Protein AF-0000000080707203 (afdb_homodimer)

Radius of gyration: 39.09 Å; Cα contacts (8 Å, |Δi|>4): 1735; chains: 2; bounding box: 87×134×94 Å

Structure (mmCIF, N/CA/C/O backbone):
data_AF-0000000080707203-model_v1
#
loop_
_entity.id
_entity.type
_entity.pdbx_description
1 polymer 'Early-response-to-dehydration protein'
#
loop_
_atom_site.group_PDB
_atom_site.id
_atom_site.type_symbol
_atom_site.label_atom_id
_atom_site.label_alt_id
_atom_site.label_comp_id
_atom_site.label_asym_id
_atom_site.label_entity_id
_atom_site.label_seq_id
_atom_site.pdbx_PDB_ins_code
_atom_site.Cartn_x
_atom_site.Cartn_y
_atom_site.Cartn_z
_atom_site.occupancy
_atom_site.B_iso_or_equiv
_atom_site.auth_seq_id
_atom_site.auth_comp_id
_atom_site.auth_asym_id
_atom_site.auth_atom_id
_atom_site.pdbx_PDB_model_num
ATOM 1 N N . MET A 1 1 ? -14.695 19.656 26.453 1 48.88 1 MET A N 1
ATOM 2 C CA . MET A 1 1 ? -13.945 18.406 26.406 1 48.88 1 MET A CA 1
ATOM 3 C C . MET A 1 1 ? -12.867 18.453 25.328 1 48.88 1 MET A C 1
ATOM 5 O O . MET A 1 1 ? -13.023 19.156 24.312 1 48.88 1 MET A O 1
ATOM 9 N N . VAL A 1 2 ? -11.719 18.094 25.672 1 60.25 2 VAL A N 1
ATOM 10 C CA . VAL A 1 2 ? -10.5 18.109 24.859 1 60.25 2 VAL A CA 1
ATOM 11 C C . VAL A 1 2 ? -10.641 17.141 23.688 1 60.25 2 VAL A C 1
ATOM 13 O O . VAL A 1 2 ? -11.164 16.031 23.859 1 60.25 2 VAL A O 1
ATOM 16 N N . GLY A 1 3 ? -10.711 17.547 22.484 1 75.25 3 GLY A N 1
ATOM 17 C CA . GLY A 1 3 ? -10.836 16.766 21.266 1 75.25 3 GLY A CA 1
ATOM 18 C C . GLY A 1 3 ? -9.773 15.688 21.141 1 75.25 3 GLY A C 1
ATOM 19 O O . GLY A 1 3 ? -8.805 15.672 21.891 1 75.25 3 GLY A O 1
ATOM 20 N N . MET A 1 4 ? -10.031 14.656 20.484 1 80.38 4 MET A N 1
ATOM 21 C CA . MET A 1 4 ? -9.125 13.531 20.266 1 80.38 4 MET A CA 1
ATOM 22 C C . MET A 1 4 ? -7.789 14.016 19.703 1 80.38 4 MET A C 1
ATOM 24 O O . MET A 1 4 ? -6.742 13.438 20 1 80.38 4 MET A O 1
ATOM 28 N N . ASP A 1 5 ? -7.75 15.047 18.969 1 82.12 5 ASP A N 1
ATOM 29 C CA . ASP A 1 5 ? -6.508 15.555 18.391 1 82.12 5 ASP A CA 1
ATOM 30 C C . ASP A 1 5 ? -5.617 16.172 19.469 1 82.12 5 ASP A C 1
ATOM 32 O O . ASP A 1 5 ? -4.395 16.016 19.438 1 82.12 5 ASP A O 1
ATOM 36 N N . HIS A 1 6 ? -6.246 16.875 20.391 1 82.5 6 HIS A N 1
ATOM 37 C CA . HIS A 1 6 ? -5.492 17.406 21.516 1 82.5 6 HIS A CA 1
ATOM 38 C C . HIS A 1 6 ? -4.914 16.281 22.375 1 82.5 6 HIS A C 1
ATOM 40 O O . HIS A 1 6 ? -3.777 16.375 22.844 1 82.5 6 HIS A O 1
ATOM 46 N N . TYR A 1 7 ? -5.734 15.312 22.516 1 85.38 7 TYR A N 1
ATOM 47 C CA . TYR A 1 7 ? -5.309 14.156 23.297 1 85.38 7 TYR A CA 1
ATOM 48 C C . TYR A 1 7 ? -4.082 13.492 22.672 1 85.38 7 TYR A C 1
ATOM 50 O O . TYR A 1 7 ? -3.125 13.172 23.375 1 85.38 7 TYR A O 1
ATOM 58 N N . VAL A 1 8 ? -4.082 13.359 21.375 1 87.88 8 VAL A N 1
ATOM 59 C CA . VAL A 1 8 ? -2.982 12.695 20.688 1 87.88 8 VAL A CA 1
ATOM 60 C C . VAL A 1 8 ? -1.715 13.539 20.797 1 87.88 8 VAL A C 1
ATOM 62 O O . VAL A 1 8 ? -0.625 13.008 21.016 1 87.88 8 VAL A O 1
ATOM 65 N N . LEU A 1 9 ? -1.799 14.789 20.688 1 88.44 9 LEU A N 1
ATOM 66 C CA . LEU A 1 9 ? -0.638 15.672 20.781 1 88.44 9 LEU A CA 1
ATOM 67 C C . LEU A 1 9 ? -0.034 15.625 22.188 1 88.44 9 LEU A C 1
ATOM 69 O O . LEU A 1 9 ? 1.185 15.508 22.328 1 88.44 9 LEU A O 1
ATOM 73 N N . LEU A 1 10 ? -0.888 15.711 23.172 1 89.88 10 LEU A N 1
ATOM 74 C CA . LEU A 1 10 ? -0.405 15.711 24.547 1 89.88 10 LEU A CA 1
ATOM 75 C C . LEU A 1 10 ? 0.23 14.375 24.891 1 89.88 10 LEU A C 1
ATOM 77 O O . LEU A 1 10 ? 1.259 14.328 25.578 1 89.88 10 LEU A O 1
ATOM 81 N N . ARG A 1 11 ? -0.355 13.398 24.422 1 92.06 11 ARG A N 1
ATOM 82 C CA . ARG A 1 11 ? 0.207 12.086 24.703 1 92.06 11 ARG A CA 1
ATOM 83 C C . ARG A 1 11 ? 1.529 11.883 23.969 1 92.06 11 ARG A C 1
ATOM 85 O O . ARG A 1 11 ? 2.424 11.195 24.469 1 92.06 11 ARG A O 1
ATOM 92 N N . HIS A 1 12 ? 1.557 12.453 22.828 1 92.69 12 HIS A N 1
ATOM 93 C CA . HIS A 1 12 ? 2.822 12.367 22.109 1 92.69 12 HIS A CA 1
ATOM 94 C C . HIS A 1 12 ? 3.932 13.102 22.859 1 92.69 12 HIS A C 1
ATOM 96 O O . HIS A 1 12 ? 5.07 12.633 22.906 1 92.69 12 HIS A O 1
ATOM 102 N N . CYS A 1 13 ? 3.652 14.258 23.422 1 93.62 13 CYS A N 1
ATOM 103 C CA . CYS A 1 13 ? 4.625 14.984 24.234 1 93.62 13 CYS A CA 1
ATOM 104 C C . CYS A 1 13 ? 5.066 14.164 25.438 1 93.62 13 CYS A C 1
ATOM 106 O O . CYS A 1 13 ? 6.258 14.094 25.75 1 93.62 13 CYS A O 1
ATOM 108 N N . LEU A 1 14 ? 4.129 13.531 26 1 94.94 14 LEU A N 1
ATOM 109 C CA . LEU A 1 14 ? 4.449 12.688 27.156 1 94.94 14 LEU A CA 1
ATOM 110 C C . LEU A 1 14 ? 5.281 11.484 26.719 1 94.94 14 LEU A C 1
ATOM 112 O O . LEU A 1 14 ? 6.188 11.062 27.438 1 94.94 14 LEU A O 1
ATOM 116 N N . MET A 1 15 ? 4.961 10.922 25.625 1 95.44 15 MET A N 1
ATOM 117 C CA . MET A 1 15 ? 5.742 9.805 25.109 1 95.44 15 MET A CA 1
ATOM 118 C C . MET A 1 15 ? 7.172 10.242 24.797 1 95.44 15 MET A C 1
ATOM 120 O O . MET A 1 15 ? 8.125 9.508 25.078 1 95.44 15 MET A O 1
ATOM 124 N N . GLY A 1 16 ? 7.242 11.422 24.125 1 95.81 16 GLY A N 1
ATOM 125 C CA . GLY A 1 16 ? 8.57 11.961 23.891 1 95.81 16 GLY A CA 1
ATOM 126 C C . GLY A 1 16 ? 9.391 12.125 25.156 1 95.81 16 GLY A C 1
ATOM 127 O O . GLY A 1 16 ? 10.586 11.82 25.188 1 95.81 16 GLY A O 1
ATOM 128 N N . PHE A 1 17 ? 8.758 12.547 26.188 1 96.19 17 PHE A N 1
ATOM 129 C CA . PHE A 1 17 ? 9.414 12.711 27.469 1 96.19 17 PHE A CA 1
ATOM 130 C C . PHE A 1 17 ? 9.883 11.359 28.016 1 96.19 17 PHE A C 1
ATOM 132 O O . PHE A 1 17 ? 11.023 11.227 28.438 1 96.19 17 PHE A O 1
ATOM 139 N N . LYS A 1 18 ? 9.039 10.422 27.984 1 95.75 18 LYS A N 1
ATOM 140 C CA . LYS A 1 18 ? 9.398 9.094 28.484 1 95.75 18 LYS A CA 1
ATOM 141 C C . LYS A 1 18 ? 10.516 8.477 27.641 1 95.75 18 LYS A C 1
ATOM 143 O O . LYS A 1 18 ? 11.391 7.793 28.172 1 95.75 18 LYS A O 1
ATOM 148 N N . LEU A 1 19 ? 10.422 8.695 26.359 1 96.81 19 LEU A N 1
ATOM 149 C CA . LEU A 1 19 ? 11.383 8.133 25.422 1 96.81 19 LEU A CA 1
ATOM 150 C C . LEU A 1 19 ? 12.781 8.672 25.688 1 96.81 19 LEU A C 1
ATOM 152 O O . LEU A 1 19 ? 13.773 7.949 25.531 1 96.81 19 LEU A O 1
ATOM 156 N N . THR A 1 20 ? 12.875 9.898 26.109 1 96.25 20 THR A N 1
ATOM 157 C CA . THR A 1 20 ? 14.18 10.539 26.266 1 96.25 20 THR A CA 1
ATOM 158 C C . THR A 1 20 ? 14.609 10.531 27.734 1 96.25 20 THR A C 1
ATOM 160 O O . THR A 1 20 ? 15.805 10.57 28.031 1 96.25 20 THR A O 1
ATOM 163 N N . ALA A 1 21 ? 13.734 10.453 28.672 1 94.81 21 ALA A N 1
ATOM 164 C CA . ALA A 1 21 ? 14.047 10.578 30.094 1 94.81 21 ALA A CA 1
ATOM 165 C C . ALA A 1 21 ? 14.836 9.367 30.594 1 94.81 21 ALA A C 1
ATOM 167 O O . ALA A 1 21 ? 15.875 9.523 31.234 1 94.81 21 ALA A O 1
ATOM 168 N N . LEU A 1 22 ? 14.367 8.195 30.281 1 91.75 22 LEU A N 1
ATOM 169 C CA . LEU A 1 22 ? 15.031 6.988 30.766 1 91.75 22 LEU A CA 1
ATOM 170 C C . LEU A 1 22 ? 16.422 6.84 30.141 1 91.75 22 LEU A C 1
ATOM 172 O O . LEU A 1 22 ? 17.406 6.664 30.859 1 91.75 22 LEU A O 1
ATOM 176 N N . PRO A 1 23 ? 16.5 6.918 28.844 1 93.81 23 PRO A N 1
ATOM 177 C CA . PRO A 1 23 ? 17.828 6.836 28.266 1 93.81 23 PRO A CA 1
ATOM 178 C C . PRO A 1 23 ? 18.734 7.984 28.703 1 93.81 23 PRO A C 1
ATOM 180 O O . PRO A 1 23 ? 19.969 7.84 28.719 1 93.81 23 PRO A O 1
ATOM 183 N N . ALA A 1 24 ? 18.188 9.156 28.984 1 94.12 24 ALA A N 1
ATOM 184 C CA . ALA A 1 24 ? 18.984 10.281 29.453 1 94.12 24 ALA A CA 1
ATOM 185 C C . ALA A 1 24 ? 19.703 9.938 30.75 1 94.12 24 ALA A C 1
ATOM 187 O O . ALA A 1 24 ? 20.875 10.266 30.922 1 94.12 24 ALA A O 1
ATOM 188 N N . LEU A 1 25 ? 19.078 9.266 31.641 1 90.88 25 LEU A N 1
ATOM 189 C CA . LEU A 1 25 ? 19.688 8.852 32.906 1 90.88 25 LEU A CA 1
ATOM 190 C C . LEU A 1 25 ? 20.812 7.855 32.656 1 90.88 25 LEU A C 1
ATOM 192 O O . LEU A 1 25 ? 21.891 7.977 33.25 1 90.88 25 LEU A O 1
ATOM 196 N N . LEU A 1 26 ? 20.578 6.957 31.766 1 89.38 26 LEU A N 1
ATOM 197 C CA . LEU A 1 26 ? 21.609 5.973 31.438 1 89.38 26 LEU A CA 1
ATOM 198 C C . LEU A 1 26 ? 22.734 6.613 30.641 1 89.38 26 LEU A C 1
ATOM 200 O O . LEU A 1 26 ? 23.906 6.262 30.828 1 89.38 26 LEU A O 1
ATOM 204 N N . GLY A 1 27 ? 22.391 7.496 29.766 1 88.56 27 GLY A N 1
ATOM 205 C CA . GLY A 1 27 ? 23.359 8.156 28.906 1 88.56 27 GLY A CA 1
ATOM 206 C C . GLY A 1 27 ? 24.328 9.039 29.672 1 88.56 27 GLY A C 1
ATOM 207 O O . GLY A 1 27 ? 25.531 8.969 29.453 1 88.56 27 GLY A O 1
ATOM 208 N N . ILE A 1 28 ? 23.891 9.852 30.625 1 86.12 28 ILE A N 1
ATOM 209 C CA . ILE A 1 28 ? 24.719 10.797 31.344 1 86.12 28 ILE A CA 1
ATOM 210 C C . ILE A 1 28 ? 25.625 10.047 32.344 1 86.12 28 ILE A C 1
ATOM 212 O O . ILE A 1 28 ? 26.781 10.406 32.531 1 86.12 28 ILE A O 1
ATOM 216 N N . VAL A 1 29 ? 25.156 8.992 32.875 1 85.19 29 VAL A N 1
ATOM 217 C CA . VAL A 1 29 ? 25.906 8.305 33.906 1 85.19 29 VAL A CA 1
ATOM 218 C C . VAL A 1 29 ? 26.891 7.32 33.281 1 85.19 29 VAL A C 1
ATOM 220 O O . VAL A 1 29 ? 28.062 7.293 33.625 1 85.19 29 VAL A O 1
ATOM 223 N N . LEU A 1 30 ? 26.453 6.656 32.281 1 89.38 30 LEU A N 1
ATOM 224 C CA . LEU A 1 30 ? 27.266 5.551 31.797 1 89.38 30 LEU A CA 1
ATOM 225 C C . LEU A 1 30 ? 27.984 5.934 30.516 1 89.38 30 LEU A C 1
ATOM 227 O O . LEU A 1 30 ? 29.203 5.758 30.406 1 89.38 30 LEU A O 1
ATOM 231 N N . MET A 1 31 ? 27.359 6.539 29.594 1 92.25 31 MET A N 1
ATOM 232 C CA . MET A 1 31 ? 27.938 6.73 28.266 1 92.25 31 MET A CA 1
ATOM 233 C C . MET A 1 31 ? 28.953 7.879 28.281 1 92.25 31 MET A C 1
ATOM 235 O O . MET A 1 31 ? 29.984 7.809 27.609 1 92.25 31 MET A O 1
ATOM 239 N N . VAL A 1 32 ? 28.641 8.906 29.031 1 88.81 32 VAL A N 1
ATOM 240 C CA . VAL A 1 32 ? 29.562 10.039 29.094 1 88.81 32 VAL A CA 1
ATOM 241 C C . VAL A 1 32 ? 30.891 9.594 29.719 1 88.81 32 VAL A C 1
ATOM 243 O O . VAL A 1 32 ? 31.953 10.008 29.25 1 88.81 32 VAL A O 1
ATOM 246 N N . LEU A 1 33 ? 30.828 8.664 30.609 1 89.5 33 LEU A N 1
ATOM 247 C CA . LEU A 1 33 ? 32.031 8.141 31.234 1 89.5 33 LEU A CA 1
ATOM 248 C C . LEU A 1 33 ? 32.812 7.262 30.266 1 89.5 33 LEU A C 1
ATOM 250 O O . LEU A 1 33 ? 34.031 7.32 30.219 1 89.5 33 LEU A O 1
ATOM 254 N N . VAL A 1 34 ? 32.062 6.547 29.547 1 92.56 34 VAL A N 1
ATOM 255 C CA . VAL A 1 34 ? 32.719 5.656 28.562 1 92.56 34 VAL A CA 1
ATOM 256 C C . VAL A 1 34 ? 33.406 6.48 27.5 1 92.56 34 VAL A C 1
ATOM 258 O O . VAL A 1 34 ? 34.531 6.16 27.094 1 92.56 34 VAL A O 1
ATOM 261 N N . TYR A 1 35 ? 32.812 7.582 27.078 1 92.62 35 TYR A N 1
ATOM 262 C CA . TYR A 1 35 ? 33.406 8.398 26 1 92.62 35 TYR A CA 1
ATOM 263 C C . TYR A 1 35 ? 34.562 9.242 26.516 1 92.62 35 TYR A C 1
ATOM 265 O O . TYR A 1 35 ? 35.531 9.453 25.812 1 92.62 35 TYR A O 1
ATOM 273 N N . ARG A 1 36 ? 34.438 9.68 27.719 1 89.81 36 ARG A N 1
ATOM 274 C CA . ARG A 1 36 ? 35.5 10.492 28.281 1 89.81 36 ARG A CA 1
ATOM 275 C C . ARG A 1 36 ? 36.812 9.688 28.422 1 89.81 36 ARG A C 1
ATOM 277 O O . ARG A 1 36 ? 37.906 10.234 28.266 1 89.81 36 ARG A O 1
ATOM 284 N N . THR A 1 37 ? 36.656 8.445 28.5 1 89.56 37 THR A N 1
ATOM 285 C CA . THR A 1 37 ? 37.812 7.59 28.672 1 89.56 37 THR A CA 1
ATOM 286 C C . THR A 1 37 ? 38.188 6.926 27.359 1 89.56 37 THR A C 1
ATOM 288 O O . THR A 1 37 ? 39 5.992 27.328 1 89.56 37 THR A O 1
ATOM 291 N N . GLY A 1 38 ? 37.656 7.277 26.297 1 88.44 38 GLY A N 1
ATOM 292 C CA . GLY A 1 38 ? 37.812 6.621 25 1 88.44 38 GLY A CA 1
ATOM 293 C C . GLY A 1 38 ? 39.219 6.797 24.422 1 88.44 38 GLY A C 1
ATOM 294 O O . GLY A 1 38 ? 39.656 5.98 23.609 1 88.44 38 GLY A O 1
ATOM 295 N N . GLY A 1 39 ? 40 7.84 24.781 1 82.62 39 GLY A N 1
ATOM 296 C CA . GLY A 1 39 ? 41.438 7.934 24.484 1 82.62 39 GLY A CA 1
ATOM 297 C C . GLY A 1 39 ? 41.719 8.516 23.125 1 82.62 39 GLY A C 1
ATOM 298 O O . GLY A 1 39 ? 42.844 8.383 22.6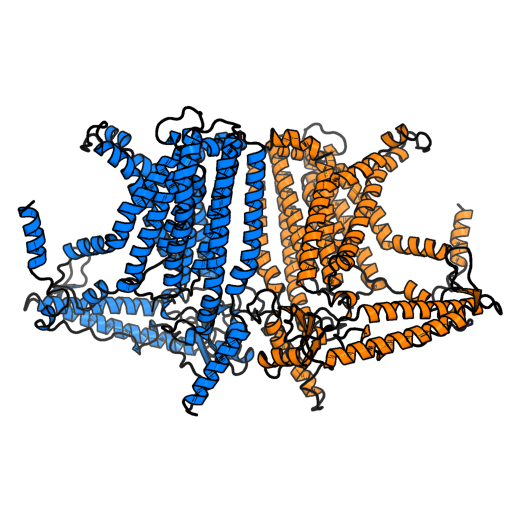09 1 82.62 39 GLY A O 1
ATOM 299 N N . ASN A 1 40 ? 40.75 9 22.359 1 86 40 ASN A N 1
ATOM 300 C CA . ASN A 1 40 ? 41.031 9.523 21.031 1 86 40 ASN A CA 1
ATOM 301 C C . ASN A 1 40 ? 41.594 10.953 21.094 1 86 40 ASN A C 1
ATOM 303 O O . ASN A 1 40 ? 41.75 11.609 20.062 1 86 40 ASN A O 1
ATOM 307 N N . GLY A 1 41 ? 41.812 11.547 22.219 1 83.5 41 GLY A N 1
ATOM 308 C CA . GLY A 1 41 ? 42.469 12.836 22.406 1 83.5 41 GLY A CA 1
ATOM 309 C C . GLY A 1 41 ? 41.562 14.008 22.062 1 83.5 41 GLY A C 1
ATOM 310 O O . GLY A 1 41 ? 42.062 15.086 21.719 1 83.5 41 GLY A O 1
ATOM 311 N N . GLU A 1 42 ? 40.312 13.805 21.922 1 82 42 GLU A N 1
ATOM 312 C CA . GLU A 1 42 ? 39.375 14.906 21.656 1 82 42 GLU A CA 1
ATOM 313 C C . GLU A 1 42 ? 39.25 15.82 22.875 1 82 42 GLU A C 1
ATOM 315 O O . GLU A 1 42 ? 39.406 15.375 24 1 82 42 GLU A O 1
ATOM 320 N N . VAL A 1 43 ? 39.094 17.188 22.484 1 79.44 43 VAL A N 1
ATOM 321 C CA . VAL A 1 43 ? 39 18.141 23.578 1 79.44 43 VAL A CA 1
ATOM 322 C C . VAL A 1 43 ? 37.656 18.828 23.578 1 79.44 43 VAL A C 1
ATOM 324 O O . VAL A 1 43 ? 36.906 18.781 22.578 1 79.44 43 VAL A O 1
ATOM 327 N N . ASN A 1 44 ? 37.25 19.344 24.766 1 79.31 44 ASN A N 1
ATOM 328 C CA . ASN A 1 44 ? 36.031 20.141 24.938 1 79.31 44 ASN A CA 1
ATOM 329 C C . ASN A 1 44 ? 34.781 19.297 24.734 1 79.31 44 ASN A C 1
ATOM 331 O O . ASN A 1 44 ? 34.656 18.203 25.281 1 79.31 44 ASN A O 1
ATOM 335 N N . PHE A 1 45 ? 33.812 19.703 23.922 1 79.69 45 PHE A N 1
ATOM 336 C CA . PHE A 1 45 ? 32.531 19.047 23.75 1 79.69 45 PHE A CA 1
ATOM 337 C C . PHE A 1 45 ? 32.688 17.641 23.203 1 79.69 45 PHE A C 1
ATOM 339 O O . PHE A 1 45 ? 31.984 16.719 23.609 1 79.69 45 PHE A O 1
ATOM 346 N N . ASN A 1 46 ? 33.688 17.422 22.422 1 83 46 ASN A N 1
ATOM 347 C CA . ASN A 1 46 ? 33.875 16.141 21.766 1 83 46 ASN A CA 1
ATOM 348 C C . ASN A 1 46 ? 34.5 15.109 22.703 1 83 46 ASN A C 1
ATOM 350 O O . ASN A 1 46 ? 34.531 13.922 22.391 1 83 46 ASN A O 1
ATOM 354 N N . GLU A 1 47 ? 34.875 15.641 23.859 1 86.5 47 GLU A N 1
ATOM 355 C CA . GLU A 1 47 ? 35.469 14.742 24.859 1 86.5 47 GLU A CA 1
ATOM 356 C C . GLU A 1 47 ? 34.406 13.812 25.438 1 86.5 47 GLU A C 1
ATOM 358 O O . GLU A 1 47 ? 34.719 12.711 25.891 1 86.5 47 GLU A O 1
ATOM 363 N N . ILE A 1 48 ? 33.188 14.289 25.344 1 87.06 48 ILE A N 1
ATOM 364 C CA . ILE A 1 48 ? 32.125 13.523 25.984 1 87.06 48 ILE A CA 1
ATOM 365 C C . ILE A 1 48 ? 31.266 12.867 24.906 1 87.06 48 ILE A C 1
ATOM 367 O O . ILE A 1 48 ? 30.156 12.422 25.188 1 87.06 48 ILE A O 1
ATOM 371 N N . THR A 1 49 ? 31.766 12.844 23.703 1 89.62 49 THR A N 1
ATOM 372 C CA . THR A 1 49 ? 31.031 12.234 22.594 1 89.62 49 THR A CA 1
ATOM 373 C C . THR A 1 49 ? 31.766 11 22.078 1 89.62 49 THR A C 1
ATOM 375 O O . THR A 1 49 ? 32.875 10.711 22.5 1 89.62 49 THR A O 1
ATOM 378 N N . MET A 1 50 ? 31.172 10.305 21.203 1 90.38 50 MET A N 1
ATOM 379 C CA . MET A 1 50 ? 31.719 9.078 20.641 1 90.38 50 MET A CA 1
ATOM 380 C C . MET A 1 50 ? 32.969 9.383 19.797 1 90.38 50 MET A C 1
ATOM 382 O O . MET A 1 50 ? 33.719 8.484 19.469 1 90.38 50 MET A O 1
ATOM 386 N N . ALA A 1 51 ? 33.094 10.641 19.469 1 86.25 51 ALA A N 1
ATOM 387 C CA . ALA A 1 51 ? 34.25 11.039 18.703 1 86.25 51 ALA A CA 1
ATOM 388 C C . ALA A 1 51 ? 35.562 10.766 19.469 1 86.25 51 ALA A C 1
ATOM 390 O O . ALA A 1 51 ? 36.625 10.562 18.875 1 86.25 51 ALA A O 1
ATOM 391 N N . ASN A 1 52 ? 35.469 10.617 20.766 1 90 52 ASN A N 1
ATOM 392 C CA . ASN A 1 52 ? 36.656 10.43 21.609 1 90 52 ASN A CA 1
ATOM 393 C C . ASN A 1 52 ? 37 8.953 21.766 1 90 52 ASN A C 1
ATOM 395 O O . ASN A 1 52 ? 37.938 8.594 22.469 1 90 52 ASN A O 1
ATOM 399 N N . VAL A 1 53 ? 36.25 8.133 21.172 1 91.19 53 VAL A N 1
ATOM 400 C CA . VAL A 1 53 ? 36.531 6.703 21.234 1 91.19 53 VAL A CA 1
ATOM 401 C C . VAL A 1 53 ? 37.469 6.316 20.062 1 91.19 53 VAL A C 1
ATOM 403 O O . VAL A 1 53 ? 37.219 6.699 18.922 1 91.19 53 VAL A O 1
ATOM 406 N N . THR A 1 54 ? 38.438 5.555 20.375 1 90.88 54 THR A N 1
ATOM 407 C CA . THR A 1 54 ? 39.438 5.16 19.375 1 90.88 54 THR A CA 1
ATOM 408 C C . THR A 1 54 ? 38.844 4.176 18.375 1 90.88 54 THR A C 1
ATOM 410 O O . THR A 1 54 ? 37.875 3.467 18.688 1 90.88 54 THR A O 1
ATOM 413 N N . LYS A 1 55 ? 39.344 4.25 17.172 1 88.44 55 LYS A N 1
ATOM 414 C CA . LYS A 1 55 ? 38.906 3.363 16.109 1 88.44 55 LYS A CA 1
ATOM 415 C C . LYS A 1 55 ? 39.125 1.9 16.469 1 88.44 55 LYS A C 1
ATOM 417 O O . LYS A 1 55 ? 40.188 1.554 17.031 1 88.44 55 LYS A O 1
ATOM 422 N N . GLY A 1 56 ? 38.156 1.098 16.25 1 88.38 56 GLY A N 1
ATOM 423 C CA . GLY A 1 56 ? 38.281 -0.337 16.469 1 88.38 56 GLY A CA 1
ATOM 424 C C . GLY A 1 56 ? 38.25 -0.733 17.922 1 88.38 56 GLY A C 1
ATOM 425 O O . GLY A 1 56 ? 38.531 -1.882 18.266 1 88.38 56 GLY A O 1
ATOM 426 N N . SER A 1 57 ? 37.969 0.15 18.75 1 90.56 57 SER A N 1
ATOM 427 C CA . SER A 1 57 ? 37.969 -0.118 20.188 1 90.56 57 SER A CA 1
ATOM 428 C C . SER A 1 57 ? 36.781 -0.99 20.578 1 90.56 57 SER A C 1
ATOM 430 O O . SER A 1 57 ? 35.719 -0.944 19.938 1 90.56 57 SER A O 1
ATOM 432 N N . THR A 1 58 ? 36.906 -1.753 21.609 1 90.06 58 THR A N 1
ATOM 433 C CA . THR A 1 58 ? 35.812 -2.604 22.125 1 90.06 58 THR A CA 1
ATOM 434 C C . THR A 1 58 ? 34.75 -1.767 22.844 1 90.06 58 THR A C 1
ATOM 436 O O . THR A 1 58 ? 33.656 -2.244 23.094 1 90.06 58 THR A O 1
ATOM 439 N N . ARG A 1 59 ? 35.188 -0.608 23.141 1 91.12 59 ARG A N 1
ATOM 440 C CA . ARG A 1 59 ? 34.25 0.286 23.812 1 91.12 59 ARG A CA 1
ATOM 441 C C . ARG A 1 59 ? 33.094 0.654 22.891 1 91.12 59 ARG A C 1
ATOM 443 O O . ARG A 1 59 ? 32.062 1.144 23.359 1 91.12 59 ARG A O 1
ATOM 450 N N . LEU A 1 60 ? 33.219 0.436 21.656 1 93.31 60 LEU A N 1
ATOM 451 C CA . LEU A 1 60 ? 32.156 0.718 20.688 1 93.31 60 LEU A CA 1
ATOM 452 C C . LEU A 1 60 ? 30.938 -0.159 20.953 1 93.31 60 LEU A C 1
ATOM 454 O O . LEU A 1 60 ? 29.828 0.184 20.547 1 93.31 60 LEU A O 1
ATOM 458 N N . TRP A 1 61 ? 31.125 -1.233 21.656 1 94.19 61 TRP A N 1
ATOM 459 C CA . TRP A 1 61 ? 30.016 -2.119 22 1 94.19 61 TRP A CA 1
ATOM 460 C C . TRP A 1 61 ? 29.047 -1.438 22.953 1 94.19 61 TRP A C 1
ATOM 462 O O . TRP A 1 61 ? 27.859 -1.721 22.953 1 94.19 61 TRP A O 1
ATOM 472 N N . TYR A 1 62 ? 29.609 -0.554 23.766 1 93.12 62 TYR A N 1
ATOM 473 C CA . TYR A 1 62 ? 28.734 0.186 24.672 1 93.12 62 TYR A CA 1
ATOM 474 C C . TYR A 1 62 ? 27.812 1.117 23.891 1 93.12 62 TYR A C 1
ATOM 476 O O . TYR A 1 62 ? 26.641 1.298 24.266 1 93.12 62 TYR A O 1
ATOM 484 N N . SER A 1 63 ? 28.328 1.679 22.859 1 93.44 63 SER A N 1
ATOM 485 C CA . SER A 1 63 ? 27.5 2.553 22.031 1 93.44 63 SER A CA 1
ATOM 486 C C . SER A 1 63 ? 26.406 1.769 21.328 1 93.44 63 SER A C 1
ATOM 488 O O . SER A 1 63 ? 25.266 2.232 21.234 1 93.44 63 SER A O 1
ATOM 490 N N . VAL A 1 64 ? 26.734 0.586 20.859 1 95.38 64 VAL A N 1
ATOM 491 C CA . VAL A 1 64 ? 25.75 -0.252 20.172 1 95.38 64 VAL A CA 1
ATOM 492 C C . VAL A 1 64 ? 24.688 -0.708 21.172 1 95.38 64 VAL A C 1
ATOM 494 O O . VAL A 1 64 ? 23.5 -0.668 20.875 1 95.38 64 VAL A O 1
ATOM 497 N N . ALA A 1 65 ? 25.125 -1.107 22.297 1 95.12 65 ALA A N 1
ATOM 498 C CA . ALA A 1 65 ? 24.172 -1.53 23.344 1 95.12 65 ALA A CA 1
ATOM 499 C C . ALA A 1 65 ? 23.234 -0.395 23.719 1 95.12 65 ALA A C 1
ATOM 501 O O . ALA A 1 65 ? 22.031 -0.618 23.922 1 95.12 65 ALA A O 1
ATOM 502 N N . PHE A 1 66 ? 23.812 0.765 23.828 1 95.5 66 PHE A N 1
ATOM 503 C CA . PHE A 1 66 ? 22.984 1.918 24.172 1 95.5 66 PHE A CA 1
ATOM 504 C C . PHE A 1 66 ? 21.969 2.211 23.062 1 95.5 66 PHE A C 1
ATOM 506 O O . PHE A 1 66 ? 20.812 2.512 23.344 1 95.5 66 PHE A O 1
ATOM 513 N N . MET A 1 67 ? 22.359 2.119 21.828 1 95.81 67 MET A N 1
ATOM 514 C CA . MET A 1 67 ? 21.438 2.33 20.703 1 95.81 67 MET A CA 1
ATOM 515 C C . MET A 1 67 ? 20.328 1.29 20.719 1 95.81 67 MET A C 1
ATOM 517 O O . MET A 1 67 ? 19.172 1.604 20.406 1 95.81 67 MET A O 1
ATOM 521 N N . TYR A 1 68 ? 20.672 0.028 21.094 1 96.44 68 TYR A N 1
ATOM 522 C CA . TYR A 1 68 ? 19.672 -1.019 21.219 1 96.44 68 TYR A CA 1
ATOM 523 C C . TYR A 1 68 ? 18.641 -0.657 22.281 1 96.44 68 TYR A C 1
ATOM 525 O O . TYR A 1 68 ? 17.438 -0.834 22.078 1 96.44 68 TYR A O 1
ATOM 533 N N . ILE A 1 69 ? 19.094 -0.106 23.328 1 95.75 69 ILE A N 1
ATOM 534 C CA . ILE A 1 69 ? 18.188 0.257 24.422 1 95.75 69 ILE A CA 1
ATOM 535 C C . ILE A 1 69 ? 17.266 1.38 23.969 1 95.75 69 ILE A C 1
ATOM 537 O O . ILE A 1 69 ? 16.047 1.319 24.203 1 95.75 69 ILE A O 1
ATOM 541 N N . VAL A 1 70 ? 17.812 2.363 23.359 1 96.25 70 VAL A N 1
ATOM 542 C CA . VAL A 1 70 ? 17.016 3.502 22.906 1 96.25 70 VAL A CA 1
ATOM 543 C C . VAL A 1 70 ? 15.977 3.037 21.891 1 96.25 70 VAL A C 1
ATOM 545 O O . VAL A 1 70 ? 14.805 3.4 21.984 1 96.25 70 VAL A O 1
ATOM 548 N N . VAL A 1 71 ? 16.375 2.211 20.953 1 97.31 71 VAL A N 1
ATOM 549 C CA . VAL A 1 71 ? 15.492 1.765 19.875 1 97.31 71 VAL A CA 1
ATOM 550 C C . VAL A 1 71 ? 14.414 0.848 20.453 1 97.31 71 VAL A C 1
ATOM 552 O O . VAL A 1 71 ? 13.219 1.04 20.203 1 97.31 71 VAL A O 1
ATOM 555 N N . LEU A 1 72 ? 14.797 -0.11 21.281 1 96.94 72 LEU A N 1
ATOM 556 C CA . LEU A 1 72 ? 13.836 -1.053 21.844 1 96.94 72 LEU A CA 1
ATOM 557 C C . LEU A 1 72 ? 12.859 -0.344 22.781 1 96.94 72 LEU A C 1
ATOM 559 O O . LEU A 1 72 ? 11.664 -0.672 22.797 1 96.94 72 LEU A O 1
ATOM 563 N N . TRP A 1 73 ? 13.391 0.595 23.484 1 96.69 73 TRP A N 1
ATOM 564 C CA . TRP A 1 73 ? 12.523 1.4 24.344 1 96.69 73 TRP A CA 1
ATOM 565 C C . TRP A 1 73 ? 11.523 2.193 23.531 1 96.69 73 TRP A C 1
ATOM 567 O O . TRP A 1 73 ? 10.344 2.285 23.891 1 96.69 73 TRP A O 1
ATOM 577 N N . THR A 1 74 ? 11.938 2.779 22.438 1 97.12 74 THR A N 1
ATOM 578 C CA . THR A 1 74 ? 11.062 3.527 21.547 1 97.12 74 THR A CA 1
ATOM 579 C C . THR A 1 74 ? 9.977 2.627 20.969 1 97.12 74 THR A C 1
ATOM 581 O O . THR A 1 74 ? 8.805 3.006 20.938 1 97.12 74 THR A O 1
ATOM 584 N N . LEU A 1 75 ? 10.352 1.393 20.562 1 97.5 75 LEU A N 1
ATOM 585 C CA . LEU A 1 75 ? 9.391 0.459 19.984 1 97.5 75 LEU A CA 1
ATOM 586 C C . LEU A 1 75 ? 8.352 0.034 21.031 1 97.5 75 LEU A C 1
ATOM 588 O O . LEU A 1 75 ? 7.164 -0.065 20.719 1 97.5 75 LEU A O 1
ATOM 592 N N . LEU A 1 76 ? 8.781 -0.132 22.234 1 96.25 76 LEU A N 1
ATOM 593 C CA . LEU A 1 76 ? 7.871 -0.515 23.312 1 96.25 76 LEU A CA 1
ATOM 594 C C . LEU A 1 76 ? 6.883 0.606 23.609 1 96.25 76 LEU A C 1
ATOM 596 O O . LEU A 1 76 ? 5.695 0.35 23.828 1 96.25 76 LEU A O 1
ATOM 600 N N . LEU A 1 77 ? 7.395 1.792 23.641 1 96.62 77 LEU A N 1
ATOM 601 C CA . LEU A 1 77 ? 6.523 2.926 23.938 1 96.62 77 LEU A CA 1
ATOM 602 C C . LEU A 1 77 ? 5.48 3.104 22.828 1 96.62 77 LEU A C 1
ATOM 604 O O . LEU A 1 77 ? 4.312 3.375 23.109 1 96.62 77 LEU A O 1
ATOM 608 N N . TRP A 1 78 ? 5.891 2.98 21.609 1 96.56 78 TRP A N 1
ATOM 609 C CA . TRP A 1 78 ? 4.945 3.096 20.5 1 96.56 78 TRP A CA 1
ATOM 610 C C . TRP A 1 78 ? 3.908 1.978 20.547 1 96.56 78 TRP A C 1
ATOM 612 O O . TRP A 1 78 ? 2.742 2.186 20.203 1 96.56 78 TRP A O 1
ATOM 622 N N . TRP A 1 79 ? 4.309 0.78 20.984 1 95.19 79 TRP A N 1
ATOM 623 C CA . TRP A 1 79 ? 3.369 -0.326 21.141 1 95.19 79 TRP A CA 1
ATOM 624 C C . TRP A 1 79 ? 2.285 0.019 22.156 1 95.19 79 TRP A C 1
ATOM 626 O O . TRP A 1 79 ? 1.094 -0.161 21.891 1 95.19 79 TRP A O 1
ATOM 636 N N . LYS A 1 80 ? 2.684 0.557 23.188 1 94 80 LYS A N 1
ATOM 637 C CA . LYS A 1 80 ? 1.743 0.934 24.25 1 94 80 LYS A CA 1
ATOM 638 C C . LYS A 1 80 ? 0.827 2.064 23.781 1 94 80 LYS A C 1
ATOM 640 O O . LYS A 1 80 ? -0.354 2.096 24.141 1 94 80 LYS A O 1
ATOM 645 N N . GLU A 1 81 ? 1.431 2.922 23.062 1 94.31 81 GLU A N 1
ATOM 646 C CA . GLU A 1 81 ? 0.632 4.039 22.562 1 94.31 81 GLU A CA 1
ATOM 647 C C . GLU A 1 81 ? -0.439 3.562 21.578 1 94.31 81 GLU A C 1
ATOM 649 O O . GLU A 1 81 ? -1.569 4.055 21.609 1 94.31 81 GLU A O 1
ATOM 654 N N . TRP A 1 82 ? -0.168 2.609 20.75 1 92.94 82 TRP A N 1
ATOM 655 C CA . TRP A 1 82 ? -1.146 2.072 19.812 1 92.94 82 TRP A CA 1
ATOM 656 C C . TRP A 1 82 ? -2.246 1.312 20.547 1 92.94 82 TRP A C 1
ATOM 658 O O . TRP A 1 82 ? -3.422 1.406 20.172 1 92.94 82 TRP A O 1
ATOM 668 N N . GLU A 1 83 ? -1.893 0.618 21.594 1 89.75 83 GLU A N 1
ATOM 669 C CA . GLU A 1 83 ? -2.873 -0.121 22.375 1 89.75 83 GLU A CA 1
ATOM 670 C C . GLU A 1 83 ? -3.879 0.822 23.031 1 89.75 83 GLU A C 1
ATOM 672 O O . GLU A 1 83 ? -5.055 0.482 23.172 1 89.75 83 GLU A O 1
ATOM 677 N N . ASN A 1 84 ? -3.387 1.904 23.344 1 90.44 84 ASN A N 1
ATOM 678 C CA . ASN A 1 84 ? -4.246 2.902 23.969 1 90.44 84 ASN A CA 1
ATOM 679 C C . ASN A 1 84 ? -5.082 3.65 22.938 1 90.44 84 ASN A C 1
ATOM 681 O O . ASN A 1 84 ? -6.242 3.988 23.188 1 90.44 84 ASN A O 1
ATOM 685 N N . PHE A 1 85 ? -4.617 3.928 21.844 1 91.06 85 PHE A N 1
ATOM 686 C CA . PHE A 1 85 ? -5.227 4.777 20.828 1 91.06 85 PHE A CA 1
ATOM 687 C C . PHE A 1 85 ? -6.332 4.035 20.078 1 91.06 85 PHE A C 1
ATOM 689 O O . PHE A 1 85 ? -7.395 4.598 19.812 1 91.06 85 PHE A O 1
ATOM 696 N N . VAL A 1 86 ? -6.156 2.764 19.734 1 86.88 86 VAL A N 1
ATOM 697 C CA . VAL A 1 86 ? -7.023 2.02 18.828 1 86.88 86 VAL A CA 1
ATOM 698 C C . VAL A 1 86 ? -8.43 1.933 19.406 1 86.88 86 VAL A C 1
ATOM 700 O O . VAL A 1 86 ? -9.406 2.273 18.75 1 86.88 86 VAL A O 1
ATOM 703 N N . PRO A 1 87 ? -8.617 1.603 20.703 1 81.62 87 PRO A N 1
ATOM 704 C CA . PRO A 1 87 ? -9.984 1.551 21.234 1 81.62 87 PRO A CA 1
ATOM 705 C C . PRO A 1 87 ? -10.656 2.92 21.266 1 81.62 87 PRO A C 1
ATOM 707 O O . PRO A 1 87 ? -11.875 3.018 21.062 1 81.62 87 PRO A O 1
ATOM 710 N N . LYS A 1 88 ? -9.906 3.916 21.5 1 84.44 88 LYS A N 1
ATOM 711 C CA . LYS A 1 88 ? -10.469 5.266 21.531 1 84.44 88 LYS A CA 1
ATOM 712 C C . LYS A 1 88 ? -10.859 5.73 20.141 1 84.44 88 LYS A C 1
ATOM 714 O O . LYS A 1 88 ? -11.844 6.449 19.969 1 84.44 88 LYS A O 1
ATOM 719 N N . ARG A 1 89 ? -10.055 5.363 19.203 1 85.12 89 ARG A N 1
ATOM 720 C CA . ARG A 1 89 ? -10.359 5.691 17.828 1 85.12 89 ARG A CA 1
ATOM 721 C C . ARG A 1 89 ? -11.641 5 17.375 1 85.12 89 ARG A C 1
ATOM 723 O O . ARG A 1 89 ? -12.492 5.617 16.719 1 85.12 89 ARG A O 1
ATOM 730 N N . PHE A 1 90 ? -11.859 3.789 17.75 1 78.25 90 PHE A N 1
ATOM 731 C CA . PHE A 1 90 ? -13.062 3.051 17.375 1 78.25 90 PHE A CA 1
ATOM 732 C C . PHE A 1 90 ? -14.297 3.664 18.031 1 78.25 90 PHE A C 1
ATOM 734 O O . PHE A 1 90 ? -15.359 3.748 17.422 1 78.25 90 PHE A O 1
ATOM 741 N N . LYS A 1 91 ? -14.094 4.082 19.203 1 76.44 91 LYS A N 1
ATOM 742 C CA . LYS A 1 91 ? -15.211 4.73 19.891 1 76.44 91 LYS A CA 1
ATOM 743 C C . LYS A 1 91 ? -15.562 6.059 19.219 1 76.44 91 LYS A C 1
ATOM 745 O O . LYS A 1 91 ? -16.75 6.383 19.062 1 76.44 91 LYS A O 1
ATOM 750 N N . PHE A 1 92 ? -14.531 6.758 18.859 1 78.19 92 PHE A N 1
ATOM 751 C CA . PHE A 1 92 ? -14.75 8.031 18.172 1 78.19 92 PHE A CA 1
ATOM 752 C C . PHE A 1 92 ? -15.453 7.82 16.844 1 78.19 92 PHE A C 1
ATOM 754 O O . PHE A 1 92 ? -16.344 8.586 16.469 1 78.19 92 PHE A O 1
ATOM 761 N N . LEU A 1 93 ? -15.094 6.824 16.109 1 76.38 93 LEU A N 1
ATOM 762 C CA . LEU A 1 93 ? -15.68 6.559 14.805 1 76.38 93 LEU A CA 1
ATOM 763 C C . LEU A 1 93 ? -17.125 6.066 14.953 1 76.38 93 LEU A C 1
ATOM 765 O O . LEU A 1 93 ? -17.969 6.336 14.094 1 76.38 93 LEU A O 1
ATOM 769 N N . ALA A 1 94 ? -17.375 5.445 16.016 1 72.69 94 ALA A N 1
ATOM 770 C CA . ALA A 1 94 ? -18.703 4.879 16.234 1 72.69 94 ALA A CA 1
ATOM 771 C C . ALA A 1 94 ? -19.672 5.938 16.75 1 72.69 94 ALA A C 1
ATOM 773 O O . ALA A 1 94 ? -20.828 6.008 16.297 1 72.69 94 ALA A O 1
ATOM 774 N N . GLU A 1 95 ? -19.188 6.723 17.688 1 70 95 GLU A N 1
ATOM 775 C CA . GLU A 1 95 ? -20.109 7.625 18.375 1 70 95 GLU A CA 1
ATOM 776 C C . GLU A 1 95 ? -19.844 9.078 18 1 70 95 GLU A C 1
ATOM 778 O O . GLU A 1 95 ? -20.672 9.953 18.234 1 70 95 GLU A O 1
ATOM 783 N N . GLY A 1 96 ? -18.812 9.305 17.25 1 70.31 96 GLY A N 1
ATOM 784 C CA . GLY A 1 96 ? -18.438 10.68 16.984 1 70.31 96 GLY A CA 1
ATOM 785 C C . GLY A 1 96 ? -18 11.438 18.219 1 70.31 96 GLY A C 1
ATOM 786 O O . GLY A 1 96 ? -17.891 10.852 19.297 1 70.31 96 GLY A O 1
ATOM 787 N N . ASP A 1 97 ? -17.641 12.672 18.031 1 68.81 97 ASP A N 1
ATOM 788 C CA . ASP A 1 97 ? -17.312 13.523 19.172 1 68.81 97 ASP A CA 1
ATOM 789 C C . ASP A 1 97 ? -18.562 14 19.891 1 68.81 97 ASP A C 1
ATOM 791 O O . ASP A 1 97 ? -19.562 14.336 19.25 1 68.81 97 ASP A O 1
ATOM 795 N N . PRO A 1 98 ? -18.625 13.773 21.141 1 63.25 98 PRO A N 1
ATOM 796 C CA . PRO A 1 98 ? -19.812 14.195 21.891 1 63.25 98 PRO A CA 1
ATOM 797 C C . PRO A 1 98 ? -20.219 15.633 21.578 1 63.25 98 PRO A C 1
ATOM 799 O O . PRO A 1 98 ? -21.406 15.977 21.656 1 63.25 98 PRO A O 1
ATOM 802 N N . ASP A 1 99 ? -19.281 16.406 21.188 1 64.06 99 ASP A N 1
ATOM 803 C CA . ASP A 1 99 ? -19.562 17.812 20.938 1 64.06 99 ASP A CA 1
ATOM 804 C C . ASP A 1 99 ? -19.906 18.031 19.453 1 64.06 99 ASP A C 1
ATOM 806 O O . ASP A 1 99 ? -20.297 19.141 19.062 1 64.06 99 ASP A O 1
ATOM 810 N N . MET A 1 100 ? -19.828 16.938 18.75 1 67.44 100 MET A N 1
ATOM 811 C CA . MET A 1 100 ? -20.062 17.078 17.312 1 67.44 100 MET A CA 1
ATOM 812 C C . MET A 1 100 ? -21.484 16.656 16.953 1 67.44 100 MET A C 1
ATOM 814 O O . MET A 1 100 ? -22.109 15.898 17.703 1 67.44 100 MET A O 1
ATOM 818 N N . ASN A 1 101 ? -21.938 17.312 15.898 1 71.88 101 ASN A N 1
ATOM 819 C CA . ASN A 1 101 ? -23.234 16.906 15.352 1 71.88 101 ASN A CA 1
ATOM 820 C C . ASN A 1 101 ? -23.266 15.398 15.078 1 71.88 101 ASN A C 1
ATOM 822 O O . ASN A 1 101 ? -22.375 14.859 14.422 1 71.88 101 ASN A O 1
ATOM 826 N N . LYS A 1 102 ? -24.172 14.648 15.648 1 74.25 102 LYS A N 1
ATOM 827 C CA . LYS A 1 102 ? -24.312 13.195 15.523 1 74.25 102 LYS A CA 1
ATOM 828 C C . LYS A 1 102 ? -24.5 12.789 14.062 1 74.25 102 LYS A C 1
ATOM 830 O O . LYS A 1 102 ? -24.25 11.633 13.703 1 74.25 102 LYS A O 1
ATOM 835 N N . GLU A 1 103 ? -24.797 13.781 13.266 1 81.38 103 GLU A N 1
ATOM 836 C CA . GLU A 1 103 ? -25.062 13.5 11.852 1 81.38 103 GLU A CA 1
ATOM 837 C C . GLU A 1 103 ? -23.766 13.109 11.125 1 81.38 103 GLU A C 1
ATOM 839 O O . GLU A 1 103 ? -23.812 12.461 10.086 1 81.38 103 GLU A O 1
ATOM 844 N N . VAL A 1 104 ? -22.703 13.531 11.742 1 82.94 104 VAL A N 1
ATOM 845 C CA . VAL A 1 104 ? -21.422 13.281 11.102 1 82.94 104 VAL A CA 1
ATOM 846 C C . VAL A 1 104 ? -21.156 11.781 11.008 1 82.94 104 VAL A C 1
ATOM 848 O O . VAL A 1 104 ? -20.625 11.289 10.008 1 82.94 104 VAL A O 1
ATOM 851 N N . ALA A 1 105 ? -21.641 11.008 11.961 1 81.94 105 ALA A N 1
ATOM 852 C CA . ALA A 1 105 ? -21.406 9.57 12.016 1 81.94 105 ALA A CA 1
ATOM 853 C C . ALA A 1 105 ? -22.266 8.836 10.977 1 81.94 105 ALA A C 1
ATOM 855 O O . ALA A 1 105 ? -21.984 7.688 10.641 1 81.94 105 ALA A O 1
ATOM 856 N N . PHE A 1 106 ? -23.234 9.57 10.359 1 88.12 106 PHE A N 1
ATOM 857 C CA . PHE A 1 106 ? -24.156 8.914 9.438 1 88.12 106 PHE A CA 1
ATOM 858 C C . PHE A 1 106 ? -24.109 9.562 8.062 1 88.12 106 PHE A C 1
ATOM 860 O O . PHE A 1 106 ? -24.969 9.305 7.219 1 88.12 106 PHE A O 1
ATOM 867 N N . SER A 1 107 ? -23.109 10.422 7.883 1 90.94 107 SER A N 1
ATOM 868 C CA . SER A 1 107 ? -23.094 11.164 6.625 1 90.94 107 SER A CA 1
ATOM 869 C C . SER A 1 107 ? -21.844 10.844 5.816 1 90.94 107 SER A C 1
ATOM 871 O O . SER A 1 107 ? -20.781 10.547 6.383 1 90.94 107 SER A O 1
ATOM 873 N N . THR A 1 108 ? -21.984 10.852 4.516 1 94.19 108 THR A N 1
ATOM 874 C CA . THR A 1 108 ? -20.875 10.641 3.588 1 94.19 108 THR A CA 1
ATOM 875 C C . THR A 1 108 ? -20.781 11.797 2.596 1 94.19 108 THR A C 1
ATOM 877 O O . THR A 1 108 ? -21.797 12.43 2.268 1 94.19 108 THR A O 1
ATOM 880 N N . MET A 1 109 ? -19.609 12.188 2.279 1 95.75 109 MET A N 1
ATOM 881 C CA . MET A 1 109 ? -19.359 13.148 1.209 1 95.75 109 MET A CA 1
ATOM 882 C C . MET A 1 109 ? -19.125 12.438 -0.118 1 95.75 109 MET A C 1
ATOM 884 O O . MET A 1 109 ? -18.281 11.539 -0.2 1 95.75 109 MET A O 1
ATOM 888 N N . VAL A 1 110 ? -19.844 12.703 -1.12 1 96.44 110 VAL A N 1
ATOM 889 C CA . VAL A 1 110 ? -19.75 12.07 -2.432 1 96.44 110 VAL A CA 1
ATOM 890 C C . VAL A 1 110 ? -19.094 13.031 -3.42 1 96.44 110 VAL A C 1
ATOM 892 O O . VAL A 1 110 ? -19.5 14.195 -3.521 1 96.44 110 VAL A O 1
ATOM 895 N N . GLU A 1 111 ? -18.109 12.555 -4.105 1 95.81 111 GLU A N 1
ATOM 896 C CA . GLU A 1 111 ? -17.359 13.359 -5.078 1 95.81 111 GLU A CA 1
ATOM 897 C C . GLU A 1 111 ? -17.469 12.758 -6.48 1 95.81 111 GLU A C 1
ATOM 899 O O . GLU A 1 111 ? -17.812 11.586 -6.637 1 95.81 111 GLU A O 1
ATOM 904 N N . ASN A 1 112 ? -17.281 13.586 -7.559 1 94.19 112 ASN A N 1
ATOM 905 C CA . ASN A 1 112 ? -17.297 13.172 -8.961 1 94.19 112 ASN A CA 1
ATOM 906 C C . ASN A 1 112 ? -18.656 12.625 -9.367 1 94.19 112 ASN A C 1
ATOM 908 O O . ASN A 1 112 ? -18.75 11.539 -9.945 1 94.19 112 ASN A O 1
ATOM 912 N N . ILE A 1 113 ? -19.609 13.352 -8.938 1 95.12 113 ILE A N 1
ATOM 913 C CA . ILE A 1 113 ? -20.969 12.984 -9.336 1 95.12 113 ILE A CA 1
ATOM 914 C C . ILE A 1 113 ? -21.156 13.273 -10.82 1 95.12 113 ILE A C 1
ATOM 916 O O . ILE A 1 113 ? -20.891 14.383 -11.289 1 95.12 113 ILE A O 1
ATOM 920 N N . PRO A 1 114 ? -21.547 12.297 -11.531 1 92.69 114 PRO A N 1
ATOM 921 C CA . PRO A 1 114 ? -21.781 12.531 -12.961 1 92.69 114 PRO A CA 1
ATOM 922 C C . PRO A 1 114 ? -22.875 13.562 -13.227 1 92.69 114 PRO A C 1
ATOM 924 O O . PRO A 1 114 ? -23.719 13.812 -12.359 1 92.69 114 PRO A O 1
ATOM 927 N N . GLU A 1 115 ? -22.922 14.125 -14.391 1 90.38 115 GLU A N 1
ATOM 928 C CA . GLU A 1 115 ? -23.812 15.234 -14.75 1 90.38 115 GLU A CA 1
ATOM 929 C C . GLU A 1 115 ? -25.281 14.812 -14.672 1 90.38 115 GLU A C 1
ATOM 931 O O . GLU A 1 115 ? -26.141 15.609 -14.281 1 90.38 115 GLU A O 1
ATOM 936 N N . ASP A 1 116 ? -25.516 13.531 -14.859 1 89.25 116 ASP A N 1
ATOM 937 C CA . ASP A 1 116 ? -26.906 13.055 -14.891 1 89.25 116 ASP A CA 1
ATOM 938 C C . ASP A 1 116 ? -27.453 12.867 -13.477 1 89.25 116 ASP A C 1
ATOM 940 O O . ASP A 1 116 ? -28.672 12.766 -13.289 1 89.25 116 ASP A O 1
ATOM 944 N N . LYS A 1 117 ? -26.609 12.992 -12.531 1 92.38 117 LYS A N 1
ATOM 945 C CA . LYS A 1 117 ? -27.062 12.758 -11.156 1 92.38 117 LYS A CA 1
ATOM 946 C C . LYS A 1 117 ? -26.75 13.961 -10.273 1 92.38 117 LYS A C 1
ATOM 948 O O . LYS A 1 117 ? -26.812 13.867 -9.039 1 92.38 117 LYS A O 1
ATOM 953 N N . ARG A 1 118 ? -26.516 15.102 -10.898 1 92.69 118 ARG A N 1
ATOM 954 C CA . ARG A 1 118 ? -26.141 16.297 -10.148 1 92.69 118 ARG A CA 1
ATOM 955 C C . ARG A 1 118 ? -27.375 17.094 -9.719 1 92.69 118 ARG A C 1
ATOM 957 O O . ARG A 1 118 ? -27.562 18.234 -10.141 1 92.69 118 ARG A O 1
ATOM 964 N N . SER A 1 119 ? -28.188 16.547 -8.984 1 91.94 119 SER A N 1
ATOM 965 C CA . SER A 1 119 ? -29.312 17.141 -8.273 1 91.94 119 SER A CA 1
ATOM 966 C C . SER A 1 119 ? -29.594 16.391 -6.973 1 91.94 119 SER A C 1
ATOM 968 O O . SER A 1 119 ? -29.297 15.203 -6.855 1 91.94 119 SER A O 1
ATOM 970 N N . SER A 1 120 ? -30.078 17.094 -5.988 1 90.38 120 SER A N 1
ATOM 971 C CA . SER A 1 120 ? -30.328 16.484 -4.688 1 90.38 120 SER A CA 1
ATOM 972 C C . SER A 1 120 ? -31.281 15.297 -4.805 1 90.38 120 SER A C 1
ATOM 974 O O . SER A 1 120 ? -31.016 14.219 -4.266 1 90.38 120 SER A O 1
ATOM 976 N N . PRO A 1 121 ? -32.375 15.414 -5.621 1 91 121 PRO A N 1
ATOM 977 C CA . PRO A 1 121 ? -33.281 14.273 -5.758 1 91 121 PRO A CA 1
ATOM 978 C C . PRO A 1 121 ? -32.656 13.109 -6.523 1 91 121 PRO A C 1
ATOM 980 O O . PRO A 1 121 ? -32.906 11.945 -6.195 1 91 121 PRO A O 1
ATOM 983 N N . ALA A 1 122 ? -31.938 13.445 -7.523 1 93.25 122 ALA A N 1
ATOM 984 C CA . ALA A 1 122 ? -31.281 12.391 -8.297 1 93.25 122 ALA A CA 1
ATOM 985 C C . ALA A 1 122 ? -30.25 11.656 -7.453 1 93.25 122 ALA A C 1
ATOM 987 O O . ALA A 1 122 ? -30.109 10.438 -7.555 1 93.25 122 ALA A O 1
ATOM 988 N N . LEU A 1 123 ? -29.516 12.438 -6.707 1 94.19 123 LEU A N 1
ATOM 989 C CA . LEU A 1 123 ? -28.531 11.836 -5.812 1 94.19 123 LEU A CA 1
ATOM 990 C C . LEU A 1 123 ? -29.203 10.953 -4.773 1 94.19 123 LEU A C 1
ATOM 992 O O . LEU A 1 123 ? -28.734 9.844 -4.496 1 94.19 123 LEU A O 1
ATOM 996 N N . TYR A 1 124 ? -30.328 11.445 -4.258 1 93.62 124 TYR A N 1
ATOM 997 C CA . TYR A 1 124 ? -31.125 10.656 -3.33 1 93.62 124 TYR A CA 1
ATOM 998 C C . TYR A 1 124 ? -31.609 9.359 -3.984 1 93.62 124 TYR A C 1
ATOM 1000 O O . TYR A 1 124 ? -31.5 8.281 -3.393 1 93.62 124 TYR A O 1
ATOM 1008 N N . GLY A 1 125 ? -32.062 9.469 -5.172 1 93.94 125 GLY A N 1
ATOM 1009 C CA . GLY A 1 125 ? -32.562 8.305 -5.898 1 93.94 125 GLY A CA 1
ATOM 1010 C C . GLY A 1 125 ? -31.5 7.258 -6.148 1 93.94 125 GLY A C 1
ATOM 1011 O O . GLY A 1 125 ? -31.781 6.059 -6.059 1 93.94 125 GLY A O 1
ATOM 1012 N N . TYR A 1 126 ? -30.359 7.707 -6.457 1 94.44 126 TYR A N 1
ATOM 1013 C CA . TYR A 1 126 ? -29.25 6.793 -6.707 1 94.44 126 TYR A CA 1
ATOM 1014 C C . TYR A 1 126 ? -28.922 5.984 -5.457 1 94.44 126 TYR A C 1
ATOM 1016 O O . TYR A 1 126 ? -28.797 4.758 -5.516 1 94.44 126 TYR A O 1
ATOM 1024 N N . PHE A 1 127 ? -28.797 6.598 -4.328 1 95.31 127 PHE A N 1
ATOM 1025 C CA . PHE A 1 127 ? -28.406 5.914 -3.1 1 95.31 127 PHE A CA 1
ATOM 1026 C C . PHE A 1 127 ? -29.562 5.102 -2.539 1 95.31 127 PHE A C 1
ATOM 1028 O O . PHE A 1 127 ? -29.359 4.074 -1.889 1 95.31 127 PHE A O 1
ATOM 1035 N N . ASP A 1 128 ? -30.766 5.566 -2.816 1 94.69 128 ASP A N 1
ATOM 1036 C CA . ASP A 1 128 ? -31.922 4.789 -2.398 1 94.69 128 ASP A CA 1
ATOM 1037 C C . ASP A 1 128 ? -32.031 3.494 -3.201 1 94.69 128 ASP A C 1
ATOM 1039 O O . ASP A 1 128 ? -32.531 2.49 -2.701 1 94.69 128 ASP A O 1
ATOM 1043 N N . HIS A 1 129 ? -31.578 3.584 -4.406 1 93.06 129 HIS A N 1
ATOM 1044 C CA . HIS A 1 129 ? -31.547 2.383 -5.234 1 93.06 129 HIS A CA 1
ATOM 1045 C C . HIS A 1 129 ? -30.516 1.383 -4.727 1 93.06 129 HIS A C 1
ATOM 1047 O O . HIS A 1 129 ? -30.766 0.174 -4.738 1 93.06 129 HIS A O 1
ATOM 1053 N N . LEU A 1 130 ? -29.391 1.829 -4.27 1 92.75 130 LEU A N 1
ATOM 1054 C CA . LEU A 1 130 ? -28.328 0.97 -3.768 1 92.75 130 LEU A CA 1
ATOM 1055 C C . LEU A 1 130 ? -28.656 0.461 -2.367 1 92.75 130 LEU A C 1
ATOM 1057 O O . LEU A 1 130 ? -28.344 -0.683 -2.029 1 92.75 130 LEU A O 1
ATOM 1061 N N . PHE A 1 131 ? -29.219 1.351 -1.554 1 92.75 131 PHE A N 1
ATOM 1062 C CA . PHE A 1 131 ? -29.594 1.04 -0.179 1 92.75 131 PHE A CA 1
ATOM 1063 C C . PHE A 1 131 ? -31.047 1.371 0.072 1 92.75 131 PHE A C 1
ATOM 1065 O O . PHE A 1 131 ? -31.375 2.361 0.735 1 92.75 131 PHE A O 1
ATOM 1072 N N . PRO A 1 132 ? -31.859 0.507 -0.274 1 89.62 132 PRO A N 1
ATOM 1073 C CA . PRO A 1 132 ? -33.281 0.824 -0.205 1 89.62 132 PRO A CA 1
ATOM 1074 C C . PRO A 1 132 ? -33.75 1.112 1.218 1 89.62 132 PRO A C 1
ATOM 1076 O O . PRO A 1 132 ? -33.562 0.285 2.113 1 89.62 132 PRO A O 1
ATOM 1079 N N . GLY A 1 133 ? -34.281 2.283 1.418 1 87.88 133 GLY A N 1
ATOM 1080 C CA . GLY A 1 133 ? -34.938 2.668 2.664 1 87.88 133 GLY A CA 1
ATOM 1081 C C . GLY A 1 133 ? -33.938 3.096 3.736 1 87.88 133 GLY A C 1
ATOM 1082 O O . GLY A 1 133 ? -34.344 3.297 4.891 1 87.88 133 GLY A O 1
ATOM 1083 N N . LYS A 1 134 ? -32.75 3.215 3.445 1 91.06 134 LYS A N 1
ATOM 1084 C CA . LYS A 1 134 ? -31.766 3.518 4.469 1 91.06 134 LYS A CA 1
ATOM 1085 C C . LYS A 1 134 ? -31.141 4.887 4.234 1 91.06 134 LYS A C 1
ATOM 1087 O O . LYS A 1 134 ? -30.109 5.215 4.832 1 91.06 134 LYS A O 1
ATOM 1092 N N . VAL A 1 135 ? -31.703 5.688 3.35 1 93 135 VAL A N 1
ATOM 1093 C CA . VAL A 1 135 ? -31.203 7.023 3.066 1 93 135 VAL A CA 1
ATOM 1094 C C . VAL A 1 135 ? -32.094 8.07 3.721 1 93 135 VAL A C 1
ATOM 1096 O O . VAL A 1 135 ? -33.312 8.031 3.568 1 93 135 VAL A O 1
ATOM 1099 N N . SER A 1 136 ? -31.531 8.977 4.508 1 91.06 136 SER A N 1
ATOM 1100 C CA . SER A 1 136 ? -32.281 10.039 5.16 1 91.06 136 SER A CA 1
ATOM 1101 C C . SER A 1 136 ? -32.469 11.242 4.238 1 91.06 136 SER A C 1
ATOM 1103 O O . SER A 1 136 ? -33.594 11.664 3.967 1 91.06 136 SER A O 1
ATOM 1105 N N . TYR A 1 137 ? -31.375 11.781 3.754 1 91.31 137 TYR A N 1
ATOM 1106 C CA . TYR A 1 137 ? -31.453 12.875 2.795 1 91.31 137 TYR A CA 1
ATOM 1107 C C . TYR A 1 137 ? -30.172 12.992 1.991 1 91.31 137 TYR A C 1
ATOM 1109 O O . TYR A 1 137 ? -29.172 12.344 2.311 1 91.31 137 TYR A O 1
ATOM 1117 N N . ALA A 1 138 ? -30.234 13.672 0.915 1 92.88 138 ALA A N 1
ATOM 1118 C CA . ALA A 1 138 ? -29.094 13.984 0.052 1 92.88 138 ALA A CA 1
ATOM 1119 C C . ALA A 1 138 ? -29.094 15.461 -0.333 1 92.88 138 ALA A C 1
ATOM 1121 O O . ALA A 1 138 ? -30.141 16.031 -0.631 1 92.88 138 ALA A O 1
ATOM 1122 N N . SER A 1 139 ? -27.953 16.125 -0.135 1 92.06 139 SER A N 1
ATOM 1123 C CA . SER A 1 139 ? -27.812 17.547 -0.461 1 92.06 139 SER A CA 1
ATOM 1124 C C . SER A 1 139 ? -26.656 17.766 -1.429 1 92.06 139 SER A C 1
ATOM 1126 O O . SER A 1 139 ? -25.531 17.344 -1.17 1 92.06 139 SER A O 1
ATOM 1128 N N . LEU A 1 140 ? -26.906 18.375 -2.512 1 92.69 140 LEU A N 1
ATOM 1129 C CA . LEU A 1 140 ? -25.875 18.719 -3.482 1 92.69 140 LEU A CA 1
ATOM 1130 C C . LEU A 1 140 ? -25.359 20.125 -3.248 1 92.69 140 LEU A C 1
ATOM 1132 O O . LEU A 1 140 ? -26.141 21.047 -2.961 1 92.69 140 LEU A O 1
ATOM 1136 N N . CYS A 1 141 ? -24.078 20.281 -3.285 1 92.62 141 CYS A N 1
ATOM 1137 C CA . CYS A 1 141 ? -23.484 21.609 -3.168 1 92.62 141 CYS A CA 1
ATOM 1138 C C . CYS A 1 141 ? -23.609 22.375 -4.477 1 92.62 141 CYS A C 1
ATOM 1140 O O . CYS A 1 141 ? -23.531 21.797 -5.559 1 92.62 141 CYS A O 1
ATOM 1142 N N . MET A 1 142 ? -23.844 23.641 -4.355 1 91.62 142 MET A N 1
ATOM 1143 C CA . MET A 1 142 ? -24.062 24.484 -5.523 1 91.62 142 MET A CA 1
ATOM 1144 C C . MET A 1 142 ? -22.969 25.531 -5.664 1 91.62 142 MET A C 1
ATOM 1146 O O . MET A 1 142 ? -22.359 25.938 -4.672 1 91.62 142 MET A O 1
ATOM 1150 N N . HIS A 1 143 ? -22.75 25.906 -6.906 1 89.19 143 HIS A N 1
ATOM 1151 C CA . HIS A 1 143 ? -21.797 26.969 -7.16 1 89.19 143 HIS A CA 1
ATOM 1152 C C . HIS A 1 143 ? -22.344 28.328 -6.703 1 89.19 143 HIS A C 1
ATOM 1154 O O . HIS A 1 143 ? -23.266 28.859 -7.32 1 89.19 143 HIS A O 1
ATOM 1160 N N . SER A 1 144 ? -21.844 28.75 -5.531 1 86.56 144 SER A N 1
ATOM 1161 C CA . SER A 1 144 ? -22.312 30.016 -4.957 1 86.56 144 SER A CA 1
ATOM 1162 C C . SER A 1 144 ? -21.172 30.984 -4.738 1 86.56 144 SER A C 1
ATOM 1164 O O . SER A 1 144 ? -21.156 31.719 -3.742 1 86.56 144 SER A O 1
ATOM 1166 N N . SER A 1 145 ? -20.25 30.953 -5.605 1 84.06 145 SER A N 1
ATOM 1167 C CA . SER A 1 145 ? -19.094 31.812 -5.41 1 84.06 145 SER A CA 1
ATOM 1168 C C . SER A 1 145 ? -19.484 33.281 -5.445 1 84.06 145 SER A C 1
ATOM 1170 O O . SER A 1 145 ? -18.984 34.094 -4.641 1 84.06 145 SER A O 1
ATOM 1172 N N . ASP A 1 146 ? -20.391 33.625 -6.375 1 85.12 146 ASP A N 1
ATOM 1173 C CA . ASP A 1 146 ? -20.828 35.031 -6.492 1 85.12 146 ASP A CA 1
ATOM 1174 C C . ASP A 1 146 ? -21.609 35.438 -5.266 1 85.12 146 ASP A C 1
ATOM 1176 O O . ASP A 1 146 ? -21.438 36.562 -4.766 1 85.12 146 ASP A O 1
ATOM 1180 N N . LEU A 1 147 ? -22.469 34.562 -4.844 1 88.31 147 LEU A N 1
ATOM 1181 C CA . LEU A 1 147 ? -23.25 34.844 -3.646 1 88.31 147 LEU A CA 1
ATOM 1182 C C . LEU A 1 147 ? -22.344 35 -2.428 1 88.31 147 LEU A C 1
ATOM 1184 O O . LEU A 1 147 ? -22.547 35.875 -1.602 1 88.31 147 LEU A O 1
ATOM 1188 N N . GLU A 1 148 ? -21.375 34.219 -2.346 1 86.62 148 GLU A N 1
ATOM 1189 C CA . GLU A 1 148 ? -20.438 34.281 -1.222 1 86.62 148 GLU A CA 1
ATOM 1190 C C . GLU A 1 148 ? -19.641 35.562 -1.237 1 86.62 148 GLU A C 1
ATOM 1192 O O . GLU A 1 148 ? -19.375 36.156 -0.185 1 86.62 148 GLU A O 1
ATOM 1197 N N . ALA A 1 149 ? -19.25 35.938 -2.385 1 86.31 149 ALA A N 1
ATOM 1198 C CA . ALA A 1 149 ? -18.531 37.188 -2.514 1 86.31 149 ALA A CA 1
ATOM 1199 C C . ALA A 1 149 ? -19.406 38.375 -2.086 1 86.31 149 ALA A C 1
ATOM 1201 O O . ALA A 1 149 ? -18.922 39.281 -1.396 1 86.31 149 ALA A O 1
ATOM 1202 N N . THR A 1 150 ? -20.656 38.281 -2.5 1 90.25 150 THR A N 1
ATOM 1203 C CA . THR A 1 150 ? -21.594 39.344 -2.141 1 90.25 150 THR A CA 1
ATOM 1204 C C . THR A 1 150 ? -21.844 39.375 -0.634 1 90.25 150 THR A C 1
ATOM 1206 O O . THR A 1 150 ? -21.891 40.438 -0.02 1 90.25 150 THR A O 1
ATOM 1209 N N . LEU A 1 151 ? -21.906 38.219 -0.129 1 88.25 151 LEU A N 1
ATOM 1210 C CA . LEU A 1 151 ? -22.109 38.125 1.311 1 88.25 151 LEU A CA 1
ATOM 1211 C C . LEU A 1 151 ? -20.891 38.594 2.076 1 88.25 151 LEU A C 1
ATOM 1213 O O . LEU A 1 151 ? -21 39.156 3.17 1 88.25 151 LEU A O 1
ATOM 1217 N N . GLY A 1 152 ? -19.812 38.344 1.515 1 86.19 152 GLY A N 1
ATOM 1218 C CA . GLY A 1 152 ? -18.594 38.875 2.115 1 86.19 152 GLY A CA 1
ATOM 1219 C C . GLY A 1 152 ? -18.547 40.375 2.141 1 86.19 152 GLY A C 1
ATOM 1220 O O . GLY A 1 152 ? -18.203 40.969 3.164 1 86.19 152 GLY A O 1
ATOM 1221 N N . LYS A 1 153 ? -18.891 40.969 1.058 1 88.12 153 LYS A N 1
ATOM 1222 C CA . LYS A 1 153 ? -18.969 42.438 0.972 1 88.12 153 LYS A CA 1
ATOM 1223 C C . LYS A 1 153 ? -20.016 43 1.927 1 88.12 153 LYS A C 1
ATOM 1225 O O . LYS A 1 153 ? -19.828 44.062 2.521 1 88.12 153 LYS A O 1
ATOM 1230 N N . LYS A 1 154 ? -21.031 42.219 1.959 1 89.38 154 LYS A N 1
ATOM 1231 C CA . LYS A 1 154 ? -22.094 42.594 2.889 1 89.38 154 LYS A CA 1
ATOM 1232 C C . LYS A 1 154 ? -21.578 42.625 4.328 1 89.38 154 LYS A C 1
ATOM 1234 O O . LYS A 1 154 ? -21.875 43.531 5.086 1 89.38 154 LYS A O 1
ATOM 1239 N N . GLN A 1 155 ? -20.891 41.594 4.621 1 86.38 155 GLN A N 1
ATOM 1240 C CA . GLN A 1 155 ? -20.359 41.5 5.973 1 86.38 155 GLN A CA 1
ATOM 1241 C C . GLN A 1 155 ? -19.391 42.656 6.258 1 86.38 155 GLN A C 1
ATOM 1243 O O . GLN A 1 155 ? -19.359 43.188 7.363 1 86.38 155 GLN A O 1
ATOM 1248 N N . GLU A 1 156 ? -18.641 42.969 5.344 1 85.44 156 GLU A N 1
ATOM 1249 C CA . GLU A 1 156 ? -17.734 44.125 5.488 1 85.44 156 GLU A CA 1
ATOM 1250 C C . GLU A 1 156 ? -18.5 45.406 5.68 1 85.44 156 GLU A C 1
ATOM 1252 O O . GLU A 1 156 ? -18.125 46.25 6.5 1 85.44 156 GLU A O 1
ATOM 1257 N N . ALA A 1 157 ? -19.516 45.531 4.93 1 85.44 157 ALA A N 1
ATOM 1258 C CA . ALA A 1 157 ? -20.359 46.719 5.047 1 85.44 157 ALA A CA 1
ATOM 1259 C C . ALA A 1 157 ? -21.031 46.812 6.418 1 85.44 157 ALA A C 1
ATOM 1261 O O . ALA A 1 157 ? -21.125 47.875 7.012 1 85.44 157 ALA A O 1
ATOM 1262 N N . LEU A 1 158 ? -21.422 45.688 6.816 1 87.06 158 LEU A N 1
ATOM 1263 C CA . LEU A 1 158 ? -22.047 45.594 8.125 1 87.06 158 LEU A CA 1
ATOM 1264 C C . LEU A 1 158 ? -21.078 46 9.227 1 87.06 158 LEU A C 1
ATOM 1266 O O . LEU A 1 158 ? -21.453 46.719 10.156 1 87.06 158 LEU A O 1
ATOM 1270 N N . GLU A 1 159 ? -19.953 45.594 9.148 1 85.44 159 GLU A N 1
ATOM 1271 C CA . GLU A 1 159 ? -18.938 45.906 10.141 1 85.44 159 GLU A CA 1
ATOM 1272 C C . GLU A 1 159 ? -18.562 47.375 10.094 1 85.44 159 GLU A C 1
ATOM 1274 O O . GLU A 1 159 ? -18.281 48 11.125 1 85.44 159 GLU A O 1
ATOM 1279 N N . LYS A 1 160 ? -18.516 47.938 8.953 1 82.62 160 LYS A N 1
ATOM 1280 C CA . LYS A 1 160 ? -18.219 49.344 8.805 1 82.62 160 LYS A CA 1
ATOM 1281 C C . LYS A 1 160 ? -19.328 50.219 9.398 1 82.62 160 LYS A C 1
ATOM 1283 O O . LYS A 1 160 ? -19.062 51.281 9.938 1 82.62 160 LYS A O 1
ATOM 1288 N N . VAL A 1 161 ? -20.547 49.75 9.266 1 84.88 161 VAL A N 1
ATOM 1289 C CA . VAL A 1 161 ? -21.656 50.438 9.891 1 84.88 161 VAL A CA 1
ATOM 1290 C C . VAL A 1 161 ? -21.484 50.406 11.414 1 84.88 161 VAL A C 1
ATOM 1292 O O . VAL A 1 161 ? -21.656 51.438 12.086 1 84.88 161 VAL A O 1
ATOM 1295 N N . GLU A 1 162 ? -21.141 49.281 11.859 1 84.5 162 GLU A N 1
ATOM 1296 C CA . GLU A 1 162 ? -20.953 49.125 13.297 1 84.5 162 GLU A CA 1
ATOM 1297 C C . GLU A 1 162 ? -19.797 49.969 13.797 1 84.5 162 GLU A C 1
ATOM 1299 O O . GLU A 1 162 ? -19.859 50.531 14.891 1 84.5 162 GLU A O 1
ATOM 1304 N N . HIS A 1 163 ? -18.797 49.969 13 1 81 163 HIS A N 1
ATOM 1305 C CA . HIS A 1 163 ? -17.641 50.781 13.352 1 81 163 HIS A CA 1
ATOM 1306 C C . HIS A 1 163 ? -18 52.281 13.375 1 81 163 HIS A C 1
ATOM 1308 O O . HIS A 1 163 ? -17.516 53 14.234 1 81 163 HIS A O 1
ATOM 1314 N N . ALA A 1 164 ? -18.781 52.688 12.438 1 78.56 164 ALA A N 1
ATOM 1315 C CA . ALA A 1 164 ? -19.203 54.062 12.367 1 78.56 164 ALA A CA 1
ATOM 1316 C C . ALA A 1 164 ? -20.078 54.438 13.555 1 78.56 164 ALA A C 1
ATOM 1318 O O . ALA A 1 164 ? -19.953 55.531 14.109 1 78.56 164 ALA A O 1
ATOM 1319 N N . VAL A 1 165 ? -20.875 53.531 13.922 1 78.88 165 VAL A N 1
ATOM 1320 C CA . VAL A 1 165 ? -21.734 53.75 15.078 1 78.88 165 VAL A CA 1
ATOM 1321 C C . VAL A 1 165 ? -20.906 53.812 16.344 1 78.88 165 VAL A C 1
ATOM 1323 O O . VAL A 1 165 ? -21.156 54.625 17.234 1 78.88 165 VAL A O 1
ATOM 1326 N N . ALA A 1 166 ? -19.953 53 16.484 1 77.75 166 ALA A N 1
ATOM 1327 C CA . ALA A 1 166 ? -19.078 52.969 17.656 1 77.75 166 ALA A CA 1
ATOM 1328 C C . ALA A 1 166 ? -18.266 54.25 17.766 1 77.75 166 ALA A C 1
ATOM 1330 O O . ALA A 1 166 ? -18.062 54.781 18.859 1 77.75 166 ALA A O 1
ATOM 1331 N N . GLN A 1 167 ? -17.812 54.781 16.641 1 75.69 167 GLN A N 1
ATOM 1332 C CA . GLN A 1 167 ? -17.031 56 16.625 1 75.69 167 GLN A CA 1
ATOM 1333 C C . GLN A 1 167 ? -17.875 57.219 17.016 1 75.69 167 GLN A C 1
ATOM 1335 O O . GLN A 1 167 ? -17.391 58.156 17.656 1 75.69 167 GLN A O 1
ATOM 1340 N N . ARG A 1 168 ? -19.078 57.188 16.625 1 74.62 168 ARG A N 1
ATOM 1341 C CA . ARG A 1 168 ? -20.016 58.281 16.969 1 74.62 168 ARG A CA 1
ATOM 1342 C C . ARG A 1 168 ? -20.25 58.312 18.469 1 74.62 168 ARG A C 1
ATOM 1344 O O . ARG A 1 168 ? -20.438 59.406 19.047 1 74.62 168 ARG A O 1
ATOM 1351 N N . HIS A 1 169 ? -20.172 57.188 19.047 1 69.88 169 HIS A N 1
ATOM 1352 C CA . HIS A 1 169 ? -20.375 57.156 20.484 1 69.88 169 HIS A CA 1
ATOM 1353 C C . HIS A 1 169 ? -19.109 57.594 21.234 1 69.88 169 HIS A C 1
ATOM 1355 O O . HIS A 1 169 ? -19.203 58.125 22.359 1 69.88 169 HIS A O 1
ATOM 1361 N N . LEU A 1 170 ? -17.922 57.375 20.75 1 64.62 170 LEU A N 1
ATOM 1362 C CA . LEU A 1 170 ? -16.656 57.781 21.391 1 64.62 170 LEU A CA 1
ATOM 1363 C C . LEU A 1 170 ? -16.484 59.281 21.328 1 64.62 170 LEU A C 1
ATOM 1365 O O . LEU A 1 170 ? -16.047 59.906 22.312 1 64.62 170 LEU A O 1
ATOM 1369 N N . GLU A 1 171 ? -16.672 59.875 20.234 1 60.94 171 GLU A N 1
ATOM 1370 C CA . GLU A 1 171 ? -16.562 61.344 20.109 1 60.94 171 GLU A CA 1
ATOM 1371 C C . GLU A 1 171 ? -17.891 61.969 19.719 1 60.94 171 GLU A C 1
ATOM 1373 O O . GLU A 1 171 ? -18.125 62.312 18.562 1 60.94 171 GLU A O 1
ATOM 1378 N N . PRO A 1 172 ? -18.75 62.125 20.797 1 59.06 172 PRO A N 1
ATOM 1379 C CA . PRO A 1 172 ? -20.031 62.75 20.484 1 59.06 172 PRO A CA 1
ATOM 1380 C C . PRO A 1 172 ? -19.875 64.25 20.125 1 59.06 172 PRO A C 1
ATOM 1382 O O . PRO A 1 172 ? -19 64.938 20.656 1 59.06 172 PRO A O 1
ATOM 1385 N N . PRO A 1 173 ? -20.75 64.625 18.922 1 55.97 173 PRO A N 1
ATOM 1386 C CA . PRO A 1 173 ? -21.75 64.375 17.891 1 55.97 173 PRO A CA 1
ATOM 1387 C C . PRO A 1 173 ? -21.156 64.125 16.516 1 55.97 173 PRO A C 1
ATOM 1389 O O . PRO A 1 173 ? -21.766 64.438 15.484 1 55.97 173 PRO A O 1
ATOM 1392 N N . LYS A 1 174 ? -19.844 63.875 16.422 1 60.34 174 LYS A N 1
ATOM 1393 C CA . LYS A 1 174 ? -19.109 63.906 15.156 1 60.34 174 LYS A CA 1
ATOM 1394 C C . LYS A 1 174 ? -19.438 62.688 14.312 1 60.34 174 LYS A C 1
ATOM 1396 O O . LYS A 1 174 ? -19.297 61.562 14.766 1 60.34 174 LYS A O 1
ATOM 1401 N N . GLU A 1 175 ? -20.297 62.875 13.375 1 61.41 175 GLU A N 1
ATOM 1402 C CA . GLU A 1 175 ? -20.609 61.844 12.367 1 61.41 175 GLU A CA 1
ATOM 1403 C C . GLU A 1 175 ? -19.359 61.469 11.562 1 61.41 175 GLU A C 1
ATOM 1405 O O . GLU A 1 175 ? -18.641 62.375 11.094 1 61.41 175 GLU A O 1
ATOM 1410 N N . THR A 1 176 ? -18.797 60.344 11.742 1 69.75 176 THR A N 1
ATOM 1411 C CA . THR A 1 176 ? -17.641 59.906 10.953 1 69.75 176 THR A CA 1
ATOM 1412 C C . THR A 1 176 ? -17.953 59.969 9.461 1 69.75 176 THR A C 1
ATOM 1414 O O . THR A 1 176 ? -19.016 59.562 9.016 1 69.75 176 THR A O 1
ATOM 1417 N N . MET A 1 177 ? -17.266 60.844 8.781 1 71.5 177 MET A N 1
ATOM 1418 C CA . MET A 1 177 ? -17.469 61.062 7.355 1 71.5 177 MET A CA 1
ATOM 1419 C C . MET A 1 177 ? -16.562 60.156 6.531 1 71.5 177 MET A C 1
ATOM 1421 O O . MET A 1 177 ? -15.438 59.844 6.953 1 71.5 177 MET A O 1
ATOM 1425 N N . THR A 1 178 ? -17.125 59.344 5.605 1 72.5 178 THR A N 1
ATOM 1426 C CA . THR A 1 178 ? -16.344 58.531 4.684 1 72.5 178 THR A CA 1
ATOM 1427 C C . THR A 1 178 ? -16.391 59.125 3.273 1 72.5 178 THR A C 1
ATOM 1429 O O . THR A 1 178 ? -17.375 59.75 2.896 1 72.5 178 THR A O 1
ATOM 1432 N N . ARG A 1 179 ? -15.289 59.219 2.541 1 68.69 179 ARG A N 1
ATOM 1433 C CA . ARG A 1 179 ? -15.227 59.688 1.168 1 68.69 179 ARG A CA 1
ATOM 1434 C C . ARG A 1 179 ? -15.633 58.594 0.178 1 68.69 179 ARG A C 1
ATOM 1436 O O . ARG A 1 179 ? -15.102 57.5 0.223 1 68.69 179 ARG A O 1
ATOM 1443 N N . VAL A 1 180 ? -16.781 58.75 -0.525 1 69.44 180 VAL A N 1
ATOM 1444 C CA . VAL A 1 180 ? -17.297 57.812 -1.497 1 69.44 180 VAL A CA 1
ATOM 1445 C C . VAL A 1 180 ? -16.922 58.25 -2.91 1 69.44 180 VAL A C 1
ATOM 1447 O O . VAL A 1 180 ? -17.047 59.438 -3.25 1 69.44 180 VAL A O 1
ATOM 1450 N N . GLY A 1 181 ? -16.391 57.312 -3.902 1 60.47 181 GLY A N 1
ATOM 1451 C CA . GLY A 1 181 ? -16.125 57.562 -5.305 1 60.47 181 GLY A CA 1
ATOM 1452 C C . GLY A 1 181 ? -14.688 58 -5.562 1 60.47 181 GLY A C 1
ATOM 1453 O O . GLY A 1 181 ? -14.289 58.188 -6.711 1 60.47 181 GLY A O 1
ATOM 1454 N N . GLY A 1 182 ? -13.906 58.5 -4.465 1 51.03 182 GLY A N 1
ATOM 1455 C CA . GLY A 1 182 ? -12.562 58.969 -4.742 1 51.03 182 GLY A CA 1
ATOM 1456 C C . GLY A 1 182 ? -11.508 57.906 -4.672 1 51.03 182 GLY A C 1
ATOM 1457 O O . GLY A 1 182 ? -11.766 56.781 -4.172 1 51.03 182 GLY A O 1
ATOM 1458 N N . VAL A 1 183 ? -10.742 57.906 -5.66 1 49.72 183 VAL A N 1
ATOM 1459 C CA . VAL A 1 183 ? -9.562 57.031 -5.668 1 49.72 183 VAL A CA 1
ATOM 1460 C C . VAL A 1 183 ? -8.586 57.5 -4.582 1 49.72 183 VAL A C 1
ATOM 1462 O O . VAL A 1 183 ? -8.477 58.688 -4.289 1 49.72 183 VAL A O 1
ATOM 1465 N N . ALA A 1 184 ? -7.586 56.75 -4.039 1 52 184 ALA A N 1
ATOM 1466 C CA . ALA A 1 184 ? -6.598 56.938 -2.982 1 52 184 ALA A CA 1
ATOM 1467 C C . ALA A 1 184 ? -6.82 58.25 -2.25 1 52 184 ALA A C 1
ATOM 1469 O O . ALA A 1 184 ? -7.918 58.5 -1.749 1 52 184 ALA A O 1
ATOM 1470 N N . CYS A 1 185 ? -5.895 59.094 -1.825 1 50.47 185 CYS A N 1
ATOM 1471 C CA . CYS A 1 185 ? -5.695 60.344 -1.103 1 50.47 185 CYS A CA 1
ATOM 1472 C C . CYS A 1 185 ? -6.547 61.469 -1.698 1 50.47 185 CYS A C 1
ATOM 1474 O O . CYS A 1 185 ? -6.637 62.562 -1.129 1 50.47 185 CYS A O 1
ATOM 1476 N N . CYS A 1 186 ? -7.09 61.438 -2.973 1 52.69 186 CYS A N 1
ATOM 1477 C CA . CYS A 1 186 ? -7.555 62.625 -3.658 1 52.69 186 CYS A CA 1
ATOM 1478 C C . CYS A 1 186 ? -8.914 62.406 -4.312 1 52.69 186 CYS A C 1
ATOM 1480 O O . CYS A 1 186 ? -9.109 61.375 -4.992 1 52.69 186 CYS A O 1
ATOM 1482 N N . GLY A 1 187 ? -10.078 63.031 -3.998 1 57.94 187 GLY A N 1
ATOM 1483 C CA . GLY A 1 187 ? -11.344 63.125 -4.715 1 57.94 187 GLY A CA 1
ATOM 1484 C C . GLY A 1 187 ? -12.438 62.281 -4.129 1 57.94 187 GLY A C 1
ATOM 1485 O O . GLY A 1 187 ? -12.172 61.406 -3.291 1 57.94 187 GLY A O 1
ATOM 1486 N N . GLY A 1 188 ? -13.703 62.625 -3.84 1 61.47 188 GLY A N 1
ATOM 1487 C CA . GLY A 1 188 ? -14.953 61.969 -3.514 1 61.47 188 GLY A CA 1
ATOM 1488 C C . GLY A 1 188 ? -15.812 62.75 -2.541 1 61.47 188 GLY A C 1
ATOM 1489 O O . GLY A 1 188 ? -15.359 63.75 -1.984 1 61.47 188 GLY A O 1
ATOM 1490 N N . GLU A 1 189 ? -17 62.719 -2.67 1 69.19 189 GLU A N 1
ATOM 1491 C CA . GLU A 1 189 ? -17.953 63.469 -1.837 1 69.19 189 GLU A CA 1
ATOM 1492 C C . GLU A 1 189 ? -18 62.875 -0.421 1 69.19 189 GLU A C 1
ATOM 1494 O O . GLU A 1 189 ? -17.984 61.656 -0.234 1 69.19 189 GLU A O 1
ATOM 1499 N N . LYS A 1 190 ? -17.688 63.719 0.542 1 73.06 190 LYS A N 1
ATOM 1500 C CA . LYS A 1 190 ? -17.75 63.375 1.953 1 73.06 190 LYS A CA 1
ATOM 1501 C C . LYS A 1 190 ? -19.188 63.062 2.379 1 73.06 190 LYS A C 1
ATOM 1503 O O . LYS A 1 190 ? -20.047 63.938 2.287 1 73.06 190 LYS A O 1
ATOM 1508 N N . VAL A 1 191 ? -19.5 61.938 2.451 1 77.19 191 VAL A N 1
ATOM 1509 C CA . VAL A 1 191 ? -20.844 61.562 2.902 1 77.19 191 VAL A CA 1
ATOM 1510 C C . VAL A 1 191 ? -20.75 60.938 4.289 1 77.19 191 VAL A C 1
ATOM 1512 O O . VAL A 1 191 ? -19.672 60.531 4.734 1 77.19 191 VAL A O 1
ATOM 1515 N N . SER A 1 192 ? -21.969 60.969 4.957 1 78.31 192 SER A N 1
ATOM 1516 C CA . SER A 1 192 ? -22.047 60.312 6.258 1 78.31 192 SER A CA 1
ATOM 1517 C C . SER A 1 192 ? -21.734 58.844 6.148 1 78.31 192 SER A C 1
ATOM 1519 O O . SER A 1 192 ? -22.297 58.125 5.305 1 78.31 192 SER A O 1
ATOM 1521 N N . SER A 1 193 ? -20.75 58.375 6.895 1 81.62 193 SER A N 1
ATOM 1522 C CA . SER A 1 193 ? -20.312 56.969 6.859 1 81.62 193 SER A CA 1
ATOM 1523 C C . SER A 1 193 ? -21.453 56.031 7.215 1 81.62 193 SER A C 1
ATOM 1525 O O . SER A 1 193 ? -21.641 55 6.57 1 81.62 193 SER A O 1
ATOM 1527 N N . GLU A 1 194 ? -22.234 56.375 8.188 1 81.56 194 GLU A N 1
ATOM 1528 C CA . GLU A 1 194 ? -23.328 55.5 8.641 1 81.56 194 GLU A CA 1
ATOM 1529 C C . GLU A 1 194 ? -24.391 55.375 7.562 1 81.56 194 GLU A C 1
ATOM 1531 O O . GLU A 1 194 ? -24.844 54.281 7.258 1 81.56 194 GLU A O 1
ATOM 1536 N N . ALA A 1 195 ? -24.828 56.531 7.043 1 81.5 195 ALA A N 1
ATOM 1537 C CA . ALA A 1 195 ? -25.875 56.5 6.035 1 81.5 195 ALA A CA 1
ATOM 1538 C C . ALA A 1 195 ? -25.406 55.812 4.758 1 81.5 195 ALA A C 1
ATOM 1540 O O . ALA A 1 195 ? -26.172 55.062 4.129 1 81.5 195 ALA A O 1
ATOM 1541 N N . HIS A 1 196 ? -24.234 56.094 4.457 1 84.31 196 HIS A N 1
ATOM 1542 C CA . HIS A 1 196 ? -23.688 55.5 3.246 1 84.31 196 HIS A CA 1
ATOM 1543 C C . HIS A 1 196 ? -23.594 54 3.373 1 84.31 196 HIS A C 1
ATOM 1545 O O . HIS A 1 196 ? -24.016 53.25 2.477 1 84.31 196 HIS A O 1
ATOM 1551 N N . PHE A 1 197 ? -23.047 53.562 4.434 1 87.31 197 PHE A N 1
ATOM 1552 C CA . PHE A 1 197 ? -22.844 52.125 4.586 1 87.31 197 PHE A CA 1
ATOM 1553 C C . PHE A 1 197 ? -24.172 51.406 4.844 1 87.31 197 PHE A C 1
ATOM 1555 O O . PHE A 1 197 ? -24.328 50.25 4.461 1 87.31 197 PHE A O 1
ATOM 1562 N N . LYS A 1 198 ? -25.094 52 5.434 1 86.62 198 LYS A N 1
ATOM 1563 C CA . LYS A 1 198 ? -26.422 51.438 5.559 1 86.62 198 LYS A CA 1
ATOM 1564 C C . LYS A 1 198 ? -27.078 51.281 4.191 1 86.62 198 LYS A C 1
ATOM 1566 O O . LYS A 1 198 ? -27.797 50.281 3.953 1 86.62 198 LYS A O 1
ATOM 1571 N N . GLY A 1 199 ? -26.906 52.281 3.369 1 86.25 199 GLY A N 1
ATOM 1572 C CA . GLY A 1 199 ? -27.391 52.156 2 1 86.25 199 GLY A CA 1
ATOM 1573 C C . GLY A 1 199 ? -26.719 51.031 1.222 1 86.25 199 GLY A C 1
ATOM 1574 O O . GLY A 1 199 ? -27.391 50.312 0.485 1 86.25 199 GLY A O 1
ATOM 1575 N N . GLU A 1 200 ? -25.453 51 1.384 1 88.56 200 GLU A N 1
ATOM 1576 C CA . GLU A 1 200 ? -24.703 49.906 0.7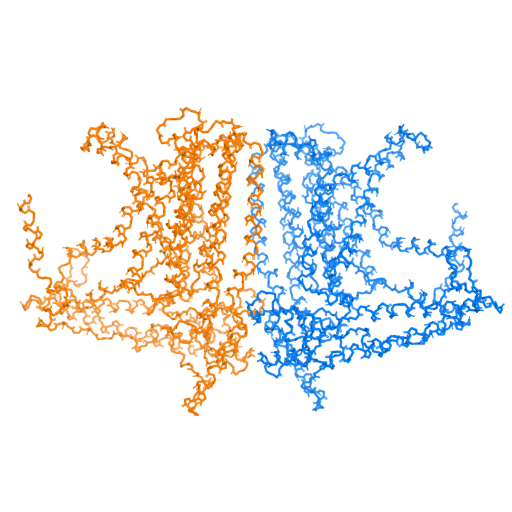38 1 88.56 200 GLU A CA 1
ATOM 1577 C C . GLU A 1 200 ? -25.156 48.562 1.254 1 88.56 200 GLU A C 1
ATOM 1579 O O . GLU A 1 200 ? -25.234 47.594 0.488 1 88.56 200 GLU A O 1
ATOM 1584 N N . LEU A 1 201 ? -25.375 48.375 2.518 1 90.31 201 LEU A N 1
ATOM 1585 C CA . LEU A 1 201 ? -25.859 47.125 3.125 1 90.31 201 LEU A CA 1
ATOM 1586 C C . LEU A 1 201 ? -27.188 46.719 2.521 1 90.31 201 LEU A C 1
ATOM 1588 O O . LEU A 1 201 ? -27.391 45.562 2.186 1 90.31 201 LEU A O 1
ATOM 1592 N N . ALA A 1 202 ? -28.062 47.688 2.402 1 88.81 202 ALA A N 1
ATOM 1593 C CA . ALA A 1 202 ? -29.375 47.406 1.824 1 88.81 202 ALA A CA 1
ATOM 1594 C C . ALA A 1 202 ? -29.25 46.969 0.368 1 88.81 202 ALA A C 1
ATOM 1596 O O . ALA A 1 202 ? -29.953 46.062 -0.08 1 88.81 202 ALA A O 1
ATOM 1597 N N . ARG A 1 203 ? -28.375 47.625 -0.301 1 91.06 203 ARG A N 1
ATOM 1598 C CA . ARG A 1 203 ? -28.141 47.281 -1.693 1 91.06 203 ARG A CA 1
ATOM 1599 C C . ARG A 1 203 ? -27.578 45.844 -1.8 1 91.06 203 ARG A C 1
ATOM 1601 O O . ARG A 1 203 ? -28.031 45.062 -2.623 1 91.06 203 ARG A O 1
ATOM 1608 N N . LEU A 1 204 ? -26.578 45.594 -1.035 1 92.5 204 LEU A N 1
ATOM 1609 C CA . LEU A 1 204 ? -25.938 44.281 -1.062 1 92.5 204 LEU A CA 1
ATOM 1610 C C . LEU A 1 204 ? -26.891 43.188 -0.617 1 92.5 204 LEU A C 1
ATOM 1612 O O . LEU A 1 204 ? -26.844 42.062 -1.133 1 92.5 204 LEU A O 1
ATOM 1616 N N . LEU A 1 205 ? -27.75 43.438 0.294 1 90.88 205 LEU A N 1
ATOM 1617 C CA . LEU A 1 205 ? -28.75 42.469 0.726 1 90.88 205 LEU A CA 1
ATOM 1618 C C . LEU A 1 205 ? -29.734 42.156 -0.398 1 90.88 205 LEU A C 1
ATOM 1620 O O . LEU A 1 205 ? -30.172 41.031 -0.563 1 90.88 205 LEU A O 1
ATOM 1624 N N . GLY A 1 206 ? -30.078 43.219 -1.09 1 90.38 206 GLY A N 1
ATOM 1625 C CA . GLY A 1 206 ? -30.938 43.031 -2.252 1 90.38 206 GLY A CA 1
ATOM 1626 C C . GLY A 1 206 ? -30.281 42.188 -3.342 1 90.38 206 GLY A C 1
ATOM 1627 O O . GLY A 1 206 ? -30.922 41.312 -3.939 1 90.38 206 GLY A O 1
ATOM 1628 N N . GLU A 1 207 ? -29.078 42.469 -3.57 1 92 207 GLU A N 1
ATOM 1629 C CA . GLU A 1 207 ? -28.328 41.719 -4.562 1 92 207 GLU A CA 1
ATOM 1630 C C . GLU A 1 207 ? -28.156 40.25 -4.137 1 92 207 GLU A C 1
ATOM 1632 O O . GLU A 1 207 ? -28.234 39.344 -4.969 1 92 207 GLU A O 1
ATOM 1637 N N . ALA A 1 208 ? -27.844 40.031 -2.889 1 92.25 208 ALA A N 1
ATOM 1638 C CA . ALA A 1 208 ? -27.703 38.656 -2.357 1 92.25 208 ALA A CA 1
ATOM 1639 C C . ALA A 1 208 ? -29 37.875 -2.506 1 92.25 208 ALA A C 1
ATOM 1641 O O . ALA A 1 208 ? -28.969 36.688 -2.832 1 92.25 208 ALA A O 1
ATOM 1642 N N . ASP A 1 209 ? -30.094 38.531 -2.295 1 90.94 209 ASP A N 1
ATOM 1643 C CA . ASP A 1 209 ? -31.406 37.875 -2.414 1 90.94 209 ASP A CA 1
ATOM 1644 C C . ASP A 1 209 ? -31.688 37.5 -3.863 1 90.94 209 ASP A C 1
ATOM 1646 O O . ASP A 1 209 ? -32.25 36.438 -4.129 1 90.94 209 ASP A O 1
ATOM 1650 N N . LYS A 1 210 ? -31.328 38.344 -4.738 1 91.38 210 LYS A N 1
ATOM 1651 C CA . LYS A 1 210 ? -31.516 38.062 -6.16 1 91.38 210 LYS A CA 1
ATOM 1652 C C . LYS A 1 210 ? -30.656 36.906 -6.602 1 91.38 210 LYS A C 1
ATOM 1654 O O . LYS A 1 210 ? -31.125 36.031 -7.359 1 91.38 210 LYS A O 1
ATOM 1659 N N . GLU A 1 211 ? -29.453 36.938 -6.16 1 91.06 211 GLU A N 1
ATOM 1660 C CA . GLU A 1 211 ? -28.562 35.844 -6.512 1 91.06 211 GLU A CA 1
ATOM 1661 C C . GLU A 1 211 ? -29.016 34.531 -5.898 1 91.06 211 GLU A C 1
ATOM 1663 O O . GLU A 1 211 ? -28.938 33.469 -6.539 1 91.06 211 GLU A O 1
ATOM 1668 N N . HIS A 1 212 ? -29.422 34.562 -4.695 1 91 212 HIS A N 1
ATOM 1669 C CA . HIS A 1 212 ? -29.953 33.375 -4.016 1 91 212 HIS A CA 1
ATOM 1670 C C . HIS A 1 212 ? -31.141 32.812 -4.762 1 91 212 HIS A C 1
ATOM 1672 O O . HIS A 1 212 ? -31.25 31.594 -4.938 1 91 212 HIS A O 1
ATOM 1678 N N . SER A 1 213 ? -32.031 33.656 -5.207 1 89.38 213 SER A N 1
ATOM 1679 C CA . SER A 1 213 ? -33.219 33.219 -5.941 1 89.38 213 SER A CA 1
ATOM 1680 C C . SER A 1 213 ? -32.844 32.625 -7.305 1 89.38 213 SER A C 1
ATOM 1682 O O . SER A 1 213 ? -33.469 31.688 -7.77 1 89.38 213 SER A O 1
ATOM 1684 N N . ARG A 1 214 ? -31.906 33.219 -7.844 1 88.38 214 ARG A N 1
ATOM 1685 C CA . ARG A 1 214 ? -31.422 32.719 -9.125 1 88.38 214 ARG A CA 1
ATOM 1686 C C . ARG A 1 214 ? -30.859 31.297 -8.984 1 88.38 214 ARG A C 1
ATOM 1688 O O . ARG A 1 214 ? -31.172 30.406 -9.781 1 88.38 214 ARG A O 1
ATOM 1695 N N . ILE A 1 215 ? -30.031 31.141 -8.023 1 89 215 ILE A N 1
ATOM 1696 C CA . ILE A 1 215 ? -29.422 29.844 -7.777 1 89 215 ILE A CA 1
ATOM 1697 C C . ILE A 1 215 ? -30.5 28.812 -7.492 1 89 215 ILE A C 1
ATOM 1699 O O . ILE A 1 215 ? -30.453 27.688 -8.008 1 89 215 ILE A O 1
ATOM 1703 N N . SER A 1 216 ? -31.5 29.172 -6.734 1 85.75 216 SER A N 1
ATOM 1704 C CA . SER A 1 216 ? -32.594 28.266 -6.387 1 85.75 216 SER A CA 1
ATOM 1705 C C . SER A 1 216 ? -33.406 27.906 -7.613 1 85.75 216 SER A C 1
ATOM 1707 O O . SER A 1 216 ? -33.875 26.766 -7.758 1 85.75 216 SER A O 1
ATOM 1709 N N . GLN A 1 217 ? -33.531 28.844 -8.484 1 85.88 217 GLN A N 1
ATOM 1710 C CA . GLN A 1 217 ? -34.312 28.625 -9.703 1 85.88 217 GLN A CA 1
ATOM 1711 C C . GLN A 1 217 ? -33.562 27.703 -10.672 1 85.88 217 GLN A C 1
ATOM 1713 O O . GLN A 1 217 ? -34.156 26.797 -11.25 1 85.88 217 GLN A O 1
ATOM 1718 N N . VAL A 1 218 ? -32.375 27.969 -10.797 1 86.19 218 VAL A N 1
ATOM 1719 C CA . VAL A 1 218 ? -31.578 27.172 -11.719 1 86.19 218 VAL A CA 1
ATOM 1720 C C . VAL A 1 218 ? -31.391 25.766 -11.156 1 86.19 218 VAL A C 1
ATOM 1722 O O . VAL A 1 218 ? -31.359 24.781 -11.906 1 86.19 218 VAL A O 1
ATOM 1725 N N . ALA A 1 219 ? -31.266 25.625 -9.891 1 83.94 219 ALA A N 1
ATOM 1726 C CA . ALA A 1 219 ? -31.109 24.328 -9.227 1 83.94 219 ALA A CA 1
ATOM 1727 C C . ALA A 1 219 ? -32.344 23.469 -9.414 1 83.94 219 ALA A C 1
ATOM 1729 O O . ALA A 1 219 ? -32.25 22.234 -9.469 1 83.94 219 ALA A O 1
ATOM 1730 N N . SER A 1 220 ? -33.5 24.062 -9.555 1 80.62 220 SER A N 1
ATOM 1731 C CA . SER A 1 220 ? -34.75 23.359 -9.688 1 80.62 220 SER A CA 1
ATOM 1732 C C . SER A 1 220 ? -34.938 22.781 -11.086 1 80.62 220 SER A C 1
ATOM 1734 O O . SER A 1 220 ? -35.75 21.891 -11.305 1 80.62 220 SER A O 1
ATOM 1736 N N . GLN A 1 221 ? -34.094 23.25 -12.094 1 79.38 221 GLN A N 1
ATOM 1737 C CA . GLN A 1 221 ? -34.188 22.766 -13.469 1 79.38 221 GLN A CA 1
ATOM 1738 C C . GLN A 1 221 ? -33.688 21.312 -13.578 1 79.38 221 GLN A C 1
ATOM 1740 O O . GLN A 1 221 ? -33.906 20.656 -14.602 1 79.38 221 GLN A O 1
ATOM 1745 N N . GLY A 1 222 ? -33.188 20.75 -12.531 1 75.56 222 GLY A N 1
ATOM 1746 C CA . GLY A 1 222 ? -32.875 19.328 -12.531 1 75.56 222 GLY A CA 1
ATOM 1747 C C . GLY A 1 222 ? -31.391 19.047 -12.633 1 75.56 222 GLY A C 1
ATOM 1748 O O . GLY A 1 222 ? -30.562 19.922 -12.352 1 75.56 222 GLY A O 1
ATOM 1749 N N . ALA A 1 223 ? -31.141 17.734 -13.047 1 74.75 223 ALA A N 1
ATOM 1750 C CA . ALA A 1 223 ? -29.766 17.234 -13.125 1 74.75 223 ALA A CA 1
ATOM 1751 C C . ALA A 1 223 ? -29.047 17.844 -14.328 1 74.75 223 ALA A C 1
ATOM 1753 O O . ALA A 1 223 ? -29.609 17.969 -15.414 1 74.75 223 ALA A O 1
ATOM 1754 N N . GLY A 1 224 ? -27.828 18.453 -14.094 1 75.56 224 GLY A N 1
ATOM 1755 C CA . GLY A 1 224 ? -27 19.016 -15.156 1 75.56 224 GLY A CA 1
ATOM 1756 C C . GLY A 1 224 ? -27.047 20.531 -15.203 1 75.56 224 GLY A C 1
ATOM 1757 O O . GLY A 1 224 ? -26.531 21.141 -16.141 1 75.56 224 GLY A O 1
ATOM 1758 N N . SER A 1 225 ? -27.672 21.078 -14.219 1 79.25 225 SER A N 1
ATOM 1759 C CA . SER A 1 225 ? -27.75 22.531 -14.172 1 79.25 225 SER A CA 1
ATOM 1760 C C . SER A 1 225 ? -26.359 23.156 -14.062 1 79.25 225 SER A C 1
ATOM 1762 O O . SER A 1 225 ? -25.406 22.5 -13.633 1 79.25 225 SER A O 1
ATOM 1764 N N . SER A 1 226 ? -26.25 24.375 -14.5 1 81.31 226 SER A N 1
ATOM 1765 C CA . SER A 1 226 ? -24.969 25.078 -14.562 1 81.31 226 SER A CA 1
ATOM 1766 C C . SER A 1 226 ? -24.453 25.391 -13.164 1 81.31 226 SER A C 1
ATOM 1768 O O . SER A 1 226 ? -23.25 25.594 -12.977 1 81.31 226 SER A O 1
ATOM 1770 N N . VAL A 1 227 ? -25.422 25.359 -12.148 1 87.19 227 VAL A N 1
ATOM 1771 C CA . VAL A 1 227 ? -25.016 25.75 -10.805 1 87.19 227 VAL A CA 1
ATOM 1772 C C . VAL A 1 227 ? -24.688 24.5 -9.992 1 87.19 227 VAL A C 1
ATOM 1774 O O . VAL A 1 227 ? -24.156 24.594 -8.883 1 87.19 227 VAL A O 1
ATOM 1777 N N . ALA A 1 228 ? -25 23.359 -10.57 1 90.31 228 ALA A N 1
ATOM 1778 C CA . ALA A 1 228 ? -24.781 22.109 -9.852 1 90.31 228 ALA A CA 1
ATOM 1779 C C . ALA A 1 228 ? -23.297 21.75 -9.836 1 90.31 228 ALA A C 1
ATOM 1781 O O . ALA A 1 228 ? -22.609 21.891 -10.844 1 90.31 228 ALA A O 1
ATOM 1782 N N . SER A 1 229 ? -22.844 21.422 -8.672 1 92.38 229 SER A N 1
ATOM 1783 C CA . SER A 1 229 ? -21.453 21 -8.539 1 92.38 229 SER A CA 1
ATOM 1784 C C . SER A 1 229 ? -21.344 19.484 -8.57 1 92.38 229 SER A C 1
ATOM 1786 O O . SER A 1 229 ? -22.359 18.781 -8.688 1 92.38 229 SER A O 1
ATOM 1788 N N . SER A 1 230 ? -20.156 18.938 -8.508 1 94.06 230 SER A N 1
ATOM 1789 C CA . SER A 1 230 ? -19.906 17.5 -8.547 1 94.06 230 SER A CA 1
ATOM 1790 C C . SER A 1 230 ? -19.688 16.938 -7.145 1 94.06 230 SER A C 1
ATOM 1792 O O . SER A 1 230 ? -19.188 15.82 -6.992 1 94.06 230 SER A O 1
ATOM 1794 N N . THR A 1 231 ? -19.984 17.797 -6.113 1 95.12 231 THR A N 1
ATOM 1795 C CA . THR A 1 231 ? -19.828 17.359 -4.727 1 95.12 231 THR A CA 1
ATOM 1796 C C . THR A 1 231 ? -21.172 17.406 -3.994 1 95.12 231 THR A C 1
ATOM 1798 O O . THR A 1 231 ? -21.969 18.312 -4.207 1 95.12 231 THR A O 1
ATOM 1801 N N . GLY A 1 232 ? -21.438 16.375 -3.24 1 95.12 232 GLY A N 1
ATOM 1802 C CA . GLY A 1 232 ? -22.656 16.297 -2.461 1 95.12 232 GLY A CA 1
ATOM 1803 C C . GLY A 1 232 ? -22.5 15.539 -1.159 1 95.12 232 GLY A C 1
ATOM 1804 O O . GLY A 1 232 ? -21.453 14.938 -0.913 1 95.12 232 GLY A O 1
ATOM 1805 N N . PHE A 1 233 ? -23.484 15.727 -0.255 1 95 233 PHE A N 1
ATOM 1806 C CA . PHE A 1 233 ? -23.516 15.023 1.021 1 95 233 PHE A CA 1
ATOM 1807 C C . PHE A 1 233 ? -24.766 14.148 1.128 1 95 233 PHE A C 1
ATOM 1809 O O . PHE A 1 233 ? -25.859 14.555 0.705 1 95 233 PHE A O 1
ATOM 1816 N N . VAL A 1 234 ? -24.578 12.961 1.596 1 95.19 234 VAL A N 1
ATOM 1817 C CA . VAL A 1 234 ? -25.688 12.039 1.796 1 95.19 234 VAL A CA 1
ATOM 1818 C C . VAL A 1 234 ? -25.688 11.531 3.234 1 95.19 234 VAL A C 1
ATOM 1820 O O . VAL A 1 234 ? -24.641 11.117 3.75 1 95.19 234 VAL A O 1
ATOM 1823 N N . ALA A 1 235 ? -26.797 11.617 3.867 1 93.56 235 ALA A N 1
ATOM 1824 C CA . ALA A 1 235 ? -26.953 11.102 5.223 1 93.56 235 ALA A CA 1
ATOM 1825 C C . ALA A 1 235 ? -27.797 9.828 5.227 1 93.56 235 ALA A C 1
ATOM 1827 O O . ALA A 1 235 ? -28.781 9.727 4.496 1 93.56 235 ALA A O 1
ATOM 1828 N N . PHE A 1 236 ? -27.391 8.898 6 1 92.56 236 PHE A N 1
ATOM 1829 C CA . PHE A 1 236 ? -28.062 7.609 6.082 1 92.56 236 PHE A CA 1
ATOM 1830 C C . PHE A 1 236 ? -28.734 7.434 7.438 1 92.56 236 PHE A C 1
ATOM 1832 O O . PHE A 1 236 ? -28.469 8.195 8.375 1 92.56 236 PHE A O 1
ATOM 1839 N N . THR A 1 237 ? -29.594 6.445 7.496 1 89.12 237 THR A N 1
ATOM 1840 C CA . THR A 1 237 ? -30.312 6.164 8.734 1 89.12 237 THR A CA 1
ATOM 1841 C C . THR A 1 237 ? -29.547 5.141 9.578 1 89.12 237 THR A C 1
ATOM 1843 O O . THR A 1 237 ? -29.844 4.969 10.766 1 89.12 237 THR A O 1
ATOM 1846 N N . SER A 1 238 ? -28.672 4.496 8.945 1 89.81 238 SER A N 1
ATOM 1847 C CA . SER A 1 238 ? -27.891 3.453 9.609 1 89.81 238 SER A CA 1
ATOM 1848 C C . SER A 1 238 ? -26.391 3.678 9.43 1 89.81 238 SER A C 1
ATOM 1850 O O . SER A 1 238 ? -25.938 4.02 8.336 1 89.81 238 SER A O 1
ATOM 1852 N N . ALA A 1 239 ? -25.688 3.457 10.578 1 88.75 239 ALA A N 1
ATOM 1853 C CA . ALA A 1 239 ? -24.234 3.594 10.523 1 88.75 239 ALA A CA 1
ATOM 1854 C C . ALA A 1 239 ? -23.609 2.502 9.656 1 88.75 239 ALA A C 1
ATOM 1856 O O . ALA A 1 239 ? -22.609 2.732 8.984 1 88.75 239 ALA A O 1
ATOM 1857 N N . ALA A 1 240 ? -24.234 1.336 9.664 1 90.31 240 ALA A N 1
ATOM 1858 C CA . ALA A 1 240 ? -23.734 0.223 8.852 1 90.31 240 ALA A CA 1
ATOM 1859 C C . ALA A 1 240 ? -23.828 0.545 7.363 1 90.31 240 ALA A C 1
ATOM 1861 O O . ALA A 1 240 ? -22.922 0.223 6.594 1 90.31 240 ALA A O 1
ATOM 1862 N N . THR A 1 241 ? -24.906 1.172 7.016 1 92.12 241 THR A N 1
ATOM 1863 C CA . THR A 1 241 ? -25.094 1.545 5.617 1 92.12 241 THR A CA 1
ATOM 1864 C C . THR A 1 241 ? -24.094 2.613 5.203 1 92.12 241 THR A C 1
ATOM 1866 O O . THR A 1 241 ? -23.562 2.58 4.086 1 92.12 241 THR A O 1
ATOM 1869 N N . LYS A 1 242 ? -23.906 3.572 6.09 1 91.81 242 LYS A N 1
ATOM 1870 C CA . LYS A 1 242 ? -22.906 4.594 5.816 1 91.81 242 LYS A CA 1
ATOM 1871 C C . LYS A 1 242 ? -21.531 3.971 5.605 1 91.81 242 LYS A C 1
ATOM 1873 O O . LYS A 1 242 ? -20.797 4.363 4.695 1 91.81 242 LYS A O 1
ATOM 1878 N N . LEU A 1 243 ? -21.203 3.006 6.492 1 91.31 243 LEU A N 1
ATOM 1879 C CA . LEU A 1 243 ? -19.922 2.314 6.387 1 91.31 243 LEU A CA 1
ATOM 1880 C C . LEU A 1 243 ? -19.797 1.591 5.047 1 91.31 243 LEU A C 1
ATOM 1882 O O . LEU A 1 243 ? -18.75 1.608 4.418 1 91.31 243 LEU A O 1
ATOM 1886 N N . ALA A 1 244 ? -20.828 0.978 4.594 1 92 244 ALA A N 1
ATOM 1887 C CA . ALA A 1 244 ? -20.844 0.271 3.314 1 92 244 ALA A CA 1
ATOM 1888 C C . ALA A 1 244 ? -20.688 1.243 2.148 1 92 244 ALA A C 1
ATOM 1890 O O . ALA A 1 244 ? -19.953 0.979 1.197 1 92 244 ALA A O 1
ATOM 1891 N N . ALA A 1 245 ? -21.375 2.338 2.25 1 93.25 245 ALA A N 1
ATOM 1892 C CA . ALA A 1 245 ? -21.344 3.338 1.184 1 93.25 245 ALA A CA 1
ATOM 1893 C C . ALA A 1 245 ? -19.938 3.947 1.061 1 93.25 245 ALA A C 1
ATOM 1895 O O . ALA A 1 245 ? -19.453 4.164 -0.048 1 93.25 245 ALA A O 1
ATOM 1896 N N . ALA A 1 246 ? -19.344 4.203 2.146 1 91.19 246 ALA A N 1
ATOM 1897 C CA . ALA A 1 246 ? -18.031 4.848 2.154 1 91.19 246 ALA A CA 1
ATOM 1898 C C . ALA A 1 246 ? -16.922 3.834 1.908 1 91.19 246 ALA A C 1
ATOM 1900 O O . ALA A 1 246 ? -15.852 4.184 1.392 1 91.19 246 ALA A O 1
ATOM 1901 N N . GLY A 1 247 ? -17.125 2.646 2.279 1 87.69 247 GLY A N 1
ATOM 1902 C CA . GLY A 1 247 ? -16.047 1.657 2.248 1 87.69 247 GLY A CA 1
ATOM 1903 C C . GLY A 1 247 ? -16.031 0.849 0.965 1 87.69 247 GLY A C 1
ATOM 1904 O O . GLY A 1 247 ? -14.984 0.298 0.594 1 87.69 247 GLY A O 1
ATOM 1905 N N . LEU A 1 248 ? -17.109 0.709 0.285 1 88.81 248 LEU A N 1
ATOM 1906 C CA . LEU A 1 248 ? -17.203 -0.097 -0.927 1 88.81 248 LEU A CA 1
ATOM 1907 C C . LEU A 1 248 ? -17.141 0.785 -2.17 1 88.81 248 LEU A C 1
ATOM 1909 O O . LEU A 1 248 ? -17.5 1.963 -2.115 1 88.81 248 LEU A O 1
ATOM 1913 N N . SER A 1 249 ? -16.672 0.161 -3.236 1 88.12 249 SER A N 1
ATOM 1914 C CA . SER A 1 249 ? -16.719 0.861 -4.516 1 88.12 249 SER A CA 1
ATOM 1915 C C . SER A 1 249 ? -18.141 0.869 -5.078 1 88.12 249 SER A C 1
ATOM 1917 O O . SER A 1 249 ? -18.75 -0.188 -5.258 1 88.12 249 SER A O 1
ATOM 1919 N N . LEU A 1 250 ? -18.656 2.025 -5.32 1 91.12 250 LEU A N 1
ATOM 1920 C CA . LEU A 1 250 ? -20.047 2.131 -5.727 1 91.12 250 LEU A CA 1
ATOM 1921 C C . LEU A 1 250 ? -20.203 1.83 -7.215 1 91.12 250 LEU A C 1
ATOM 1923 O O . LEU A 1 250 ? -20.922 0.9 -7.594 1 91.12 250 LEU A O 1
ATOM 1927 N N . SER A 1 251 ? -19.516 2.535 -8.102 1 86.19 251 SER A N 1
ATOM 1928 C CA . SER A 1 251 ? -19.719 2.414 -9.539 1 86.19 251 SER A CA 1
ATOM 1929 C C . SER A 1 251 ? -18.641 1.566 -10.188 1 86.19 251 SER A C 1
ATOM 1931 O O . SER A 1 251 ? -18.812 1.057 -11.297 1 86.19 251 SER A O 1
ATOM 1933 N N . GLY A 1 252 ? -17.531 1.35 -9.578 1 78.12 252 GLY A N 1
ATOM 1934 C CA . GLY A 1 252 ? -16.438 0.586 -10.172 1 78.12 252 GLY A CA 1
ATOM 1935 C C . GLY A 1 252 ? -15.664 1.367 -11.219 1 78.12 252 GLY A C 1
ATOM 1936 O O . GLY A 1 252 ? -14.797 0.812 -11.898 1 78.12 252 GLY A O 1
ATOM 1937 N N . LYS A 1 253 ? -16.078 2.518 -11.531 1 81.62 253 LYS A N 1
ATOM 1938 C CA . LYS A 1 253 ? -15.375 3.385 -12.477 1 81.62 253 LYS A CA 1
ATOM 1939 C C . LYS A 1 253 ? -14.508 4.41 -11.742 1 81.62 253 LYS A C 1
ATOM 1941 O O . LYS A 1 253 ? -14.844 4.836 -10.641 1 81.62 253 LYS A O 1
ATOM 1946 N N . LEU A 1 254 ? -13.469 4.676 -12.422 1 81.38 254 LEU A N 1
ATOM 1947 C CA . LEU A 1 254 ? -12.562 5.652 -11.828 1 81.38 254 LEU A CA 1
ATOM 1948 C C . LEU A 1 254 ? -13.203 7.035 -11.789 1 81.38 254 LEU A C 1
ATOM 1950 O O . LEU A 1 254 ? -13.812 7.469 -12.773 1 81.38 254 LEU A O 1
ATOM 1954 N N . ASN A 1 255 ? -13.156 7.719 -10.742 1 85.5 255 ASN A N 1
ATOM 1955 C CA . ASN A 1 255 ? -13.625 9.094 -10.57 1 85.5 255 ASN A CA 1
ATOM 1956 C C . ASN A 1 255 ? -15.117 9.211 -10.852 1 85.5 255 ASN A C 1
ATOM 1958 O O . ASN A 1 255 ? -15.547 10.086 -11.602 1 85.5 255 ASN A O 1
ATOM 1962 N N . ASN A 1 256 ? -15.789 8.211 -10.375 1 89 256 ASN A N 1
ATOM 1963 C CA . ASN A 1 256 ? -17.234 8.188 -10.508 1 89 256 ASN A CA 1
ATOM 1964 C C . ASN A 1 256 ? -17.922 7.836 -9.195 1 89 256 ASN A C 1
ATOM 1966 O O . ASN A 1 256 ? -17.797 6.715 -8.703 1 89 256 ASN A O 1
ATOM 1970 N N . MET A 1 257 ? -18.594 8.758 -8.672 1 92.75 257 MET A N 1
ATOM 1971 C CA . MET A 1 257 ? -19.375 8.562 -7.457 1 92.75 257 MET A CA 1
ATOM 1972 C C . MET A 1 257 ? -18.484 8.047 -6.32 1 92.75 257 MET A C 1
ATOM 1974 O O . MET A 1 257 ? -18.75 6.988 -5.758 1 92.75 257 MET A O 1
ATOM 1978 N N . ASP A 1 258 ? -17.531 8.758 -6 1 92.19 258 ASP A N 1
ATOM 1979 C CA . ASP A 1 258 ? -16.625 8.414 -4.91 1 92.19 258 ASP A CA 1
ATOM 1980 C C . ASP A 1 258 ? -17.172 8.891 -3.566 1 92.19 258 ASP A C 1
ATOM 1982 O O . ASP A 1 258 ? -17.312 10.094 -3.34 1 92.19 258 ASP A O 1
ATOM 1986 N N . ALA A 1 259 ? -17.469 7.953 -2.723 1 93.94 259 ALA A N 1
ATOM 1987 C CA . ALA A 1 259 ? -18.031 8.289 -1.417 1 93.94 259 ALA A CA 1
ATOM 1988 C C . ALA A 1 259 ? -17 8.086 -0.31 1 93.94 259 ALA A C 1
ATOM 1990 O O . ALA A 1 259 ? -16.281 7.086 -0.299 1 93.94 259 ALA A O 1
ATOM 1991 N N . HIS A 1 260 ? -16.875 9.055 0.528 1 91.56 260 HIS A N 1
ATOM 1992 C CA . HIS A 1 260 ? -16.016 9 1.699 1 91.56 260 HIS A CA 1
ATOM 1993 C C . HIS A 1 260 ? -16.719 9.539 2.936 1 91.56 260 HIS A C 1
ATOM 1995 O O . HIS A 1 260 ? -17.812 10.109 2.834 1 91.56 260 HIS A O 1
ATOM 2001 N N . ASN A 1 261 ? -16.172 9.312 4.102 1 88.12 261 ASN A N 1
ATOM 2002 C CA . ASN A 1 261 ? -16.75 9.867 5.32 1 88.12 261 ASN A CA 1
ATOM 2003 C C . ASN A 1 261 ? -16.812 11.391 5.27 1 88.12 261 ASN A C 1
ATOM 2005 O O . ASN A 1 261 ? -15.852 12.047 4.871 1 88.12 261 ASN A O 1
ATOM 2009 N N . ALA A 1 262 ? -17.844 11.938 5.609 1 90.44 262 ALA A N 1
ATOM 2010 C CA . ALA A 1 262 ? -18.016 13.391 5.594 1 90.44 262 ALA A CA 1
ATOM 2011 C C . ALA A 1 262 ? -17.312 14.039 6.77 1 90.44 262 ALA A C 1
ATOM 2013 O O . ALA A 1 262 ? -17.344 13.523 7.891 1 90.44 262 ALA A O 1
ATOM 2014 N N . PRO A 1 263 ? -16.625 15.07 6.484 1 88.31 263 PRO A N 1
ATOM 2015 C CA . PRO A 1 263 ? -16.109 15.852 7.609 1 88.31 263 PRO A CA 1
ATOM 2016 C C . PRO A 1 263 ? -17.219 16.578 8.375 1 88.31 263 PRO A C 1
ATOM 2018 O O . PRO A 1 263 ? -18.328 16.734 7.867 1 88.31 263 PRO A O 1
ATOM 2021 N N . ALA A 1 264 ? -16.938 16.938 9.57 1 85.12 264 ALA A N 1
ATOM 2022 C CA . ALA A 1 264 ? -17.906 17.719 10.328 1 85.12 264 ALA A CA 1
ATOM 2023 C C . ALA A 1 264 ? -18.25 19.016 9.602 1 85.12 264 ALA A C 1
ATOM 2025 O O . ALA A 1 264 ? -17.406 19.609 8.938 1 85.12 264 ALA A O 1
ATOM 2026 N N . PRO A 1 265 ? -19.406 19.422 9.742 1 85.75 265 PRO A N 1
ATOM 2027 C CA . PRO A 1 265 ? -19.828 20.641 9.031 1 85.75 265 PRO A CA 1
ATOM 2028 C C . PRO A 1 265 ? -18.922 21.844 9.336 1 85.75 265 PRO A C 1
ATOM 2030 O O . PRO A 1 265 ? -18.703 22.688 8.469 1 85.75 265 PRO A O 1
ATOM 2033 N N . ASN A 1 266 ? -18.344 21.875 10.547 1 82 266 ASN A N 1
ATOM 2034 C CA . ASN A 1 266 ? -17.469 22.969 10.93 1 82 266 ASN A CA 1
ATOM 2035 C C . ASN A 1 266 ? -16.062 22.797 10.352 1 82 266 ASN A C 1
ATOM 2037 O O . ASN A 1 266 ? -15.281 23.75 10.312 1 82 266 ASN A O 1
ATOM 2041 N N . ASP A 1 267 ? -15.844 21.625 9.867 1 86.5 267 ASP A N 1
ATOM 2042 C CA . ASP A 1 267 ? -14.531 21.312 9.305 1 86.5 267 ASP A CA 1
ATOM 2043 C C . ASP A 1 267 ? -14.523 21.516 7.797 1 86.5 267 ASP A C 1
ATOM 2045 O O . ASP A 1 267 ? -13.453 21.562 7.18 1 86.5 267 ASP A O 1
ATOM 2049 N N . VAL A 1 268 ? -15.688 21.703 7.25 1 89.5 268 VAL A N 1
ATOM 2050 C CA . VAL A 1 268 ? -15.797 21.844 5.801 1 89.5 268 VAL A CA 1
ATOM 2051 C C . VAL A 1 268 ? -15.461 23.281 5.391 1 89.5 268 VAL A C 1
ATOM 2053 O O . VAL A 1 268 ? -15.938 24.234 6.004 1 89.5 268 VAL A O 1
ATOM 2056 N N . ILE A 1 269 ? -14.578 23.453 4.434 1 90.19 269 ILE A N 1
ATOM 2057 C CA . ILE A 1 269 ? -14.32 24.75 3.814 1 90.19 269 ILE A CA 1
ATOM 2058 C C . ILE A 1 269 ? -15.312 24.984 2.686 1 90.19 269 ILE A C 1
ATOM 2060 O O . ILE A 1 269 ? -15.055 24.641 1.531 1 90.19 269 ILE A O 1
ATOM 2064 N N . TRP A 1 270 ? -16.328 25.547 3.016 1 87.19 270 TRP A N 1
ATOM 2065 C CA . TRP A 1 270 ? -17.484 25.672 2.139 1 87.19 270 TRP A CA 1
ATOM 2066 C C . TRP A 1 270 ? -17.125 26.453 0.871 1 87.19 270 TRP A C 1
ATOM 2068 O O . TRP A 1 270 ? -17.703 26.203 -0.193 1 87.19 270 TRP A O 1
ATOM 2078 N N . ASP A 1 271 ? -16.125 27.328 0.921 1 85.56 271 ASP A N 1
ATOM 2079 C CA . ASP A 1 271 ? -15.711 28.094 -0.25 1 85.56 271 ASP A CA 1
ATOM 2080 C C . ASP A 1 271 ? -15.102 27.188 -1.312 1 85.56 271 ASP A C 1
ATOM 2082 O O . ASP A 1 271 ? -15.117 27.5 -2.5 1 85.56 271 ASP A O 1
ATOM 2086 N N . ASN A 1 272 ? -14.641 26.047 -0.86 1 91.38 272 ASN A N 1
ATOM 2087 C CA . ASN A 1 272 ? -13.906 25.156 -1.763 1 91.38 272 ASN A CA 1
ATOM 2088 C C . ASN A 1 272 ? -14.695 23.891 -2.074 1 91.38 272 ASN A C 1
ATOM 2090 O O . ASN A 1 272 ? -14.242 23.047 -2.84 1 91.38 272 ASN A O 1
ATOM 2094 N N . VAL A 1 273 ? -15.883 23.75 -1.599 1 90.56 273 VAL A N 1
ATOM 2095 C CA . VAL A 1 273 ? -16.625 22.5 -1.673 1 90.56 273 VAL A CA 1
ATOM 2096 C C . VAL A 1 273 ? -17.062 22.234 -3.115 1 90.56 273 VAL A C 1
ATOM 2098 O O . VAL A 1 273 ? -17.203 21.078 -3.525 1 90.56 273 VAL A O 1
ATOM 2101 N N . THR A 1 274 ? -17.141 23.297 -3.959 1 90.81 274 THR A N 1
ATOM 2102 C CA . THR A 1 274 ? -17.656 23.141 -5.316 1 90.81 274 THR A CA 1
ATOM 2103 C C . THR A 1 274 ? -16.547 22.766 -6.281 1 90.81 274 THR A C 1
ATOM 2105 O O . THR A 1 274 ? -16.797 22.422 -7.434 1 90.81 274 THR A O 1
ATOM 2108 N N . ALA A 1 275 ? -15.352 22.812 -5.801 1 91.69 275 ALA A N 1
ATOM 2109 C CA . ALA A 1 275 ? -14.25 22.406 -6.664 1 91.69 275 ALA A CA 1
ATOM 2110 C C . ALA A 1 275 ? -14.312 20.906 -6.965 1 91.69 275 ALA A C 1
ATOM 2112 O O . ALA A 1 275 ? -14.617 20.109 -6.082 1 91.69 275 ALA A O 1
ATOM 2113 N N . THR A 1 276 ? -14.07 20.594 -8.211 1 92.12 276 THR A N 1
ATOM 2114 C CA . THR A 1 276 ? -14.109 19.188 -8.602 1 92.12 276 THR A CA 1
ATOM 2115 C C . THR A 1 276 ? -12.93 18.438 -7.992 1 92.12 276 THR A C 1
ATOM 2117 O O . THR A 1 276 ? -11.844 18.984 -7.82 1 92.12 276 THR A O 1
ATOM 2120 N N . ALA A 1 277 ? -13.188 17.234 -7.664 1 91.44 277 ALA A N 1
ATOM 2121 C CA . ALA A 1 277 ? -12.156 16.422 -7.039 1 91.44 277 ALA A CA 1
ATOM 2122 C C . ALA A 1 277 ? -10.938 16.281 -7.953 1 91.44 277 ALA A C 1
ATOM 2124 O O . ALA A 1 277 ? -9.797 16.266 -7.48 1 91.44 277 ALA A O 1
ATOM 2125 N N . LEU A 1 278 ? -11.148 16.156 -9.211 1 89.31 278 LEU A N 1
ATOM 2126 C CA . LEU A 1 278 ? -10.047 16.031 -10.164 1 89.31 278 LEU A CA 1
ATOM 2127 C C . LEU A 1 278 ? -9.203 17.297 -10.188 1 89.31 278 LEU A C 1
ATOM 2129 O O . LEU A 1 278 ? -7.977 17.219 -10.312 1 89.31 278 LEU A O 1
ATOM 2133 N N . PHE A 1 279 ? -9.867 18.391 -10.109 1 91.56 279 PHE A N 1
ATOM 2134 C CA . PHE A 1 279 ? -9.172 19.672 -10.062 1 91.56 279 PHE A CA 1
ATOM 2135 C C . PHE A 1 279 ? -8.312 19.781 -8.812 1 91.56 279 PHE A C 1
ATOM 2137 O O . PHE A 1 279 ? -7.148 20.188 -8.891 1 91.56 279 PHE A O 1
ATOM 2144 N N . VAL A 1 280 ? -8.844 19.422 -7.734 1 92.88 280 VAL A N 1
ATOM 2145 C CA . VAL A 1 280 ? -8.133 19.484 -6.465 1 92.88 280 VAL A CA 1
ATOM 2146 C C . VAL A 1 280 ? -6.926 18.547 -6.504 1 92.88 280 VAL A C 1
ATOM 2148 O O . VAL A 1 280 ? -5.82 18.922 -6.109 1 92.88 280 VAL A O 1
ATOM 2151 N N . GLU A 1 281 ? -7.117 17.359 -6.984 1 90.25 281 GLU A N 1
ATOM 2152 C CA . GLU A 1 281 ? -6.031 16.391 -7.059 1 90.25 281 GLU A CA 1
ATOM 2153 C C . GLU A 1 281 ? -4.93 16.875 -8 1 90.25 281 GLU A C 1
ATOM 2155 O O . GLU A 1 281 ? -3.744 16.672 -7.727 1 90.25 281 GLU A O 1
ATOM 2160 N N . GLY A 1 282 ? -5.305 17.375 -9.141 1 89.75 282 GLY A N 1
ATOM 2161 C CA . GLY A 1 282 ? -4.324 17.906 -10.07 1 89.75 282 GLY A CA 1
ATOM 2162 C C . GLY A 1 282 ? -3.471 19.016 -9.484 1 89.75 282 GLY A C 1
ATOM 2163 O O . GLY A 1 282 ? -2.246 19 -9.625 1 89.75 282 GLY A O 1
ATOM 2164 N N . ARG A 1 283 ? -4.098 19.922 -8.828 1 93.81 283 ARG A N 1
ATOM 2165 C CA . ARG A 1 283 ? -3.387 21.047 -8.211 1 93.81 283 ARG A CA 1
ATOM 2166 C C . ARG A 1 283 ? -2.525 20.562 -7.047 1 93.81 283 ARG A C 1
ATOM 2168 O O . ARG A 1 283 ? -1.453 21.109 -6.793 1 93.81 283 ARG A O 1
ATOM 2175 N N . LYS A 1 284 ? -3.045 19.594 -6.367 1 93.31 284 LYS A N 1
ATOM 2176 C CA . LYS A 1 284 ? -2.25 19.016 -5.289 1 93.31 284 LYS A CA 1
ATOM 2177 C C . LYS A 1 284 ? -0.965 18.391 -5.828 1 93.31 284 LYS A C 1
ATOM 2179 O O . LYS A 1 284 ? 0.098 18.531 -5.219 1 93.31 284 LYS A O 1
ATOM 2184 N N . LYS A 1 285 ? -1.074 17.672 -6.93 1 88.62 285 LYS A N 1
ATOM 2185 C CA . LYS A 1 285 ? 0.11 17.062 -7.527 1 88.62 285 LYS A CA 1
ATOM 2186 C C . LYS A 1 285 ? 1.126 18.125 -7.941 1 88.62 285 LYS A C 1
ATOM 2188 O O . LYS A 1 285 ? 2.33 17.938 -7.758 1 88.62 285 LYS A O 1
ATOM 2193 N N . ILE A 1 286 ? 0.634 19.188 -8.469 1 91.5 286 ILE A N 1
ATOM 2194 C CA . ILE A 1 286 ? 1.512 20.297 -8.844 1 91.5 286 ILE A CA 1
ATOM 2195 C C . ILE A 1 286 ? 2.18 20.875 -7.598 1 91.5 286 ILE A C 1
ATOM 2197 O O . ILE A 1 286 ? 3.395 21.078 -7.578 1 91.5 286 ILE A O 1
ATOM 2201 N N . ALA A 1 287 ? 1.309 21.141 -6.621 1 94.5 287 ALA A N 1
ATOM 2202 C CA . ALA A 1 287 ? 1.849 21.688 -5.375 1 94.5 287 ALA A CA 1
ATOM 2203 C C . ALA A 1 287 ? 2.896 20.734 -4.785 1 94.5 287 ALA A C 1
ATOM 2205 O O . ALA A 1 287 ? 3.934 21.188 -4.289 1 94.5 287 ALA A O 1
ATOM 2206 N N . ASN A 1 288 ? 2.588 19.469 -4.809 1 92.69 288 ASN A N 1
ATOM 2207 C CA . ASN A 1 288 ? 3.539 18.484 -4.297 1 92.69 288 ASN A CA 1
ATOM 2208 C C . ASN A 1 288 ? 4.871 18.562 -5.043 1 92.69 288 ASN A C 1
ATOM 2210 O O . ASN A 1 288 ? 5.934 18.422 -4.434 1 92.69 288 ASN A O 1
ATOM 2214 N N . CYS A 1 289 ? 4.859 18.688 -6.301 1 88.44 289 CYS A N 1
ATOM 2215 C CA . CYS A 1 289 ? 6.078 18.828 -7.09 1 88.44 289 CYS A CA 1
ATOM 2216 C C . CYS A 1 289 ? 6.848 20.078 -6.684 1 88.44 289 CYS A C 1
ATOM 2218 O O . CYS A 1 289 ? 8.078 20.062 -6.602 1 88.44 289 CYS A O 1
ATOM 2220 N N . VAL A 1 290 ? 6.137 21.125 -6.422 1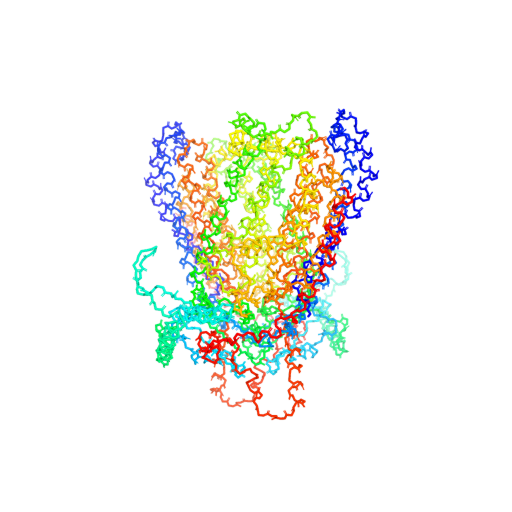 91.62 290 VAL A N 1
ATOM 2221 C CA . VAL A 1 290 ? 6.75 22.375 -6.008 1 91.62 290 VAL A CA 1
ATOM 2222 C C . VAL A 1 290 ? 7.422 22.203 -4.648 1 91.62 290 VAL A C 1
ATOM 2224 O O . VAL A 1 290 ? 8.539 22.688 -4.43 1 91.62 290 VAL A O 1
ATOM 2227 N N . TRP A 1 291 ? 6.688 21.516 -3.742 1 93.25 291 TRP A N 1
ATOM 2228 C CA . TRP A 1 291 ? 7.277 21.297 -2.428 1 93.25 291 TRP A CA 1
ATOM 2229 C C . TRP A 1 291 ? 8.508 20.406 -2.533 1 93.25 291 TRP A C 1
ATOM 2231 O O . TRP A 1 291 ? 9.508 20.625 -1.838 1 93.25 291 TRP A O 1
ATOM 2241 N N . MET A 1 292 ? 8.445 19.391 -3.373 1 88.38 292 MET A N 1
ATOM 2242 C CA . MET A 1 292 ? 9.609 18.531 -3.58 1 88.38 292 MET A CA 1
ATOM 2243 C C . MET A 1 292 ? 10.789 19.344 -4.102 1 88.38 292 MET A C 1
ATOM 2245 O O . MET A 1 292 ? 11.914 19.172 -3.631 1 88.38 292 MET A O 1
ATOM 2249 N N . ALA A 1 293 ? 10.562 20.188 -5.035 1 84.88 293 ALA A N 1
ATOM 2250 C CA . ALA A 1 293 ? 11.594 21.078 -5.551 1 84.88 293 ALA A CA 1
ATOM 2251 C C . ALA A 1 293 ? 12.102 22.016 -4.465 1 84.88 293 ALA A C 1
ATOM 2253 O O . ALA A 1 293 ? 13.305 22.266 -4.363 1 84.88 293 ALA A O 1
ATOM 2254 N N . GLY A 1 294 ? 11.148 22.562 -3.713 1 86.19 294 GLY A N 1
ATOM 2255 C CA . GLY A 1 294 ? 11.531 23.422 -2.607 1 86.19 294 GLY A CA 1
ATOM 2256 C C . GLY A 1 294 ? 12.461 22.75 -1.616 1 86.19 294 GLY A C 1
ATOM 2257 O O . GLY A 1 294 ? 13.406 23.359 -1.127 1 86.19 294 GLY A O 1
ATOM 2258 N N . ILE A 1 295 ? 12.18 21.484 -1.353 1 86.38 295 ILE A N 1
ATOM 2259 C CA . ILE A 1 295 ? 12.992 20.719 -0.422 1 86.38 295 ILE A CA 1
ATOM 2260 C C . ILE A 1 295 ? 14.375 20.469 -1.032 1 86.38 295 ILE A C 1
ATOM 2262 O O . ILE A 1 295 ? 15.391 20.594 -0.35 1 86.38 295 ILE A O 1
ATOM 2266 N N . LEU A 1 296 ? 14.43 20.203 -2.32 1 77.75 296 LEU A N 1
ATOM 2267 C CA . LEU A 1 296 ? 15.688 19.938 -3.006 1 77.75 296 LEU A CA 1
ATOM 2268 C C . LEU A 1 296 ? 16.562 21.203 -3.059 1 77.75 296 LEU A C 1
ATOM 2270 O O . LEU A 1 296 ? 17.781 21.125 -2.906 1 77.75 296 LEU A O 1
ATOM 2274 N N . PHE A 1 297 ? 15.922 22.359 -3.221 1 79.56 297 PHE A N 1
ATOM 2275 C CA . PHE A 1 297 ? 16.656 23.609 -3.34 1 79.56 297 PHE A CA 1
ATOM 2276 C C . PHE A 1 297 ? 16.625 24.391 -2.025 1 79.56 297 PHE A C 1
ATOM 2278 O O . PHE A 1 297 ? 16.891 25.594 -1.999 1 79.56 297 PHE A O 1
ATOM 2285 N N . TRP A 1 298 ? 16.234 23.734 -0.959 1 83.31 298 TRP A N 1
ATOM 2286 C CA . TRP A 1 298 ? 16.078 24.391 0.335 1 83.31 298 TRP A CA 1
ATOM 2287 C C . TRP A 1 298 ? 17.422 24.969 0.813 1 83.31 298 TRP A C 1
ATOM 2289 O O . TRP A 1 298 ? 17.438 25.891 1.626 1 83.31 298 TRP A O 1
ATOM 2299 N N . ALA A 1 299 ? 18.469 24.453 0.263 1 76.56 299 ALA A N 1
ATOM 2300 C CA . ALA A 1 299 ? 19.812 24.891 0.661 1 76.56 299 ALA A CA 1
ATOM 2301 C C . ALA A 1 299 ? 20.031 26.359 0.318 1 76.56 299 ALA A C 1
ATOM 2303 O O . ALA A 1 299 ? 20.766 27.062 1.014 1 76.56 299 ALA A O 1
ATOM 2304 N N . ILE A 1 300 ? 19.375 26.812 -0.617 1 78.69 300 ILE A N 1
ATOM 2305 C CA . ILE A 1 300 ? 19.578 28.156 -1.116 1 78.69 300 ILE A CA 1
ATOM 2306 C C . ILE A 1 300 ? 19.078 29.172 -0.095 1 78.69 300 ILE A C 1
ATOM 2308 O O . ILE A 1 300 ? 19.844 29.984 0.425 1 78.69 300 ILE A O 1
ATOM 2312 N N . PRO A 1 301 ? 17.828 29.109 0.271 1 81.31 301 PRO A N 1
ATOM 2313 C CA . PRO A 1 301 ? 17.359 30.078 1.262 1 81.31 301 PRO A CA 1
ATOM 2314 C C . PRO A 1 301 ? 18.062 29.938 2.611 1 81.31 301 PRO A C 1
ATOM 2316 O O . PRO A 1 301 ? 18.297 30.922 3.301 1 81.31 301 PRO A O 1
ATOM 2319 N N . VAL A 1 302 ? 18.375 28.781 2.973 1 78.44 302 VAL A N 1
ATOM 2320 C CA . VAL A 1 302 ? 19.047 28.547 4.246 1 78.44 302 VAL A CA 1
ATOM 2321 C C . VAL A 1 302 ? 20.453 29.172 4.207 1 78.44 302 VAL A C 1
ATOM 2323 O O . VAL A 1 302 ? 20.875 29.797 5.172 1 78.44 302 VAL A O 1
ATOM 2326 N N . ALA A 1 303 ? 21.156 28.984 3.074 1 72.81 303 ALA A N 1
ATOM 2327 C CA . ALA A 1 303 ? 22.5 29.562 2.924 1 72.81 303 ALA A CA 1
ATOM 2328 C C . ALA A 1 303 ? 22.453 31.078 2.998 1 72.81 303 ALA A C 1
ATOM 2330 O O . ALA A 1 303 ? 23.328 31.703 3.598 1 72.81 303 ALA A O 1
ATOM 2331 N N . VAL A 1 304 ? 21.469 31.609 2.43 1 76.75 304 VAL A N 1
ATOM 2332 C CA . VAL A 1 304 ? 21.312 33.062 2.43 1 76.75 304 VAL A CA 1
ATOM 2333 C C . VAL A 1 304 ? 21.094 33.562 3.857 1 76.75 304 VAL A C 1
ATOM 2335 O O . VAL A 1 304 ? 21.703 34.531 4.289 1 76.75 304 VAL A O 1
ATOM 2338 N N . VAL A 1 305 ? 20.266 32.875 4.582 1 76.44 305 VAL A N 1
ATOM 2339 C CA . VAL A 1 305 ? 19.953 33.25 5.953 1 76.44 305 VAL A CA 1
ATOM 2340 C C . VAL A 1 305 ? 21.188 33.094 6.832 1 76.44 305 VAL A C 1
ATOM 2342 O O . VAL A 1 305 ? 21.453 33.938 7.691 1 76.44 305 VAL A O 1
ATOM 2345 N N . LEU A 1 306 ? 21.938 32.031 6.582 1 71.88 306 LEU A N 1
ATOM 2346 C CA . LEU A 1 306 ? 23.156 31.781 7.363 1 71.88 306 LEU A CA 1
ATOM 2347 C C . LEU A 1 306 ? 24.234 32.781 7.023 1 71.88 306 LEU A C 1
ATOM 2349 O O . LEU A 1 306 ? 24.984 33.219 7.902 1 71.88 306 LEU A O 1
ATOM 2353 N N . ALA A 1 307 ? 24.297 33.125 5.797 1 71.62 307 ALA A N 1
ATOM 2354 C CA . ALA A 1 307 ? 25.266 34.125 5.379 1 71.62 307 ALA A CA 1
ATOM 2355 C C . ALA A 1 307 ? 24.969 35.469 6.004 1 71.62 307 ALA A C 1
ATOM 2357 O O . ALA A 1 307 ? 25.891 36.188 6.426 1 71.62 307 ALA A O 1
ATOM 2358 N N . ILE A 1 308 ? 23.688 35.75 6.098 1 73.44 308 ILE A N 1
ATOM 2359 C CA . ILE A 1 308 ? 23.281 37.031 6.633 1 73.44 308 ILE A CA 1
ATOM 2360 C C . ILE A 1 308 ? 23.422 37.062 8.148 1 73.44 308 ILE A C 1
ATOM 2362 O O . ILE A 1 308 ? 23.625 38.094 8.758 1 73.44 308 ILE A O 1
ATOM 2366 N N . SER A 1 309 ? 23.469 35.875 8.711 1 70.94 309 SER A N 1
ATOM 2367 C CA . SER A 1 309 ? 23.5 35.781 10.172 1 70.94 309 SER A CA 1
ATOM 2368 C C . SER A 1 309 ? 24.922 35.531 10.672 1 70.94 309 SER A C 1
ATOM 2370 O O . SER A 1 309 ? 25.141 35.344 11.867 1 70.94 309 SER A O 1
ATOM 2372 N N . ASP A 1 310 ? 25.797 35.5 9.711 1 71.62 310 ASP A N 1
ATOM 2373 C CA . ASP A 1 310 ? 27.188 35.375 10.102 1 71.62 310 ASP A CA 1
ATOM 2374 C C . ASP A 1 310 ? 27.734 36.719 10.586 1 71.62 310 ASP A C 1
ATOM 2376 O O . ASP A 1 310 ? 27.922 37.656 9.789 1 71.62 310 ASP A O 1
ATOM 2380 N N . LEU A 1 311 ? 27.969 36.75 11.836 1 69.56 311 LEU A N 1
ATOM 2381 C CA . LEU A 1 311 ? 28.359 38 12.469 1 69.56 311 LEU A CA 1
ATOM 2382 C C . LEU A 1 311 ? 29.688 38.5 11.914 1 69.56 311 LEU A C 1
ATOM 2384 O O . LEU A 1 311 ? 29.891 39.688 11.734 1 69.56 311 LEU A O 1
ATOM 2388 N N . ASP A 1 312 ? 30.578 37.469 11.711 1 67.38 312 ASP A N 1
ATOM 2389 C CA . ASP A 1 312 ? 31.875 37.875 11.188 1 67.38 312 ASP A CA 1
ATOM 2390 C C . ASP A 1 312 ? 31.75 38.5 9.805 1 67.38 312 ASP A C 1
ATOM 2392 O O . ASP A 1 312 ? 32.375 39.5 9.508 1 67.38 312 ASP A O 1
ATOM 2396 N N . ALA A 1 313 ? 30.844 37.875 9.133 1 68.56 313 ALA A N 1
ATOM 2397 C CA . ALA A 1 313 ? 30.641 38.375 7.789 1 68.56 313 ALA A CA 1
ATOM 2398 C C . ALA A 1 313 ? 29.891 39.719 7.824 1 68.56 313 ALA A C 1
ATOM 2400 O O . ALA A 1 313 ? 30.188 40.625 7.027 1 68.56 313 ALA A O 1
ATOM 2401 N N . LEU A 1 314 ? 29 39.875 8.703 1 67.94 314 LEU A N 1
ATOM 2402 C CA . LEU A 1 314 ? 28.219 41.125 8.844 1 67.94 314 LEU A CA 1
ATOM 2403 C C . LEU A 1 314 ? 29.094 42.281 9.312 1 67.94 314 LEU A C 1
ATOM 2405 O O . LEU A 1 314 ? 28.938 43.406 8.852 1 67.94 314 LEU A O 1
ATOM 2409 N N . LYS A 1 315 ? 29.984 41.844 10.234 1 69.88 315 LYS A N 1
ATOM 2410 C CA . LYS A 1 315 ? 30.922 42.875 10.727 1 69.88 315 LYS A CA 1
ATOM 2411 C C . LYS A 1 315 ? 31.812 43.375 9.609 1 69.88 315 LYS A C 1
ATOM 2413 O O . LYS A 1 315 ? 32.125 44.562 9.562 1 69.88 315 LYS A O 1
ATOM 2418 N N . GLN A 1 316 ? 32.094 42.406 8.805 1 66.31 316 GLN A N 1
ATOM 2419 C CA . GLN A 1 316 ? 33 42.781 7.719 1 66.31 316 GLN A CA 1
ATOM 2420 C C . GLN A 1 316 ? 32.281 43.656 6.688 1 66.31 316 GLN A C 1
ATOM 2422 O O . GLN A 1 316 ? 32.875 44.562 6.109 1 66.31 316 GLN A O 1
ATOM 2427 N N . ARG A 1 317 ? 31.094 43.375 6.52 1 64.62 317 ARG A N 1
ATOM 2428 C CA . ARG A 1 317 ? 30.359 44.062 5.461 1 64.62 317 ARG A CA 1
ATOM 2429 C C . ARG A 1 317 ? 29.75 45.344 5.973 1 64.62 317 ARG A C 1
ATOM 2431 O O . ARG A 1 317 ? 29.703 46.344 5.25 1 64.62 317 ARG A O 1
ATOM 2438 N N . TRP A 1 318 ? 29.203 45.281 7.09 1 62.97 318 TRP A N 1
ATOM 2439 C CA . TRP A 1 318 ? 28.531 46.469 7.617 1 62.97 318 TRP A CA 1
ATOM 2440 C C . TRP A 1 318 ? 29.172 46.906 8.922 1 62.97 318 TRP A C 1
ATOM 2442 O O . TRP A 1 318 ? 28.844 46.375 9.992 1 62.97 318 TRP A O 1
ATOM 2452 N N . ASP A 1 319 ? 30.062 47.688 8.953 1 63.5 319 ASP A N 1
ATOM 2453 C CA . ASP A 1 319 ? 30.828 48.188 10.086 1 63.5 319 ASP A CA 1
ATOM 2454 C C . ASP A 1 319 ? 29.938 48.969 11.062 1 63.5 319 ASP A C 1
ATOM 2456 O O . ASP A 1 319 ? 30.328 49.219 12.203 1 63.5 319 ASP A O 1
ATOM 2460 N N . TRP A 1 320 ? 28.781 49.375 10.547 1 63.09 320 TRP A N 1
ATOM 2461 C CA . TRP A 1 320 ? 28 50.281 11.391 1 63.09 320 TRP A CA 1
ATOM 2462 C C . TRP A 1 320 ? 27.281 49.5 12.5 1 63.09 320 TRP A C 1
ATOM 2464 O O . TRP A 1 320 ? 26.75 50.125 13.43 1 63.09 320 TRP A O 1
ATOM 2474 N N . ILE A 1 321 ? 27.203 48.25 12.5 1 61.84 321 ILE A N 1
ATOM 2475 C CA . ILE A 1 321 ? 26.516 47.469 13.531 1 61.84 321 ILE A CA 1
ATOM 2476 C C . ILE A 1 321 ? 27.391 47.344 14.773 1 61.84 321 ILE A C 1
ATOM 2478 O O . ILE A 1 321 ? 28.516 46.844 14.703 1 61.84 321 ILE A O 1
ATOM 2482 N N . PRO A 1 322 ? 27.047 48.125 15.805 1 66.38 322 PRO A N 1
ATOM 2483 C CA . PRO A 1 322 ? 27.859 48.031 17.016 1 66.38 322 PRO A CA 1
ATOM 2484 C C . PRO A 1 322 ? 27.875 46.656 17.625 1 66.38 322 PRO A C 1
ATOM 2486 O O . PRO A 1 322 ? 26.922 46.281 18.328 1 66.38 322 PRO A O 1
ATOM 2489 N N . LEU A 1 323 ? 28.766 45.781 17.188 1 68.25 323 LEU A N 1
ATOM 2490 C CA . LEU A 1 323 ? 28.875 44.438 17.75 1 68.25 323 LEU A CA 1
ATOM 2491 C C . LEU A 1 323 ? 29.906 44.406 18.875 1 68.25 323 LEU A C 1
ATOM 2493 O O . LEU A 1 323 ? 30.891 45.125 18.844 1 68.25 323 LEU A O 1
ATOM 2497 N N . PRO A 1 324 ? 29.469 43.781 20 1 69.94 324 PRO A N 1
ATOM 2498 C CA . PRO A 1 324 ? 30.453 43.656 21.078 1 69.94 324 PRO A CA 1
ATOM 2499 C C . PRO A 1 324 ? 31.781 43.062 20.594 1 69.94 324 PRO A C 1
ATOM 2501 O O . PRO A 1 324 ? 31.859 42.531 19.469 1 69.94 324 PRO A O 1
ATOM 2504 N N . SER A 1 325 ? 32.781 43.188 21.406 1 68.62 325 SER A N 1
ATOM 2505 C CA . SER A 1 325 ? 34.125 42.656 21.078 1 68.62 325 SER A CA 1
ATOM 2506 C C . SER A 1 325 ? 34.094 41.156 20.859 1 68.62 325 SER A C 1
ATOM 2508 O O . SER A 1 325 ? 33.344 40.438 21.547 1 68.62 325 SER A O 1
ATOM 2510 N N . PRO A 1 326 ? 34.594 40.625 19.75 1 69.69 326 PRO A N 1
ATOM 2511 C CA . PRO A 1 326 ? 34.562 39.219 19.391 1 69.69 326 PRO A CA 1
ATOM 2512 C C . PRO A 1 326 ? 35 38.312 20.547 1 69.69 326 PRO A C 1
ATOM 2514 O O . PRO A 1 326 ? 34.594 37.125 20.594 1 69.69 326 PRO A O 1
ATOM 2517 N N . SER A 1 327 ? 35.719 38.812 21.5 1 66.38 327 SER A N 1
ATOM 2518 C CA . SER A 1 327 ? 36.156 38.031 22.641 1 66.38 327 SER A CA 1
ATOM 2519 C C . SER A 1 327 ? 35.156 38.031 23.766 1 66.38 327 SER A C 1
ATOM 2521 O O . SER A 1 327 ? 35.281 37.312 24.75 1 66.38 327 SER A O 1
ATOM 2523 N N . SER A 1 328 ? 34.062 38.656 23.516 1 65.81 328 SER A N 1
ATOM 2524 C CA . SER A 1 328 ? 33.094 38.781 24.594 1 65.81 328 SER A CA 1
ATOM 2525 C C . SER A 1 328 ? 32.094 37.656 24.578 1 65.81 328 SER A C 1
ATOM 2527 O O . SER A 1 328 ? 31.859 37.031 23.531 1 65.81 328 SER A O 1
ATOM 2529 N N . PHE A 1 329 ? 31.672 37.281 25.75 1 64.06 329 PHE A N 1
ATOM 2530 C CA . PHE A 1 329 ? 30.641 36.281 25.922 1 64.06 329 PHE A CA 1
ATOM 2531 C C . PHE A 1 329 ? 29.391 36.625 25.125 1 64.06 329 PHE A C 1
ATOM 2533 O O . PHE A 1 329 ? 28.781 35.75 24.5 1 64.06 329 PHE A O 1
ATOM 2540 N N . LEU A 1 330 ? 29.125 37.875 25.094 1 65.25 330 LEU A N 1
ATOM 2541 C CA . LEU A 1 330 ? 27.906 38.344 24.422 1 65.25 330 LEU A CA 1
ATOM 2542 C C . LEU A 1 330 ? 28.031 38.125 22.906 1 65.25 330 LEU A C 1
ATOM 2544 O O . LEU A 1 330 ? 27.047 37.75 22.25 1 65.25 330 LEU A O 1
ATOM 2548 N N . TYR A 1 331 ? 29.141 38.344 22.422 1 70.81 331 TYR A N 1
ATOM 2549 C CA . TYR A 1 331 ? 29.375 38.094 21 1 70.81 331 TYR A CA 1
ATOM 2550 C C . TYR A 1 331 ? 29.188 36.625 20.656 1 70.81 331 TYR A C 1
ATOM 2552 O O . TYR A 1 331 ? 28.594 36.312 19.625 1 70.81 331 TYR A O 1
ATOM 2560 N N . GLY A 1 332 ? 29.703 35.875 21.5 1 63.19 332 GLY A N 1
ATOM 2561 C CA . GLY A 1 332 ? 29.562 34.438 21.281 1 63.19 332 GLY A CA 1
ATOM 2562 C C . GLY A 1 332 ? 28.109 34 21.312 1 63.19 332 GLY A C 1
ATOM 2563 O O . GLY A 1 332 ? 27.703 33.156 20.5 1 63.19 332 GLY A O 1
ATOM 2564 N N . LEU A 1 333 ? 27.484 34.531 22.203 1 65.94 333 LEU A N 1
ATOM 2565 C CA . LEU A 1 333 ? 26.078 34.188 22.344 1 65.94 333 LEU A CA 1
ATOM 2566 C C . LEU A 1 333 ? 25.281 34.594 21.109 1 65.94 333 LEU A C 1
ATOM 2568 O O . LEU A 1 333 ? 24.484 33.812 20.562 1 65.94 333 LEU A O 1
ATOM 2572 N N . ILE A 1 334 ? 25.5 35.812 20.688 1 70.12 334 ILE A N 1
ATOM 2573 C CA . ILE A 1 334 ? 24.766 36.344 19.531 1 70.12 334 ILE A CA 1
ATOM 2574 C C . ILE A 1 334 ? 25.188 35.594 18.281 1 70.12 334 ILE A C 1
ATOM 2576 O O . ILE A 1 334 ? 24.344 35.219 17.453 1 70.12 334 ILE A O 1
ATOM 2580 N N . ALA A 1 335 ? 26.5 35.312 18.25 1 68.38 335 ALA A N 1
ATOM 2581 C CA . ALA A 1 335 ? 27.047 34.594 17.094 1 68.38 335 ALA A CA 1
ATOM 2582 C C . ALA A 1 335 ? 26.469 33.188 17 1 68.38 335 ALA A C 1
ATOM 2584 O O . ALA A 1 335 ? 26.281 32.656 15.898 1 68.38 335 ALA A O 1
ATOM 2585 N N . GLY A 1 336 ? 26.188 32.75 18.125 1 64.25 336 GLY A N 1
ATOM 2586 C CA . GLY A 1 336 ? 25.656 31.391 18.156 1 64.25 336 GLY A CA 1
ATOM 2587 C C . GLY A 1 336 ? 24.156 31.328 17.953 1 64.25 336 GLY A C 1
ATOM 2588 O O . GLY A 1 336 ? 23.625 30.406 17.328 1 64.25 336 GLY A O 1
ATOM 2589 N N . LEU A 1 337 ? 23.484 32.312 18.484 1 72.25 337 LEU A N 1
ATOM 2590 C CA . LEU A 1 337 ? 22.031 32.25 18.516 1 72.25 337 LEU A CA 1
ATOM 2591 C C . LEU A 1 337 ? 21.422 32.875 17.266 1 72.25 337 LEU A C 1
ATOM 2593 O O . LEU A 1 337 ? 20.344 32.469 16.828 1 72.25 337 LEU A O 1
ATOM 2597 N N . LEU A 1 338 ? 22.125 33.781 16.734 1 73 338 LEU A N 1
ATOM 2598 C CA . LEU A 1 338 ? 21.562 34.531 15.617 1 73 338 LEU A CA 1
ATOM 2599 C C . LEU A 1 338 ? 21.234 33.625 14.445 1 73 338 LEU A C 1
ATOM 2601 O O . LEU A 1 338 ? 20.125 33.656 13.906 1 73 338 LEU A O 1
ATOM 2605 N N . PRO A 1 339 ? 22.203 32.781 14.07 1 71.5 339 PRO A N 1
ATOM 2606 C CA . PRO A 1 339 ? 21.859 31.875 12.969 1 71.5 339 PRO A CA 1
ATOM 2607 C C . PRO A 1 339 ? 20.703 30.938 13.312 1 71.5 339 PRO A C 1
ATOM 2609 O O . PRO A 1 339 ? 19.891 30.609 12.445 1 71.5 339 PRO A O 1
ATOM 2612 N N . VAL A 1 340 ? 20.578 30.656 14.492 1 71.44 340 VAL A N 1
ATOM 2613 C CA . VAL A 1 340 ? 19.531 29.734 14.93 1 71.44 340 VAL A CA 1
ATOM 2614 C C . VAL A 1 340 ? 18.172 30.438 14.867 1 71.44 340 VAL A C 1
ATOM 2616 O O . VAL A 1 340 ? 17.203 29.875 14.367 1 71.44 340 VAL A O 1
ATOM 2619 N N . ILE A 1 341 ? 18.109 31.656 15.258 1 72.88 341 ILE A N 1
ATOM 2620 C CA . ILE A 1 341 ? 16.859 32.406 15.258 1 72.88 341 ILE A CA 1
ATOM 2621 C C . ILE A 1 341 ? 16.438 32.719 13.82 1 72.88 341 ILE A C 1
ATOM 2623 O O . ILE A 1 341 ? 15.258 32.594 13.477 1 72.88 341 ILE A O 1
ATOM 2627 N N . ALA A 1 342 ? 17.406 33.125 13.031 1 75.25 342 ALA A N 1
ATOM 2628 C CA . ALA A 1 342 ? 17.109 33.406 11.633 1 75.25 342 ALA A CA 1
ATOM 2629 C C . ALA A 1 342 ? 16.547 32.188 10.922 1 75.25 342 ALA A C 1
ATOM 2631 O O . ALA A 1 342 ? 15.578 32.281 10.156 1 75.25 342 ALA A O 1
ATOM 2632 N N . LEU A 1 343 ? 17.109 31.125 11.242 1 75.5 343 LEU A N 1
ATOM 2633 C CA . LEU A 1 343 ? 16.641 29.891 10.625 1 75.5 343 LEU A CA 1
ATOM 2634 C C . LEU A 1 343 ? 15.25 29.531 11.156 1 75.5 343 LEU A C 1
ATOM 2636 O O . LEU A 1 343 ? 14.422 28.984 10.422 1 75.5 343 LEU A O 1
ATOM 2640 N N . ALA A 1 344 ? 15.008 29.828 12.359 1 74.19 344 ALA A N 1
ATOM 2641 C CA . ALA A 1 344 ? 13.711 29.547 12.969 1 74.19 344 ALA A CA 1
ATOM 2642 C C . ALA A 1 344 ? 12.602 30.359 12.297 1 74.19 344 ALA A C 1
ATOM 2644 O O . ALA A 1 344 ? 11.508 29.844 12.062 1 74.19 344 ALA A O 1
ATOM 2645 N N . VAL A 1 345 ? 12.906 31.531 11.969 1 74.75 345 VAL A N 1
ATOM 2646 C CA . VAL A 1 345 ? 11.938 32.406 11.32 1 74.75 345 VAL A CA 1
ATOM 2647 C C . VAL A 1 345 ? 11.641 31.891 9.914 1 74.75 345 VAL A C 1
ATOM 2649 O O . VAL A 1 345 ? 10.477 31.859 9.492 1 74.75 345 VAL A O 1
ATOM 2652 N N . LEU A 1 346 ? 12.68 31.547 9.258 1 79.38 346 LEU A N 1
ATOM 2653 C CA . LEU A 1 346 ? 12.5 31.016 7.918 1 79.38 346 LEU A CA 1
ATOM 2654 C C . LEU A 1 346 ? 11.625 29.766 7.949 1 79.38 346 LEU A C 1
ATOM 2656 O O . LEU A 1 346 ? 10.711 29.625 7.133 1 79.38 346 LEU A O 1
ATOM 2660 N N . THR A 1 347 ? 11.867 28.953 8.875 1 81.06 347 THR A N 1
ATOM 2661 C CA . THR A 1 347 ? 11.141 27.688 8.953 1 81.06 347 THR A CA 1
ATOM 2662 C C . THR A 1 347 ? 9.695 27.922 9.406 1 81.06 347 THR A C 1
ATOM 2664 O O . THR A 1 347 ? 8.805 27.156 9.047 1 81.06 347 THR A O 1
ATOM 2667 N N . ALA A 1 348 ? 9.43 29.016 10.117 1 78.19 348 ALA A N 1
ATOM 2668 C CA . ALA A 1 348 ? 8.086 29.328 10.609 1 78.19 348 ALA A CA 1
ATOM 2669 C C . ALA A 1 348 ? 7.184 29.781 9.469 1 78.19 348 ALA A C 1
ATOM 2671 O O . ALA A 1 348 ? 5.957 29.688 9.562 1 78.19 348 ALA A O 1
ATOM 2672 N N . ILE A 1 349 ? 7.762 30.281 8.445 1 85.25 349 ILE A N 1
ATOM 2673 C CA . ILE A 1 349 ? 7.012 30.797 7.305 1 85.25 349 ILE A CA 1
ATOM 2674 C C . ILE A 1 349 ? 6.52 29.641 6.441 1 85.25 349 ILE A C 1
ATOM 2676 O O . ILE A 1 349 ? 5.469 29.734 5.801 1 85.25 349 ILE A O 1
ATOM 2680 N N . VAL A 1 350 ? 7.203 28.578 6.512 1 89.06 350 VAL A N 1
ATOM 2681 C CA . VAL A 1 350 ? 6.953 27.453 5.617 1 89.06 350 VAL A CA 1
ATOM 2682 C C . VAL A 1 350 ? 5.535 26.922 5.832 1 89.06 350 VAL A C 1
ATOM 2684 O O . VAL A 1 350 ? 4.766 26.797 4.879 1 89.06 350 VAL A O 1
ATOM 2687 N N . PRO A 1 351 ? 5.098 26.703 7.055 1 90 351 PRO A N 1
ATOM 2688 C CA . PRO A 1 351 ? 3.75 26.172 7.238 1 90 351 PRO A CA 1
ATOM 2689 C C . PRO A 1 351 ? 2.658 27.156 6.832 1 90 351 PRO A C 1
ATOM 2691 O O . PRO A 1 351 ? 1.588 26.75 6.375 1 90 351 PRO A O 1
ATOM 2694 N N . ILE A 1 352 ? 2.93 28.406 6.93 1 87.12 352 ILE A N 1
ATOM 2695 C CA . ILE A 1 352 ? 1.962 29.422 6.539 1 87.12 352 ILE A CA 1
ATOM 2696 C C . ILE A 1 352 ? 1.75 29.391 5.027 1 87.12 352 ILE A C 1
ATOM 2698 O O . ILE A 1 352 ? 0.612 29.406 4.555 1 87.12 352 ILE A O 1
ATOM 2702 N N . VAL A 1 353 ? 2.844 29.281 4.387 1 91.56 353 VAL A N 1
ATOM 2703 C CA . VAL A 1 353 ? 2.771 29.25 2.93 1 91.56 353 VAL A CA 1
ATOM 2704 C C . VAL A 1 353 ? 2.094 27.969 2.471 1 91.56 353 VAL A C 1
ATOM 2706 O O . VAL A 1 353 ? 1.256 27.984 1.567 1 91.56 353 VAL A O 1
ATOM 2709 N N . ILE A 1 354 ? 2.416 26.875 3.07 1 94.19 354 ILE A N 1
ATOM 2710 C CA . ILE A 1 354 ? 1.829 25.594 2.699 1 94.19 354 ILE A CA 1
ATOM 2711 C C . ILE A 1 354 ? 0.322 25.625 2.941 1 94.19 354 ILE A C 1
ATOM 2713 O O . ILE A 1 354 ? -0.456 25.125 2.123 1 94.19 354 ILE A O 1
ATOM 2717 N N . ARG A 1 355 ? -0.046 26.203 4.027 1 92.38 355 ARG A N 1
ATOM 2718 C CA . ARG A 1 355 ? -1.467 26.297 4.348 1 92.38 355 ARG A CA 1
ATOM 2719 C C . ARG A 1 355 ? -2.203 27.156 3.322 1 92.38 355 ARG A C 1
ATOM 2721 O O . ARG A 1 355 ? -3.287 26.797 2.865 1 92.38 355 ARG A O 1
ATOM 2728 N N . LEU A 1 356 ? -1.574 28.234 2.955 1 92.38 356 LEU A N 1
ATOM 2729 C CA . LEU A 1 356 ? -2.182 29.141 1.977 1 92.38 356 LEU A CA 1
ATOM 2730 C C . LEU A 1 356 ? -2.336 28.438 0.628 1 92.38 356 LEU A C 1
ATOM 2732 O O . LEU A 1 356 ? -3.375 28.562 -0.023 1 92.38 356 LEU A O 1
ATOM 2736 N N . VAL A 1 357 ? -1.361 27.734 0.285 1 95.38 357 VAL A N 1
ATOM 2737 C CA . VAL A 1 357 ? -1.398 27.031 -0.991 1 95.38 357 VAL A CA 1
ATOM 2738 C C . VAL A 1 357 ? -2.443 25.922 -0.936 1 95.38 357 VAL A C 1
ATOM 2740 O O . VAL A 1 357 ? -3.174 25.703 -1.903 1 95.38 357 VAL A O 1
ATOM 2743 N N . ALA A 1 358 ? -2.58 25.234 0.163 1 95 358 ALA A N 1
ATOM 2744 C CA . ALA A 1 358 ? -3.537 24.156 0.323 1 95 358 ALA A CA 1
ATOM 2745 C C . ALA A 1 358 ? -4.973 24.656 0.212 1 95 358 ALA A C 1
ATOM 2747 O O . ALA A 1 358 ? -5.82 24.016 -0.416 1 95 358 ALA A O 1
ATOM 2748 N N . ILE A 1 359 ? -5.211 25.844 0.712 1 92.94 359 ILE A N 1
ATOM 2749 C CA . ILE A 1 359 ? -6.57 26.359 0.763 1 92.94 359 ILE A CA 1
ATOM 2750 C C . ILE A 1 359 ? -6.879 27.125 -0.529 1 92.94 359 ILE A C 1
ATOM 2752 O O . ILE A 1 359 ? -7.926 26.906 -1.146 1 92.94 359 ILE A O 1
ATOM 2756 N N . LYS A 1 360 ? -5.945 27.891 -0.984 1 93.44 360 LYS A N 1
ATOM 2757 C CA . LYS A 1 360 ? -6.254 28.812 -2.066 1 93.44 360 LYS A CA 1
ATOM 2758 C C . LYS A 1 360 ? -5.898 28.219 -3.424 1 93.44 360 LYS A C 1
ATOM 2760 O O . LYS A 1 360 ? -6.602 28.438 -4.41 1 93.44 360 LYS A O 1
ATOM 2765 N N . PHE A 1 361 ? -4.84 27.547 -3.424 1 95 361 PHE A N 1
ATOM 2766 C CA . PHE A 1 361 ? -4.402 27 -4.703 1 95 361 PHE A CA 1
ATOM 2767 C C . PHE A 1 361 ? -4.984 25.594 -4.922 1 95 361 PHE A C 1
ATOM 2769 O O . PHE A 1 361 ? -5.637 25.344 -5.934 1 95 361 PHE A O 1
ATOM 2776 N N . CYS A 1 362 ? -4.777 24.688 -3.992 1 95.12 362 CYS A N 1
ATOM 2777 C CA . CYS A 1 362 ? -5.273 23.312 -4.129 1 95.12 362 CYS A CA 1
ATOM 2778 C C . CYS A 1 362 ? -6.785 23.266 -3.918 1 95.12 362 CYS A C 1
ATOM 2780 O O . CYS A 1 362 ? -7.465 22.406 -4.488 1 95.12 362 CYS A O 1
ATOM 2782 N N . ARG A 1 363 ? -7.312 24.203 -3.055 1 94.5 363 ARG A N 1
ATOM 2783 C CA . ARG A 1 363 ? -8.734 24.297 -2.721 1 94.5 363 ARG A CA 1
ATOM 2784 C C . ARG A 1 363 ? -9.211 23.031 -2.018 1 94.5 363 ARG A C 1
ATOM 2786 O O . ARG A 1 363 ? -10.242 22.469 -2.391 1 94.5 363 ARG A O 1
ATOM 2793 N N . MET A 1 364 ? -8.5 22.656 -1.049 1 94.56 364 MET A N 1
ATOM 2794 C CA . MET A 1 364 ? -8.898 21.5 -0.248 1 94.56 364 MET A CA 1
ATOM 2795 C C . MET A 1 364 ? -10.211 21.781 0.484 1 94.56 364 MET A C 1
ATOM 2797 O O . MET A 1 364 ? -10.531 22.922 0.779 1 94.56 364 MET A O 1
ATOM 2801 N N . LYS A 1 365 ? -10.922 20.812 0.827 1 93.62 365 LYS A N 1
ATOM 2802 C CA . LYS A 1 365 ? -12.312 20.984 1.239 1 93.62 365 LYS A CA 1
ATOM 2803 C C . LYS A 1 365 ? -12.461 20.828 2.75 1 93.62 365 LYS A C 1
ATOM 2805 O O . LYS A 1 365 ? -13.523 21.094 3.305 1 93.62 365 LYS A O 1
ATOM 2810 N N . SER A 1 366 ? -11.508 20.281 3.398 1 91.56 366 SER A N 1
ATOM 2811 C CA . SER A 1 366 ? -11.57 20.094 4.844 1 91.56 366 SER A CA 1
ATOM 2812 C C . SER A 1 366 ? -10.359 20.703 5.539 1 91.56 366 SER A C 1
ATOM 2814 O O . SER A 1 366 ? -9.234 20.594 5.043 1 91.56 366 SER A O 1
ATOM 2816 N N . GLU A 1 367 ? -10.617 21.328 6.676 1 89.5 367 GLU A N 1
ATOM 2817 C CA . GLU A 1 367 ? -9.547 21.953 7.453 1 89.5 367 GLU A CA 1
ATOM 2818 C C . GLU A 1 367 ? -8.609 20.906 8.039 1 89.5 367 GLU A C 1
ATOM 2820 O O . GLU A 1 367 ? -7.402 21.125 8.133 1 89.5 367 GLU A O 1
ATOM 2825 N N . ALA A 1 368 ? -9.219 19.812 8.453 1 86.94 368 ALA A N 1
ATOM 2826 C CA . ALA A 1 368 ? -8.398 18.75 9.016 1 86.94 368 ALA A CA 1
ATOM 2827 C C . ALA A 1 368 ? -7.414 18.203 7.98 1 86.94 368 ALA A C 1
ATOM 2829 O O . ALA A 1 368 ? -6.254 17.938 8.297 1 86.94 368 ALA A O 1
ATOM 2830 N N . ASP A 1 369 ? -7.867 18.062 6.758 1 90.12 369 ASP A N 1
ATOM 2831 C CA . ASP A 1 369 ? -6.992 17.578 5.691 1 90.12 369 ASP A CA 1
ATOM 2832 C C . ASP A 1 369 ? -5.891 18.594 5.391 1 90.12 369 ASP A C 1
ATOM 2834 O O . ASP A 1 369 ? -4.766 18.219 5.051 1 90.12 369 ASP A O 1
ATOM 2838 N N . VAL A 1 370 ? -6.238 19.844 5.426 1 91.94 370 VAL A N 1
ATOM 2839 C CA . VAL A 1 370 ? -5.25 20.891 5.211 1 91.94 370 VAL A CA 1
ATOM 2840 C C . VAL A 1 370 ? -4.168 20.812 6.285 1 91.94 370 VAL A C 1
ATOM 2842 O O . VAL A 1 370 ? -2.977 20.906 5.984 1 91.94 370 VAL A O 1
ATOM 2845 N N . ASP A 1 371 ? -4.648 20.641 7.508 1 89.81 371 ASP A N 1
ATOM 2846 C CA . ASP A 1 371 ? -3.709 20.547 8.625 1 89.81 371 ASP A CA 1
ATOM 2847 C C . ASP A 1 371 ? -2.754 19.375 8.445 1 89.81 371 ASP A C 1
ATOM 2849 O O . ASP A 1 371 ? -1.555 19.5 8.695 1 89.81 371 ASP A O 1
ATOM 2853 N N . LEU A 1 372 ? -3.311 18.266 8.047 1 91.06 372 LEU A N 1
ATOM 2854 C CA . LEU A 1 372 ? -2.475 17.094 7.816 1 91.06 372 LEU A CA 1
ATOM 2855 C C . LEU A 1 372 ? -1.519 17.328 6.652 1 91.06 372 LEU A C 1
ATOM 2857 O O . LEU A 1 372 ? -0.38 16.844 6.676 1 91.06 372 LEU A O 1
ATOM 2861 N N . TYR A 1 373 ? -1.997 17.984 5.641 1 93.56 373 TYR A N 1
ATOM 2862 C CA . TYR A 1 373 ? -1.164 18.328 4.492 1 93.56 373 TYR A CA 1
ATOM 2863 C C . TYR A 1 373 ? -0.003 19.219 4.91 1 93.56 373 TYR A C 1
ATOM 2865 O O . TYR A 1 373 ? 1.134 19.016 4.48 1 93.56 373 TYR A O 1
ATOM 2873 N N . VAL A 1 374 ? -0.283 20.172 5.719 1 92.38 374 VAL A N 1
ATOM 2874 C CA . VAL A 1 374 ? 0.746 21.062 6.234 1 92.38 374 VAL A CA 1
ATOM 2875 C C . VAL A 1 374 ? 1.744 20.281 7.078 1 92.38 374 VAL A C 1
ATOM 2877 O O . VAL A 1 374 ? 2.957 20.453 6.938 1 92.38 374 VAL A O 1
ATOM 2880 N N . PHE A 1 375 ? 1.213 19.422 7.914 1 91.88 375 PHE A N 1
ATOM 2881 C CA . PHE A 1 375 ? 2.039 18.562 8.758 1 91.88 375 PHE A CA 1
ATOM 2882 C C . PHE A 1 375 ? 3.023 17.766 7.922 1 91.88 375 PHE A C 1
ATOM 2884 O O . PHE A 1 375 ? 4.23 17.781 8.18 1 91.88 375 PHE A O 1
ATOM 2891 N N . LYS A 1 376 ? 2.574 17.172 6.875 1 93.5 376 LYS A N 1
ATOM 2892 C CA . LYS A 1 376 ? 3.373 16.297 6.039 1 93.5 376 LYS A CA 1
ATOM 2893 C C . LYS A 1 376 ? 4.516 17.047 5.367 1 93.5 376 LYS A C 1
ATOM 2895 O O . LYS A 1 376 ? 5.68 16.656 5.496 1 93.5 376 LYS A O 1
ATOM 2900 N N . TRP A 1 377 ? 4.234 18.109 4.766 1 93.38 377 TRP A N 1
ATOM 2901 C CA . TRP A 1 377 ? 5.242 18.797 3.965 1 93.38 377 TRP A CA 1
ATOM 2902 C C . TRP A 1 377 ? 6.133 19.672 4.84 1 93.38 377 TRP A C 1
ATOM 2904 O O . TRP A 1 377 ? 7.316 19.859 4.547 1 93.38 377 TRP A O 1
ATOM 2914 N N . HIS A 1 378 ? 5.535 20.219 5.914 1 92.19 378 HIS A N 1
ATOM 2915 C CA . HIS A 1 378 ? 6.367 20.969 6.855 1 92.19 378 HIS A CA 1
ATOM 2916 C C . HIS A 1 378 ? 7.457 20.078 7.445 1 92.19 378 HIS A C 1
ATOM 2918 O O . HIS A 1 378 ? 8.602 20.516 7.602 1 92.19 378 HIS A O 1
ATOM 2924 N N . PHE A 1 379 ? 7.121 18.859 7.75 1 92 379 PHE A N 1
ATOM 2925 C CA . PHE A 1 379 ? 8.117 17.938 8.273 1 92 379 PHE A CA 1
ATOM 2926 C C . PHE A 1 379 ? 9.195 17.656 7.238 1 92 379 PHE A C 1
ATOM 2928 O O . PHE A 1 379 ? 10.375 17.531 7.578 1 92 379 PHE A O 1
ATOM 2935 N N . GLY A 1 380 ? 8.773 17.531 6.008 1 91.25 380 GLY A N 1
ATOM 2936 C CA . GLY A 1 380 ? 9.75 17.344 4.953 1 91.25 380 GLY A CA 1
ATOM 2937 C C . GLY A 1 380 ? 10.797 18.438 4.91 1 91.25 380 GLY A C 1
ATOM 2938 O O . GLY A 1 380 ? 11.992 18.172 4.754 1 91.25 380 GLY A O 1
ATOM 2939 N N . PHE A 1 381 ? 10.398 19.609 5.062 1 88.62 381 PHE A N 1
ATOM 2940 C CA . PHE A 1 381 ? 11.312 20.734 5.051 1 88.62 381 PHE A CA 1
ATOM 2941 C C . PHE A 1 381 ? 12.219 20.719 6.277 1 88.62 381 PHE A C 1
ATOM 2943 O O . PHE A 1 381 ? 13.391 21.094 6.199 1 88.62 381 PHE A O 1
ATOM 2950 N N . ARG A 1 382 ? 11.688 20.234 7.355 1 86.12 382 ARG A N 1
ATOM 2951 C CA . ARG A 1 382 ? 12.484 20.156 8.57 1 86.12 382 ARG A CA 1
ATOM 2952 C C . ARG A 1 382 ? 13.586 19.109 8.43 1 86.12 382 ARG A C 1
ATOM 2954 O O . ARG A 1 382 ? 14.703 19.312 8.898 1 86.12 382 ARG A O 1
ATOM 2961 N N . VAL A 1 383 ? 13.25 18.078 7.844 1 87 383 VAL A N 1
ATOM 2962 C CA . VAL A 1 383 ? 14.242 17.031 7.609 1 87 383 VAL A CA 1
ATOM 2963 C C . VAL A 1 383 ? 15.328 17.547 6.668 1 87 383 VAL A C 1
ATOM 2965 O O . VAL A 1 383 ? 16.516 17.297 6.879 1 87 383 VAL A O 1
ATOM 2968 N N . ALA A 1 384 ? 14.867 18.234 5.668 1 82.44 384 ALA A N 1
ATOM 2969 C CA . ALA A 1 384 ? 15.82 18.828 4.742 1 82.44 384 ALA A CA 1
ATOM 2970 C C . ALA A 1 384 ? 16.766 19.781 5.473 1 82.44 384 ALA A C 1
ATOM 2972 O O . ALA A 1 384 ? 17.953 19.844 5.168 1 82.44 384 ALA A O 1
ATOM 2973 N N . ASN A 1 385 ? 16.25 20.469 6.398 1 77.44 385 ASN A N 1
ATOM 2974 C CA . ASN A 1 385 ? 17.062 21.391 7.195 1 77.44 385 ASN A CA 1
ATOM 2975 C C . ASN A 1 385 ? 18.156 20.641 7.961 1 77.44 385 ASN A C 1
ATOM 2977 O O . ASN A 1 385 ? 19.297 21.109 8.031 1 77.44 385 ASN A O 1
ATOM 2981 N N . LEU A 1 386 ? 17.781 19.562 8.5 1 76.88 386 LEU A N 1
ATOM 2982 C CA . LEU A 1 386 ? 18.75 18.781 9.242 1 76.88 386 LEU A CA 1
ATOM 2983 C C . LEU A 1 386 ? 19.875 18.297 8.336 1 76.88 386 LEU A C 1
ATOM 2985 O O . LEU A 1 386 ? 21.062 18.438 8.68 1 76.88 386 LEU A O 1
ATOM 2989 N N . TRP A 1 387 ? 19.578 17.844 7.215 1 75.75 387 TRP A N 1
ATOM 2990 C CA . TRP A 1 387 ? 20.562 17.281 6.297 1 75.75 387 TRP A CA 1
ATOM 2991 C C . TRP A 1 387 ? 21.469 18.375 5.754 1 75.75 387 TRP A C 1
ATOM 2993 O O . TRP A 1 387 ? 22.688 18.188 5.621 1 75.75 387 TRP A O 1
ATOM 3003 N N . LEU A 1 388 ? 20.875 19.438 5.512 1 73.06 388 LEU A N 1
ATOM 3004 C CA . LEU A 1 388 ? 21.656 20.562 5 1 73.06 388 LEU A CA 1
ATOM 3005 C C . LEU A 1 388 ? 22.656 21.047 6.043 1 73.06 388 LEU A C 1
ATOM 3007 O O . LEU A 1 388 ? 23.797 21.406 5.699 1 73.06 388 LEU A O 1
ATOM 3011 N N . LEU A 1 389 ? 22.297 21.016 7.219 1 71.69 389 LEU A N 1
ATOM 3012 C CA . LEU A 1 389 ? 23.172 21.484 8.289 1 71.69 389 LEU A CA 1
ATOM 3013 C C . LEU A 1 389 ? 24.312 20.484 8.539 1 71.69 389 LEU A C 1
ATOM 3015 O O . LEU A 1 389 ? 25.422 20.891 8.867 1 71.69 389 LEU A O 1
ATOM 3019 N N . ILE A 1 390 ? 23.984 19.25 8.391 1 71.44 390 ILE A N 1
ATOM 3020 C CA . ILE A 1 390 ? 24.984 18.219 8.609 1 71.44 390 ILE A CA 1
ATOM 3021 C C . ILE A 1 390 ? 26 18.234 7.465 1 71.44 390 ILE A C 1
ATOM 3023 O O . ILE A 1 390 ? 27.203 18.172 7.699 1 71.44 390 ILE A O 1
ATOM 3027 N N . ILE A 1 391 ? 25.547 18.109 6.199 1 65.81 391 ILE A N 1
ATOM 3028 C CA . ILE A 1 391 ? 26.438 18 5.047 1 65.81 391 ILE A CA 1
ATOM 3029 C C . ILE A 1 391 ? 27.141 19.344 4.805 1 65.81 391 ILE A C 1
ATOM 3031 O O . ILE A 1 391 ? 28.266 19.375 4.285 1 65.81 391 ILE A O 1
ATOM 3035 N N . GLY A 1 392 ? 26.969 20.156 5.539 1 54.81 392 GLY A N 1
ATOM 3036 C CA . GLY A 1 392 ? 27.734 21.406 5.449 1 54.81 392 GLY A CA 1
ATOM 3037 C C . GLY A 1 392 ? 27.75 21.984 4.051 1 54.81 392 GLY A C 1
ATOM 3038 O O . GLY A 1 392 ? 28.203 21.328 3.107 1 54.81 392 GLY A O 1
ATOM 3039 N N . GLY A 1 393 ? 27.094 22.969 3.621 1 52.22 393 GLY A N 1
ATOM 3040 C CA . GLY A 1 393 ? 27.281 23.719 2.385 1 52.22 393 GLY A CA 1
ATOM 3041 C C . GLY A 1 393 ? 26.375 23.234 1.26 1 52.22 393 GLY A C 1
ATOM 3042 O O . GLY A 1 393 ? 25.469 22.422 1.48 1 52.22 393 GLY A O 1
ATOM 3043 N N . SER A 1 394 ? 26.766 23.672 -0.023 1 47.16 394 SER A N 1
ATOM 3044 C CA . SER A 1 394 ? 25.938 23.484 -1.205 1 47.16 394 SER A CA 1
ATOM 3045 C C . SER A 1 394 ? 25.969 22.031 -1.675 1 47.16 394 SER A C 1
ATOM 3047 O O . SER A 1 394 ? 27.047 21.453 -1.83 1 47.16 394 SER A O 1
ATOM 3049 N N . ILE A 1 395 ? 24.953 21.188 -1.399 1 49.34 395 ILE A N 1
ATOM 3050 C CA . ILE A 1 395 ? 24.797 19.891 -2.039 1 49.34 395 ILE A CA 1
ATOM 3051 C C . ILE A 1 395 ? 25.5 19.891 -3.393 1 49.34 395 ILE A C 1
ATOM 3053 O O . ILE A 1 395 ? 26.078 18.891 -3.809 1 49.34 395 ILE A O 1
ATOM 3057 N N . ILE A 1 396 ? 25.547 21.078 -3.982 1 49.03 396 ILE A N 1
ATOM 3058 C CA . ILE A 1 396 ? 26.125 21.203 -5.32 1 49.03 396 ILE A CA 1
ATOM 3059 C C . ILE A 1 396 ? 27.625 20.969 -5.262 1 49.03 396 ILE A C 1
ATOM 3061 O O . ILE A 1 396 ? 28.203 20.297 -6.133 1 49.03 396 ILE A O 1
ATOM 3065 N N . ASN A 1 397 ? 28.219 21.609 -4.348 1 50.94 397 ASN A N 1
ATOM 3066 C CA . ASN A 1 397 ? 29.656 21.469 -4.297 1 50.94 397 ASN A CA 1
ATOM 3067 C C . ASN A 1 397 ? 30.078 20.047 -3.939 1 50.94 397 ASN A C 1
ATOM 3069 O O . ASN A 1 397 ? 31.188 19.625 -4.258 1 50.94 397 ASN A O 1
ATOM 3073 N N . GLN A 1 398 ? 29.141 19.375 -3.365 1 51.75 398 GLN A N 1
ATOM 3074 C CA . GLN A 1 398 ? 29.469 18 -2.99 1 51.75 398 GLN A CA 1
ATOM 3075 C C . GLN A 1 398 ? 29.047 17.016 -4.066 1 51.75 398 GLN A C 1
ATOM 3077 O O . GLN A 1 398 ? 29.406 15.836 -4.02 1 51.75 398 GLN A O 1
ATOM 3082 N N . LEU A 1 399 ? 28.281 17.547 -4.902 1 52.59 399 LEU A N 1
ATOM 3083 C CA . LEU A 1 399 ? 27.797 16.672 -5.961 1 52.59 399 LEU A CA 1
ATOM 3084 C C . LEU A 1 399 ? 28.953 16.172 -6.82 1 52.59 399 LEU A C 1
ATOM 3086 O O . LEU A 1 399 ? 28.953 15.023 -7.281 1 52.59 399 LEU A O 1
ATOM 3090 N N . ASP A 1 400 ? 29.938 17.109 -7.148 1 53.28 400 ASP A N 1
ATOM 3091 C CA . ASP A 1 400 ? 31.047 16.719 -8.016 1 53.28 400 ASP A CA 1
ATOM 3092 C C . ASP A 1 400 ? 31.797 15.523 -7.43 1 53.28 400 ASP A C 1
ATOM 3094 O O . ASP A 1 400 ? 32.031 14.523 -8.117 1 53.28 400 ASP A O 1
ATOM 3098 N N . PRO A 1 401 ? 32.156 15.711 -6.234 1 55.75 401 PRO A N 1
ATOM 3099 C CA . PRO A 1 401 ? 32.844 14.547 -5.691 1 55.75 401 PRO A CA 1
ATOM 3100 C C . PRO A 1 401 ? 31.953 13.312 -5.59 1 55.75 401 PRO A C 1
ATOM 3102 O O . PRO A 1 401 ? 32.438 12.188 -5.711 1 55.75 401 PRO A O 1
ATOM 3105 N N . PHE A 1 402 ? 30.734 13.539 -5.426 1 55.78 402 PHE A N 1
ATOM 3106 C CA . PHE A 1 402 ? 29.797 12.438 -5.301 1 55.78 402 PHE A CA 1
ATOM 3107 C C . PHE A 1 402 ? 29.641 11.695 -6.621 1 55.78 402 PHE A C 1
ATOM 3109 O O . PHE A 1 402 ? 29.516 10.469 -6.641 1 55.78 402 PHE A O 1
ATOM 3116 N N . ILE A 1 403 ? 29.594 12.484 -7.602 1 52.94 403 ILE A N 1
ATOM 3117 C CA . ILE A 1 403 ? 29.5 11.891 -8.93 1 52.94 403 ILE A CA 1
ATOM 3118 C C . ILE A 1 403 ? 30.766 11.086 -9.227 1 52.94 403 ILE A C 1
ATOM 3120 O O . ILE A 1 403 ? 30.703 10.008 -9.828 1 52.94 403 ILE A O 1
ATOM 3124 N N . GLU A 1 404 ? 31.953 11.664 -8.758 1 52.12 404 GLU A N 1
ATOM 3125 C CA . GLU A 1 404 ? 33.219 10.992 -9.039 1 52.12 404 GLU A CA 1
ATOM 3126 C C . GLU A 1 404 ? 33.406 9.773 -8.141 1 52.12 404 GLU A C 1
ATOM 3128 O O . GLU A 1 404 ? 33.906 8.742 -8.578 1 52.12 404 GLU A O 1
ATOM 3133 N N . ASP A 1 405 ? 33 10.031 -6.711 1 52.88 405 ASP A N 1
ATOM 3134 C CA . ASP A 1 405 ? 33.156 8.938 -5.754 1 52.88 405 ASP A CA 1
ATOM 3135 C C . ASP A 1 405 ? 31.906 8.836 -4.859 1 52.88 405 ASP A C 1
ATOM 3137 O O . ASP A 1 405 ? 31.891 9.375 -3.752 1 52.88 405 ASP A O 1
ATOM 3141 N N . PRO A 1 406 ? 30.906 8.234 -5.355 1 54.31 406 PRO A N 1
ATOM 3142 C CA . PRO A 1 406 ? 29.641 8.141 -4.605 1 54.31 406 PRO A CA 1
ATOM 3143 C C . PRO A 1 406 ? 29.844 7.602 -3.191 1 54.31 406 PRO A C 1
ATOM 3145 O O . PRO A 1 406 ? 29.062 7.926 -2.293 1 54.31 406 PRO A O 1
ATOM 3148 N N . ALA A 1 407 ? 30.828 6.773 -2.98 1 54 407 ALA A N 1
ATOM 3149 C CA . ALA A 1 407 ? 31.109 6.262 -1.643 1 54 407 ALA A CA 1
ATOM 3150 C C . ALA A 1 407 ? 31.531 7.391 -0.704 1 54 407 ALA A C 1
ATOM 3152 O O . ALA A 1 407 ? 31.484 7.238 0.519 1 54 407 ALA A O 1
ATOM 3153 N N . SER A 1 408 ? 31.875 8.422 -1.324 1 60.41 408 SER A N 1
ATOM 3154 C CA . SER A 1 408 ? 32.375 9.555 -0.533 1 60.41 408 SER A CA 1
ATOM 3155 C C . SER A 1 408 ? 31.266 10.117 0.352 1 60.41 408 SER A C 1
ATOM 3157 O O . SER A 1 408 ? 31.547 10.812 1.334 1 60.41 408 SER A O 1
ATOM 3159 N N . ILE A 1 409 ? 30.047 9.75 0.136 1 60.84 409 ILE A N 1
ATOM 3160 C CA . ILE A 1 409 ? 28.922 10.242 0.918 1 60.84 409 ILE A CA 1
ATOM 3161 C C . ILE A 1 409 ? 28.953 9.641 2.318 1 60.84 409 ILE A C 1
ATOM 3163 O O . ILE A 1 409 ? 28.625 10.305 3.301 1 60.84 409 ILE A O 1
ATOM 3167 N N . ILE A 1 410 ? 29.359 8.5 2.346 1 58.12 410 ILE A N 1
ATOM 3168 C CA . ILE A 1 410 ? 29.438 7.816 3.631 1 58.12 410 ILE A CA 1
ATOM 3169 C C . ILE A 1 410 ? 30.5 8.477 4.504 1 58.12 410 ILE A C 1
ATOM 3171 O O . ILE A 1 410 ? 30.297 8.695 5.699 1 58.12 410 ILE A O 1
ATOM 3175 N N . ASP A 1 411 ? 31.609 8.82 3.838 1 60.31 411 ASP A N 1
ATOM 3176 C CA . ASP A 1 411 ? 32.688 9.469 4.574 1 60.31 411 ASP A CA 1
ATOM 3177 C C . ASP A 1 411 ? 32.281 10.867 5.035 1 60.31 411 ASP A C 1
ATOM 3179 O O . ASP A 1 411 ? 32.625 11.289 6.145 1 60.31 411 ASP A O 1
ATOM 3183 N N . LEU A 1 412 ? 31.578 11.438 4.164 1 63.72 412 LEU A N 1
ATOM 3184 C CA . LEU A 1 412 ? 31.109 12.781 4.5 1 63.72 412 LEU A CA 1
ATOM 3185 C C . LEU A 1 412 ? 30.141 12.734 5.676 1 63.72 412 LEU A C 1
ATOM 3187 O O . LEU A 1 412 ? 30.234 13.555 6.594 1 63.72 412 LEU A O 1
ATOM 3191 N N . LEU A 1 413 ? 29.25 11.82 5.676 1 61.69 413 LEU A N 1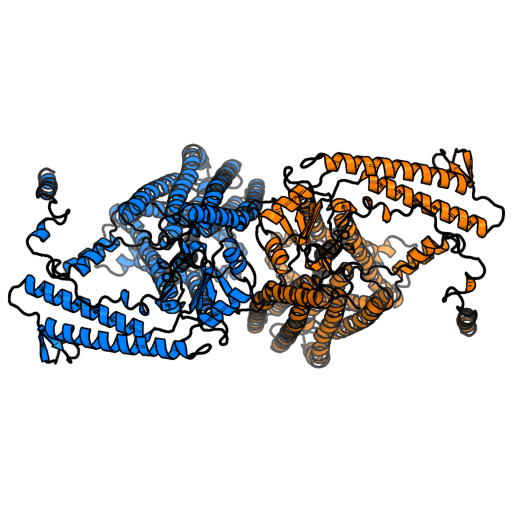
ATOM 3192 C CA . LEU A 1 413 ? 28.281 11.68 6.754 1 61.69 413 LEU A CA 1
ATOM 3193 C C . LEU A 1 413 ? 28.969 11.32 8.062 1 61.69 413 LEU A C 1
ATOM 3195 O O . LEU A 1 413 ? 28.578 11.789 9.133 1 61.69 413 LEU A O 1
ATOM 3199 N N . GLY A 1 414 ? 30.031 10.555 7.871 1 60.88 414 GLY A N 1
ATOM 3200 C CA . GLY A 1 414 ? 30.797 10.109 9.031 1 60.88 414 GLY A CA 1
ATOM 3201 C C . GLY A 1 414 ? 31.5 11.242 9.75 1 60.88 414 GLY A C 1
ATOM 3202 O O . GLY A 1 414 ? 31.594 11.242 10.984 1 60.88 414 GLY A O 1
ATOM 3203 N N . VAL A 1 415 ? 31.938 12.203 8.984 1 63.75 415 VAL A N 1
ATOM 3204 C CA . VAL A 1 415 ? 32.688 13.297 9.57 1 63.75 415 VAL A CA 1
ATOM 3205 C C . VAL A 1 415 ? 31.75 14.422 9.992 1 63.75 415 VAL A C 1
ATOM 3207 O O . VAL A 1 415 ? 31.953 15.047 11.031 1 63.75 415 VAL A O 1
ATOM 3210 N N . SER A 1 416 ? 30.734 14.539 9.305 1 70.75 416 SER A N 1
ATOM 3211 C CA . SER A 1 416 ? 29.906 15.727 9.492 1 70.75 416 SER A CA 1
ATOM 3212 C C . SER A 1 416 ? 28.875 15.516 10.594 1 70.75 416 SER A C 1
ATOM 3214 O O . SER A 1 416 ? 28.531 16.453 11.32 1 70.75 416 SER A O 1
ATOM 3216 N N . VAL A 1 417 ? 28.484 14.336 10.859 1 71.25 417 VAL A N 1
ATOM 3217 C CA . VAL A 1 417 ? 27.391 14.078 11.789 1 71.25 417 VAL A CA 1
ATOM 3218 C C . VAL A 1 417 ? 27.859 14.328 13.219 1 71.25 417 VAL A C 1
ATOM 3220 O O . VAL A 1 417 ? 27.25 15.109 13.953 1 71.25 417 VAL A O 1
ATOM 3223 N N . PRO A 1 418 ? 28.953 13.742 13.555 1 69.75 418 PRO A N 1
ATOM 3224 C CA . PRO A 1 418 ? 29.375 13.984 14.93 1 69.75 418 PRO A CA 1
ATOM 3225 C C . PRO A 1 418 ? 29.812 15.422 15.172 1 69.75 418 PRO A C 1
ATOM 3227 O O . PRO A 1 418 ? 29.672 15.938 16.281 1 69.75 418 PRO A O 1
ATOM 3230 N N . GLY A 1 419 ? 30.328 16.047 14.141 1 73 419 GLY A N 1
ATOM 3231 C CA . GLY A 1 419 ? 30.828 17.406 14.273 1 73 419 GLY A CA 1
ATOM 3232 C C . GLY A 1 419 ? 29.734 18.438 14.508 1 73 419 GLY A C 1
ATOM 3233 O O . GLY A 1 419 ? 29.984 19.5 15.062 1 73 419 GLY A O 1
ATOM 3234 N N . LYS A 1 420 ? 28.516 18.094 14.211 1 78.81 420 LYS A N 1
ATOM 3235 C CA . LYS A 1 420 ? 27.422 19.062 14.328 1 78.81 420 LYS A CA 1
ATOM 3236 C C . LYS A 1 420 ? 26.562 18.781 15.555 1 78.81 420 LYS A C 1
ATOM 3238 O O . LYS A 1 420 ? 25.516 19.391 15.734 1 78.81 420 LYS A O 1
ATOM 3243 N N . ALA A 1 421 ? 27.016 17.938 16.391 1 82.81 421 ALA A N 1
ATOM 3244 C CA . ALA A 1 421 ? 26.281 17.578 17.594 1 82.81 421 ALA A CA 1
ATOM 3245 C C . ALA A 1 421 ? 26.062 18.781 18.5 1 82.81 421 ALA A C 1
ATOM 3247 O O . ALA A 1 421 ? 24.984 18.938 19.078 1 82.81 421 ALA A O 1
ATOM 3248 N N . GLN A 1 422 ? 27.078 19.625 18.531 1 79.31 422 GLN A N 1
ATOM 3249 C CA . GLN A 1 422 ? 26.969 20.812 19.375 1 79.31 422 GLN A CA 1
ATOM 3250 C C . GLN A 1 422 ? 25.938 21.781 18.812 1 79.31 422 GLN A C 1
ATOM 3252 O O . GLN A 1 422 ? 25.188 22.391 19.578 1 79.31 422 GLN A O 1
ATOM 3257 N N . PHE A 1 423 ? 25.953 21.922 17.594 1 76.38 423 PHE A N 1
ATOM 3258 C CA . PHE A 1 423 ? 24.969 22.781 16.953 1 76.38 423 PHE A CA 1
ATOM 3259 C C . PHE A 1 423 ? 23.547 22.328 17.281 1 76.38 423 PHE A C 1
ATOM 3261 O O . PHE A 1 423 ? 22.703 23.141 17.625 1 76.38 423 PHE A O 1
ATOM 3268 N N . PHE A 1 424 ? 23.297 21.109 17.188 1 84 424 PHE A N 1
ATOM 3269 C CA . PHE A 1 424 ? 21.953 20.594 17.391 1 84 424 PHE A CA 1
ATOM 3270 C C . PHE A 1 424 ? 21.578 20.656 18.875 1 84 424 PHE A C 1
ATOM 3272 O O . PHE A 1 424 ? 20.406 20.875 19.203 1 84 424 PHE A O 1
ATOM 3279 N N . LEU A 1 425 ? 22.547 20.516 19.672 1 86 425 LEU A N 1
ATOM 3280 C CA . LEU A 1 425 ? 22.297 20.719 21.094 1 86 425 LEU A CA 1
ATOM 3281 C C . LEU A 1 425 ? 21.859 22.156 21.359 1 86 425 LEU A C 1
ATOM 3283 O O . LEU A 1 425 ? 20.891 22.391 22.094 1 86 425 LEU A O 1
ATOM 3287 N N . ASN A 1 426 ? 22.516 23.078 20.734 1 81.25 426 ASN A N 1
ATOM 3288 C CA . ASN A 1 426 ? 22.141 24.484 20.875 1 81.25 426 ASN A CA 1
ATOM 3289 C C . ASN A 1 426 ? 20.75 24.75 20.328 1 81.25 426 ASN A C 1
ATOM 3291 O O . ASN A 1 426 ? 19.984 25.547 20.891 1 81.25 426 ASN A O 1
ATOM 3295 N N . THR A 1 427 ? 20.516 24.078 19.281 1 82.19 427 THR A N 1
ATOM 3296 C CA . THR A 1 427 ? 19.188 24.203 18.688 1 82.19 427 THR A CA 1
ATOM 3297 C C . THR A 1 427 ? 18.109 23.75 19.672 1 82.19 427 THR A C 1
ATOM 3299 O O . THR A 1 427 ? 17.062 24.391 19.812 1 82.19 427 THR A O 1
ATOM 3302 N N . LEU A 1 428 ? 18.359 22.688 20.391 1 88.31 428 LEU A N 1
ATOM 3303 C CA . LEU A 1 428 ? 17.406 22.172 21.375 1 88.31 428 LEU A CA 1
ATOM 3304 C C . LEU A 1 428 ? 17.266 23.125 22.562 1 88.31 428 LEU A C 1
ATOM 3306 O O . LEU A 1 428 ? 16.172 23.328 23.062 1 88.31 428 LEU A O 1
ATOM 3310 N N . ILE A 1 429 ? 18.344 23.703 22.875 1 85.19 429 ILE A N 1
ATOM 3311 C CA . ILE A 1 429 ? 18.328 24.625 24 1 85.19 429 ILE A CA 1
ATOM 3312 C C . ILE A 1 429 ? 17.516 25.875 23.641 1 85.19 429 ILE A C 1
ATOM 3314 O O . ILE A 1 429 ? 16.703 26.328 24.438 1 85.19 429 ILE A O 1
ATOM 3318 N N . VAL A 1 430 ? 17.734 26.344 22.484 1 79.31 430 VAL A N 1
ATOM 3319 C CA . VAL A 1 430 ? 16.984 27.5 22.031 1 79.31 430 VAL A CA 1
ATOM 3320 C C . VAL A 1 430 ? 15.492 27.172 21.953 1 79.31 430 VAL A C 1
ATOM 3322 O O . VAL A 1 430 ? 14.648 27.969 22.344 1 79.31 430 VAL A O 1
ATOM 3325 N N . SER A 1 431 ? 15.195 25.984 21.484 1 84.56 431 SER A N 1
ATOM 3326 C CA . SER A 1 431 ? 13.805 25.547 21.406 1 84.56 431 SER A CA 1
ATOM 3327 C C . SER A 1 431 ? 13.188 25.438 22.797 1 84.56 431 SER A C 1
ATOM 3329 O O . SER A 1 431 ? 12.008 25.75 22.984 1 84.56 431 SER A O 1
ATOM 3331 N N . LEU A 1 432 ? 13.93 25.047 23.688 1 85.31 432 LEU A N 1
ATOM 3332 C CA . LEU A 1 432 ? 13.461 24.859 25.062 1 85.31 432 LEU A CA 1
ATOM 3333 C C . LEU A 1 432 ? 13.219 26.203 25.75 1 85.31 432 LEU A C 1
ATOM 3335 O O . LEU A 1 432 ? 12.156 26.422 26.328 1 85.31 432 LEU A O 1
ATOM 3339 N N . LEU A 1 433 ? 14.156 27.062 25.562 1 81.06 433 LEU A N 1
ATOM 3340 C CA . LEU A 1 433 ? 14.094 28.312 26.312 1 81.06 433 LEU A CA 1
ATOM 3341 C C . LEU A 1 433 ? 13.297 29.359 25.562 1 81.06 433 LEU A C 1
ATOM 3343 O O . LEU A 1 433 ? 12.352 29.938 26.094 1 81.06 433 LEU A O 1
ATOM 3347 N N . ALA A 1 434 ? 13.664 29.531 24.328 1 74.81 434 ALA A N 1
ATOM 3348 C CA . ALA A 1 434 ? 13.008 30.578 23.547 1 74.81 434 ALA A CA 1
ATOM 3349 C C . ALA A 1 434 ? 11.734 30.047 22.891 1 74.81 434 ALA A C 1
ATOM 3351 O O . ALA A 1 434 ? 10.719 30.75 22.844 1 74.81 434 ALA A O 1
ATOM 3352 N N . GLY A 1 435 ? 11.766 28.906 22.469 1 76.56 435 GLY A N 1
ATOM 3353 C CA . GLY A 1 435 ? 10.625 28.344 21.75 1 76.56 435 GLY A CA 1
ATOM 3354 C C . GLY A 1 435 ? 9.398 28.172 22.641 1 76.56 435 GLY A C 1
ATOM 3355 O O . GLY A 1 435 ? 8.312 28.625 22.281 1 76.56 435 GLY A O 1
ATOM 3356 N N . LEU A 1 436 ? 9.531 27.547 23.75 1 80.25 436 LEU A N 1
ATOM 3357 C CA . LEU A 1 436 ? 8.414 27.297 24.641 1 80.25 436 LEU A CA 1
ATOM 3358 C C . LEU A 1 436 ? 7.883 28.594 25.234 1 80.25 436 LEU A C 1
ATOM 3360 O O . LEU A 1 436 ? 6.676 28.75 25.422 1 80.25 436 LEU A O 1
ATOM 3364 N N . ALA A 1 437 ? 8.828 29.469 25.422 1 74.81 437 ALA A N 1
ATOM 3365 C CA . ALA A 1 437 ? 8.414 30.781 25.938 1 74.81 437 ALA A CA 1
ATOM 3366 C C . ALA A 1 437 ? 7.57 31.531 24.922 1 74.81 437 ALA A C 1
ATOM 3368 O O . ALA A 1 437 ? 6.578 32.188 25.266 1 74.81 437 ALA A O 1
ATOM 3369 N N . MET A 1 438 ? 7.992 31.359 23.828 1 73.62 438 MET A N 1
ATOM 3370 C CA . MET A 1 438 ? 7.254 32.031 22.75 1 73.62 438 MET A CA 1
ATOM 3371 C C . MET A 1 438 ? 5.871 31.406 22.578 1 73.62 438 MET A C 1
ATOM 3373 O O . MET A 1 438 ? 4.898 32.125 22.328 1 73.62 438 MET A O 1
ATOM 3377 N N . ASP A 1 439 ? 5.77 30.156 22.766 1 74.44 439 ASP A N 1
ATOM 3378 C CA . ASP A 1 439 ? 4.492 29.469 22.641 1 74.44 439 ASP A CA 1
ATOM 3379 C C . ASP A 1 439 ? 3.559 29.828 23.797 1 74.44 439 ASP A C 1
ATOM 3381 O O . ASP A 1 439 ? 2.352 29.984 23.609 1 74.44 439 ASP A O 1
ATOM 3385 N N . LEU A 1 440 ? 4.16 29.906 24.922 1 73.94 440 LEU A N 1
ATOM 3386 C CA . LEU A 1 440 ? 3.363 30.219 26.109 1 73.94 440 LEU A CA 1
ATOM 3387 C C . LEU A 1 440 ? 2.877 31.656 26.062 1 73.94 440 LEU A C 1
ATOM 3389 O O . LEU A 1 440 ? 1.732 31.938 26.422 1 73.94 440 LEU A O 1
ATOM 3393 N N . SER A 1 441 ? 3.781 32.562 25.672 1 65.81 441 SER A N 1
ATOM 3394 C CA . SER A 1 441 ? 3.445 33.969 25.672 1 65.81 441 SER A CA 1
ATOM 3395 C C . SER A 1 441 ? 2.598 34.344 24.453 1 65.81 441 SER A C 1
ATOM 3397 O O . SER A 1 441 ? 1.977 35.406 24.422 1 65.81 441 SER A O 1
ATOM 3399 N N . ARG A 1 442 ? 2.283 33.406 23.641 1 64.44 442 ARG A N 1
ATOM 3400 C CA . ARG A 1 442 ? 1.591 33.688 22.391 1 64.44 442 ARG A CA 1
ATOM 3401 C C . ARG A 1 442 ? 2.037 35.031 21.828 1 64.44 442 ARG A C 1
ATOM 3403 O O . ARG A 1 442 ? 1.206 35.875 21.469 1 64.44 442 ARG A O 1
ATOM 3410 N N . ILE A 1 443 ? 3.299 35.094 21.891 1 56.72 443 ILE A N 1
ATOM 3411 C CA . ILE A 1 443 ? 3.9 36.406 21.594 1 56.72 443 ILE A CA 1
ATOM 3412 C C . ILE A 1 443 ? 3.525 36.844 20.172 1 56.72 443 ILE A C 1
ATOM 3414 O O . ILE A 1 443 ? 3.297 38.031 19.922 1 56.72 443 ILE A O 1
ATOM 3418 N N . ILE A 1 444 ? 3.377 35.812 19.328 1 55.09 444 ILE A N 1
ATOM 3419 C CA . ILE A 1 444 ? 3.158 36.219 17.953 1 55.09 444 ILE A CA 1
ATOM 3420 C C . ILE A 1 444 ? 1.79 36.875 17.812 1 55.09 444 ILE A C 1
ATOM 3422 O O . ILE A 1 444 ? 1.685 38 17.312 1 55.09 444 ILE A O 1
ATOM 3426 N N . PRO A 1 445 ? 0.775 36.25 18.297 1 56.66 445 PRO A N 1
ATOM 3427 C CA . PRO A 1 445 ? -0.508 36.938 18.203 1 56.66 445 PRO A CA 1
ATOM 3428 C C . PRO A 1 445 ? -0.533 38.219 19.031 1 56.66 445 PRO A C 1
ATOM 3430 O O . PRO A 1 445 ? -1.173 39.188 18.641 1 56.66 445 PRO A O 1
ATOM 3433 N N . LEU A 1 446 ? 0.247 38.219 20.078 1 57.88 446 LEU A N 1
ATOM 3434 C CA . LEU A 1 446 ? 0.29 39.406 20.922 1 57.88 446 LEU A CA 1
ATOM 3435 C C . LEU A 1 446 ? 1.011 40.531 20.219 1 57.88 446 LEU A C 1
ATOM 3437 O O . LEU A 1 446 ? 0.577 41.688 20.281 1 57.88 446 LEU A O 1
ATOM 3441 N N . ILE A 1 447 ? 2.109 40.188 19.578 1 52.97 447 ILE A N 1
ATOM 3442 C CA . ILE A 1 447 ? 2.84 41.219 18.844 1 52.97 447 ILE A CA 1
ATOM 3443 C C . ILE A 1 447 ? 1.953 41.781 17.734 1 52.97 447 ILE A C 1
ATOM 3445 O O . ILE A 1 447 ? 1.887 43 17.547 1 52.97 447 ILE A O 1
ATOM 3449 N N . ILE A 1 448 ? 1.3 40.875 17.172 1 54.28 448 ILE A N 1
ATOM 3450 C CA . ILE A 1 448 ? 0.426 41.312 16.094 1 54.28 448 ILE A CA 1
ATOM 3451 C C . ILE A 1 448 ? -0.682 42.219 16.656 1 54.28 448 ILE A C 1
ATOM 3453 O O . ILE A 1 448 ? -0.978 43.281 16.109 1 54.28 448 ILE A O 1
ATOM 3457 N N . LYS A 1 449 ? -1.267 41.781 17.719 1 57.94 449 LYS A N 1
ATOM 3458 C CA . LYS A 1 449 ? -2.326 42.562 18.359 1 57.94 449 LYS A CA 1
ATOM 3459 C C . LYS A 1 449 ? -1.801 43.906 18.859 1 57.94 449 LYS A C 1
ATOM 3461 O O . LYS A 1 449 ? -2.479 44.906 18.75 1 57.94 449 LYS A O 1
ATOM 3466 N N . THR A 1 450 ? -0.605 43.875 19.469 1 54.44 450 THR A N 1
ATOM 3467 C CA . THR A 1 450 ? -0.024 45.094 20 1 54.44 450 THR A CA 1
ATOM 3468 C C . THR A 1 450 ? 0.283 46.094 18.875 1 54.44 450 THR A C 1
ATOM 3470 O O . THR A 1 450 ? 0.022 47.281 19 1 54.44 450 THR A O 1
ATOM 3473 N N . ILE A 1 451 ? 0.807 45.5 17.859 1 51.44 451 ILE A N 1
ATOM 3474 C CA . ILE A 1 451 ? 1.125 46.344 16.734 1 51.44 451 ILE A CA 1
ATOM 3475 C C . ILE A 1 451 ? -0.163 46.906 16.125 1 51.44 451 ILE A C 1
ATOM 3477 O O . ILE A 1 451 ? -0.26 48.094 15.836 1 51.44 451 ILE A O 1
ATOM 3481 N N . LEU A 1 452 ? -1.043 45.969 15.992 1 54.47 452 LEU A N 1
ATOM 3482 C CA . LEU A 1 452 ? -2.316 46.375 15.422 1 54.47 452 LEU A CA 1
ATOM 3483 C C . LEU A 1 452 ? -3.072 47.281 16.391 1 54.47 452 LEU A C 1
ATOM 3485 O O . LEU A 1 452 ? -3.74 48.25 15.984 1 54.47 452 LEU A O 1
ATOM 3489 N N . GLY A 1 453 ? -3.047 46.906 17.625 1 53.81 453 GLY A N 1
ATOM 3490 C CA . GLY A 1 453 ? -3.646 47.719 18.656 1 53.81 453 GLY A CA 1
ATOM 3491 C C . GLY A 1 453 ? -3.018 49.094 18.766 1 53.81 453 GLY A C 1
ATOM 3492 O O . GLY A 1 453 ? -3.715 50.094 18.984 1 53.81 453 GLY A O 1
ATOM 3493 N N . ALA A 1 454 ? -1.723 49.125 18.797 1 50.38 454 ALA A N 1
ATOM 3494 C CA . ALA A 1 454 ? -1.035 50.406 18.828 1 50.38 454 ALA A CA 1
ATOM 3495 C C . ALA A 1 454 ? -1.447 51.281 17.656 1 50.38 454 ALA A C 1
ATOM 3497 O O . ALA A 1 454 ? -1.482 52.5 17.781 1 50.38 454 ALA A O 1
ATOM 3498 N N . LEU A 1 455 ? -1.66 50.625 16.688 1 48.72 455 LEU A N 1
ATOM 3499 C CA . LEU A 1 455 ? -2.055 51.406 15.508 1 48.72 455 LEU A CA 1
ATOM 3500 C C . LEU A 1 455 ? -3.541 51.75 15.562 1 48.72 455 LEU A C 1
ATOM 3502 O O . LEU A 1 455 ? -3.971 52.75 14.992 1 48.72 455 LEU A O 1
ATOM 3506 N N . ALA A 1 456 ? -4.414 50.844 16.047 1 50.84 456 ALA A N 1
ATOM 3507 C CA . ALA A 1 456 ? -5.855 51.094 16.062 1 50.84 456 ALA A CA 1
ATOM 3508 C C . ALA A 1 456 ? -6.352 51.344 17.484 1 50.84 456 ALA A C 1
ATOM 3510 O O . ALA A 1 456 ? -5.949 50.656 18.422 1 50.84 456 ALA A O 1
ATOM 3511 N N . ASN A 1 457 ? -6.727 52.5 17.922 1 46.47 457 ASN A N 1
ATOM 3512 C CA . ASN A 1 457 ? -7.32 52.875 19.203 1 46.47 457 ASN A CA 1
ATOM 3513 C C . ASN A 1 457 ? -8.445 51.906 19.609 1 46.47 457 ASN A C 1
ATOM 3515 O O . ASN A 1 457 ? -9.359 51.656 18.828 1 46.47 457 ASN A O 1
ATOM 3519 N N . ASP A 1 458 ? -8.383 51.031 20.594 1 51.16 458 ASP A N 1
ATOM 3520 C CA . ASP A 1 458 ? -9.32 50.031 21.094 1 51.16 458 ASP A CA 1
ATOM 3521 C C . ASP A 1 458 ? -10.711 50.625 21.297 1 51.16 458 ASP A C 1
ATOM 3523 O O . ASP A 1 458 ? -11.719 49.938 21.109 1 51.16 458 ASP A O 1
ATOM 3527 N N . VAL A 1 459 ? -10.852 51.875 21.812 1 49.91 459 VAL A N 1
ATOM 3528 C CA . VAL A 1 459 ? -12.141 52.469 22.125 1 49.91 459 VAL A CA 1
ATOM 3529 C C . VAL A 1 459 ? -12.977 52.594 20.859 1 49.91 459 VAL A C 1
ATOM 3531 O O . VAL A 1 459 ? -14.203 52.5 20.906 1 49.91 459 VAL A O 1
ATOM 3534 N N . GLY A 1 460 ? -12.312 52.688 19.75 1 55.09 460 GLY A N 1
ATOM 3535 C CA . GLY A 1 460 ? -13.039 52.906 18.516 1 55.09 460 GLY A CA 1
ATOM 3536 C C . GLY A 1 460 ? -13.422 51.625 17.812 1 55.09 460 GLY A C 1
ATOM 3537 O O . GLY A 1 460 ? -13.945 51.625 16.703 1 55.09 460 GLY A O 1
ATOM 3538 N N . LYS A 1 461 ? -13.273 50.469 18.547 1 63.72 461 LYS A N 1
ATOM 3539 C CA . LYS A 1 461 ? -13.586 49.219 17.891 1 63.72 461 LYS A CA 1
ATOM 3540 C C . LYS A 1 461 ? -14.984 48.719 18.25 1 63.72 461 LYS A C 1
ATOM 3542 O O . LYS A 1 461 ? -15.461 49 19.359 1 63.72 461 LYS A O 1
ATOM 3547 N N . SER A 1 462 ? -15.703 48.188 17.312 1 70.88 462 SER A N 1
ATOM 3548 C CA . SER A 1 462 ? -17.047 47.625 17.5 1 70.88 462 SER A CA 1
ATOM 3549 C C . SER A 1 462 ? -17 46.375 18.375 1 70.88 462 SER A C 1
ATOM 3551 O O . SER A 1 462 ? -15.93 45.812 18.609 1 70.88 462 SER A O 1
ATOM 3553 N N . ASP A 1 463 ? -18.109 46.094 19.016 1 68.06 463 ASP A N 1
ATOM 3554 C CA . ASP A 1 463 ? -18.219 44.906 19.844 1 68.06 463 ASP A CA 1
ATOM 3555 C C . ASP A 1 463 ? -17.812 43.625 19.078 1 68.06 463 ASP A C 1
ATOM 3557 O O . ASP A 1 463 ? -17.188 42.75 19.641 1 68.06 463 ASP A O 1
ATOM 3561 N N . ARG A 1 464 ? -18.094 43.625 17.859 1 74.44 464 ARG A N 1
ATOM 3562 C CA . ARG A 1 464 ? -17.75 42.5 17.031 1 74.44 464 ARG A CA 1
ATOM 3563 C C . ARG A 1 464 ? -16.25 42.375 16.844 1 74.44 464 ARG A C 1
ATOM 3565 O O . ARG A 1 464 ? -15.68 41.281 16.922 1 74.44 464 ARG A O 1
ATOM 3572 N N . GLU A 1 465 ? -15.711 43.469 16.609 1 69.75 465 GLU A N 1
ATOM 3573 C CA . GLU A 1 465 ? -14.266 43.469 16.422 1 69.75 465 GLU A CA 1
ATOM 3574 C C . GLU A 1 465 ? -13.547 43 17.688 1 69.75 465 GLU A C 1
ATOM 3576 O O . GLU A 1 465 ? -12.555 42.281 17.625 1 69.75 465 GLU A O 1
ATOM 3581 N N . LEU A 1 466 ? -14.156 43.406 18.766 1 65.12 466 LEU A N 1
ATOM 3582 C CA . LEU A 1 466 ? -13.57 43.031 20.031 1 65.12 466 LEU A CA 1
ATOM 3583 C C . LEU A 1 466 ? -13.773 41.531 20.297 1 65.12 466 LEU A C 1
ATOM 3585 O O . LEU A 1 466 ? -12.867 40.844 20.766 1 65.12 466 LEU A O 1
ATOM 3589 N N . ARG A 1 467 ? -14.938 41.125 19.969 1 66.44 467 ARG A N 1
ATOM 3590 C CA . ARG A 1 467 ? -15.234 39.719 20.156 1 66.44 467 ARG A CA 1
ATOM 3591 C C . ARG A 1 467 ? -14.375 38.844 19.234 1 66.44 467 ARG A C 1
ATOM 3593 O O . ARG A 1 467 ? -13.898 37.781 19.641 1 66.44 467 ARG A O 1
ATOM 3600 N N . ASN A 1 468 ? -14.234 39.344 18.125 1 68.5 468 ASN A N 1
ATOM 3601 C CA . ASN A 1 468 ? -13.414 38.594 17.188 1 68.5 468 ASN A CA 1
ATOM 3602 C C . ASN A 1 468 ? -11.945 38.594 17.594 1 68.5 468 ASN A C 1
ATOM 3604 O O . ASN A 1 468 ? -11.25 37.594 17.391 1 68.5 468 ASN A O 1
ATOM 3608 N N . ALA A 1 469 ? -11.617 39.688 18.094 1 61.88 469 ALA A N 1
ATOM 3609 C CA . ALA A 1 469 ? -10.234 39.781 18.562 1 61.88 469 ALA A CA 1
ATOM 3610 C C . ALA A 1 469 ? -10.016 38.875 19.766 1 61.88 469 ALA A C 1
ATOM 3612 O O . ALA A 1 469 ? -8.906 38.375 19.984 1 61.88 469 ALA A O 1
ATOM 3613 N N . GLN A 1 470 ? -11.117 38.625 20.469 1 57.69 470 GLN A N 1
ATOM 3614 C CA . GLN A 1 470 ? -11.023 37.812 21.672 1 57.69 470 GLN A CA 1
ATOM 3615 C C . GLN A 1 470 ? -11.359 36.344 21.375 1 57.69 470 GLN A C 1
ATOM 3617 O O . GLN A 1 470 ? -11.195 35.469 22.234 1 57.69 470 GLN A O 1
ATOM 3622 N N . ALA A 1 471 ? -11.789 36.219 20.219 1 59.5 471 ALA A N 1
ATOM 3623 C CA . ALA A 1 471 ? -12.18 34.844 19.891 1 59.5 471 ALA A CA 1
ATOM 3624 C C . ALA A 1 471 ? -10.977 33.906 19.938 1 59.5 471 ALA A C 1
ATOM 3626 O O . ALA A 1 471 ? -9.875 34.281 19.516 1 59.5 471 ALA A O 1
ATOM 3627 N N . ALA A 1 472 ? -11.156 32.812 20.688 1 60.12 472 ALA A N 1
ATOM 3628 C CA . ALA A 1 472 ? -10.109 31.797 20.828 1 60.12 472 ALA A CA 1
ATOM 3629 C C . ALA A 1 472 ? -9.711 31.219 19.484 1 60.12 472 ALA A C 1
ATOM 3631 O O . ALA A 1 472 ? -10.57 30.812 18.688 1 60.12 472 ALA A O 1
ATOM 3632 N N . PRO A 1 473 ? -8.367 31.516 19.109 1 63.75 473 PRO A N 1
ATOM 3633 C CA . PRO A 1 473 ? -7.934 30.953 17.828 1 63.75 473 PRO A CA 1
ATOM 3634 C C . PRO A 1 473 ? -7.961 29.422 17.828 1 63.75 473 PRO A C 1
ATOM 3636 O O . PRO A 1 473 ? -7.988 28.797 18.891 1 63.75 473 PRO A O 1
ATOM 3639 N N . SER A 1 474 ? -8.336 28.922 16.688 1 65.62 474 SER A N 1
ATOM 3640 C CA . SER A 1 474 ? -8.297 27.469 16.531 1 65.62 474 SER A CA 1
ATOM 3641 C C . SER A 1 474 ? -6.863 26.969 16.438 1 65.62 474 SER A C 1
ATOM 3643 O O . SER A 1 474 ? -5.996 27.641 15.883 1 65.62 474 SER A O 1
ATOM 3645 N N . LEU A 1 475 ? -6.586 26.141 17.312 1 64.56 475 LEU A N 1
ATOM 3646 C CA . LEU A 1 475 ? -5.246 25.547 17.312 1 64.56 475 LEU A CA 1
ATOM 3647 C C . LEU A 1 475 ? -5.074 24.594 16.141 1 64.56 475 LEU A C 1
ATOM 3649 O O . LEU A 1 475 ? -5.844 23.641 15.992 1 64.56 475 LEU A O 1
ATOM 3653 N N . ASN A 1 476 ? -4.242 25.016 15.133 1 72.31 476 ASN A N 1
ATOM 3654 C CA . ASN A 1 476 ? -3.854 24.109 14.055 1 72.31 476 ASN A CA 1
ATOM 3655 C C . ASN A 1 476 ? -2.629 23.281 14.438 1 72.31 476 ASN A C 1
ATOM 3657 O O . ASN A 1 476 ? -1.511 23.797 14.469 1 72.31 476 ASN A O 1
ATOM 3661 N N . TRP A 1 477 ? -2.854 22.031 14.773 1 72.81 477 TRP A N 1
ATOM 3662 C CA . TRP A 1 477 ? -1.805 21.188 15.336 1 72.81 477 TRP A CA 1
ATOM 3663 C C . TRP A 1 477 ? -0.789 20.797 14.266 1 72.81 477 TRP A C 1
ATOM 3665 O O . TRP A 1 477 ? 0.317 20.359 14.586 1 72.81 477 TRP A O 1
ATOM 3675 N N . GLY A 1 478 ? -1.136 20.969 13.039 1 75.69 478 GLY A N 1
ATOM 3676 C CA . GLY A 1 478 ? -0.228 20.609 11.969 1 75.69 478 GLY A CA 1
ATOM 3677 C C . GLY A 1 478 ? 1.078 21.375 12 1 75.69 478 GLY A C 1
ATOM 3678 O O . GLY A 1 478 ? 2.096 20.906 11.484 1 75.69 478 GLY A O 1
ATOM 3679 N N . VAL A 1 479 ? 1.096 22.484 12.695 1 78.88 479 VAL A N 1
ATOM 3680 C CA . VAL A 1 479 ? 2.281 23.328 12.727 1 78.88 479 VAL A CA 1
ATOM 3681 C C . VAL A 1 479 ? 3.199 22.906 13.867 1 78.88 479 VAL A C 1
ATOM 3683 O O . VAL A 1 479 ? 4.414 23.094 13.797 1 78.88 479 VAL A O 1
ATOM 3686 N N . PHE A 1 480 ? 2.66 22.219 14.836 1 81.31 480 PHE A N 1
ATOM 3687 C CA . PHE A 1 480 ? 3.434 21.953 16.047 1 81.31 480 PHE A CA 1
ATOM 3688 C C . PHE A 1 480 ? 4.094 20.578 15.961 1 81.31 480 PHE A C 1
ATOM 3690 O O . PHE A 1 480 ? 5.176 20.375 16.516 1 81.31 480 PHE A O 1
ATOM 3697 N N . TYR A 1 481 ? 3.531 19.672 15.25 1 88.88 481 TYR A N 1
ATOM 3698 C CA . TYR A 1 481 ? 4.012 18.297 15.211 1 88.88 481 TYR A CA 1
ATOM 3699 C C . TYR A 1 481 ? 5.406 18.219 14.594 1 88.88 481 TYR A C 1
ATOM 3701 O O . TYR A 1 481 ? 6.277 17.516 15.102 1 88.88 481 TYR A O 1
ATOM 3709 N N . PRO A 1 482 ? 5.594 18.938 13.539 1 89.44 482 PRO A N 1
ATOM 3710 C CA . PRO A 1 482 ? 6.906 18.812 12.891 1 89.44 482 PRO A CA 1
ATOM 3711 C C . PRO A 1 482 ? 8.055 19.25 13.805 1 89.44 482 PRO A C 1
ATOM 3713 O O . PRO A 1 482 ? 9.148 18.672 13.734 1 89.44 482 PRO A O 1
ATOM 3716 N N . GLN A 1 483 ? 7.816 20.219 14.648 1 86.81 483 GLN A N 1
ATOM 3717 C CA . GLN A 1 483 ? 8.852 20.641 15.586 1 86.81 483 GLN A CA 1
ATOM 3718 C C . GLN A 1 483 ? 9.18 19.531 16.578 1 86.81 483 GLN A C 1
ATOM 3720 O O . GLN A 1 483 ? 10.352 19.297 16.891 1 86.81 483 GLN A O 1
ATOM 3725 N N . LEU A 1 484 ? 8.18 18.953 17.078 1 91.38 484 LEU A N 1
ATOM 3726 C CA . LEU A 1 484 ? 8.375 17.875 18.031 1 91.38 484 LEU A CA 1
ATOM 3727 C C . LEU A 1 484 ? 9.078 16.688 17.359 1 91.38 484 LEU A C 1
ATOM 3729 O O . LEU A 1 484 ? 9.938 16.047 17.984 1 91.38 484 LEU A O 1
ATOM 3733 N N . LEU A 1 485 ? 8.711 16.422 16.141 1 93.88 485 LEU A N 1
ATOM 3734 C CA . LEU A 1 485 ? 9.328 15.336 15.398 1 93.88 485 LEU A CA 1
ATOM 3735 C C . LEU A 1 485 ? 10.781 15.656 15.062 1 93.88 485 LEU A C 1
ATOM 3737 O O . LEU A 1 485 ? 11.625 14.758 15.016 1 93.88 485 LEU A O 1
ATOM 3741 N N . PHE A 1 486 ? 11.016 16.891 14.805 1 91.44 486 PHE A N 1
ATOM 3742 C CA . PHE A 1 486 ? 12.391 17.297 14.547 1 91.44 486 PHE A CA 1
ATOM 3743 C C . PHE A 1 486 ? 13.273 17.031 15.758 1 91.44 486 PHE A C 1
ATOM 3745 O O . PHE A 1 486 ? 14.414 16.578 15.617 1 91.44 486 PHE A O 1
ATOM 3752 N N . VAL A 1 487 ? 12.75 17.344 16.891 1 93.06 487 VAL A N 1
ATOM 3753 C CA . VAL A 1 487 ? 13.461 17.031 18.141 1 93.06 487 VAL A CA 1
ATOM 3754 C C . VAL A 1 487 ? 13.734 15.539 18.219 1 93.06 487 VAL A C 1
ATOM 3756 O O . VAL A 1 487 ? 14.844 15.117 18.562 1 93.06 487 VAL A O 1
ATOM 3759 N N . LEU A 1 488 ? 12.758 14.797 17.859 1 95.5 488 LEU A N 1
ATOM 3760 C CA . LEU A 1 488 ? 12.891 13.344 17.875 1 95.5 488 LEU A CA 1
ATOM 3761 C C . LEU A 1 488 ? 13.961 12.883 16.891 1 95.5 488 LEU A C 1
ATOM 3763 O O . LEU A 1 488 ? 14.727 11.961 17.172 1 95.5 488 LEU A O 1
ATOM 3767 N N . LEU A 1 489 ? 13.953 13.477 15.781 1 93.62 489 LEU A N 1
ATOM 3768 C CA . LEU A 1 489 ? 14.961 13.18 14.773 1 93.62 489 LEU A CA 1
ATOM 3769 C C . LEU A 1 489 ? 16.375 13.422 15.312 1 93.62 489 LEU A C 1
ATOM 3771 O O . LEU A 1 489 ? 17.25 12.586 15.156 1 93.62 489 LEU A O 1
ATOM 3775 N N . ILE A 1 490 ? 16.547 14.547 15.938 1 91.81 490 ILE A N 1
ATOM 3776 C CA . ILE A 1 490 ? 17.844 14.883 16.531 1 91.81 490 ILE A CA 1
ATOM 3777 C C . ILE A 1 490 ? 18.203 13.844 17.594 1 91.81 490 ILE A C 1
ATOM 3779 O O . ILE A 1 490 ? 19.344 13.375 17.641 1 91.81 490 ILE A O 1
ATOM 3783 N N . VAL A 1 491 ? 17.25 13.523 18.375 1 94.62 491 VAL A N 1
ATOM 3784 C CA . VAL A 1 491 ? 17.453 12.562 19.453 1 94.62 491 VAL A CA 1
ATOM 3785 C C . VAL A 1 491 ? 17.906 11.227 18.875 1 94.62 491 VAL A C 1
ATOM 3787 O O . VAL A 1 491 ? 18.891 10.641 19.328 1 94.62 491 VAL A O 1
ATOM 3790 N N . PHE A 1 492 ? 17.312 10.734 17.859 1 95 492 PHE A N 1
ATOM 3791 C CA . PHE A 1 492 ? 17.641 9.422 17.297 1 95 492 PHE A CA 1
ATOM 3792 C C . PHE A 1 492 ? 19 9.453 16.594 1 95 492 PHE A C 1
ATOM 3794 O O . PHE A 1 492 ? 19.734 8.461 16.609 1 95 492 PHE A O 1
ATOM 3801 N N . CYS A 1 493 ? 19.297 10.547 16.078 1 90.44 493 CYS A N 1
ATOM 3802 C CA . CYS A 1 493 ? 20.562 10.664 15.383 1 90.44 493 CYS A CA 1
ATOM 3803 C C . CYS A 1 493 ? 21.719 10.75 16.375 1 90.44 493 CYS A C 1
ATOM 3805 O O . CYS A 1 493 ? 22.812 10.227 16.109 1 90.44 493 CYS A O 1
ATOM 3807 N N . TYR A 1 494 ? 21.5 11.336 17.562 1 92.31 494 TYR A N 1
ATOM 3808 C CA . TYR A 1 494 ? 22.641 11.711 18.375 1 92.31 494 TYR A CA 1
ATOM 3809 C C . TYR A 1 494 ? 22.578 11.047 19.75 1 92.31 494 TYR A C 1
ATOM 3811 O O . TYR A 1 494 ? 23.516 11.172 20.547 1 92.31 494 TYR A O 1
ATOM 3819 N N . ALA A 1 495 ? 21.547 10.352 20.016 1 93.25 495 ALA A N 1
ATOM 3820 C CA . ALA A 1 495 ? 21.406 9.742 21.344 1 93.25 495 ALA A CA 1
ATOM 3821 C C . ALA A 1 495 ? 22.641 8.898 21.688 1 93.25 495 ALA A C 1
ATOM 3823 O O . ALA A 1 495 ? 23.172 9 22.781 1 93.25 495 ALA A O 1
ATOM 3824 N N . ALA A 1 496 ? 23.125 8.102 20.734 1 92.88 496 ALA A N 1
ATOM 3825 C CA . ALA A 1 496 ? 24.266 7.223 21 1 92.88 496 ALA A CA 1
ATOM 3826 C C . ALA A 1 496 ? 25.594 7.938 20.719 1 92.88 496 ALA A C 1
ATOM 3828 O O . ALA A 1 496 ? 26.625 7.559 21.266 1 92.88 496 ALA A O 1
ATOM 3829 N N . ILE A 1 497 ? 25.594 8.922 19.922 1 90.75 497 ILE A N 1
ATOM 3830 C CA . ILE A 1 497 ? 26.812 9.633 19.516 1 90.75 497 ILE A CA 1
ATOM 3831 C C . ILE A 1 497 ? 27.141 10.711 20.531 1 90.75 497 ILE A C 1
ATOM 3833 O O . ILE A 1 497 ? 28.297 10.875 20.938 1 90.75 497 ILE A O 1
ATOM 3837 N N . ALA A 1 498 ? 26.172 11.469 20.969 1 91.81 498 ALA A N 1
ATOM 3838 C CA . ALA A 1 498 ? 26.297 12.531 21.953 1 91.81 498 ALA A CA 1
ATOM 3839 C C . ALA A 1 498 ? 25.156 12.477 22.969 1 91.81 498 ALA A C 1
ATOM 3841 O O . ALA A 1 498 ? 24.219 13.281 22.891 1 91.81 498 ALA A O 1
ATOM 3842 N N . PRO A 1 499 ? 25.234 11.68 24 1 92.25 499 PRO A N 1
ATOM 3843 C CA . PRO A 1 499 ? 24.125 11.422 24.922 1 92.25 499 PRO A CA 1
ATOM 3844 C C . PRO A 1 499 ? 23.672 12.672 25.672 1 92.25 499 PRO A C 1
ATOM 3846 O O . PRO A 1 499 ? 22.594 12.688 26.266 1 92.25 499 PRO A O 1
ATOM 3849 N N . ILE A 1 500 ? 24.406 13.742 25.625 1 89.62 500 ILE A N 1
ATOM 3850 C CA . ILE A 1 500 ? 24.062 14.969 26.328 1 89.62 500 ILE A CA 1
ATOM 3851 C C . ILE A 1 500 ? 22.828 15.609 25.688 1 89.62 500 ILE A C 1
ATOM 3853 O O . ILE A 1 500 ? 22.188 16.469 26.297 1 89.62 500 ILE A O 1
ATOM 3857 N N . VAL A 1 501 ? 22.484 15.227 24.516 1 91.81 501 VAL A N 1
ATOM 3858 C CA . VAL A 1 501 ? 21.328 15.75 23.812 1 91.81 501 VAL A CA 1
ATOM 3859 C C . VAL A 1 501 ? 20.047 15.258 24.484 1 91.81 501 VAL A C 1
ATOM 3861 O O . VAL A 1 501 ? 19.016 15.938 24.438 1 91.81 501 VAL A O 1
ATOM 3864 N N . LEU A 1 502 ? 20.062 14.148 25.219 1 95.31 502 LEU A N 1
ATOM 3865 C CA . LEU A 1 502 ? 18.875 13.461 25.734 1 95.31 502 LEU A CA 1
ATOM 3866 C C . LEU A 1 502 ? 18.234 14.242 26.875 1 95.31 502 LEU A C 1
ATOM 3868 O O . LEU A 1 502 ? 17.031 14.461 26.891 1 95.31 502 LEU A O 1
ATOM 3872 N N . PRO A 1 503 ? 19.047 14.75 27.797 1 93.56 503 PRO A N 1
ATOM 3873 C CA . PRO A 1 503 ? 18.406 15.523 28.875 1 93.56 503 PRO A CA 1
ATOM 3874 C C . PRO A 1 503 ? 17.766 16.812 28.359 1 93.56 503 PRO A C 1
ATOM 3876 O O . PRO A 1 503 ? 16.703 17.203 28.844 1 93.56 503 PRO A O 1
ATOM 3879 N N . THR A 1 504 ? 18.406 17.438 27.516 1 93.25 504 THR A N 1
ATOM 3880 C CA . THR A 1 504 ? 17.844 18.672 26.953 1 93.25 504 THR A CA 1
ATOM 3881 C C . THR A 1 504 ? 16.547 18.375 26.203 1 93.25 504 THR A C 1
ATOM 3883 O O . THR A 1 504 ? 15.562 19.109 26.328 1 93.25 504 THR A O 1
ATOM 3886 N N . ALA A 1 505 ? 16.547 17.328 25.438 1 95.25 505 ALA A N 1
ATOM 3887 C CA . ALA A 1 505 ? 15.344 16.922 24.719 1 95.25 505 ALA A CA 1
ATOM 3888 C C . ALA A 1 505 ? 14.227 16.547 25.688 1 95.25 505 ALA A C 1
ATOM 3890 O O . ALA A 1 505 ? 13.055 16.844 25.438 1 95.25 505 ALA A O 1
ATOM 3891 N N . SER A 1 506 ? 14.578 15.852 26.75 1 95.88 506 SER A N 1
ATOM 3892 C CA . SER A 1 506 ? 13.602 15.461 27.766 1 95.88 506 SER A CA 1
ATOM 3893 C C . SER A 1 506 ? 12.914 16.672 28.375 1 95.88 506 SER A C 1
ATOM 3895 O O . SER A 1 506 ? 11.688 16.703 28.516 1 95.88 506 SER A O 1
ATOM 3897 N N . LEU A 1 507 ? 13.688 17.641 28.641 1 94.75 507 LEU A N 1
ATOM 3898 C CA . LEU A 1 507 ? 13.133 18.859 29.219 1 94.75 507 LEU A CA 1
ATOM 3899 C C . LEU A 1 507 ? 12.25 19.578 28.203 1 94.75 507 LEU A C 1
ATOM 3901 O O . LEU A 1 507 ? 11.234 20.172 28.578 1 94.75 507 LEU A O 1
ATOM 3905 N N . LEU A 1 508 ? 12.656 19.516 27.078 1 94.5 508 LEU A N 1
ATOM 3906 C CA . LEU A 1 508 ? 11.883 20.172 26.031 1 94.5 508 LEU A CA 1
ATOM 3907 C C . LEU A 1 508 ? 10.523 19.5 25.875 1 94.5 508 LEU A C 1
ATOM 3909 O O . LEU A 1 508 ? 9.5 20.188 25.734 1 94.5 508 LEU A O 1
ATOM 3913 N N . TYR A 1 509 ? 10.477 18.188 25.844 1 95.62 509 TYR A N 1
ATOM 3914 C CA . TYR A 1 509 ? 9.211 17.469 25.719 1 95.62 509 TYR A CA 1
ATOM 3915 C C . TYR A 1 509 ? 8.32 17.719 26.922 1 95.62 509 TYR A C 1
ATOM 3917 O O . TYR A 1 509 ? 7.105 17.891 26.781 1 95.62 509 TYR A O 1
ATOM 3925 N N . LEU A 1 510 ? 8.945 17.75 28.031 1 94.56 510 LEU A N 1
ATOM 3926 C CA . LEU A 1 510 ? 8.18 18.031 29.234 1 94.56 510 LEU A CA 1
ATOM 3927 C C . LEU A 1 510 ? 7.629 19.453 29.203 1 94.56 510 LEU A C 1
ATOM 3929 O O . LEU A 1 510 ? 6.465 19.688 29.547 1 94.56 510 LEU A O 1
ATOM 3933 N N . GLY A 1 511 ? 8.461 20.375 28.875 1 92.94 511 GLY A N 1
ATOM 3934 C CA . GLY A 1 511 ? 8.016 21.766 28.734 1 92.94 511 GLY A CA 1
ATOM 3935 C C . GLY A 1 511 ? 6.918 21.922 27.703 1 92.94 511 GLY A C 1
ATOM 3936 O O . GLY A 1 511 ? 5.953 22.656 27.922 1 92.94 511 GLY A O 1
ATOM 3937 N N . SER A 1 512 ? 7.086 21.281 26.641 1 91.56 512 SER A N 1
ATOM 3938 C CA . SER A 1 512 ? 6.07 21.344 25.594 1 91.56 512 SER A CA 1
ATOM 3939 C C . SER A 1 512 ? 4.742 20.781 26.078 1 91.56 512 SER A C 1
ATOM 3941 O O . SER A 1 512 ? 3.678 21.312 25.766 1 91.56 512 SER A O 1
ATOM 3943 N N . TYR A 1 513 ? 4.809 19.672 26.828 1 92.44 513 TYR A N 1
ATOM 3944 C CA . TYR A 1 513 ? 3.6 19.078 27.375 1 92.44 513 TYR A CA 1
ATOM 3945 C C . TYR A 1 513 ? 2.852 20.062 28.266 1 92.44 513 TYR A C 1
ATOM 3947 O O . TYR A 1 513 ? 1.635 20.219 28.141 1 92.44 513 TYR A O 1
ATOM 3955 N N . LEU A 1 514 ? 3.541 20.766 29.016 1 90.12 514 LEU A N 1
ATOM 3956 C CA . LEU A 1 514 ? 2.928 21.688 29.969 1 90.12 514 LEU A CA 1
ATOM 3957 C C . LEU A 1 514 ? 2.357 22.906 29.234 1 90.12 514 LEU A C 1
ATOM 3959 O O . LEU A 1 514 ? 1.241 23.344 29.531 1 90.12 514 LEU A O 1
ATOM 3963 N N . VAL A 1 515 ? 3.041 23.344 28.344 1 86.62 515 VAL A N 1
ATOM 3964 C CA . VAL A 1 515 ? 2.609 24.531 27.609 1 86.62 515 VAL A CA 1
ATOM 3965 C C . VAL A 1 515 ? 1.403 24.188 26.734 1 86.62 515 VAL A C 1
ATOM 3967 O O . VAL A 1 515 ? 0.407 24.922 26.734 1 86.62 515 VAL A O 1
ATOM 3970 N N . TYR A 1 516 ? 1.457 23.094 26.047 1 86.19 516 TYR A N 1
ATOM 3971 C CA . TYR A 1 516 ? 0.37 22.734 25.141 1 86.19 516 TYR A CA 1
ATOM 3972 C C . TYR A 1 516 ? -0.868 22.312 25.922 1 86.19 516 TYR A C 1
ATOM 3974 O O . TYR A 1 516 ? -1.996 22.516 25.469 1 86.19 516 TYR A O 1
ATOM 3982 N N . LYS A 1 517 ? -0.656 21.703 27.016 1 87.19 517 LYS A N 1
ATOM 3983 C CA . LYS A 1 517 ? -1.791 21.375 27.875 1 87.19 517 LYS A CA 1
ATOM 3984 C C . LYS A 1 517 ? -2.518 22.641 28.312 1 87.19 517 LYS A C 1
ATOM 3986 O O . LYS A 1 517 ? -3.748 22.703 28.297 1 87.19 517 LYS A O 1
ATOM 3991 N N . ASN A 1 518 ? -1.756 23.609 28.656 1 82.62 518 ASN A N 1
ATOM 3992 C CA . ASN A 1 518 ? -2.34 24.891 29.062 1 82.62 518 ASN A CA 1
ATOM 3993 C C . ASN A 1 518 ? -3.066 25.547 27.891 1 82.62 518 ASN A C 1
ATOM 3995 O O . ASN A 1 518 ? -4.168 26.078 28.062 1 82.62 518 ASN A O 1
ATOM 3999 N N . GLN A 1 519 ? -2.498 25.453 26.797 1 79.56 519 GLN A N 1
ATOM 4000 C CA . GLN A 1 519 ? -3.092 26.062 25.625 1 79.56 519 GLN A CA 1
ATOM 4001 C C . GLN A 1 519 ? -4.348 25.328 25.188 1 79.56 519 GLN A C 1
ATOM 4003 O O . GLN A 1 519 ? -5.32 25.938 24.75 1 79.56 519 GLN A O 1
ATOM 4008 N N . ALA A 1 520 ? -4.336 24.047 25.203 1 77.12 520 ALA A N 1
ATOM 4009 C CA . ALA A 1 520 ? -5.469 23.219 24.781 1 77.12 520 ALA A CA 1
ATOM 4010 C C . ALA A 1 520 ? -6.652 23.375 25.719 1 77.12 520 ALA A C 1
ATOM 4012 O O . ALA A 1 520 ? -7.809 23.375 25.297 1 77.12 520 ALA A O 1
ATOM 4013 N N . LEU A 1 521 ? -6.391 23.547 26.984 1 75.88 521 LEU A N 1
ATOM 4014 C CA . LEU A 1 521 ? -7.461 23.578 27.969 1 75.88 521 LEU A CA 1
ATOM 4015 C C . LEU A 1 521 ? -8.023 25 28.109 1 75.88 521 LEU A C 1
ATOM 4017 O O . LEU A 1 521 ? -9.234 25.172 28.281 1 75.88 521 LEU A O 1
ATOM 4021 N N . TYR A 1 522 ? -7.105 25.984 27.906 1 73.12 522 TYR A N 1
ATOM 4022 C CA . TYR A 1 522 ? -7.555 27.297 28.344 1 73.12 522 TYR A CA 1
ATOM 4023 C C . TYR A 1 522 ? -7.594 28.281 27.188 1 73.12 522 TYR A C 1
ATOM 4025 O O . TYR A 1 522 ? -8.305 29.281 27.25 1 73.12 522 TYR A O 1
ATOM 4033 N N . VAL A 1 523 ? -6.938 27.984 26.203 1 70 523 VAL A N 1
ATOM 4034 C CA . VAL A 1 523 ? -6.746 29.062 25.234 1 70 523 VAL A CA 1
ATOM 4035 C C . VAL A 1 523 ? -7.465 28.719 23.938 1 70 523 VAL A C 1
ATOM 4037 O O . VAL A 1 523 ? -8.188 29.547 23.375 1 70 523 VAL A O 1
ATOM 4040 N N . TYR A 1 524 ? -7.363 27.531 23.453 1 68.25 524 TYR A N 1
ATOM 4041 C CA . TYR A 1 524 ? -7.824 27.203 22.094 1 68.25 524 TYR A CA 1
ATOM 4042 C C . TYR A 1 524 ? -9.109 26.391 22.141 1 68.25 524 TYR A C 1
ATOM 4044 O O . TYR A 1 524 ? -9.344 25.656 23.094 1 68.25 524 TYR A O 1
ATOM 4052 N N . VAL A 1 525 ? -10.031 26.734 21.188 1 66.31 525 VAL A N 1
ATOM 4053 C CA . VAL A 1 525 ? -11.219 25.922 20.969 1 66.31 525 VAL A CA 1
ATOM 4054 C C . VAL A 1 525 ? -11.062 25.141 19.656 1 66.31 525 VAL A C 1
ATOM 4056 O O . VAL A 1 525 ? -10.703 25.703 18.625 1 66.31 525 VAL A O 1
ATOM 4059 N N . GLN A 1 526 ? -11.133 23.875 19.828 1 64.06 526 GLN A N 1
ATOM 4060 C CA . GLN A 1 526 ? -10.945 23.047 18.641 1 64.06 526 GLN A CA 1
ATOM 4061 C C . GLN A 1 526 ? -12.188 23.062 17.75 1 64.06 526 GLN A C 1
ATOM 4063 O O . GLN A 1 526 ? -13.266 22.641 18.188 1 64.06 526 GLN A O 1
ATOM 4068 N N . THR A 1 527 ? -12.016 23.688 16.641 1 66 527 THR A N 1
ATOM 4069 C CA . THR A 1 527 ? -13.141 23.797 15.719 1 66 527 THR A CA 1
ATOM 4070 C C . THR A 1 527 ? -13.18 22.609 14.766 1 66 527 THR A C 1
ATOM 4072 O O . THR A 1 527 ? -14.25 22.172 14.344 1 66 527 THR A O 1
ATOM 4075 N N . ALA A 1 528 ? -11.992 22.125 14.453 1 69.44 528 ALA A N 1
ATOM 4076 C CA . ALA A 1 528 ? -11.93 21 13.516 1 69.44 528 ALA A CA 1
ATOM 4077 C C . ALA A 1 528 ? -11.227 19.812 14.141 1 69.44 528 ALA A C 1
ATOM 4079 O O . ALA A 1 528 ? -10.211 19.969 14.836 1 69.44 528 ALA A O 1
ATOM 4080 N N . GLU A 1 529 ? -11.961 18.672 14.133 1 72.69 529 GLU A N 1
ATOM 4081 C CA . GLU A 1 529 ? -11.375 17.469 14.695 1 72.69 529 GLU A CA 1
ATOM 4082 C C . GLU A 1 529 ? -11.148 16.406 13.625 1 72.69 529 GLU A C 1
ATOM 4084 O O . GLU A 1 529 ? -12.047 16.109 12.836 1 72.69 529 GLU A O 1
ATOM 4089 N N . SER A 1 530 ? -9.984 15.984 13.453 1 73.06 530 SER A N 1
ATOM 4090 C CA . SER A 1 530 ? -9.664 14.906 12.516 1 73.06 530 SER A CA 1
ATOM 4091 C C . SER A 1 530 ? -9.891 13.539 13.156 1 73.06 530 SER A C 1
ATOM 4093 O O . SER A 1 530 ? -9.789 12.516 12.477 1 73.06 530 SER A O 1
ATOM 4095 N N . GLY A 1 531 ? -10.289 13.445 14.414 1 76.88 531 GLY A N 1
ATOM 4096 C CA . GLY A 1 531 ? -10.469 12.18 15.109 1 76.88 531 GLY A CA 1
ATOM 4097 C C . GLY A 1 531 ? -9.172 11.422 15.312 1 76.88 531 GLY A C 1
ATOM 4098 O O . GLY A 1 531 ? -9.148 10.188 15.219 1 76.88 531 GLY A O 1
ATOM 4099 N N . GLY A 1 532 ? -8.109 12.086 15.469 1 81.69 532 GLY A N 1
ATOM 4100 C CA . GLY A 1 532 ? -6.816 11.445 15.68 1 81.69 532 GLY A CA 1
ATOM 4101 C C . GLY A 1 532 ? -6.125 11.07 14.383 1 81.69 532 GLY A C 1
ATOM 4102 O O . GLY A 1 532 ? -5.312 10.141 14.352 1 81.69 532 GLY A O 1
ATOM 4103 N N . GLY A 1 533 ? -6.465 11.625 13.352 1 84.56 533 GLY A N 1
ATOM 4104 C CA . GLY A 1 533 ? -5.859 11.336 12.062 1 84.56 533 GLY A CA 1
ATOM 4105 C C . GLY A 1 533 ? -4.375 11.656 12.016 1 84.56 533 GLY A C 1
ATOM 4106 O O . GLY A 1 533 ? -3.635 11.078 11.219 1 84.56 533 GLY A O 1
ATOM 4107 N N . SER A 1 534 ? -3.904 12.453 12.914 1 89.12 534 SER A N 1
ATOM 4108 C CA . SER A 1 534 ? -2.5 12.852 12.945 1 89.12 534 SER A CA 1
ATOM 4109 C C . SER A 1 534 ? -1.623 11.727 13.492 1 89.12 534 SER A C 1
ATOM 4111 O O . SER A 1 534 ? -0.408 11.727 13.281 1 89.12 534 SER A O 1
ATOM 4113 N N . MET A 1 535 ? -2.283 10.797 14.211 1 91.31 535 MET A N 1
ATOM 4114 C CA . MET A 1 535 ? -1.529 9.711 14.828 1 91.31 535 MET A CA 1
ATOM 4115 C C . MET A 1 535 ? -0.824 8.875 13.766 1 91.31 535 MET A C 1
ATOM 4117 O O . MET A 1 535 ? 0.307 8.43 13.977 1 91.31 535 MET A O 1
ATOM 4121 N N . TYR A 1 536 ? -1.417 8.719 12.672 1 92.06 536 TYR A N 1
ATOM 4122 C CA . TYR A 1 536 ? -0.85 7.895 11.609 1 92.06 536 TYR A CA 1
ATOM 4123 C C . TYR A 1 536 ? 0.399 8.539 11.023 1 92.06 536 TYR A C 1
ATOM 4125 O O . TYR A 1 536 ? 1.422 7.875 10.836 1 92.06 536 TYR A O 1
ATOM 4133 N N . LEU A 1 537 ? 0.312 9.812 10.805 1 92.38 537 LEU A N 1
ATOM 4134 C CA . LEU A 1 537 ? 1.473 10.531 10.289 1 92.38 537 LEU A CA 1
ATOM 4135 C C . LEU A 1 537 ? 2.557 10.648 11.352 1 92.38 537 LEU A C 1
ATOM 4137 O O . LEU A 1 537 ? 3.748 10.547 11.047 1 92.38 537 LEU A O 1
ATOM 4141 N N . LEU A 1 538 ? 2.088 10.852 12.555 1 93.62 538 LEU A N 1
ATOM 4142 C CA . LEU A 1 538 ? 3.027 10.938 13.664 1 93.62 538 LEU A CA 1
ATOM 4143 C C . LEU A 1 538 ? 3.846 9.656 13.789 1 93.62 538 LEU A C 1
ATOM 4145 O O . LEU A 1 538 ? 5.066 9.711 13.953 1 93.62 538 LEU A O 1
ATOM 4149 N N . PHE A 1 539 ? 3.182 8.539 13.664 1 95.56 539 PHE A N 1
ATOM 4150 C CA . PHE A 1 539 ? 3.855 7.25 13.766 1 95.56 539 PHE A CA 1
ATOM 4151 C C . PHE A 1 539 ? 4.785 7.035 12.578 1 95.56 539 PHE A C 1
ATOM 4153 O O . PHE A 1 539 ? 5.945 6.652 12.75 1 95.56 539 PHE A O 1
ATOM 4160 N N . SER A 1 540 ? 4.266 7.289 11.438 1 94.94 540 SER A N 1
ATOM 4161 C CA . SER A 1 540 ? 5.055 7.066 10.227 1 94.94 540 SER A CA 1
ATOM 4162 C C . SER A 1 540 ? 6.32 7.922 10.234 1 94.94 540 SER A C 1
ATOM 4164 O O . SER A 1 540 ? 7.402 7.438 9.906 1 94.94 540 SER A O 1
ATOM 4166 N N . PHE A 1 541 ? 6.203 9.164 10.602 1 95 541 PHE A N 1
ATOM 4167 C CA . PHE A 1 541 ? 7.348 10.062 10.602 1 95 541 PHE A CA 1
ATOM 4168 C C . PHE A 1 541 ? 8.281 9.758 11.758 1 95 541 PHE A C 1
ATOM 4170 O O . PHE A 1 541 ? 9.5 9.922 11.648 1 95 541 PHE A O 1
ATOM 4177 N N . SER A 1 542 ? 7.715 9.32 12.867 1 96.19 542 SER A N 1
ATOM 4178 C CA . SER A 1 542 ? 8.57 8.891 13.969 1 96.19 542 SER A CA 1
ATOM 4179 C C . SER A 1 542 ? 9.438 7.703 13.555 1 96.19 542 SER A C 1
ATOM 4181 O O . SER A 1 542 ? 10.617 7.637 13.906 1 96.19 542 SER A O 1
ATOM 4183 N N . MET A 1 543 ? 8.836 6.785 12.852 1 96.56 543 MET A N 1
ATOM 4184 C CA . MET A 1 543 ? 9.586 5.633 12.367 1 96.56 543 MET A CA 1
ATOM 4185 C C . MET A 1 543 ? 10.641 6.062 11.344 1 96.56 543 MET A C 1
ATOM 4187 O O . MET A 1 543 ? 11.75 5.539 11.336 1 96.56 543 MET A O 1
ATOM 4191 N N . ALA A 1 544 ? 10.219 6.98 10.508 1 94.12 544 ALA A N 1
ATOM 4192 C CA . ALA A 1 544 ? 11.195 7.508 9.562 1 94.12 544 ALA A CA 1
ATOM 4193 C C . ALA A 1 544 ? 12.398 8.109 10.289 1 94.12 544 ALA A C 1
ATOM 4195 O O . ALA A 1 544 ? 13.539 7.891 9.883 1 94.12 544 ALA A O 1
ATOM 4196 N N . CYS A 1 545 ? 12.117 8.875 11.281 1 94.75 545 CYS A N 1
ATOM 4197 C CA . CYS A 1 545 ? 13.188 9.453 12.086 1 94.75 545 CYS A CA 1
ATOM 4198 C C . CYS A 1 545 ? 14.07 8.367 12.688 1 94.75 545 CYS A C 1
ATOM 4200 O O . CYS A 1 545 ? 15.297 8.492 12.695 1 94.75 545 CYS A O 1
ATOM 4202 N N . LEU A 1 546 ? 13.438 7.379 13.172 1 96.69 546 LEU A N 1
ATOM 4203 C CA . LEU A 1 546 ? 14.164 6.273 13.773 1 96.69 546 LEU A CA 1
ATOM 4204 C C . LEU A 1 546 ? 15.062 5.59 12.742 1 96.69 546 LEU A C 1
ATOM 4206 O O . LEU A 1 546 ? 16.219 5.281 13.031 1 96.69 546 LEU A O 1
ATOM 4210 N N . TYR A 1 547 ? 14.547 5.352 11.531 1 93.69 547 TYR A N 1
ATOM 4211 C CA . TYR A 1 547 ? 15.336 4.734 10.477 1 93.69 547 TYR A CA 1
ATOM 4212 C C . TYR A 1 547 ? 16.547 5.594 10.125 1 93.69 547 TYR A C 1
ATOM 4214 O O . TYR A 1 547 ? 17.656 5.078 9.953 1 93.69 547 TYR A O 1
ATOM 4222 N N . ILE A 1 548 ? 16.312 6.887 10.016 1 88.38 548 ILE A N 1
ATOM 4223 C CA . ILE A 1 548 ? 17.406 7.805 9.711 1 88.38 548 ILE A CA 1
ATOM 4224 C C . ILE A 1 548 ? 18.469 7.73 10.805 1 88.38 548 ILE A C 1
ATOM 4226 O O . ILE A 1 548 ? 19.656 7.648 10.516 1 88.38 548 ILE A O 1
ATOM 4230 N N . GLY A 1 549 ? 18.031 7.758 12.008 1 91.31 549 GLY A N 1
ATOM 4231 C CA . GLY A 1 549 ? 18.953 7.645 13.125 1 91.31 549 GLY A CA 1
ATOM 4232 C C . GLY A 1 549 ? 19.766 6.359 13.109 1 91.31 549 GLY A C 1
ATOM 4233 O O . GLY A 1 549 ? 20.969 6.367 13.367 1 91.31 549 GLY A O 1
ATOM 4234 N N . GLU A 1 550 ? 19.125 5.262 12.82 1 93.31 550 GLU A N 1
ATOM 4235 C CA . GLU A 1 550 ? 19.797 3.967 12.789 1 93.31 550 GLU A CA 1
ATOM 4236 C C . GLU A 1 550 ? 20.812 3.9 11.648 1 93.31 550 GLU A C 1
ATOM 4238 O O . GLU A 1 550 ? 21.906 3.334 11.812 1 93.31 550 GLU A O 1
ATOM 4243 N N . VAL A 1 551 ? 20.469 4.488 10.555 1 86 551 VAL A N 1
ATOM 4244 C CA . VAL A 1 551 ? 21.391 4.473 9.414 1 86 551 VAL A CA 1
ATOM 4245 C C . VAL A 1 551 ? 22.594 5.352 9.703 1 86 551 VAL A C 1
ATOM 4247 O O . VAL A 1 551 ? 23.734 4.988 9.375 1 86 551 VAL A O 1
ATOM 4250 N N . VAL A 1 552 ? 22.344 6.523 10.297 1 84.19 552 VAL A N 1
ATOM 4251 C CA . VAL A 1 552 ? 23.438 7.418 10.672 1 84.19 552 VAL A CA 1
ATOM 4252 C C . VAL A 1 552 ? 24.359 6.715 11.672 1 84.19 552 VAL A C 1
ATOM 4254 O O . VAL A 1 552 ? 25.594 6.793 11.555 1 84.19 552 VAL A O 1
ATOM 4257 N N . PHE A 1 553 ? 23.859 6.055 12.609 1 89.94 553 PHE A N 1
ATOM 4258 C CA . PHE A 1 553 ? 24.625 5.32 13.602 1 89.94 553 PHE A CA 1
ATOM 4259 C C . PHE A 1 553 ? 25.422 4.199 12.945 1 89.94 553 PHE A C 1
ATOM 4261 O O . PHE A 1 553 ? 26.594 3.986 13.273 1 89.94 553 PHE A O 1
ATOM 4268 N N . LEU A 1 554 ? 24.766 3.473 12.047 1 86.56 554 LEU A N 1
ATOM 4269 C CA . LEU A 1 554 ? 25.438 2.396 11.32 1 86.56 554 LEU A CA 1
ATOM 4270 C C . LEU A 1 554 ? 26.625 2.928 10.547 1 86.56 554 LEU A C 1
ATOM 4272 O O . LEU A 1 554 ? 27.719 2.334 10.578 1 86.56 554 LEU A O 1
ATOM 4276 N N . ALA A 1 555 ? 26.422 4.016 9.852 1 79.81 555 ALA A N 1
ATOM 4277 C CA . ALA A 1 555 ? 27.5 4.625 9.078 1 79.81 555 ALA A CA 1
ATOM 4278 C C . ALA A 1 555 ? 28.656 5.043 9.992 1 79.81 555 ALA A C 1
ATOM 4280 O O . ALA A 1 555 ? 29.828 4.848 9.656 1 79.81 555 ALA A O 1
ATOM 4281 N N . TYR A 1 556 ? 28.359 5.59 11.148 1 85.06 556 TYR A N 1
ATOM 4282 C CA . TYR A 1 556 ? 29.375 6.098 12.047 1 85.06 556 TYR A CA 1
ATOM 4283 C C . TYR A 1 556 ? 30.172 4.957 12.68 1 85.06 556 TYR A C 1
ATOM 4285 O O . TYR A 1 556 ? 31.391 5.062 12.859 1 85.06 556 TYR A O 1
ATOM 4293 N N . ILE A 1 557 ? 29.5 3.949 13.055 1 87.12 557 ILE A N 1
ATOM 4294 C CA . ILE A 1 557 ? 30.188 2.785 13.609 1 87.12 557 ILE A CA 1
ATOM 4295 C C . ILE A 1 557 ? 31.109 2.184 12.547 1 87.12 557 ILE A C 1
ATOM 4297 O O . ILE A 1 557 ? 32.188 1.683 12.875 1 87.12 557 ILE A O 1
ATOM 4301 N N . GLY A 1 558 ? 30.625 2.156 11.336 1 80.81 558 GLY A N 1
ATOM 4302 C CA . GLY A 1 558 ? 31.484 1.696 10.258 1 80.81 558 GLY A CA 1
ATOM 4303 C C . GLY A 1 558 ? 32.75 2.52 10.102 1 80.81 558 GLY A C 1
ATOM 4304 O O . GLY A 1 558 ? 33.812 1.969 9.875 1 80.81 558 GLY A O 1
ATOM 4305 N N . ILE A 1 559 ? 32.594 3.795 10.25 1 77.44 559 ILE A N 1
ATOM 4306 C CA . ILE A 1 559 ? 33.75 4.699 10.133 1 77.44 559 ILE A CA 1
ATOM 4307 C C . ILE A 1 559 ? 34.719 4.465 11.297 1 77.44 559 ILE A C 1
ATOM 4309 O O . ILE A 1 559 ? 35.938 4.559 11.125 1 77.44 559 ILE A O 1
ATOM 4313 N N . LYS A 1 560 ? 34.219 4.156 12.43 1 85.12 560 LYS A N 1
ATOM 4314 C CA . LYS A 1 560 ? 35.031 3.867 13.602 1 85.12 560 LYS A CA 1
ATOM 4315 C C . LYS A 1 560 ? 35.594 2.453 13.531 1 85.12 560 LYS A C 1
ATOM 4317 O O . LYS A 1 560 ? 36.219 1.981 14.492 1 85.12 560 LYS A O 1
ATOM 4322 N N . GLU A 1 561 ? 35.344 1.777 12.359 1 81.5 561 GLU A N 1
ATOM 4323 C CA . GLU A 1 561 ? 35.938 0.482 12.031 1 81.5 561 GLU A CA 1
ATOM 4324 C C . GLU A 1 561 ? 35.5 -0.589 13.023 1 81.5 561 GLU A C 1
ATOM 4326 O O . GLU A 1 561 ? 36.312 -1.387 13.484 1 81.5 561 GLU A O 1
ATOM 4331 N N . GLY A 1 562 ? 34.375 -0.457 13.523 1 85.62 562 GLY A N 1
ATOM 4332 C CA . GLY A 1 562 ? 33.844 -1.539 14.32 1 85.62 562 GLY A CA 1
ATOM 4333 C C . GLY A 1 562 ? 33.25 -2.664 13.477 1 85.62 562 GLY A C 1
ATOM 4334 O O . GLY A 1 562 ? 32.156 -2.549 12.945 1 85.62 562 GLY A O 1
ATOM 4335 N N . ALA A 1 563 ? 33.906 -3.811 13.266 1 82.5 563 ALA A N 1
ATOM 4336 C CA . ALA A 1 563 ? 33.5 -4.883 12.359 1 82.5 563 ALA A CA 1
ATOM 4337 C C . ALA A 1 563 ? 32.25 -5.598 12.875 1 82.5 563 ALA A C 1
ATOM 4339 O O . ALA A 1 563 ? 31.203 -5.539 12.242 1 82.5 563 ALA A O 1
ATOM 4340 N N . TYR A 1 564 ? 32.375 -6.18 14.086 1 86.12 564 TYR A N 1
ATOM 4341 C CA . TYR A 1 564 ? 31.25 -6.93 14.633 1 86.12 564 TYR A CA 1
ATOM 4342 C C . TYR A 1 564 ? 30.125 -5.996 15.094 1 86.12 564 TYR A C 1
ATOM 4344 O O . TYR A 1 564 ? 28.953 -6.348 15.039 1 86.12 564 TYR A O 1
ATOM 4352 N N . GLU A 1 565 ? 30.562 -4.824 15.477 1 91.12 565 GLU A N 1
ATOM 4353 C CA . GLU A 1 565 ? 29.594 -3.824 15.906 1 91.12 565 GLU A CA 1
ATOM 4354 C C . GLU A 1 565 ? 28.719 -3.371 14.734 1 91.12 565 GLU A C 1
ATOM 4356 O O . GLU A 1 565 ? 27.531 -3.092 14.914 1 91.12 565 GLU A O 1
ATOM 4361 N N . THR A 1 566 ? 29.312 -3.361 13.562 1 88.12 566 THR A N 1
ATOM 4362 C CA . THR A 1 566 ? 28.578 -2.979 12.375 1 88.12 566 THR A CA 1
ATOM 4363 C C . THR A 1 566 ? 27.5 -4.02 12.047 1 88.12 566 THR A C 1
ATOM 4365 O O . THR A 1 566 ? 26.375 -3.666 11.68 1 88.12 566 THR A O 1
ATOM 4368 N N . ILE A 1 567 ? 27.781 -5.242 12.242 1 87.69 567 ILE A N 1
ATOM 4369 C CA . ILE A 1 567 ? 26.828 -6.312 12 1 87.69 567 ILE A CA 1
ATOM 4370 C C . ILE A 1 567 ? 25.672 -6.199 12.992 1 87.69 567 ILE A C 1
ATOM 4372 O O . ILE A 1 567 ? 24.5 -6.348 12.617 1 87.69 567 ILE A O 1
ATOM 4376 N N . ALA A 1 568 ? 26.016 -5.941 14.172 1 92.25 568 ALA A N 1
ATOM 4377 C CA . ALA A 1 568 ? 24.984 -5.781 15.195 1 92.25 568 ALA A CA 1
ATOM 4378 C C . ALA A 1 568 ? 24.078 -4.602 14.883 1 92.25 568 ALA A C 1
ATOM 4380 O O . ALA A 1 568 ? 22.875 -4.66 15.133 1 92.25 568 ALA A O 1
ATOM 4381 N N . ALA A 1 569 ? 24.703 -3.578 14.359 1 92.62 569 ALA A N 1
ATOM 4382 C CA . ALA A 1 569 ? 23.906 -2.404 14 1 92.62 569 ALA A CA 1
ATOM 4383 C C . ALA A 1 569 ? 22.953 -2.719 12.852 1 92.62 569 ALA A C 1
ATOM 4385 O O . ALA A 1 569 ? 21.828 -2.213 12.805 1 92.62 569 ALA A O 1
ATOM 4386 N N . VAL A 1 570 ? 23.359 -3.553 11.961 1 89.06 570 VAL A N 1
ATOM 4387 C CA . VAL A 1 570 ? 22.516 -3.953 10.836 1 89.06 570 VAL A CA 1
ATOM 4388 C C . VAL A 1 570 ? 21.344 -4.793 11.344 1 89.06 570 VAL A C 1
ATOM 4390 O O . VAL A 1 570 ? 20.203 -4.609 10.906 1 89.06 570 VAL A O 1
ATOM 4393 N N . VAL A 1 571 ? 21.594 -5.66 12.25 1 89.94 571 VAL A N 1
ATOM 4394 C CA . VAL A 1 571 ? 20.547 -6.512 12.82 1 89.94 571 VAL A CA 1
ATOM 4395 C C . VAL A 1 571 ? 19.484 -5.652 13.484 1 89.94 571 VAL A C 1
ATOM 4397 O O . VAL A 1 571 ? 18.297 -5.961 13.406 1 89.94 571 VAL A O 1
ATOM 4400 N N . LEU A 1 572 ? 19.891 -4.625 14.109 1 94.62 572 LEU A N 1
ATOM 4401 C CA . LEU A 1 572 ? 18.969 -3.717 14.773 1 94.62 572 LEU A CA 1
ATOM 4402 C C . LEU A 1 572 ? 17.984 -3.119 13.766 1 94.62 572 LEU A C 1
ATOM 4404 O O . LEU A 1 572 ? 16.797 -3.002 14.055 1 94.62 572 LEU A O 1
ATOM 4408 N N . ILE A 1 573 ? 18.469 -2.764 12.625 1 93.94 573 ILE A N 1
ATOM 4409 C CA . ILE A 1 573 ? 17.609 -2.193 11.594 1 93.94 573 ILE A CA 1
ATOM 4410 C C . ILE A 1 573 ? 16.562 -3.221 11.164 1 93.94 573 ILE A C 1
ATOM 4412 O O . ILE A 1 573 ? 15.398 -2.881 10.977 1 93.94 573 ILE A O 1
ATOM 4416 N N . PHE A 1 574 ? 16.953 -4.5 11.086 1 89.38 574 PHE A N 1
ATOM 4417 C CA . PHE A 1 574 ? 16.016 -5.547 10.68 1 89.38 574 PHE A CA 1
ATOM 4418 C C . PHE A 1 574 ? 14.961 -5.777 11.75 1 89.38 574 PHE A C 1
ATOM 4420 O O . PHE A 1 574 ? 13.797 -6.023 11.438 1 89.38 574 PHE A O 1
ATOM 4427 N N . ILE A 1 575 ? 15.367 -5.68 12.938 1 91.25 575 ILE A N 1
ATOM 4428 C CA . ILE A 1 575 ? 14.414 -5.812 14.039 1 91.25 575 ILE A CA 1
ATOM 4429 C C . ILE A 1 575 ? 13.375 -4.699 13.953 1 91.25 575 ILE A C 1
ATOM 4431 O O . ILE A 1 575 ? 12.18 -4.949 14.109 1 91.25 575 ILE A O 1
ATOM 4435 N N . THR A 1 576 ? 13.852 -3.525 13.688 1 95.69 576 THR A N 1
ATOM 4436 C CA . THR A 1 576 ? 12.953 -2.381 13.586 1 95.69 576 THR A CA 1
ATOM 4437 C C . THR A 1 576 ? 12 -2.549 12.406 1 95.69 576 THR A C 1
ATOM 4439 O O . THR A 1 576 ? 10.805 -2.27 12.523 1 95.69 576 THR A O 1
ATOM 4442 N N . ILE A 1 577 ? 12.469 -3.047 11.312 1 92.31 577 ILE A N 1
ATOM 4443 C CA . ILE A 1 577 ? 11.656 -3.229 10.125 1 92.31 577 ILE A CA 1
ATOM 4444 C C . ILE A 1 577 ? 10.57 -4.27 10.391 1 92.31 577 ILE A C 1
ATOM 4446 O O . ILE A 1 577 ? 9.398 -4.051 10.07 1 92.31 577 ILE A O 1
ATOM 4450 N N . PHE A 1 578 ? 10.93 -5.363 11 1 88.19 578 PHE A N 1
ATOM 4451 C CA . PHE A 1 578 ? 9.977 -6.43 11.289 1 88.19 578 PHE A CA 1
ATOM 4452 C C . PHE A 1 578 ? 8.906 -5.949 12.258 1 88.19 578 PHE A C 1
ATOM 4454 O O . PHE A 1 578 ? 7.719 -6.234 12.07 1 88.19 578 PHE A O 1
ATOM 4461 N N . TRP A 1 579 ? 9.414 -5.293 13.25 1 92.56 579 TRP A N 1
ATOM 4462 C CA . TRP A 1 579 ? 8.477 -4.746 14.219 1 92.56 579 TRP A CA 1
ATOM 4463 C C . TRP A 1 579 ? 7.539 -3.738 13.555 1 92.56 579 TRP A C 1
ATOM 4465 O O . TRP A 1 579 ? 6.332 -3.742 13.812 1 92.56 579 TRP A O 1
ATOM 4475 N N . HIS A 1 580 ? 8.062 -2.9 12.742 1 94.19 580 HIS A N 1
ATOM 4476 C CA . HIS A 1 580 ? 7.293 -1.876 12.039 1 94.19 580 HIS A CA 1
ATOM 4477 C C . HIS A 1 580 ? 6.227 -2.502 11.148 1 94.19 580 HIS A C 1
ATOM 4479 O O . HIS A 1 580 ? 5.082 -2.043 11.133 1 94.19 580 HIS A O 1
ATOM 4485 N N . MET A 1 581 ? 6.523 -3.541 10.523 1 89.12 581 MET A N 1
ATOM 4486 C CA . MET A 1 581 ? 5.578 -4.238 9.656 1 89.12 581 MET A CA 1
ATOM 4487 C C . MET A 1 581 ? 4.449 -4.859 10.469 1 89.12 581 MET A C 1
ATOM 4489 O O . MET A 1 581 ? 3.285 -4.809 10.07 1 89.12 581 MET A O 1
ATOM 4493 N N . HIS A 1 582 ? 4.816 -5.414 11.531 1 85.12 582 HIS A N 1
ATOM 4494 C CA . HIS A 1 582 ? 3.832 -6.051 12.391 1 85.12 582 HIS A CA 1
ATOM 4495 C C . HIS A 1 582 ? 2.854 -5.027 12.961 1 85.12 582 HIS A C 1
ATOM 4497 O O . HIS A 1 582 ? 1.641 -5.254 12.953 1 85.12 582 HIS A O 1
ATOM 4503 N N . VAL A 1 583 ? 3.398 -3.945 13.391 1 91.56 583 VAL A N 1
ATOM 4504 C CA . VAL A 1 583 ? 2.562 -2.91 13.992 1 91.56 583 VAL A CA 1
ATOM 4505 C C . VAL A 1 583 ? 1.675 -2.277 12.922 1 91.56 583 VAL A C 1
ATOM 4507 O O . VAL A 1 583 ? 0.514 -1.953 13.18 1 91.56 583 VAL A O 1
ATOM 4510 N N . ASN A 1 584 ? 2.178 -2.092 11.758 1 91.62 584 ASN A N 1
ATOM 4511 C CA . ASN A 1 584 ? 1.384 -1.526 10.672 1 91.62 584 ASN A CA 1
ATOM 4512 C C . ASN A 1 584 ? 0.174 -2.4 10.352 1 91.62 584 ASN A C 1
ATOM 4514 O O . ASN A 1 584 ? -0.931 -1.89 10.164 1 91.62 584 ASN A O 1
ATOM 4518 N N . LYS A 1 585 ? 0.303 -3.639 10.422 1 84.06 585 LYS A N 1
ATOM 4519 C CA . LYS A 1 585 ? -0.781 -4.562 10.102 1 84.06 585 LYS A CA 1
ATOM 4520 C C . LYS A 1 585 ? -1.771 -4.672 11.258 1 84.06 585 LYS A C 1
ATOM 4522 O O . LYS A 1 585 ? -2.984 -4.648 11.047 1 84.06 585 LYS A O 1
ATOM 4527 N N . LYS A 1 586 ? -1.247 -4.734 12.383 1 85.12 586 LYS A N 1
ATOM 4528 C CA . LYS A 1 586 ? -2.076 -5.004 13.555 1 85.12 586 LYS A CA 1
ATOM 4529 C C . LYS A 1 586 ? -2.848 -3.76 13.984 1 85.12 586 LYS A C 1
ATOM 4531 O O . LYS A 1 586 ? -4.035 -3.84 14.305 1 85.12 586 LYS A O 1
ATOM 4536 N N . PHE A 1 587 ? -2.152 -2.625 13.922 1 87.94 587 PHE A N 1
ATOM 4537 C CA . PHE A 1 587 ? -2.768 -1.454 14.531 1 87.94 587 PHE A CA 1
ATOM 4538 C C . PHE A 1 587 ? -3.121 -0.412 13.484 1 87.94 587 PHE A C 1
ATOM 4540 O O . PHE A 1 587 ? -4.258 0.062 13.43 1 87.94 587 PHE A O 1
ATOM 4547 N N . VAL A 1 588 ? -2.227 -0.058 12.594 1 89.56 588 VAL A N 1
ATOM 4548 C CA . VAL A 1 588 ? -2.389 1.076 11.688 1 89.56 588 VAL A CA 1
ATOM 4549 C C . VAL A 1 588 ? -3.498 0.778 10.68 1 89.56 588 VAL A C 1
ATOM 4551 O O . VAL A 1 588 ? -4.484 1.514 10.594 1 89.56 588 VAL A O 1
ATOM 4554 N N . GLU A 1 589 ? -3.451 -0.313 10.07 1 84.81 589 GLU A N 1
ATOM 4555 C CA . GLU A 1 589 ? -4.418 -0.635 9.031 1 84.81 589 GLU A CA 1
ATOM 4556 C C . GLU A 1 589 ? -5.789 -0.941 9.625 1 84.81 589 GLU A C 1
ATOM 4558 O O . GLU A 1 589 ? -6.816 -0.585 9.039 1 84.81 589 GLU A O 1
ATOM 4563 N N . MET A 1 590 ? -5.871 -1.465 10.75 1 82.62 590 MET A N 1
ATOM 4564 C CA . MET A 1 590 ? -7.129 -1.872 11.359 1 82.62 590 MET A CA 1
ATOM 4565 C C . MET A 1 590 ? -7.867 -0.669 11.945 1 82.62 590 MET A C 1
ATOM 4567 O O . MET A 1 590 ? -9.094 -0.67 12.031 1 82.62 590 MET A O 1
ATOM 4571 N N . SER A 1 591 ? -7.113 0.279 12.266 1 86.31 591 SER A N 1
ATOM 4572 C CA . SER A 1 591 ? -7.738 1.398 12.969 1 86.31 591 SER A CA 1
ATOM 4573 C C . SER A 1 591 ? -8.227 2.459 11.984 1 86.31 591 SER A C 1
ATOM 4575 O O . SER A 1 591 ? -8.922 3.402 12.383 1 86.31 591 SER A O 1
ATOM 4577 N N . LYS A 1 592 ? -7.965 2.328 10.703 1 82.06 592 LYS A N 1
ATOM 4578 C CA . LYS A 1 592 ? -8.328 3.34 9.719 1 82.06 592 LYS A CA 1
ATOM 4579 C C . LYS A 1 592 ? -9.812 3.264 9.375 1 82.06 592 LYS A C 1
ATOM 4581 O O . LYS A 1 592 ? -10.422 4.27 9.008 1 82.06 592 LYS A O 1
ATOM 4586 N N . VAL A 1 593 ? -10.312 2.055 9.477 1 78.12 593 VAL A N 1
ATOM 4587 C CA . VAL A 1 593 ? -11.703 1.906 9.062 1 78.12 593 VAL A CA 1
ATOM 4588 C C . VAL A 1 593 ? -12.531 1.343 10.219 1 78.12 593 VAL A C 1
ATOM 4590 O O . VAL A 1 593 ? -12.023 0.567 11.031 1 78.12 593 VAL A O 1
ATOM 4593 N N . GLN A 1 594 ? -13.68 1.824 10.352 1 82.75 594 GLN A N 1
ATOM 4594 C CA . GLN A 1 594 ? -14.602 1.309 11.359 1 82.75 594 GLN A CA 1
ATOM 4595 C C . GLN A 1 594 ? -15.039 -0.115 11.023 1 82.75 594 GLN A C 1
ATOM 4597 O O . GLN A 1 594 ? -15.125 -0.485 9.852 1 82.75 594 GLN A O 1
ATOM 4602 N N . CYS A 1 595 ? -15.234 -0.845 12.07 1 86.75 595 CYS A N 1
ATOM 4603 C CA . CYS A 1 595 ? -15.68 -2.221 11.867 1 86.75 595 CYS A CA 1
ATOM 4604 C C . CYS A 1 595 ? -17.203 -2.307 11.828 1 86.75 595 CYS A C 1
ATOM 4606 O O . CYS A 1 595 ? -17.891 -1.432 12.359 1 86.75 595 CYS A O 1
ATOM 4608 N N . LEU A 1 596 ? -17.719 -3.26 11.172 1 90.25 596 LEU A N 1
ATOM 4609 C CA . LEU A 1 596 ? -19.141 -3.443 10.977 1 90.25 596 LEU A CA 1
ATOM 4610 C C . LEU A 1 596 ? -19.844 -3.76 12.305 1 90.25 596 LEU A C 1
ATOM 4612 O O . LEU A 1 596 ? -20.953 -3.299 12.547 1 90.25 596 LEU A O 1
ATOM 4616 N N . GLU A 1 597 ? -19.188 -4.477 13.18 1 89.94 597 GLU A N 1
ATOM 4617 C CA . GLU A 1 597 ? -19.766 -4.801 14.484 1 89.94 597 GLU A CA 1
ATOM 4618 C C . GLU A 1 597 ? -20.047 -3.537 15.297 1 89.94 597 GLU A C 1
ATOM 4620 O O . GLU A 1 597 ? -21.094 -3.418 15.922 1 89.94 597 GLU A O 1
ATOM 4625 N N . ALA A 1 598 ? -19.141 -2.697 15.258 1 86.38 598 ALA A N 1
ATOM 4626 C CA . ALA A 1 598 ? -19.297 -1.444 15.992 1 86.38 598 ALA A CA 1
ATOM 4627 C C . ALA A 1 598 ? -20.375 -0.578 15.367 1 86.38 598 ALA A C 1
ATOM 4629 O O . ALA A 1 598 ? -21.125 0.107 16.078 1 86.38 598 ALA A O 1
ATOM 4630 N N . ALA A 1 599 ? -20.422 -0.575 14.07 1 87.81 599 ALA A N 1
ATOM 4631 C CA . ALA A 1 599 ? -21.453 0.197 13.383 1 87.81 599 ALA A CA 1
ATOM 4632 C C . ALA A 1 599 ? -22.844 -0.333 13.711 1 87.81 599 ALA A C 1
ATOM 4634 O O . ALA A 1 599 ? -23.781 0.445 13.945 1 87.81 599 ALA A O 1
ATOM 4635 N N . VAL A 1 600 ? -23.016 -1.629 13.75 1 89.81 600 VAL A N 1
ATOM 4636 C CA . VAL A 1 600 ? -24.297 -2.244 14.047 1 89.81 600 VAL A CA 1
ATOM 4637 C C . VAL A 1 600 ? -24.672 -1.985 15.508 1 89.81 600 VAL A C 1
ATOM 4639 O O . VAL A 1 600 ? -25.828 -1.751 15.828 1 89.81 600 VAL A O 1
ATOM 4642 N N . ALA A 1 601 ? -23.703 -2.049 16.359 1 86.75 601 ALA A N 1
ATOM 4643 C CA . ALA A 1 601 ? -23.938 -1.739 17.766 1 86.75 601 ALA A CA 1
ATOM 4644 C C . ALA A 1 601 ? -24.438 -0.303 17.938 1 86.75 601 ALA A C 1
ATOM 4646 O O . ALA A 1 601 ? -25.312 -0.032 18.766 1 86.75 601 ALA A O 1
ATOM 4647 N N . ALA A 1 602 ? -23.812 0.555 17.188 1 83.31 602 ALA A N 1
ATOM 4648 C CA . ALA A 1 602 ? -24.234 1.951 17.219 1 83.31 602 ALA A CA 1
ATOM 4649 C C . ALA A 1 602 ? -25.672 2.104 16.719 1 83.31 602 ALA A C 1
ATOM 4651 O O . ALA A 1 602 ? -26.438 2.902 17.25 1 83.31 602 ALA A O 1
ATOM 4652 N N . ASP A 1 603 ? -26.016 1.362 15.688 1 85.88 603 ASP A N 1
ATOM 4653 C CA . ASP A 1 603 ? -27.375 1.381 15.148 1 85.88 603 ASP A CA 1
ATOM 4654 C C . ASP A 1 603 ? -28.375 0.875 16.188 1 85.88 603 ASP A C 1
ATOM 4656 O O . ASP A 1 603 ? -29.453 1.448 16.344 1 85.88 603 ASP A O 1
ATOM 4660 N N . ASN A 1 604 ? -27.984 -0.179 16.875 1 86 604 ASN A N 1
ATOM 4661 C CA . ASN A 1 604 ? -28.859 -0.746 17.875 1 86 604 ASN A CA 1
ATOM 4662 C C . ASN A 1 604 ? -29.047 0.206 19.062 1 86 604 ASN A C 1
ATOM 4664 O O . ASN A 1 604 ? -30.141 0.297 19.625 1 86 604 ASN A O 1
ATOM 4668 N N . LYS A 1 605 ? -28.031 0.882 19.422 1 81.56 605 LYS A N 1
ATOM 4669 C CA . LYS A 1 605 ? -28.125 1.868 20.5 1 81.56 605 LYS A CA 1
ATOM 4670 C C . LYS A 1 605 ? -29.047 3.018 20.109 1 81.56 605 LYS A C 1
ATOM 4672 O O . LYS A 1 605 ? -29.828 3.502 20.922 1 81.56 605 LYS A O 1
ATOM 4677 N N . LEU A 1 606 ? -28.922 3.422 18.906 1 78.31 606 LEU A N 1
ATOM 4678 C CA . LEU A 1 606 ? -29.781 4.492 18.406 1 78.31 606 LEU A CA 1
ATOM 4679 C C . LEU A 1 606 ? -31.234 4.051 18.359 1 78.31 606 LEU A C 1
ATOM 4681 O O . LEU A 1 606 ? -32.125 4.828 18.688 1 78.31 606 LEU A O 1
ATOM 4685 N N . LEU A 1 607 ? -31.438 2.834 17.922 1 79.62 607 LEU A N 1
ATOM 4686 C CA . LEU A 1 607 ? -32.781 2.293 17.875 1 79.62 607 LEU A CA 1
ATOM 4687 C C . LEU A 1 607 ? -33.406 2.203 19.266 1 79.62 607 LEU A C 1
ATOM 4689 O O . LEU A 1 607 ? -34.562 2.51 19.469 1 79.62 607 LEU A O 1
ATOM 4693 N N . LYS A 1 608 ? -32.594 1.838 20.25 1 79.69 608 LYS A N 1
ATOM 4694 C CA . LYS A 1 608 ? -33.062 1.742 21.641 1 79.69 608 LYS A CA 1
ATOM 4695 C C . LYS A 1 608 ? -33.375 3.123 22.203 1 79.69 608 LYS A C 1
ATOM 4697 O O . LYS A 1 608 ? -34.344 3.299 22.953 1 79.69 608 LYS A O 1
ATOM 4702 N N . ALA A 1 609 ? -32.562 4.039 21.859 1 74.81 609 ALA A N 1
ATOM 4703 C CA . ALA A 1 609 ? -32.75 5.406 22.344 1 74.81 609 ALA A CA 1
ATOM 4704 C C . ALA A 1 609 ? -34 6.027 21.734 1 74.81 609 ALA A C 1
ATOM 4706 O O . ALA A 1 609 ? -34.75 6.75 22.422 1 74.81 609 ALA A O 1
ATOM 4707 N N . THR A 1 610 ? -34.188 5.754 20.469 1 73.12 610 THR A N 1
ATOM 4708 C CA . THR A 1 610 ? -35.375 6.277 19.797 1 73.12 610 THR A CA 1
ATOM 4709 C C . THR A 1 610 ? -36.625 5.59 20.328 1 73.12 610 THR A C 1
ATOM 4711 O O . THR A 1 610 ? -37.656 6.227 20.469 1 73.12 610 THR A O 1
ATOM 4714 N N . ALA A 1 611 ? -36.531 4.312 20.531 1 68.81 611 ALA A N 1
ATOM 4715 C CA . ALA A 1 611 ? -37.656 3.576 21.078 1 68.81 611 ALA A CA 1
ATOM 4716 C C . ALA A 1 611 ? -38.031 4.086 22.469 1 68.81 611 ALA A C 1
ATOM 4718 O O . ALA A 1 611 ? -39.219 4.109 22.844 1 68.81 611 ALA A O 1
ATOM 4719 N N . ALA A 1 612 ? -37.125 4.52 23.25 1 66.25 612 ALA A N 1
ATOM 4720 C CA . ALA A 1 612 ? -37.344 5.039 24.594 1 66.25 612 ALA A CA 1
ATOM 4721 C C . ALA A 1 612 ? -38.031 6.414 24.531 1 66.25 612 ALA A C 1
ATOM 4723 O O . ALA A 1 612 ? -38.75 6.793 25.453 1 66.25 612 ALA A O 1
ATOM 4724 N N . GLN A 1 613 ? -37.594 7.328 23.719 1 61.81 613 GLN A N 1
ATOM 4725 C CA . GLN A 1 613 ? -38.156 8.672 23.641 1 61.81 613 GLN A CA 1
ATOM 4726 C C . GLN A 1 613 ? -39.594 8.641 23.109 1 61.81 613 GLN A C 1
ATOM 4728 O O . GLN A 1 613 ? -40.312 9.625 23.203 1 61.81 613 GLN A O 1
ATOM 4733 N N . GLY A 1 614 ? -40.375 7.535 23.094 1 53.5 614 GLY A N 1
ATOM 4734 C CA . GLY A 1 614 ? -41.75 7.41 22.672 1 53.5 614 GLY A CA 1
ATOM 4735 C C . GLY A 1 614 ? -41.938 7.379 21.172 1 53.5 614 GLY A C 1
ATOM 4736 O O . GLY A 1 614 ? -41 7.676 20.422 1 53.5 614 GLY A O 1
ATOM 4737 N N . PRO A 1 615 ? -43.062 6.789 20.672 1 47.78 615 PRO A N 1
ATOM 4738 C CA . PRO A 1 615 ? -43.438 6.641 19.25 1 47.78 615 PRO A CA 1
ATOM 4739 C C . PRO A 1 615 ? -43.312 7.953 18.484 1 47.78 615 PRO A C 1
ATOM 4741 O O . PRO A 1 615 ? -44.031 8.133 17.469 1 47.78 615 PRO A O 1
ATOM 4744 N N . SER A 1 616 ? -42.969 8.977 19.062 1 43.03 616 SER A N 1
ATOM 4745 C CA . SER A 1 616 ? -43.219 10.125 18.203 1 43.03 616 SER A CA 1
ATOM 4746 C C . SER A 1 616 ? -42.812 9.844 16.766 1 43.03 616 SER A C 1
ATOM 4748 O O . SER A 1 616 ? -42.031 8.922 16.5 1 43.03 616 SER A O 1
ATOM 4750 N N . SER A 1 617 ? -43.219 10.781 15.844 1 43.47 617 SER A N 1
ATOM 4751 C CA . SER A 1 617 ? -43.344 10.734 14.391 1 43.47 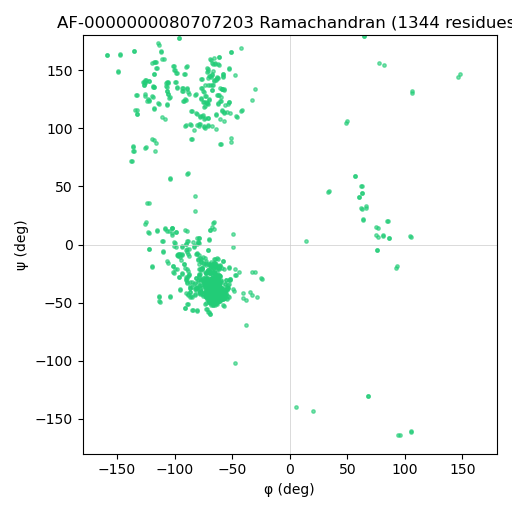617 SER A CA 1
ATOM 4752 C C . SER A 1 617 ? -42.094 10.141 13.758 1 43.47 617 SER A C 1
ATOM 4754 O O . SER A 1 617 ? -42.156 9.195 12.977 1 43.47 617 SER A O 1
ATOM 4756 N N . SER A 1 618 ? -41 11.047 13.078 1 42.94 618 SER A N 1
ATOM 4757 C CA . SER A 1 618 ? -40.281 10.844 11.828 1 42.94 618 SER A CA 1
ATOM 4758 C C . SER A 1 618 ? -39.094 9.906 12.031 1 42.94 618 SER A C 1
ATOM 4760 O O . SER A 1 618 ? -37.969 10.352 12.266 1 42.94 618 SER A O 1
ATOM 4762 N N . ALA A 1 619 ? -39.094 8.922 12.688 1 47.22 619 ALA A N 1
ATOM 4763 C CA . ALA A 1 619 ? -38.125 7.844 12.781 1 47.22 619 ALA A CA 1
ATOM 4764 C C . ALA A 1 619 ? -37.375 7.684 11.469 1 47.22 619 ALA A C 1
ATOM 4766 O O . ALA A 1 619 ? -36.219 7.266 11.461 1 47.22 619 ALA A O 1
ATOM 4767 N N . ASP A 1 620 ? -38 7.699 10.391 1 52.72 620 ASP A N 1
ATOM 4768 C CA . ASP A 1 620 ? -37.5 7.426 9.047 1 52.72 620 ASP A CA 1
ATOM 4769 C C . ASP A 1 620 ? -36.438 8.453 8.625 1 52.72 620 ASP A C 1
ATOM 4771 O O . ASP A 1 620 ? -35.688 8.219 7.695 1 52.72 620 ASP A O 1
ATOM 4775 N N . HIS A 1 621 ? -36.5 9.781 9.32 1 58.28 621 HIS A N 1
ATOM 4776 C CA . HIS A 1 621 ? -35.531 10.781 8.891 1 58.28 621 HIS A CA 1
ATOM 4777 C C . HIS A 1 621 ? -34.938 11.508 10.086 1 58.28 621 HIS A C 1
ATOM 4779 O O . HIS A 1 621 ? -35.281 12.648 10.367 1 58.28 621 HIS A O 1
ATOM 4785 N N . PRO A 1 622 ? -34.031 10.758 10.891 1 59.47 622 PRO A N 1
ATOM 4786 C CA . PRO A 1 622 ? -33.5 11.328 12.133 1 59.47 622 PRO A CA 1
ATOM 4787 C C . PRO A 1 622 ? -32.781 12.648 11.906 1 59.47 622 PRO A C 1
ATOM 4789 O O . PRO A 1 622 ? -32.625 13.453 12.836 1 59.47 622 PRO A O 1
ATOM 4792 N N . PHE A 1 623 ? -32.375 12.859 10.734 1 69.06 623 PHE A N 1
ATOM 4793 C CA . PHE A 1 623 ? -31.562 14.055 10.539 1 69.06 623 PHE A CA 1
ATOM 4794 C C . PHE A 1 623 ? -32.25 15.023 9.57 1 69.06 623 PHE A C 1
ATOM 4796 O O . PHE A 1 623 ? -32.781 14.602 8.547 1 69.06 623 PHE A O 1
ATOM 4803 N N . GLU A 1 624 ? -32.625 16.188 9.953 1 65.06 624 GLU A N 1
ATOM 4804 C CA . GLU A 1 624 ? -33.375 17.172 9.18 1 65.06 624 GLU A CA 1
ATOM 4805 C C . GLU A 1 624 ? -32.531 17.75 8.047 1 65.06 624 GLU A C 1
ATOM 4807 O O . GLU A 1 624 ? -33.031 18.5 7.207 1 65.06 624 GLU A O 1
ATOM 4812 N N . GLY A 1 625 ? -31.422 17.203 7.723 1 64.5 625 GLY A N 1
ATOM 4813 C CA . GLY A 1 625 ? -30.641 17.578 6.547 1 64.5 625 GLY A CA 1
ATOM 4814 C C . GLY A 1 625 ? -30.141 19 6.598 1 64.5 625 GLY A C 1
ATOM 4815 O O . GLY A 1 625 ? -29.953 19.641 5.559 1 64.5 625 GLY A O 1
ATOM 4816 N N . LYS A 1 626 ? -30 19.688 7.699 1 71.56 626 LYS A N 1
ATOM 4817 C CA . LYS A 1 626 ? -29.625 21.094 7.738 1 71.56 626 LYS A CA 1
ATOM 4818 C C . LYS A 1 626 ? -28.141 21.25 8.008 1 71.56 626 LYS A C 1
ATOM 4820 O O . LYS A 1 626 ? -27.562 22.328 7.77 1 71.56 626 LYS A O 1
ATOM 4825 N N . ALA A 1 627 ? -27.5 20.266 8.312 1 80.75 627 ALA A N 1
ATOM 4826 C CA . ALA A 1 627 ? -26.125 20.438 8.758 1 80.75 627 ALA A CA 1
ATOM 4827 C C . ALA A 1 627 ? -25.172 20.578 7.566 1 80.75 627 ALA A C 1
ATOM 4829 O O . ALA A 1 627 ? -24.281 21.406 7.574 1 80.75 627 ALA A O 1
ATOM 4830 N N . TYR A 1 628 ? -25.422 19.828 6.508 1 88.31 628 TYR A N 1
ATOM 4831 C CA . TYR A 1 628 ? -24.5 19.828 5.375 1 88.31 628 TYR A CA 1
ATOM 4832 C C . TYR A 1 628 ? -25.062 20.641 4.215 1 88.31 628 TYR A C 1
ATOM 4834 O O . TYR A 1 628 ? -25.281 20.109 3.125 1 88.31 628 TYR A O 1
ATOM 4842 N N . VAL A 1 629 ? -25.359 21.891 4.523 1 86.25 629 VAL A N 1
ATOM 4843 C CA . VAL A 1 629 ? -25.781 22.875 3.529 1 86.25 629 VAL A CA 1
ATOM 4844 C C . VAL A 1 629 ? -24.875 24.109 3.617 1 86.25 629 VAL A C 1
ATOM 4846 O O . VAL A 1 629 ? -24.453 24.5 4.707 1 86.25 629 VAL A O 1
ATOM 4849 N N . GLN A 1 630 ? -24.547 24.594 2.475 1 87.56 630 GLN A N 1
ATOM 4850 C CA . GLN A 1 630 ? -23.688 25.781 2.441 1 87.56 630 GLN A CA 1
ATOM 4851 C C . GLN A 1 630 ? -24.312 26.938 3.219 1 87.56 630 GLN A C 1
ATOM 4853 O O . GLN A 1 630 ? -25.516 27.203 3.088 1 87.56 630 GLN A O 1
ATOM 4858 N N . SER A 1 631 ? -23.531 27.562 4.016 1 81.25 631 SER A N 1
ATOM 4859 C CA . SER A 1 631 ? -24.016 28.641 4.863 1 81.25 631 SER A CA 1
ATOM 4860 C C . SER A 1 631 ? -24.562 29.797 4.023 1 81.25 631 SER A C 1
ATOM 4862 O O . SER A 1 631 ? -25.484 30.484 4.445 1 81.25 631 SER A O 1
ATOM 4864 N N . SER A 1 632 ? -24.062 29.938 2.826 1 83.94 632 SER A N 1
ATOM 4865 C CA . SER A 1 632 ? -24.5 31.016 1.954 1 83.94 632 SER A CA 1
ATOM 4866 C C . SER A 1 632 ? -25.922 30.781 1.454 1 83.94 632 SER A C 1
ATOM 4868 O O . SER A 1 632 ? -26.641 31.75 1.146 1 83.94 632 SER A O 1
ATOM 4870 N N . LEU A 1 633 ? -26.266 29.547 1.491 1 84.88 633 LEU A N 1
ATOM 4871 C CA . LEU A 1 633 ? -27.562 29.234 0.935 1 84.88 633 LEU A CA 1
ATOM 4872 C C . LEU A 1 633 ? -28.625 29.188 2.029 1 84.88 633 LEU A C 1
ATOM 4874 O O . LEU A 1 633 ? -29.828 29.125 1.738 1 84.88 633 LEU A O 1
ATOM 4878 N N . LYS A 1 634 ? -28.094 29.266 3.18 1 84.88 634 LYS A N 1
ATOM 4879 C CA . LYS A 1 634 ? -29.031 29.375 4.297 1 84.88 634 LYS A CA 1
ATOM 4880 C C . LYS A 1 634 ? -29.344 30.828 4.613 1 84.88 634 LYS A C 1
ATOM 4882 O O . LYS A 1 634 ? -28.609 31.484 5.363 1 84.88 634 LYS A O 1
ATOM 4887 N N . LYS A 1 635 ? -30.391 31.266 4.246 1 82.38 635 LYS A N 1
ATOM 4888 C CA . LYS A 1 635 ? -30.781 32.656 4.438 1 82.38 635 LYS A CA 1
ATOM 4889 C C . LYS A 1 635 ? -30.938 32.969 5.922 1 82.38 635 LYS A C 1
ATOM 4891 O O . LYS A 1 635 ? -30.703 34.125 6.34 1 82.38 635 LYS A O 1
ATOM 4896 N N . SER A 1 636 ? -31.281 31.938 6.68 1 78.56 636 SER A N 1
ATOM 4897 C CA . SER A 1 636 ? -31.516 32.156 8.109 1 78.56 636 SER A CA 1
ATOM 4898 C C . SER A 1 636 ? -30.219 32.5 8.828 1 78.56 636 SER A C 1
ATOM 4900 O O . SER A 1 636 ? -30.25 33.094 9.906 1 78.56 636 SER A O 1
ATOM 4902 N N . GLU A 1 637 ? -29.156 32.281 8.234 1 78.88 637 GLU A N 1
ATOM 4903 C CA . GLU A 1 637 ? -27.875 32.531 8.891 1 78.88 637 GLU A CA 1
ATOM 4904 C C . GLU A 1 637 ? -27.266 33.844 8.453 1 78.88 637 GLU A C 1
ATOM 4906 O O . GLU A 1 637 ? -26.234 34.281 8.984 1 78.88 637 GLU A O 1
ATOM 4911 N N . TRP A 1 638 ? -27.969 34.562 7.516 1 83.94 638 TRP A N 1
ATOM 4912 C CA . TRP A 1 638 ? -27.469 35.875 7.074 1 83.94 638 TRP A CA 1
ATOM 4913 C C . TRP A 1 638 ? -27.688 36.938 8.141 1 83.94 638 TRP A C 1
ATOM 4915 O O . TRP A 1 638 ? -28.797 37.062 8.68 1 83.94 638 TRP A O 1
ATOM 4925 N N . GLU A 1 639 ? -26.594 37.469 8.578 1 79.06 639 GLU A N 1
ATOM 4926 C CA . GLU A 1 639 ? -26.75 38.594 9.484 1 79.06 639 GLU A CA 1
ATOM 4927 C C . GLU A 1 639 ? -27.203 39.844 8.734 1 79.06 639 GLU A C 1
ATOM 4929 O O . GLU A 1 639 ? -26.469 40.375 7.879 1 79.06 639 GLU A O 1
ATOM 4934 N N . THR A 1 640 ? -28.406 40.25 8.922 1 78.44 640 THR A N 1
ATOM 4935 C CA . THR A 1 640 ? -28.969 41.344 8.141 1 78.44 640 THR A CA 1
ATOM 4936 C C . THR A 1 640 ? -28.922 42.656 8.93 1 78.44 640 THR A C 1
ATOM 4938 O O . THR A 1 640 ? -28.938 43.719 8.344 1 78.44 640 THR A O 1
ATOM 4941 N N . THR A 1 641 ? -28.812 42.562 10.281 1 78.75 641 THR A N 1
ATOM 4942 C CA . THR A 1 641 ? -28.875 43.781 11.086 1 78.75 641 THR A CA 1
ATOM 4943 C C . THR A 1 641 ? -27.578 43.969 11.875 1 78.75 641 THR A C 1
ATOM 4945 O O . THR A 1 641 ? -27.062 43.031 12.453 1 78.75 641 THR A O 1
ATOM 4948 N N . PRO A 1 642 ? -26.922 45.25 11.742 1 80.31 642 PRO A N 1
ATOM 4949 C CA . PRO A 1 642 ? -25.719 45.5 12.531 1 80.31 642 PRO A CA 1
ATOM 4950 C C . PRO A 1 642 ? -25.953 45.344 14.031 1 80.31 642 PRO A C 1
ATOM 4952 O O . PRO A 1 642 ? -27.062 45.594 14.516 1 80.31 642 PRO A O 1
ATOM 4955 N N . GLU A 1 643 ? -25 44.875 14.695 1 77.31 643 GLU A N 1
ATOM 4956 C CA . GLU A 1 643 ? -25.078 44.688 16.141 1 77.31 643 GLU A CA 1
ATOM 4957 C C . GLU A 1 643 ? -25 46.062 16.859 1 77.31 643 GLU A C 1
ATOM 4959 O O . GLU A 1 643 ? -24.328 46.969 16.375 1 77.31 643 GLU A O 1
ATOM 4964 N N . GLY A 1 644 ? -25.844 46.281 17.891 1 67.31 644 GLY A N 1
ATOM 4965 C CA . GLY A 1 644 ? -25.875 47.531 18.641 1 67.31 644 GLY A CA 1
ATOM 4966 C C . GLY A 1 644 ? -24.594 47.781 19.438 1 67.31 644 GLY A C 1
ATOM 4967 O O . GLY A 1 644 ? -23.828 46.844 19.672 1 67.31 644 GLY A O 1
ATOM 4968 N N . TYR A 1 645 ? -24.109 49.094 19.5 1 65 645 TYR A N 1
ATOM 4969 C CA . TYR A 1 645 ? -22.906 49.469 20.25 1 65 645 TYR A CA 1
ATOM 4970 C C . TYR A 1 645 ? -23.094 49.219 21.734 1 65 645 TYR A C 1
ATOM 4972 O O . TYR A 1 645 ? -24.219 49.281 22.25 1 65 645 TYR A O 1
ATOM 4980 N N . ARG A 1 646 ? -22.078 48.781 22.609 1 58.09 646 ARG A N 1
ATOM 4981 C CA . ARG A 1 646 ? -22.078 48.438 24.031 1 58.09 646 ARG A CA 1
ATOM 4982 C C . ARG A 1 646 ? -22.594 49.594 24.859 1 58.09 646 ARG A C 1
ATOM 4984 O O . ARG A 1 646 ? -22.422 50.781 24.484 1 58.09 646 ARG A O 1
ATOM 4991 N N . ASP A 1 647 ? -23.656 49.562 25.656 1 47.88 647 ASP A N 1
ATOM 4992 C CA . ASP A 1 647 ? -24.031 50.531 26.672 1 47.88 647 ASP A CA 1
ATOM 4993 C C . ASP A 1 647 ? -22.812 51 27.453 1 47.88 647 ASP A C 1
ATOM 4995 O O . ASP A 1 647 ? -22 50.188 27.906 1 47.88 647 ASP A O 1
ATOM 4999 N N . PRO A 1 648 ? -22.312 52.281 27.469 1 41.94 648 PRO A N 1
ATOM 5000 C CA . PRO A 1 648 ? -21.172 52.812 28.219 1 41.94 648 PRO A CA 1
ATOM 5001 C C . PRO A 1 648 ? -21.109 52.25 29.656 1 41.94 648 PRO A C 1
ATOM 5003 O O . PRO A 1 648 ? -20.062 52.312 30.281 1 41.94 648 PRO A O 1
ATOM 5006 N N . ALA A 1 649 ? -22.156 52.156 30.5 1 40.91 649 ALA A N 1
ATOM 5007 C CA . ALA A 1 649 ? -22.125 51.688 31.891 1 40.91 649 ALA A CA 1
ATOM 5008 C C . ALA A 1 649 ? -21.562 50.281 31.984 1 40.91 649 ALA A C 1
ATOM 5010 O O . ALA A 1 649 ? -20.922 49.906 32.969 1 40.91 649 ALA A O 1
ATOM 5011 N N . ASN A 1 650 ? -21.828 49.344 31.141 1 38.78 650 ASN A N 1
ATOM 5012 C CA . ASN A 1 650 ? -21.375 47.969 31.234 1 38.78 650 ASN A CA 1
ATOM 5013 C C . ASN A 1 650 ? -20 47.75 30.578 1 38.78 650 ASN A C 1
ATOM 5015 O O . ASN A 1 650 ? -19.531 46.625 30.438 1 38.78 650 ASN A O 1
ATOM 5019 N N . ALA A 1 651 ? -19.375 48.688 29.953 1 38.53 651 ALA A N 1
ATOM 5020 C CA . ALA A 1 651 ? -17.969 48.719 29.531 1 38.53 651 ALA A CA 1
ATOM 5021 C C . ALA A 1 651 ? -17.031 48.469 30.688 1 38.53 651 ALA A C 1
ATOM 5023 O O . ALA A 1 651 ? -15.883 48.062 30.484 1 38.53 651 ALA A O 1
ATOM 5024 N N . SER A 1 652 ? -17.297 48.938 31.906 1 35.75 652 SER A N 1
ATOM 5025 C CA . SER A 1 652 ? -16.5 48.688 33.094 1 35.75 652 SER A CA 1
ATOM 5026 C C . SER A 1 652 ? -16.5 47.188 33.438 1 35.75 652 SER A C 1
ATOM 5028 O O . SER A 1 652 ? -15.695 46.75 34.281 1 35.75 652 SER A O 1
ATOM 5030 N N . LYS A 1 653 ? -17.516 46.469 33.25 1 38.03 653 LYS A N 1
ATOM 5031 C CA . LYS A 1 653 ? -17.625 45.094 33.75 1 38.03 653 LYS A CA 1
ATOM 5032 C C . LYS A 1 653 ? -16.906 44.094 32.844 1 38.03 653 LYS A C 1
ATOM 5034 O O . LYS A 1 653 ? -17.141 42.906 32.906 1 38.03 653 LYS A O 1
ATOM 5039 N N . LEU A 1 654 ? -16.328 44.5 31.859 1 32.88 654 LEU A N 1
ATOM 5040 C CA . LEU A 1 654 ? -15.539 43.438 31.203 1 32.88 654 LEU A CA 1
ATOM 5041 C C . LEU A 1 654 ? -14.539 42.844 32.188 1 32.88 654 LEU A C 1
ATOM 5043 O O . LEU A 1 654 ? -13.922 43.531 32.969 1 32.88 654 LEU A O 1
ATOM 5047 N N . PRO A 1 655 ? -14.641 41.594 32.594 1 33.38 655 PRO A N 1
ATOM 5048 C CA . PRO A 1 655 ? -13.805 41 33.656 1 33.38 655 PRO A CA 1
ATOM 5049 C C . PRO A 1 655 ? -12.383 41.562 33.656 1 33.38 655 PRO A C 1
ATOM 5051 O O . PRO A 1 655 ? -11.711 41.531 34.688 1 33.38 655 PRO A O 1
ATOM 5054 N N . GLY A 1 656 ? -11.719 41.781 32.594 1 30.39 656 GLY A N 1
ATOM 5055 C CA . GLY A 1 656 ? -10.32 42.156 32.719 1 30.39 656 GLY A CA 1
ATOM 5056 C C . GLY A 1 656 ? -10.117 43.562 33.219 1 30.39 656 GLY A C 1
ATOM 5057 O O . GLY A 1 656 ? -8.984 44.062 33.281 1 30.39 656 GLY A O 1
ATOM 5058 N N . SER A 1 657 ? -11.102 44.438 33.25 1 28.67 657 SER A N 1
ATOM 5059 C CA . SER A 1 657 ? -10.766 45.812 33.656 1 28.67 657 SER A CA 1
ATOM 5060 C C . SER A 1 657 ? -10.43 45.906 35.125 1 28.67 657 SER A C 1
ATOM 5062 O O . SER A 1 657 ? -9.945 46.906 35.594 1 28.67 657 SER A O 1
ATOM 5064 N N . GLU A 1 658 ? -11.023 45.094 36 1 29.41 658 GLU A N 1
ATOM 5065 C CA . GLU A 1 658 ? -10.523 45.156 37.375 1 29.41 658 GLU A CA 1
ATOM 5066 C C . GLU A 1 658 ? -9.094 44.656 37.469 1 29.41 658 GLU A C 1
ATOM 5068 O O . GLU A 1 658 ? -8.844 43.562 38 1 29.41 658 GLU A O 1
ATOM 5073 N N . MET A 1 659 ? -8.352 44.469 36.406 1 28.06 659 MET A N 1
ATOM 5074 C CA . MET A 1 659 ? -6.926 44.469 36.75 1 28.06 659 MET A CA 1
ATOM 5075 C C . MET A 1 659 ? -6.559 45.688 37.562 1 28.06 659 MET A C 1
ATOM 5077 O O . MET A 1 659 ? -6.684 46.844 37.094 1 28.06 659 MET A O 1
ATOM 5081 N N . ASP A 1 660 ? -6.652 45.688 38.844 1 27.41 660 ASP A N 1
ATOM 5082 C CA . ASP A 1 660 ? -6.219 46.531 39.969 1 27.41 660 ASP A CA 1
ATOM 5083 C C . ASP A 1 660 ? -4.906 47.25 39.625 1 27.41 660 ASP A C 1
ATOM 5085 O O . ASP A 1 660 ? -4.07 46.719 38.906 1 27.41 660 ASP A O 1
ATOM 5089 N N . ASN A 1 661 ? -4.727 48.562 39.875 1 31.7 661 ASN A N 1
ATOM 5090 C CA . ASN A 1 661 ? -3.6 49.469 40.062 1 31.7 661 ASN A CA 1
ATOM 5091 C C . ASN A 1 661 ? -2.422 48.781 40.719 1 31.7 661 ASN A C 1
ATOM 5093 O O . ASN A 1 661 ? -1.312 49.312 40.75 1 31.7 661 ASN A O 1
ATOM 5097 N N . ARG A 1 662 ? -2.738 47.719 41.438 1 33.66 662 ARG A N 1
ATOM 5098 C CA . ARG A 1 662 ? -1.749 47.125 42.312 1 33.66 662 ARG A CA 1
ATOM 5099 C C . ARG A 1 662 ? -0.666 46.406 41.5 1 33.66 662 ARG A C 1
ATOM 5101 O O . ARG A 1 662 ? 0.513 46.438 41.875 1 33.66 662 ARG A O 1
ATOM 5108 N N . VAL A 1 663 ? -1.091 45.75 40.531 1 30.97 663 VAL A N 1
ATOM 5109 C CA . VAL A 1 663 ? 0.017 45 39.938 1 30.97 663 VAL A CA 1
ATOM 5110 C C . VAL A 1 663 ? 0.865 45.938 39.062 1 30.97 663 VAL A C 1
ATOM 5112 O O . VAL A 1 663 ? 2.07 45.719 38.906 1 30.97 663 VAL A O 1
ATOM 5115 N N . VAL A 1 664 ? 0.37 47.062 38.594 1 31.03 664 VAL A N 1
ATOM 5116 C CA . VAL A 1 664 ? 1.302 48.062 38.062 1 31.03 664 VAL A CA 1
ATOM 5117 C C . VAL A 1 664 ? 2.135 48.656 39.188 1 31.03 664 VAL A C 1
ATOM 5119 O O . VAL A 1 664 ? 3.344 48.875 39.031 1 31.03 664 VAL A O 1
ATOM 5122 N N . GLU A 1 665 ? 1.537 48.906 40.312 1 32.06 665 GLU A N 1
ATOM 5123 C CA . GLU A 1 665 ? 2.311 49.406 41.438 1 32.06 665 GLU A CA 1
ATOM 5124 C C . GLU A 1 665 ? 3.303 48.344 41.938 1 32.06 665 GLU A C 1
ATOM 5126 O O . GLU A 1 665 ? 4.426 48.688 42.312 1 32.06 665 GLU A O 1
ATOM 5131 N N . GLU A 1 666 ? 2.863 47.156 42 1 32.03 666 GLU A N 1
ATOM 5132 C CA . GLU A 1 666 ? 3.836 46.188 42.5 1 32.03 666 GLU A CA 1
ATOM 5133 C C . GLU A 1 666 ? 4.977 45.969 41.5 1 32.03 666 GLU A C 1
ATOM 5135 O O . GLU A 1 666 ? 6.137 45.844 41.906 1 32.03 666 GLU A O 1
ATOM 5140 N N . ILE A 1 667 ? 4.707 45.969 40.312 1 31.08 667 ILE A N 1
ATOM 5141 C CA . ILE A 1 667 ? 5.883 45.875 39.469 1 31.08 667 ILE A CA 1
ATOM 5142 C C . ILE A 1 667 ? 6.574 47.25 39.406 1 31.08 667 ILE A C 1
ATOM 5144 O O . ILE A 1 667 ? 7.805 47.312 39.469 1 31.08 667 ILE A O 1
ATOM 5148 N N . ALA A 1 668 ? 5.84 48.312 39.344 1 29.58 668 ALA A N 1
ATOM 5149 C CA . ALA A 1 668 ? 6.555 49.594 39.469 1 29.58 668 ALA A CA 1
ATOM 5150 C C . ALA A 1 668 ? 7.266 49.688 40.812 1 29.58 668 ALA A C 1
ATOM 5152 O O . ALA A 1 668 ? 8.383 50.219 40.906 1 29.58 668 ALA A O 1
ATOM 5153 N N . GLY A 1 669 ? 6.609 49.25 41.875 1 29.48 669 GLY A N 1
ATOM 5154 C CA . GLY A 1 669 ? 7.301 49.219 43.156 1 29.48 669 GLY A CA 1
ATOM 5155 C C . GLY A 1 669 ? 8.469 48.281 43.188 1 29.48 669 GLY A C 1
ATOM 5156 O O . GLY A 1 669 ? 9.5 48.562 43.812 1 29.48 669 GLY A O 1
ATOM 5157 N N . ALA A 1 670 ? 8.273 47.125 42.719 1 30.38 670 ALA A N 1
ATOM 5158 C CA . ALA A 1 670 ? 9.422 46.219 42.781 1 30.38 670 ALA A CA 1
ATOM 5159 C C . ALA A 1 670 ? 10.57 46.719 41.906 1 30.38 670 ALA A C 1
ATOM 5161 O O . ALA A 1 670 ? 11.734 46.438 42.188 1 30.38 670 ALA A O 1
ATOM 5162 N N . ALA A 1 671 ? 10.344 47.469 40.906 1 26.94 671 ALA A N 1
ATOM 5163 C CA . ALA A 1 671 ? 11.516 48.062 40.25 1 26.94 671 ALA A CA 1
ATOM 5164 C C . ALA A 1 671 ? 12.164 49.094 41.156 1 26.94 671 ALA A C 1
ATOM 5166 O O . ALA A 1 671 ? 13.383 49.312 41.094 1 26.94 671 ALA A O 1
ATOM 5167 N N . LEU A 1 672 ? 11.406 49.844 41.906 1 26.88 672 LEU A N 1
ATOM 5168 C CA . LEU A 1 672 ? 12.094 50.812 42.75 1 26.88 672 LEU A CA 1
ATOM 5169 C C . LEU A 1 672 ? 12.922 50.125 43.812 1 26.88 672 LEU A C 1
ATOM 5171 O O . LEU A 1 672 ? 13.977 50.625 44.219 1 26.88 672 LEU A O 1
ATOM 5175 N N . ASN A 1 673 ? 12.367 49.094 44.406 1 28.58 673 ASN A N 1
ATOM 5176 C CA . ASN A 1 673 ? 13.203 48.562 45.5 1 28.58 673 ASN A CA 1
ATOM 5177 C C . ASN A 1 673 ? 14.352 47.719 44.938 1 28.58 673 ASN A C 1
ATOM 5179 O O . ASN A 1 673 ? 15.258 47.344 45.688 1 28.58 673 ASN A O 1
ATOM 5183 N N . ALA A 1 674 ? 14.336 47.188 43.75 1 24.02 674 ALA A N 1
ATOM 5184 C CA . ALA A 1 674 ? 15.641 46.656 43.375 1 24.02 674 ALA A CA 1
ATOM 5185 C C . ALA A 1 674 ? 16.547 47.75 42.844 1 24.02 674 ALA A C 1
ATOM 5187 O O . ALA A 1 674 ? 16.094 48.656 42.125 1 24.02 674 ALA A O 1
ATOM 5188 N N . MET B 1 1 ? -16.75 -24.172 -22.406 1 48.09 1 MET B N 1
ATOM 5189 C CA . MET B 1 1 ? -16.375 -22.766 -22.531 1 48.09 1 MET B CA 1
ATOM 5190 C C . MET B 1 1 ? -15.039 -22.5 -21.844 1 48.09 1 MET B C 1
ATOM 5192 O O . MET B 1 1 ? -14.688 -23.172 -20.875 1 48.09 1 MET B O 1
ATOM 5196 N N . VAL B 1 2 ? -14.172 -21.875 -22.516 1 60.12 2 VAL B N 1
ATOM 5197 C CA . VAL B 1 2 ? -12.805 -21.547 -22.125 1 60.12 2 VAL B CA 1
ATOM 5198 C C . VAL B 1 2 ? -12.812 -20.594 -20.938 1 60.12 2 VAL B C 1
ATOM 5200 O O . VAL B 1 2 ? -13.625 -19.672 -20.875 1 60.12 2 VAL B O 1
ATOM 5203 N N . GLY B 1 3 ? -12.406 -20.969 -19.781 1 75.12 3 GLY B N 1
ATOM 5204 C CA . GLY B 1 3 ? -12.336 -20.203 -18.547 1 75.12 3 GLY B CA 1
ATOM 5205 C C . GLY B 1 3 ? -11.594 -18.891 -18.703 1 75.12 3 GLY B C 1
ATOM 5206 O O . GLY B 1 3 ? -10.938 -18.656 -19.719 1 75.12 3 GLY B O 1
ATOM 5207 N N . MET B 1 4 ? -11.891 -17.906 -17.969 1 80.19 4 MET B N 1
ATOM 5208 C CA . MET B 1 4 ? -11.266 -16.594 -17.984 1 80.19 4 MET B CA 1
ATOM 5209 C C . MET B 1 4 ? -9.75 -16.688 -17.875 1 80.19 4 MET B C 1
ATOM 5211 O O . MET B 1 4 ? -9.023 -15.891 -18.469 1 80.19 4 MET B O 1
ATOM 5215 N N . ASP B 1 5 ? -9.234 -17.656 -17.234 1 82.06 5 ASP B N 1
ATOM 5216 C CA . ASP B 1 5 ? -7.785 -17.812 -17.094 1 82.06 5 ASP B CA 1
ATOM 5217 C C . ASP B 1 5 ? -7.145 -18.219 -18.406 1 82.06 5 ASP B C 1
ATOM 5219 O O . ASP B 1 5 ? -6.051 -17.766 -18.75 1 82.06 5 ASP B O 1
ATOM 5223 N N . HIS B 1 6 ? -7.824 -19.109 -19.125 1 82.38 6 HIS B N 1
ATOM 5224 C CA . HIS B 1 6 ? -7.348 -19.469 -20.453 1 82.38 6 HIS B CA 1
ATOM 5225 C C . HIS B 1 6 ? -7.359 -18.266 -21.391 1 82.38 6 HIS B C 1
ATOM 5227 O O . HIS B 1 6 ? -6.438 -18.094 -22.188 1 82.38 6 HIS B O 1
ATOM 5233 N N . TYR B 1 7 ? -8.398 -17.531 -21.234 1 85.19 7 TYR B N 1
ATOM 5234 C CA . TYR B 1 7 ? -8.539 -16.344 -22.078 1 85.19 7 TYR B CA 1
ATOM 5235 C C . TYR B 1 7 ? -7.387 -15.375 -21.828 1 85.19 7 TYR B C 1
ATOM 5237 O O . TYR B 1 7 ? -6.805 -14.844 -22.781 1 85.19 7 TYR B O 1
ATOM 5245 N N . VAL B 1 8 ? -7.023 -15.195 -20.578 1 87.81 8 VAL B N 1
ATOM 5246 C CA . VAL B 1 8 ? -5.965 -14.25 -20.234 1 87.81 8 VAL B CA 1
ATOM 5247 C C . VAL B 1 8 ? -4.625 -14.758 -20.766 1 87.81 8 VAL B C 1
ATOM 5249 O O . VAL B 1 8 ? -3.826 -13.969 -21.281 1 87.81 8 VAL B O 1
ATOM 5252 N N . LEU B 1 9 ? -4.363 -15.977 -20.688 1 88.31 9 LEU B N 1
ATOM 5253 C CA . LEU B 1 9 ? -3.104 -16.547 -21.156 1 88.31 9 LEU B CA 1
ATOM 5254 C C . LEU B 1 9 ? -2.986 -16.406 -22.672 1 88.31 9 LEU B C 1
ATOM 5256 O O . LEU B 1 9 ? -1.941 -15.992 -23.188 1 88.31 9 LEU B O 1
ATOM 5260 N N . LEU B 1 10 ? -4.055 -16.734 -23.359 1 89.75 10 LEU B N 1
ATOM 5261 C CA . LEU B 1 10 ? -4.031 -16.672 -24.812 1 89.75 10 LEU B CA 1
ATOM 5262 C C . LEU B 1 10 ? -3.889 -15.227 -25.281 1 89.75 10 LEU B C 1
ATOM 5264 O O . LEU B 1 10 ? -3.162 -14.953 -26.25 1 89.75 10 LEU B O 1
ATOM 5268 N N . ARG B 1 11 ? -4.523 -14.414 -24.625 1 92 11 ARG B N 1
ATOM 5269 C CA . ARG B 1 11 ? -4.422 -13.008 -25 1 92 11 ARG B CA 1
ATOM 5270 C C . ARG B 1 11 ? -3.031 -12.461 -24.703 1 92 11 ARG B C 1
ATOM 5272 O O . ARG B 1 11 ? -2.531 -11.586 -25.422 1 92 11 ARG B O 1
ATOM 5279 N N . HIS B 1 12 ? -2.514 -12.961 -23.641 1 92.56 12 HIS B N 1
ATOM 5280 C CA . HIS B 1 12 ? -1.152 -12.539 -23.344 1 92.56 12 HIS B CA 1
ATOM 5281 C C . HIS B 1 12 ? -0.176 -13 -24.422 1 92.56 12 HIS B C 1
ATOM 5283 O O . HIS B 1 12 ? 0.741 -12.266 -24.781 1 92.56 12 HIS B O 1
ATOM 5289 N N . CYS B 1 13 ? -0.32 -14.203 -24.922 1 93.56 13 CYS B N 1
ATOM 5290 C CA . CYS B 1 13 ? 0.512 -14.695 -26.016 1 93.56 13 CYS B CA 1
ATOM 5291 C C . CYS B 1 13 ? 0.344 -13.836 -27.266 1 93.56 13 CYS B C 1
ATOM 5293 O O . CYS B 1 13 ? 1.326 -13.484 -27.922 1 93.56 13 CYS B O 1
ATOM 5295 N N . LEU B 1 14 ? -0.848 -13.477 -27.5 1 94.88 14 LEU B N 1
ATOM 5296 C CA . LEU B 1 14 ? -1.113 -12.625 -28.641 1 94.88 14 LEU B CA 1
ATOM 5297 C C . LEU B 1 14 ? -0.517 -11.234 -28.438 1 94.88 14 LEU B C 1
ATOM 5299 O O . LEU B 1 14 ? -0.006 -10.633 -29.391 1 94.88 14 LEU B O 1
ATOM 5303 N N . MET B 1 15 ? -0.614 -10.734 -27.266 1 95.38 15 MET B N 1
ATOM 5304 C CA . MET B 1 15 ? -0.012 -9.445 -26.969 1 95.38 15 MET B CA 1
ATOM 5305 C C . MET B 1 15 ? 1.504 -9.5 -27.125 1 95.38 15 MET B C 1
ATOM 5307 O O . MET B 1 15 ? 2.111 -8.562 -27.641 1 95.38 15 MET B O 1
ATOM 5311 N N . GLY B 1 16 ? 2.062 -10.602 -26.562 1 95.69 16 GLY B N 1
ATOM 5312 C CA . GLY B 1 16 ? 3.492 -10.773 -26.766 1 95.69 16 GLY B CA 1
ATOM 5313 C C . GLY B 1 16 ? 3.893 -10.773 -28.234 1 95.69 16 GLY B C 1
ATOM 5314 O O . GLY B 1 16 ? 4.91 -10.188 -28.609 1 95.69 16 GLY B O 1
ATOM 5315 N N . PHE B 1 17 ? 3.102 -11.383 -29.031 1 96.06 17 PHE B N 1
ATOM 5316 C CA . PHE B 1 17 ? 3.35 -11.422 -30.469 1 96.06 17 PHE B CA 1
ATOM 5317 C C . PHE B 1 17 ? 3.279 -10.023 -31.062 1 96.06 17 PHE B C 1
ATOM 5319 O O . PHE B 1 17 ? 4.168 -9.625 -31.828 1 96.06 17 PHE B O 1
ATOM 5326 N N . LYS B 1 18 ? 2.281 -9.328 -30.75 1 95.69 18 LYS B N 1
ATOM 5327 C CA . LYS B 1 18 ? 2.127 -7.977 -31.266 1 95.69 18 LYS B CA 1
ATOM 5328 C C . LYS B 1 18 ? 3.254 -7.066 -30.797 1 95.69 18 LYS B C 1
ATOM 5330 O O . LYS B 1 18 ? 3.723 -6.203 -31.531 1 95.69 18 LYS B O 1
ATOM 5335 N N . LEU B 1 19 ? 3.615 -7.246 -29.547 1 96.69 19 LEU B N 1
ATOM 5336 C CA . LEU B 1 19 ? 4.645 -6.434 -28.922 1 96.69 19 LEU B CA 1
ATOM 5337 C C . LEU B 1 19 ? 5.988 -6.609 -29.609 1 96.69 19 LEU B C 1
ATOM 5339 O O . LEU B 1 19 ? 6.758 -5.656 -29.734 1 96.69 19 LEU B O 1
ATOM 5343 N N . THR B 1 20 ? 6.25 -7.781 -30.109 1 96.12 20 THR B N 1
ATOM 5344 C CA . THR B 1 20 ? 7.559 -8.078 -30.688 1 96.12 20 THR B CA 1
ATOM 5345 C C . THR B 1 20 ? 7.508 -8.023 -32.219 1 96.12 20 THR B C 1
ATOM 5347 O O . THR B 1 20 ? 8.523 -7.77 -32.844 1 96.12 20 THR B O 1
ATOM 5350 N N . ALA B 1 21 ? 6.395 -8.203 -32.844 1 94.69 21 ALA B N 1
ATOM 5351 C CA . ALA B 1 21 ? 6.281 -8.297 -34.281 1 94.69 21 ALA B CA 1
ATOM 5352 C C . ALA B 1 21 ? 6.551 -6.949 -34.938 1 94.69 21 ALA B C 1
ATOM 5354 O O . ALA B 1 21 ? 7.348 -6.859 -35.875 1 94.69 21 ALA B O 1
ATOM 5355 N N . LEU B 1 22 ? 5.918 -5.918 -34.469 1 91.69 22 LEU B N 1
ATOM 5356 C CA . LEU B 1 22 ? 6.078 -4.602 -35.062 1 91.69 22 LEU B CA 1
ATOM 5357 C C . LEU B 1 22 ? 7.504 -4.09 -34.906 1 91.69 22 LEU B C 1
ATOM 5359 O O . LEU B 1 22 ? 8.156 -3.697 -35.875 1 91.69 22 LEU B O 1
ATOM 5363 N N . PRO B 1 23 ? 7.996 -4.105 -33.688 1 93.69 23 PRO B N 1
ATOM 5364 C CA . PRO B 1 23 ? 9.383 -3.666 -33.531 1 93.69 23 PRO B CA 1
ATOM 5365 C C . PRO B 1 23 ? 10.367 -4.566 -34.281 1 93.69 23 PRO B C 1
ATOM 5367 O O . PRO B 1 23 ? 11.453 -4.117 -34.656 1 93.69 23 PRO B O 1
ATOM 5370 N N . ALA B 1 24 ? 10.062 -5.848 -34.438 1 94 24 ALA B N 1
ATOM 5371 C CA . ALA B 1 24 ? 10.938 -6.75 -35.156 1 94 24 ALA B CA 1
ATOM 5372 C C . ALA B 1 24 ? 11.117 -6.285 -36.625 1 94 24 ALA B C 1
ATOM 5374 O O . ALA B 1 24 ? 12.227 -6.316 -37.156 1 94 24 ALA B O 1
ATOM 5375 N N . LEU B 1 25 ? 10.109 -5.828 -37.25 1 90.69 25 LEU B N 1
ATOM 5376 C CA . LEU B 1 25 ? 10.172 -5.324 -38.594 1 90.69 25 LEU B CA 1
ATOM 5377 C C . LEU B 1 25 ? 11.031 -4.066 -38.688 1 90.69 25 LEU B C 1
ATOM 5379 O O . LEU B 1 25 ? 11.859 -3.93 -39.594 1 90.69 25 LEU B O 1
ATOM 5383 N N . LEU B 1 26 ? 10.867 -3.232 -37.719 1 89.06 26 LEU B N 1
ATOM 5384 C CA . LEU B 1 26 ? 11.664 -2.008 -37.656 1 89.06 26 LEU B CA 1
ATOM 5385 C C . LEU B 1 26 ? 13.109 -2.312 -37.281 1 89.06 26 LEU B C 1
ATOM 5387 O O . LEU B 1 26 ? 14.031 -1.685 -37.812 1 89.06 26 LEU B O 1
ATOM 5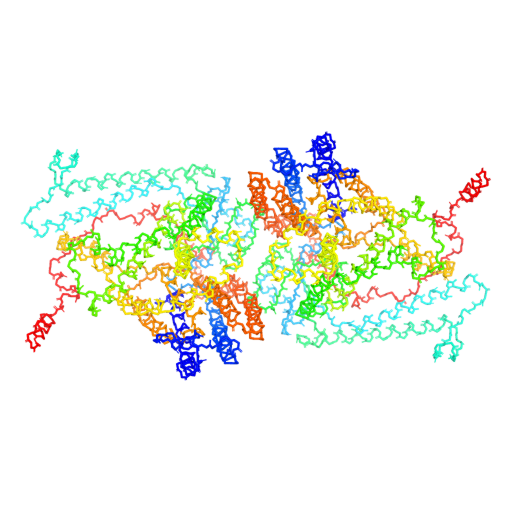391 N N . GLY B 1 27 ? 13.273 -3.215 -36.375 1 88.25 27 GLY B N 1
ATOM 5392 C CA . GLY B 1 27 ? 14.594 -3.574 -35.875 1 88.25 27 GLY B CA 1
ATOM 5393 C C . GLY B 1 27 ? 15.477 -4.211 -36.938 1 88.25 27 GLY B C 1
ATOM 5394 O O . GLY B 1 27 ? 16.641 -3.83 -37.094 1 88.25 27 GLY B O 1
ATOM 5395 N N . ILE B 1 28 ? 14.992 -5.145 -37.75 1 85.81 28 ILE B N 1
ATOM 5396 C CA . ILE B 1 28 ? 15.766 -5.879 -38.75 1 85.81 28 ILE B CA 1
ATOM 5397 C C . ILE B 1 28 ? 16.109 -4.965 -39.906 1 85.81 28 ILE B C 1
ATOM 5399 O O . ILE B 1 28 ? 17.203 -5.02 -40.469 1 85.81 28 ILE B O 1
ATOM 5403 N N . VAL B 1 29 ? 15.242 -4.082 -40.219 1 84.88 29 VAL B N 1
ATOM 5404 C CA . VAL B 1 29 ? 15.445 -3.27 -41.438 1 84.88 29 VAL B CA 1
ATOM 5405 C C . VAL B 1 29 ? 16.297 -2.049 -41.094 1 84.88 29 VAL B C 1
ATOM 5407 O O . VAL B 1 29 ? 17.266 -1.741 -41.781 1 84.88 29 VAL B O 1
ATOM 5410 N N . LEU B 1 30 ? 16.031 -1.477 -40 1 89.25 30 LEU B N 1
ATOM 5411 C CA . LEU B 1 30 ? 16.656 -0.183 -39.719 1 89.25 30 LEU B CA 1
ATOM 5412 C C . LEU B 1 30 ? 17.797 -0.325 -38.719 1 89.25 30 LEU B C 1
ATOM 5414 O O . LEU B 1 30 ? 18.906 0.163 -38.969 1 89.25 30 LEU B O 1
ATOM 5418 N N . MET B 1 31 ? 17.656 -1.038 -37.688 1 92.12 31 MET B N 1
ATOM 5419 C CA . MET B 1 31 ? 18.641 -1.024 -36.625 1 92.12 31 MET B CA 1
ATOM 5420 C C . MET B 1 31 ? 19.859 -1.881 -36.969 1 92.12 31 MET B C 1
ATOM 5422 O O . MET B 1 31 ? 20.984 -1.526 -36.656 1 92.12 31 MET B O 1
ATOM 5426 N N . VAL B 1 32 ? 19.594 -2.975 -37.656 1 88.5 32 VAL B N 1
ATOM 5427 C CA . VAL B 1 32 ? 20.703 -3.84 -38.031 1 88.5 32 VAL B CA 1
ATOM 5428 C C . VAL B 1 32 ? 21.625 -3.1 -39 1 88.5 32 VAL B C 1
ATOM 5430 O O . VAL B 1 32 ? 22.859 -3.211 -38.906 1 88.5 32 VAL B O 1
ATOM 5433 N N . LEU B 1 33 ? 21.062 -2.248 -39.812 1 89 33 LEU B N 1
ATOM 5434 C CA . LEU B 1 33 ? 21.844 -1.456 -40.75 1 89 33 LEU B CA 1
ATOM 5435 C C . LEU B 1 33 ? 22.641 -0.375 -40.031 1 89 33 LEU B C 1
ATOM 5437 O O . LEU B 1 33 ? 23.797 -0.118 -40.375 1 89 33 LEU B O 1
ATOM 5441 N N . VAL B 1 34 ? 22 0.144 -39.094 1 92.25 34 VAL B N 1
ATOM 5442 C CA . VAL B 1 34 ? 22.656 1.198 -38.312 1 92.25 34 VAL B CA 1
ATOM 5443 C C . VAL B 1 34 ? 23.844 0.621 -37.531 1 92.25 34 VAL B C 1
ATOM 5445 O O . VAL B 1 34 ? 24.922 1.233 -37.5 1 92.25 34 VAL B O 1
ATOM 5448 N N . TYR B 1 35 ? 23.719 -0.57 -37 1 92.44 35 TYR B N 1
ATOM 5449 C CA . TYR B 1 35 ? 24.766 -1.174 -36.188 1 92.44 35 TYR B CA 1
ATOM 5450 C C . TYR B 1 35 ? 25.875 -1.721 -37.062 1 92.44 35 TYR B C 1
ATOM 5452 O O . TYR B 1 35 ? 27.062 -1.649 -36.688 1 92.44 35 TYR B O 1
ATOM 5460 N N . ARG B 1 36 ? 25.516 -2.205 -38.188 1 89.62 36 ARG B N 1
ATOM 5461 C CA . ARG B 1 36 ? 26.531 -2.748 -39.094 1 89.62 36 ARG B CA 1
ATOM 5462 C C . ARG B 1 36 ? 27.469 -1.652 -39.594 1 89.62 36 ARG B C 1
ATOM 5464 O O . ARG B 1 36 ? 28.656 -1.898 -39.781 1 89.62 36 ARG B O 1
ATOM 5471 N N . THR B 1 37 ? 27 -0.492 -39.562 1 89.38 37 THR B N 1
ATOM 5472 C CA . THR B 1 37 ? 27.812 0.625 -40.062 1 89.38 37 THR B CA 1
ATOM 5473 C C . THR B 1 37 ? 28.406 1.406 -38.875 1 89.38 37 THR B C 1
ATOM 5475 O O . THR B 1 37 ? 28.906 2.514 -39.062 1 89.38 37 THR B O 1
ATOM 5478 N N . GLY B 1 38 ? 28.297 0.973 -37.719 1 88.06 38 GLY B N 1
ATOM 5479 C CA . GLY B 1 38 ? 28.688 1.693 -36.531 1 88.06 38 GLY B CA 1
ATOM 5480 C C . GLY B 1 38 ? 30.188 1.891 -36.406 1 88.06 38 GLY B C 1
ATOM 5481 O O . GLY B 1 38 ? 30.641 2.818 -35.719 1 88.06 38 GLY B O 1
ATOM 5482 N N . GLY B 1 39 ? 31.062 1.054 -37.031 1 81.94 39 GLY B N 1
ATOM 5483 C CA . GLY B 1 39 ? 32.5 1.326 -37.188 1 81.94 39 GLY B CA 1
ATOM 5484 C C . GLY B 1 39 ? 33.312 0.887 -36 1 81.94 39 GLY B C 1
ATOM 5485 O O . GLY B 1 39 ? 34.469 1.316 -35.844 1 81.94 39 GLY B O 1
ATOM 5486 N N . ASN B 1 40 ? 32.781 0.223 -35 1 85.56 40 ASN B N 1
ATOM 5487 C CA . ASN B 1 40 ? 33.594 -0.161 -33.844 1 85.56 40 ASN B CA 1
ATOM 5488 C C . ASN B 1 40 ? 34.406 -1.413 -34.125 1 85.56 40 ASN B C 1
ATOM 5490 O O . ASN B 1 40 ? 35.031 -1.972 -33.219 1 85.56 40 ASN B O 1
ATOM 5494 N N . GLY B 1 41 ? 34.438 -1.96 -35.281 1 83.12 41 GLY B N 1
ATOM 5495 C CA . GLY B 1 41 ? 35.312 -3.051 -35.719 1 83.12 41 GLY B CA 1
ATOM 5496 C C . GLY B 1 41 ? 34.875 -4.398 -35.156 1 83.12 41 GLY B C 1
ATOM 5497 O O . GLY B 1 41 ? 35.688 -5.309 -35.031 1 83.12 41 GLY B O 1
ATOM 5498 N N . GLU B 1 42 ? 33.719 -4.512 -34.656 1 81.69 42 GLU B N 1
ATOM 5499 C CA . GLU B 1 42 ? 33.219 -5.797 -34.156 1 81.69 42 GLU B CA 1
ATOM 5500 C C . GLU B 1 42 ? 32.938 -6.762 -35.312 1 81.69 42 GLU B C 1
ATOM 5502 O O . GLU B 1 42 ? 32.625 -6.332 -36.406 1 81.69 42 GLU B O 1
ATOM 5507 N N . VAL B 1 43 ? 33.281 -8.102 -34.969 1 79 43 VAL B N 1
ATOM 5508 C CA . VAL B 1 43 ? 33.094 -9.094 -36.031 1 79 43 VAL B CA 1
ATOM 5509 C C . VAL B 1 43 ? 32.031 -10.094 -35.625 1 79 43 VAL B C 1
ATOM 5511 O O . VAL B 1 43 ? 31.656 -10.203 -34.469 1 79 43 VAL B O 1
ATOM 5514 N N . ASN B 1 44 ? 31.406 -10.758 -36.656 1 78.88 44 ASN B N 1
ATOM 5515 C CA . ASN B 1 44 ? 30.438 -11.836 -36.469 1 78.88 44 ASN B CA 1
ATOM 5516 C C . ASN B 1 44 ? 29.141 -11.328 -35.844 1 78.88 44 ASN B C 1
ATOM 5518 O O . ASN B 1 44 ? 28.578 -10.328 -36.312 1 78.88 44 ASN B O 1
ATOM 5522 N N . PHE B 1 45 ? 28.609 -11.93 -34.812 1 79.31 45 PHE B N 1
ATOM 5523 C CA . PHE B 1 45 ? 27.312 -11.617 -34.219 1 79.31 45 PHE B CA 1
ATOM 5524 C C . PHE B 1 45 ? 27.297 -10.188 -33.719 1 79.31 45 PHE B C 1
ATOM 5526 O O . PHE B 1 45 ? 26.281 -9.484 -33.844 1 79.31 45 PHE B O 1
ATOM 5533 N N . ASN B 1 46 ? 28.391 -9.695 -33.25 1 82.5 46 ASN B N 1
ATOM 5534 C CA . ASN B 1 46 ? 28.453 -8.375 -32.625 1 82.5 46 ASN B CA 1
ATOM 5535 C C . ASN B 1 46 ? 28.469 -7.262 -33.688 1 82.5 46 ASN B C 1
ATOM 5537 O O . ASN B 1 46 ? 28.297 -6.09 -33.344 1 82.5 46 ASN B O 1
ATOM 5541 N N . GLU B 1 47 ? 28.609 -7.73 -34.906 1 86.12 47 GLU B N 1
ATOM 5542 C CA . GLU B 1 47 ? 28.594 -6.75 -36 1 86.12 47 GLU B CA 1
ATOM 5543 C C . GLU B 1 47 ? 27.219 -6.145 -36.188 1 86.12 47 GLU B C 1
ATOM 5545 O O . GLU B 1 47 ? 27.078 -5.02 -36.656 1 86.12 47 GLU B O 1
ATOM 5550 N N . ILE B 1 48 ? 26.266 -6.902 -35.75 1 86.75 48 ILE B N 1
ATOM 5551 C CA . ILE B 1 48 ? 24.891 -6.453 -36 1 86.75 48 ILE B CA 1
ATOM 5552 C C . ILE B 1 48 ? 24.266 -5.988 -34.688 1 86.75 48 ILE B C 1
ATOM 5554 O O . ILE B 1 48 ? 23.047 -5.855 -34.594 1 86.75 48 ILE B O 1
ATOM 5558 N N . THR B 1 49 ? 25.078 -5.805 -33.688 1 89.44 49 THR B N 1
ATOM 5559 C CA . THR B 1 49 ? 24.594 -5.355 -32.375 1 89.44 49 THR B CA 1
ATOM 5560 C C . THR B 1 49 ? 25.125 -3.961 -32.062 1 89.44 49 THR B C 1
ATOM 5562 O O . THR B 1 49 ? 25.938 -3.414 -32.812 1 89.44 49 THR B O 1
ATOM 5565 N N . MET B 1 50 ? 24.656 -3.4 -31.031 1 90.25 50 MET B N 1
ATOM 5566 C CA . MET B 1 50 ? 25.031 -2.057 -30.594 1 90.25 50 MET B CA 1
ATOM 5567 C C . MET B 1 50 ? 26.5 -2.014 -30.188 1 90.25 50 MET B C 1
ATOM 5569 O O . MET B 1 50 ? 27.094 -0.935 -30.078 1 90.25 50 MET B O 1
ATOM 5573 N N . ALA B 1 51 ? 27.047 -3.176 -29.984 1 85.94 51 ALA B N 1
ATOM 5574 C CA . ALA B 1 51 ? 28.453 -3.24 -29.625 1 85.94 51 ALA B CA 1
ATOM 5575 C C . ALA B 1 51 ? 29.344 -2.68 -30.734 1 85.94 51 ALA B C 1
ATOM 5577 O O . ALA B 1 51 ? 30.438 -2.197 -30.484 1 85.94 51 ALA B O 1
ATOM 5578 N N . ASN B 1 52 ? 28.828 -2.609 -31.938 1 89.75 52 ASN B N 1
ATOM 5579 C CA . ASN B 1 52 ? 29.609 -2.16 -33.094 1 89.75 52 ASN B CA 1
ATOM 5580 C C . ASN B 1 52 ? 29.5 -0.649 -33.281 1 89.75 52 ASN B C 1
ATOM 5582 O O . ASN B 1 52 ? 30.062 -0.099 -34.219 1 89.75 52 ASN B O 1
ATOM 5586 N N . VAL B 1 53 ? 28.812 -0.016 -32.469 1 91.06 53 VAL B N 1
ATOM 5587 C CA . VAL B 1 53 ? 28.688 1.437 -32.531 1 91.06 53 VAL B CA 1
ATOM 5588 C C . VAL B 1 53 ? 29.797 2.088 -31.703 1 91.06 53 VAL B C 1
ATOM 5590 O O . VAL B 1 53 ? 30.016 1.697 -30.547 1 91.06 53 VAL B O 1
ATOM 5593 N N . THR B 1 54 ? 30.406 3.051 -32.281 1 90.69 54 THR B N 1
ATOM 5594 C CA . THR B 1 54 ? 31.531 3.721 -31.609 1 90.69 54 THR B CA 1
ATOM 5595 C C . THR B 1 54 ? 31.031 4.562 -30.438 1 90.69 54 THR B C 1
ATOM 5597 O O . THR B 1 54 ? 29.891 4.996 -30.422 1 90.69 54 THR B O 1
ATOM 5600 N N . LYS B 1 55 ? 31.906 4.664 -29.453 1 88.44 55 LYS B N 1
ATOM 5601 C CA . LYS B 1 55 ? 31.578 5.441 -28.266 1 88.44 55 LYS B CA 1
ATOM 5602 C C . LYS B 1 55 ? 31.312 6.906 -28.609 1 88.44 55 LYS B C 1
ATOM 5604 O O . LYS B 1 55 ? 32.031 7.484 -29.438 1 88.44 55 LYS B O 1
ATOM 5609 N N . GLY B 1 56 ? 30.297 7.445 -28.078 1 88.25 56 GLY B N 1
ATOM 5610 C CA . GLY B 1 56 ? 30 8.859 -28.25 1 88.25 56 GLY B CA 1
ATOM 5611 C C . GLY B 1 56 ? 29.406 9.18 -29.609 1 88.25 56 GLY B C 1
ATOM 5612 O O . GLY B 1 56 ? 29.266 10.352 -29.969 1 88.25 56 GLY B O 1
ATOM 5613 N N . SER B 1 57 ? 29.125 8.219 -30.344 1 90.31 57 SER B N 1
ATOM 5614 C CA . SER B 1 57 ? 28.609 8.422 -31.703 1 90.31 57 SER B CA 1
ATOM 5615 C C . SER B 1 57 ? 27.188 8.953 -31.672 1 90.31 57 SER B C 1
ATOM 5617 O O . SER B 1 57 ? 26.422 8.664 -30.734 1 90.31 57 SER B O 1
ATOM 5619 N N . THR B 1 58 ? 26.781 9.695 -32.656 1 89.88 58 THR B N 1
ATOM 5620 C CA . THR B 1 58 ? 25.438 10.227 -32.781 1 89.88 58 THR B CA 1
ATOM 5621 C C . THR B 1 58 ? 24.453 9.125 -33.156 1 89.88 58 THR B C 1
ATOM 5623 O O . THR B 1 58 ? 23.234 9.297 -33.031 1 89.88 58 THR B O 1
ATOM 5626 N N . ARG B 1 59 ? 25.031 8.094 -33.625 1 91 59 ARG B N 1
ATOM 5627 C CA . ARG B 1 59 ? 24.188 6.973 -34.031 1 91 59 ARG B CA 1
ATOM 5628 C C . ARG B 1 59 ? 23.484 6.363 -32.812 1 91 59 ARG B C 1
ATOM 5630 O O . ARG B 1 59 ? 22.516 5.613 -32.969 1 91 59 ARG B O 1
ATOM 5637 N N . LEU B 1 60 ? 23.922 6.66 -31.672 1 93.25 60 LEU B N 1
ATOM 5638 C CA . LEU B 1 60 ? 23.328 6.152 -30.438 1 93.25 60 LEU B CA 1
ATOM 5639 C C . LEU B 1 60 ? 21.906 6.688 -30.281 1 93.25 60 LEU B C 1
ATOM 5641 O O . LEU B 1 60 ? 21.094 6.098 -29.562 1 93.25 60 LEU B O 1
ATOM 5645 N N . TRP B 1 61 ? 21.594 7.746 -30.969 1 94.12 61 TRP B N 1
ATOM 5646 C CA . TRP B 1 61 ? 20.25 8.312 -30.922 1 94.12 61 TRP B CA 1
ATOM 5647 C C . TRP B 1 61 ? 19.25 7.375 -31.562 1 94.12 61 TRP B C 1
ATOM 5649 O O . TRP B 1 61 ? 18.078 7.348 -31.188 1 94.12 61 TRP B O 1
ATOM 5659 N N . TYR B 1 62 ? 19.734 6.617 -32.531 1 93.06 62 TYR B N 1
ATOM 5660 C CA . TYR B 1 62 ? 18.844 5.645 -33.156 1 93.06 62 TYR B CA 1
ATOM 5661 C C . TYR B 1 62 ? 18.453 4.543 -32.188 1 93.06 62 TYR B C 1
ATOM 5663 O O . TYR B 1 62 ? 17.328 4.062 -32.188 1 93.06 62 TYR B O 1
ATOM 5671 N N . SER B 1 63 ? 19.391 4.172 -31.375 1 93.31 63 SER B N 1
ATOM 5672 C CA . SER B 1 63 ? 19.109 3.154 -30.375 1 93.31 63 SER B CA 1
ATOM 5673 C C . SER B 1 63 ? 18.109 3.664 -29.328 1 93.31 63 SER B C 1
ATOM 5675 O O . SER B 1 63 ? 17.219 2.932 -28.922 1 93.31 63 SER B O 1
ATOM 5677 N N . VAL B 1 64 ? 18.266 4.91 -28.938 1 95.38 64 VAL B N 1
ATOM 5678 C CA . VAL B 1 64 ? 17.359 5.5 -27.969 1 95.38 64 VAL B CA 1
ATOM 5679 C C . VAL B 1 64 ? 15.969 5.637 -28.562 1 95.38 64 VAL B C 1
ATOM 5681 O O . VAL B 1 64 ? 14.969 5.32 -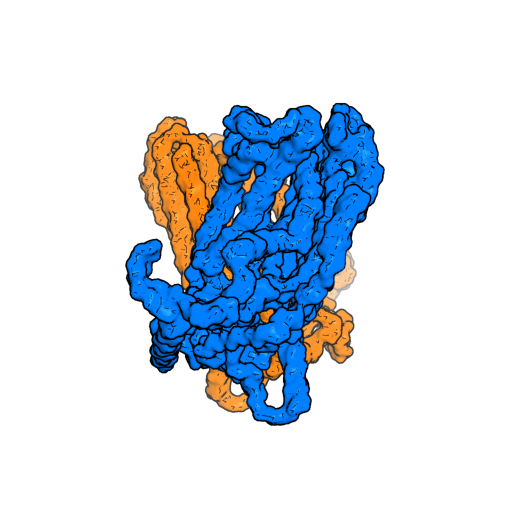27.906 1 95.38 64 VAL B O 1
ATOM 5684 N N . ALA B 1 65 ? 15.914 6.086 -29.766 1 95.06 65 ALA B N 1
ATOM 5685 C CA . ALA B 1 65 ? 14.633 6.219 -30.438 1 95.06 65 ALA B CA 1
ATOM 5686 C C . ALA B 1 65 ? 13.93 4.867 -30.547 1 95.06 65 ALA B C 1
ATOM 5688 O O . ALA B 1 65 ? 12.711 4.777 -30.375 1 95.06 65 ALA B O 1
ATOM 5689 N N . PHE B 1 66 ? 14.719 3.895 -30.875 1 95.44 66 PHE B N 1
ATOM 5690 C CA . PHE B 1 66 ? 14.141 2.559 -31 1 95.44 66 PHE B CA 1
ATOM 5691 C C . PHE B 1 66 ? 13.625 2.064 -29.656 1 95.44 66 PHE B C 1
ATOM 5693 O O . PHE B 1 66 ? 12.547 1.47 -29.578 1 95.44 66 PHE B O 1
ATOM 5700 N N . MET B 1 67 ? 14.344 2.299 -28.594 1 95.75 67 MET B N 1
ATOM 5701 C CA . MET B 1 67 ? 13.891 1.907 -27.266 1 95.75 67 MET B CA 1
ATOM 5702 C C . MET B 1 67 ? 12.602 2.631 -26.891 1 95.75 67 MET B C 1
ATOM 5704 O O . MET B 1 67 ? 11.719 2.047 -26.266 1 95.75 67 MET B O 1
ATOM 5708 N N . TYR B 1 68 ? 12.484 3.924 -27.297 1 96.38 68 TYR B N 1
ATOM 5709 C CA . TYR B 1 68 ? 11.258 4.68 -27.062 1 96.38 68 TYR B CA 1
ATOM 5710 C C . TYR B 1 68 ? 10.078 4.027 -27.781 1 96.38 68 TYR B C 1
ATOM 5712 O O . TYR B 1 68 ? 8.992 3.904 -27.203 1 96.38 68 TYR B O 1
ATOM 5720 N N . ILE B 1 69 ? 10.312 3.568 -28.938 1 95.62 69 ILE B N 1
ATOM 5721 C CA . ILE B 1 69 ? 9.242 2.949 -29.719 1 95.62 69 ILE B CA 1
ATOM 5722 C C . ILE B 1 69 ? 8.805 1.647 -29.062 1 95.62 69 ILE B C 1
ATOM 5724 O O . ILE B 1 69 ? 7.609 1.393 -28.906 1 95.62 69 ILE B O 1
ATOM 5728 N N . VAL B 1 70 ? 9.75 0.859 -28.672 1 96.19 70 VAL B N 1
ATOM 5729 C CA . VAL B 1 70 ? 9.453 -0.425 -28.047 1 96.19 70 VAL B CA 1
ATOM 5730 C C . VAL B 1 70 ? 8.68 -0.2 -26.75 1 96.19 70 VAL B C 1
ATOM 5732 O O . VAL B 1 70 ? 7.664 -0.852 -26.5 1 96.19 70 VAL B O 1
ATOM 5735 N N . VAL B 1 71 ? 9.125 0.734 -25.938 1 97.25 71 VAL B N 1
ATOM 5736 C CA . VAL B 1 71 ? 8.523 0.978 -24.641 1 97.25 71 VAL B CA 1
ATOM 5737 C C . VAL B 1 71 ? 7.125 1.574 -24.828 1 97.25 71 VAL B C 1
ATOM 5739 O O . VAL B 1 71 ? 6.16 1.097 -24.219 1 97.25 71 VAL B O 1
ATOM 5742 N N . LEU B 1 72 ? 6.988 2.572 -25.688 1 96.81 72 LEU B N 1
ATOM 5743 C CA . LEU B 1 72 ? 5.699 3.221 -25.875 1 96.81 72 LEU B CA 1
ATOM 5744 C C . LEU B 1 72 ? 4.695 2.256 -26.5 1 96.81 72 LEU B C 1
ATOM 5746 O O . LEU B 1 72 ? 3.51 2.275 -26.156 1 96.81 72 LEU B O 1
ATOM 5750 N N . TRP B 1 73 ? 5.199 1.45 -27.391 1 96.62 73 TRP B N 1
ATOM 5751 C CA . TRP B 1 73 ? 4.348 0.423 -27.984 1 96.62 73 TRP B CA 1
ATOM 5752 C C . TRP B 1 73 ? 3.875 -0.566 -26.922 1 96.62 73 TRP B C 1
ATOM 5754 O O . TRP B 1 73 ? 2.707 -0.962 -26.906 1 96.62 73 TRP B O 1
ATOM 5764 N N . THR B 1 74 ? 4.734 -0.986 -26.031 1 97.12 74 THR B N 1
ATOM 5765 C CA . THR B 1 74 ? 4.391 -1.896 -24.953 1 97.12 74 THR B CA 1
ATOM 5766 C C . THR B 1 74 ? 3.336 -1.276 -24.047 1 97.12 74 THR B C 1
ATOM 5768 O O . THR B 1 74 ? 2.367 -1.938 -23.656 1 97.12 74 THR B O 1
ATOM 5771 N N . LEU B 1 75 ? 3.496 0.027 -23.703 1 97.44 75 LEU B N 1
ATOM 5772 C CA . LEU B 1 75 ? 2.557 0.71 -22.828 1 97.44 75 LEU B CA 1
ATOM 5773 C C . LEU B 1 75 ? 1.183 0.821 -23.484 1 97.44 75 LEU B C 1
ATOM 5775 O O . LEU B 1 75 ? 0.159 0.625 -22.828 1 97.44 75 LEU B O 1
ATOM 5779 N N . LEU B 1 76 ? 1.16 1.042 -24.766 1 96.25 76 LEU B N 1
ATOM 5780 C CA . LEU B 1 76 ? -0.099 1.144 -25.5 1 96.25 76 LEU B CA 1
ATOM 5781 C C . LEU B 1 76 ? -0.82 -0.2 -25.531 1 96.25 76 LEU B C 1
ATOM 5783 O O . LEU B 1 76 ? -2.041 -0.258 -25.359 1 96.25 76 LEU B O 1
ATOM 5787 N N . LEU B 1 77 ? -0.066 -1.219 -25.75 1 96.62 77 LEU B N 1
ATOM 5788 C CA . LEU B 1 77 ? -0.671 -2.545 -25.812 1 96.62 77 LEU B CA 1
ATOM 5789 C C . LEU B 1 77 ? -1.246 -2.936 -24.453 1 96.62 77 LEU B C 1
ATOM 5791 O O . LEU B 1 77 ? -2.338 -3.504 -24.375 1 96.62 77 LEU B O 1
ATOM 5795 N N . TRP B 1 78 ? -0.523 -2.668 -23.406 1 96.5 78 TRP B N 1
ATOM 5796 C CA . TRP B 1 78 ? -1.025 -2.977 -22.078 1 96.5 78 TRP B CA 1
ATOM 5797 C C . TRP B 1 78 ? -2.271 -2.154 -21.75 1 96.5 78 TRP B C 1
ATOM 5799 O O . TRP B 1 78 ? -3.186 -2.637 -21.078 1 96.5 78 TRP B O 1
ATOM 5809 N N . TRP B 1 79 ? -2.338 -0.914 -22.25 1 95.19 79 TRP B N 1
ATOM 5810 C CA . TRP B 1 79 ? -3.525 -0.086 -22.062 1 95.19 79 TRP B CA 1
ATOM 5811 C C . TRP B 1 79 ? -4.746 -0.73 -22.719 1 95.19 79 TRP B C 1
ATOM 5813 O O . TRP B 1 79 ? -5.805 -0.842 -22.094 1 95.19 79 TRP B O 1
ATOM 5823 N N . LYS B 1 80 ? -4.559 -1.192 -23.828 1 94 80 LYS B N 1
ATOM 5824 C CA . LYS B 1 80 ? -5.652 -1.833 -24.562 1 94 80 LYS B CA 1
ATOM 5825 C C . LYS B 1 80 ? -6.066 -3.139 -23.891 1 94 80 LYS B C 1
ATOM 5827 O O . LYS B 1 80 ? -7.25 -3.48 -23.859 1 94 80 LYS B O 1
ATOM 5832 N N . GLU B 1 81 ? -5.082 -3.783 -23.422 1 94.25 81 GLU B N 1
ATOM 5833 C CA . GLU B 1 81 ? -5.383 -5.043 -22.75 1 94.25 81 GLU B CA 1
ATOM 5834 C C . GLU B 1 81 ? -6.188 -4.812 -21.469 1 94.25 81 GLU B C 1
ATOM 5836 O O . GLU B 1 81 ? -7.109 -5.574 -21.156 1 94.25 81 GLU B O 1
ATOM 5841 N N . TRP B 1 82 ? -5.918 -3.789 -20.719 1 92.94 82 TRP B N 1
ATOM 5842 C CA . TRP B 1 82 ? -6.664 -3.479 -19.5 1 92.94 82 TRP B CA 1
ATOM 5843 C C . TRP B 1 82 ? -8.086 -3.045 -19.844 1 92.94 82 TRP B C 1
ATOM 5845 O O . TRP B 1 82 ? -9.031 -3.416 -19.141 1 92.94 82 TRP B O 1
ATOM 5855 N N . GLU B 1 83 ? -8.258 -2.322 -20.906 1 89.88 83 GLU B N 1
ATOM 5856 C CA . GLU B 1 83 ? -9.586 -1.881 -21.328 1 89.88 83 GLU B CA 1
ATOM 5857 C C . GLU B 1 83 ? -10.469 -3.068 -21.688 1 89.88 83 GLU B C 1
ATOM 5859 O O . GLU B 1 83 ? -11.68 -3.039 -21.453 1 89.88 83 GLU B O 1
ATOM 5864 N N . ASN B 1 84 ? -9.844 -4.008 -22.172 1 90.44 84 ASN B N 1
ATOM 5865 C CA . ASN B 1 84 ? -10.57 -5.215 -22.562 1 90.44 84 ASN B CA 1
ATOM 5866 C C . ASN B 1 84 ? -10.844 -6.105 -21.344 1 90.44 84 ASN B C 1
ATOM 5868 O O . ASN B 1 84 ? -11.898 -6.73 -21.25 1 90.44 84 ASN B O 1
ATOM 5872 N N . PHE B 1 85 ? -10.016 -6.215 -20.453 1 91.06 85 PHE B N 1
ATOM 5873 C CA . PHE B 1 85 ? -10.055 -7.152 -19.344 1 91.06 85 PHE B CA 1
ATOM 5874 C C . PHE B 1 85 ? -11.031 -6.68 -18.266 1 91.06 85 PHE B C 1
ATOM 5876 O O . PHE B 1 85 ? -11.781 -7.48 -17.703 1 91.06 85 PHE B O 1
ATOM 5883 N N . VAL B 1 86 ? -11.086 -5.398 -17.938 1 87 86 VAL B N 1
ATOM 5884 C CA . VAL B 1 86 ? -11.789 -4.859 -16.781 1 87 86 VAL B CA 1
ATOM 5885 C C . VAL B 1 86 ? -13.281 -5.152 -16.906 1 87 86 VAL B C 1
ATOM 5887 O O . VAL B 1 86 ? -13.891 -5.703 -15.977 1 87 86 VAL B O 1
ATOM 5890 N N . PRO B 1 87 ? -13.93 -4.922 -18.062 1 81.69 87 PRO B N 1
ATOM 5891 C CA . PRO B 1 87 ? -15.359 -5.234 -18.141 1 81.69 87 PRO B CA 1
ATOM 5892 C C . PRO B 1 87 ? -15.648 -6.73 -18.016 1 81.69 87 PRO B C 1
ATOM 5894 O O . PRO B 1 87 ? -16.672 -7.121 -17.453 1 81.69 87 PRO B O 1
ATOM 5897 N N . LYS B 1 88 ? -14.789 -7.516 -18.531 1 84.56 88 LYS B N 1
ATOM 5898 C CA . LYS B 1 88 ? -14.969 -8.961 -18.438 1 84.56 88 LYS B CA 1
ATOM 5899 C C . LYS B 1 88 ? -14.789 -9.461 -17.016 1 84.56 88 LYS B C 1
ATOM 5901 O O . LYS B 1 88 ? -15.469 -10.398 -16.578 1 84.56 88 LYS B O 1
ATOM 5906 N N . ARG B 1 89 ? -13.852 -8.875 -16.359 1 85.12 89 ARG B N 1
ATOM 5907 C CA . ARG B 1 89 ? -13.633 -9.219 -14.961 1 85.12 89 ARG B CA 1
ATOM 5908 C C . ARG B 1 89 ? -14.844 -8.859 -14.109 1 85.12 89 ARG B C 1
ATOM 5910 O O . ARG B 1 89 ? -15.273 -9.648 -13.266 1 85.12 89 ARG B O 1
ATOM 5917 N N . PHE B 1 90 ? -15.453 -7.754 -14.344 1 78.19 90 PHE B N 1
ATOM 5918 C CA . PHE B 1 90 ? -16.641 -7.328 -13.602 1 78.19 90 PHE B CA 1
ATOM 5919 C C . PHE B 1 90 ? -17.812 -8.25 -13.875 1 78.19 90 PHE B C 1
ATOM 5921 O O . PHE B 1 90 ? -18.578 -8.578 -12.961 1 78.19 90 PHE B O 1
ATOM 5928 N N . LYS B 1 91 ? -17.875 -8.648 -15.062 1 76.56 91 LYS B N 1
ATOM 5929 C CA . LYS B 1 91 ? -18.953 -9.578 -15.406 1 76.56 91 LYS B CA 1
ATOM 5930 C C . LYS B 1 91 ? -18.75 -10.93 -14.719 1 76.56 91 LYS B C 1
ATOM 5932 O O . LYS B 1 91 ? -19.703 -11.539 -14.234 1 76.56 91 LYS B O 1
ATOM 5937 N N . PHE B 1 92 ? -17.516 -11.328 -14.719 1 78 92 PHE B N 1
ATOM 5938 C CA . PHE B 1 92 ? -17.188 -12.586 -14.07 1 78 92 PHE B CA 1
ATOM 5939 C C . PHE B 1 92 ? -17.469 -12.516 -12.57 1 78 92 PHE B C 1
ATOM 5941 O O . PHE B 1 92 ? -18 -13.469 -11.992 1 78 92 PHE B O 1
ATOM 5948 N N . LEU B 1 93 ? -17.172 -11.438 -11.953 1 76.38 93 LEU B N 1
ATOM 5949 C CA . LEU B 1 93 ? -17.375 -11.289 -10.516 1 76.38 93 LEU B CA 1
ATOM 5950 C C . LEU B 1 93 ? -18.859 -11.18 -10.188 1 76.38 93 LEU B C 1
ATOM 5952 O O . LEU B 1 93 ? -19.297 -11.625 -9.125 1 76.38 93 LEU B O 1
ATOM 5956 N N . ALA B 1 94 ? -19.578 -10.672 -11.086 1 72.75 94 ALA B N 1
ATOM 5957 C CA . ALA B 1 94 ? -21 -10.469 -10.852 1 72.75 94 ALA B CA 1
ATOM 5958 C C . ALA B 1 94 ? -21.797 -11.75 -11.102 1 72.75 94 ALA B C 1
ATOM 5960 O O . ALA B 1 94 ? -22.688 -12.094 -10.328 1 72.75 94 ALA B O 1
ATOM 5961 N N . GLU B 1 95 ? -21.453 -12.422 -12.172 1 69.88 95 GLU B N 1
ATOM 5962 C CA . GLU B 1 95 ? -22.281 -13.547 -12.602 1 69.88 95 GLU B CA 1
ATOM 5963 C C . GLU B 1 95 ? -21.547 -14.875 -12.383 1 69.88 95 GLU B C 1
ATOM 5965 O O . GLU B 1 95 ? -22.188 -15.938 -12.391 1 69.88 95 GLU B O 1
ATOM 5970 N N . GLY B 1 96 ? -20.328 -14.812 -12 1 70.19 96 GLY B N 1
ATOM 5971 C CA . GLY B 1 96 ? -19.547 -16.031 -11.914 1 70.19 96 GLY B CA 1
ATOM 5972 C C . GLY B 1 96 ? -19.344 -16.703 -13.266 1 70.19 96 GLY B C 1
ATOM 5973 O O . GLY B 1 96 ? -19.734 -16.156 -14.297 1 70.19 96 GLY B O 1
ATOM 5974 N N . ASP B 1 97 ? -18.641 -17.797 -13.25 1 68.81 97 ASP B N 1
ATOM 5975 C CA . ASP B 1 97 ? -18.453 -18.578 -14.469 1 68.81 97 ASP B CA 1
ATOM 5976 C C . ASP B 1 97 ? -19.719 -19.391 -14.797 1 68.81 97 ASP B C 1
ATOM 5978 O O . ASP B 1 97 ? -20.359 -19.922 -13.898 1 68.81 97 ASP B O 1
ATOM 5982 N N . PRO B 1 98 ? -20.219 -19.234 -15.953 1 63.06 98 PRO B N 1
ATOM 5983 C CA . PRO B 1 98 ? -21.438 -19.969 -16.328 1 63.06 98 PRO B CA 1
ATOM 5984 C C . PRO B 1 98 ? -21.359 -21.453 -15.953 1 63.06 98 PRO B C 1
ATOM 5986 O O . PRO B 1 98 ? -22.375 -22.078 -15.695 1 63.06 98 PRO B O 1
ATOM 5989 N N . ASP B 1 99 ? -20.172 -21.938 -15.891 1 63.91 99 ASP B N 1
ATOM 5990 C CA . ASP B 1 99 ? -20.016 -23.359 -15.602 1 63.91 99 ASP B CA 1
ATOM 5991 C C . ASP B 1 99 ? -19.828 -23.594 -14.109 1 63.91 99 ASP B C 1
ATOM 5993 O O . ASP B 1 99 ? -19.766 -24.734 -13.656 1 63.91 99 ASP B O 1
ATOM 5997 N N . MET B 1 100 ? -19.812 -22.5 -13.422 1 66.81 100 MET B N 1
ATOM 5998 C CA . MET B 1 100 ? -19.562 -22.625 -11.992 1 66.81 100 MET B CA 1
ATOM 5999 C C . MET B 1 100 ? -20.859 -22.562 -11.203 1 66.81 100 MET B C 1
ATOM 6001 O O . MET B 1 100 ? -21.859 -22.016 -11.695 1 66.81 100 MET B O 1
ATOM 6005 N N . ASN B 1 101 ? -20.797 -23.266 -10.086 1 71.62 101 ASN B N 1
ATOM 6006 C CA . ASN B 1 101 ? -21.922 -23.172 -9.164 1 71.62 101 ASN B CA 1
ATOM 6007 C C . ASN B 1 101 ? -22.25 -21.719 -8.828 1 71.62 101 ASN B C 1
ATOM 6009 O O . ASN B 1 101 ? -21.359 -20.953 -8.453 1 71.62 101 ASN B O 1
ATOM 6013 N N . LYS B 1 102 ? -23.438 -21.234 -9.062 1 74.12 102 LYS B N 1
ATOM 6014 C CA . LYS B 1 102 ? -23.891 -19.859 -8.844 1 74.12 102 LYS B CA 1
ATOM 6015 C C . LYS B 1 102 ? -23.719 -19.453 -7.383 1 74.12 102 LYS B C 1
ATOM 6017 O O . LYS B 1 102 ? -23.656 -18.266 -7.07 1 74.12 102 LYS B O 1
ATOM 6022 N N . GLU B 1 103 ? -23.5 -20.469 -6.57 1 81.25 103 GLU B N 1
ATOM 6023 C CA . GLU B 1 103 ? -23.375 -20.203 -5.141 1 81.25 103 GLU B CA 1
ATOM 6024 C C . GLU B 1 103 ? -22.078 -19.469 -4.828 1 81.25 103 GLU B C 1
ATOM 6026 O O . GLU B 1 103 ? -21.969 -18.812 -3.795 1 81.25 103 GLU B O 1
ATOM 6031 N N . VAL B 1 104 ? -21.172 -19.641 -5.754 1 82.88 104 VAL B N 1
ATOM 6032 C CA . VAL B 1 104 ? -19.859 -19.062 -5.523 1 82.88 104 VAL B CA 1
ATOM 6033 C C . VAL B 1 104 ? -19.969 -17.531 -5.449 1 82.88 104 VAL B C 1
ATOM 6035 O O . VAL B 1 104 ? -19.297 -16.891 -4.641 1 82.88 104 VAL B O 1
ATOM 6038 N N . ALA B 1 105 ? -20.875 -16.938 -6.184 1 82 105 ALA B N 1
ATOM 6039 C CA . ALA B 1 105 ? -21.047 -15.492 -6.246 1 82 105 ALA B CA 1
ATOM 6040 C C . ALA B 1 105 ? -21.688 -14.961 -4.973 1 82 105 ALA B C 1
ATOM 6042 O O . ALA B 1 105 ? -21.625 -13.758 -4.691 1 82 105 ALA B O 1
ATOM 6043 N N . PHE B 1 106 ? -22.219 -15.875 -4.117 1 88.12 106 PHE B N 1
ATOM 6044 C CA . PHE B 1 106 ? -22.953 -15.438 -2.938 1 88.12 106 PHE B CA 1
ATOM 6045 C C . PHE B 1 106 ? -22.328 -16 -1.669 1 88.12 106 PHE B C 1
ATOM 6047 O O . PHE B 1 106 ? -22.922 -15.93 -0.591 1 88.12 106 PHE B O 1
ATOM 6054 N N . SER B 1 107 ? -21.156 -16.578 -1.836 1 90.94 107 SER B N 1
ATOM 6055 C CA . SER B 1 107 ? -20.562 -17.234 -0.676 1 90.94 107 SER B CA 1
ATOM 6056 C C . SER B 1 107 ? -19.25 -16.594 -0.276 1 90.94 107 SER B C 1
ATOM 6058 O O . SER B 1 107 ? -18.531 -16.062 -1.126 1 90.94 107 SER B O 1
ATOM 6060 N N . THR B 1 108 ? -18.984 -16.594 1.001 1 94.12 108 THR B N 1
ATOM 6061 C CA . THR B 1 108 ? -17.734 -16.078 1.554 1 94.12 108 THR B CA 1
ATOM 6062 C C . THR B 1 108 ? -17.047 -17.125 2.422 1 94.12 108 THR B C 1
ATOM 6064 O O . THR B 1 108 ? -17.719 -17.969 3.023 1 94.12 108 THR B O 1
ATOM 6067 N N . MET B 1 109 ? -15.773 -17.188 2.352 1 95.69 109 MET B N 1
ATOM 6068 C CA . MET B 1 109 ? -14.977 -18.016 3.254 1 95.69 109 MET B CA 1
ATOM 6069 C C . MET B 1 109 ? -14.523 -17.203 4.473 1 95.69 109 MET B C 1
ATOM 6071 O O . MET B 1 109 ? -13.961 -16.125 4.332 1 95.69 109 MET B O 1
ATOM 6075 N N . VAL B 1 110 ? -14.82 -17.609 5.637 1 96.38 110 VAL B N 1
ATOM 6076 C CA . VAL B 1 110 ? -14.484 -16.922 6.879 1 96.38 110 VAL B CA 1
ATOM 6077 C C . VAL B 1 110 ? -13.344 -17.656 7.582 1 96.38 110 VAL B C 1
ATOM 6079 O O . VAL B 1 110 ? -13.383 -18.875 7.754 1 96.38 110 VAL B O 1
ATOM 6082 N N . GLU B 1 111 ? -12.336 -16.906 7.949 1 95.75 111 GLU B N 1
ATOM 6083 C CA . GLU B 1 111 ? -11.156 -17.453 8.617 1 95.75 111 GLU B CA 1
ATOM 6084 C C . GLU B 1 111 ? -10.984 -16.859 10.016 1 95.75 111 GLU B C 1
ATOM 6086 O O . GLU B 1 111 ? -11.555 -15.805 10.32 1 95.75 111 GLU B O 1
ATOM 6091 N N . ASN B 1 112 ? -10.266 -17.562 10.953 1 94.12 112 ASN B N 1
ATOM 6092 C CA . ASN B 1 112 ? -9.961 -17.109 12.305 1 94.12 112 ASN B CA 1
ATOM 6093 C C . ASN B 1 112 ? -11.227 -16.906 13.133 1 94.12 112 ASN B C 1
ATOM 6095 O O . ASN B 1 112 ? -11.406 -15.859 13.75 1 94.12 112 ASN B O 1
ATOM 6099 N N . ILE B 1 113 ? -12.055 -17.875 12.977 1 95.06 113 ILE B N 1
ATOM 6100 C CA . ILE B 1 113 ? -13.266 -17.859 13.781 1 95.06 113 ILE B CA 1
ATOM 6101 C C . ILE B 1 113 ? -12.922 -18.125 15.25 1 95.06 113 ILE B C 1
ATOM 6103 O O . ILE B 1 113 ? -12.25 -19.109 15.562 1 95.06 113 ILE B O 1
ATOM 6107 N N . PRO B 1 114 ? -13.305 -17.25 16.078 1 92.69 114 PRO B N 1
ATOM 6108 C CA . PRO B 1 114 ? -13.023 -17.469 17.5 1 92.69 114 PRO B CA 1
ATOM 6109 C C . PRO B 1 114 ? -13.688 -18.734 18.031 1 92.69 114 PRO B C 1
ATOM 6111 O O . PRO B 1 114 ? -14.664 -19.219 17.469 1 92.69 114 PRO B O 1
ATOM 6114 N N . GLU B 1 115 ? -13.242 -19.25 19.141 1 90.38 115 GLU B N 1
ATOM 6115 C CA . GLU B 1 115 ? -13.664 -20.531 19.719 1 90.38 115 GLU B CA 1
ATOM 6116 C C . GLU B 1 115 ? -15.141 -20.5 20.094 1 90.38 115 GLU B C 1
ATOM 6118 O O . GLU B 1 115 ? -15.852 -21.5 19.953 1 90.38 115 GLU B O 1
ATOM 6123 N N . ASP B 1 116 ? -15.633 -19.312 20.406 1 89.19 116 ASP B N 1
ATOM 6124 C CA . ASP B 1 116 ? -17.016 -19.188 20.875 1 89.19 116 ASP B CA 1
ATOM 6125 C C . ASP B 1 116 ? -17.984 -19.203 19.703 1 89.19 116 ASP B C 1
ATOM 6127 O O . ASP B 1 116 ? -19.188 -19.422 19.906 1 89.19 116 ASP B O 1
ATOM 6131 N N . LYS B 1 117 ? -17.484 -19.156 18.547 1 92.19 117 LYS B N 1
ATOM 6132 C CA . LYS B 1 117 ? -18.375 -19.094 17.391 1 92.19 117 LYS B CA 1
ATOM 6133 C C . LYS B 1 117 ? -18.062 -20.219 16.406 1 92.19 117 LYS B C 1
ATOM 6135 O O . LYS B 1 117 ? -18.516 -20.188 15.258 1 92.19 117 LYS B O 1
ATOM 6140 N N . ARG B 1 118 ? -17.359 -21.234 16.875 1 92.69 118 ARG B N 1
ATOM 6141 C CA . ARG B 1 118 ? -16.953 -22.328 15.992 1 92.69 118 ARG B CA 1
ATOM 6142 C C . ARG B 1 118 ? -18.016 -23.422 15.93 1 92.69 118 ARG B C 1
ATOM 6144 O O . ARG B 1 118 ? -17.766 -24.547 16.344 1 92.69 118 ARG B O 1
ATOM 6151 N N . SER B 1 119 ? -19.109 -23.125 15.508 1 91.88 119 SER B N 1
ATOM 6152 C CA . SER B 1 119 ? -20.219 -24 15.156 1 91.88 119 SER B CA 1
ATOM 6153 C C . SER B 1 119 ? -21.062 -23.391 14.031 1 91.88 119 SER B C 1
ATOM 6155 O O . SER B 1 119 ? -21.109 -22.172 13.875 1 91.88 119 SER B O 1
ATOM 6157 N N . SER B 1 120 ? -21.625 -24.25 13.211 1 90.31 120 SER B N 1
ATOM 6158 C CA . SER B 1 120 ? -22.406 -23.766 12.07 1 90.31 120 SER B CA 1
ATOM 6159 C C . SER B 1 120 ? -23.547 -22.859 12.523 1 90.31 120 SER B C 1
ATOM 6161 O O . SER B 1 120 ? -23.75 -21.781 11.977 1 90.31 120 SER B O 1
ATOM 6163 N N . PRO B 1 121 ? -24.281 -23.219 13.633 1 90.88 121 PRO B N 1
ATOM 6164 C CA . PRO B 1 121 ? -25.359 -22.328 14.086 1 90.88 121 PRO B CA 1
ATOM 6165 C C . PRO B 1 121 ? -24.828 -21.016 14.672 1 90.88 121 PRO B C 1
ATOM 6167 O O . PRO B 1 121 ? -25.453 -19.969 14.477 1 90.88 121 PRO B O 1
ATOM 6170 N N . ALA B 1 122 ? -23.781 -21.125 15.383 1 93.12 122 ALA B N 1
ATOM 6171 C CA . ALA B 1 122 ? -23.203 -19.906 15.961 1 93.12 122 ALA B CA 1
ATOM 6172 C C . ALA B 1 122 ? -22.703 -18.969 14.875 1 93.12 122 ALA B C 1
ATOM 6174 O O . ALA B 1 122 ? -22.844 -17.75 14.984 1 93.12 122 ALA B O 1
ATOM 6175 N N . LEU B 1 123 ? -22.062 -19.562 13.914 1 94.12 123 LEU B N 1
ATOM 6176 C CA . LEU B 1 123 ? -21.594 -18.781 12.789 1 94.12 123 LEU B CA 1
ATOM 6177 C C . LEU B 1 123 ? -22.75 -18.125 12.047 1 94.12 123 LEU B C 1
ATOM 6179 O O . LEU B 1 123 ? -22.672 -16.953 11.688 1 94.12 123 LEU B O 1
ATOM 6183 N N . TYR B 1 124 ? -23.812 -18.906 11.875 1 93.62 124 TYR B N 1
ATOM 6184 C CA . TYR B 1 124 ? -25.031 -18.375 11.266 1 93.62 124 TYR B CA 1
ATOM 6185 C C . TYR B 1 124 ? -25.594 -17.219 12.086 1 93.62 124 TYR B C 1
ATOM 6187 O O . TYR B 1 124 ? -25.953 -16.188 11.539 1 93.62 124 TYR B O 1
ATOM 6195 N N . GLY B 1 125 ? -25.625 -17.391 13.359 1 93.81 125 GLY B N 1
ATOM 6196 C CA . GLY B 1 125 ? -26.156 -16.375 14.25 1 93.81 125 GLY B CA 1
ATOM 6197 C C . GLY B 1 125 ? -25.359 -15.078 14.203 1 93.81 125 GLY B C 1
ATOM 6198 O O . GLY B 1 125 ? -25.938 -13.992 14.25 1 93.81 125 GLY B O 1
ATOM 6199 N N . TYR B 1 126 ? -24.094 -15.211 14.133 1 94.38 126 TYR B N 1
ATOM 6200 C CA . TYR B 1 126 ? -23.234 -14.039 14.062 1 94.38 126 TYR B CA 1
ATOM 6201 C C . TYR B 1 126 ? -23.5 -13.219 12.805 1 94.38 126 TYR B C 1
ATOM 6203 O O . TYR B 1 126 ? -23.688 -12.008 12.875 1 94.38 126 TYR B O 1
ATOM 6211 N N . PHE B 1 127 ? -23.594 -13.828 11.672 1 95.25 127 PHE B N 1
ATOM 6212 C CA . PHE B 1 127 ? -23.781 -13.117 10.406 1 95.25 127 PHE B CA 1
ATOM 6213 C C . PHE B 1 127 ? -25.219 -12.641 10.266 1 95.25 127 PHE B C 1
ATOM 6215 O O . PHE B 1 127 ? -25.484 -11.617 9.625 1 95.25 127 PHE B O 1
ATOM 6222 N N . ASP B 1 128 ? -26.109 -13.383 10.867 1 94.62 128 ASP B N 1
ATOM 6223 C CA . ASP B 1 128 ? -27.5 -12.938 10.859 1 94.62 128 ASP B CA 1
ATOM 6224 C C . ASP B 1 128 ? -27.688 -11.68 11.711 1 94.62 128 ASP B C 1
ATOM 6226 O O . ASP B 1 128 ? -28.562 -10.859 11.43 1 94.62 128 ASP B O 1
ATOM 6230 N N . HIS B 1 129 ? -26.875 -11.609 12.719 1 93.12 129 HIS B N 1
ATOM 6231 C CA . HIS B 1 129 ? -26.891 -10.406 13.547 1 93.12 129 HIS B CA 1
ATOM 6232 C C . HIS B 1 129 ? -26.344 -9.203 12.789 1 93.12 129 HIS B C 1
ATOM 6234 O O . HIS B 1 129 ? -26.875 -8.094 12.922 1 93.12 129 HIS B O 1
ATOM 6240 N N . LEU B 1 130 ? -25.359 -9.375 11.992 1 92.75 130 LEU B N 1
ATOM 6241 C CA . LEU B 1 130 ? -24.734 -8.297 11.227 1 92.75 130 LEU B CA 1
ATOM 6242 C C . LEU B 1 130 ? -25.594 -7.938 10.016 1 92.75 130 LEU B C 1
ATOM 6244 O O . LEU B 1 130 ? -25.688 -6.766 9.648 1 92.75 130 LEU B O 1
ATOM 6248 N N . PHE B 1 131 ? -26.125 -8.961 9.375 1 92.75 131 PHE B N 1
ATOM 6249 C CA . PHE B 1 131 ? -26.969 -8.805 8.195 1 92.75 131 PHE B CA 1
ATOM 6250 C C . PHE B 1 131 ? -28.312 -9.5 8.391 1 92.75 131 PHE B C 1
ATOM 6252 O O . PHE B 1 131 ? -28.562 -10.562 7.812 1 92.75 131 PHE B O 1
ATOM 6259 N N . PRO B 1 132 ? -29.156 -8.852 8.992 1 89.56 132 PRO B N 1
ATOM 6260 C CA . PRO B 1 132 ? -30.422 -9.516 9.352 1 89.56 132 PRO B CA 1
ATOM 6261 C C . PRO B 1 132 ? -31.219 -9.969 8.125 1 89.56 132 PRO B C 1
ATOM 6263 O O . PRO B 1 132 ? -31.516 -9.156 7.246 1 89.56 132 PRO B O 1
ATOM 6266 N N . GLY B 1 133 ? -31.469 -11.234 8.055 1 87.88 133 GLY B N 1
ATOM 6267 C CA . GLY B 1 133 ? -32.344 -11.82 7.051 1 87.88 133 GLY B CA 1
ATOM 6268 C C . GLY B 1 133 ? -31.656 -12.031 5.711 1 87.88 133 GLY B C 1
ATOM 6269 O O . GLY B 1 133 ? -32.312 -12.359 4.719 1 87.88 133 GLY B O 1
ATOM 6270 N N . LYS B 1 134 ? -30.453 -11.852 5.621 1 90.94 134 LYS B N 1
ATOM 6271 C CA . LYS B 1 134 ? -29.766 -11.938 4.332 1 90.94 134 LYS B CA 1
ATOM 6272 C C . LYS B 1 134 ? -28.781 -13.094 4.309 1 90.94 134 LYS B C 1
ATOM 6274 O O . LYS B 1 134 ? -27.938 -13.18 3.414 1 90.94 134 LYS B O 1
ATOM 6279 N N . VAL B 1 135 ? -28.844 -13.977 5.293 1 93 135 VAL B N 1
ATOM 6280 C CA . VAL B 1 135 ? -27.953 -15.133 5.352 1 93 135 VAL B CA 1
ATOM 6281 C C . VAL B 1 135 ? -28.703 -16.391 4.961 1 93 135 VAL B C 1
ATOM 6283 O O . VAL B 1 135 ? -29.797 -16.656 5.48 1 93 135 VAL B O 1
ATOM 6286 N N . SER B 1 136 ? -28.219 -17.156 3.994 1 91 136 SER B N 1
ATOM 6287 C CA . SER B 1 136 ? -28.844 -18.406 3.562 1 91 136 SER B CA 1
ATOM 6288 C C . SER B 1 136 ? -28.422 -19.578 4.445 1 91 136 SER B C 1
ATOM 6290 O O . SER B 1 136 ? -29.266 -20.25 5.031 1 91 136 SER B O 1
ATOM 6292 N N . TYR B 1 137 ? -27.125 -19.812 4.562 1 91.31 137 TYR B N 1
ATOM 6293 C CA . TYR B 1 137 ? -26.641 -20.844 5.453 1 91.31 137 TYR B CA 1
ATOM 6294 C C . TYR B 1 137 ? -25.172 -20.609 5.824 1 91.31 137 TYR B C 1
ATOM 6296 O O . TYR B 1 137 ? -24.516 -19.734 5.238 1 91.31 137 TYR B O 1
ATOM 6304 N N . ALA B 1 138 ? -24.734 -21.234 6.836 1 92.75 138 ALA B N 1
ATOM 6305 C CA . ALA B 1 138 ? -23.359 -21.219 7.297 1 92.75 138 ALA B CA 1
ATOM 6306 C C . ALA B 1 138 ? -22.859 -22.625 7.605 1 92.75 138 ALA B C 1
ATOM 6308 O O . ALA B 1 138 ? -23.594 -23.438 8.188 1 92.75 138 ALA B O 1
ATOM 6309 N N . SER B 1 139 ? -21.719 -22.984 7.047 1 92 139 SER B N 1
ATOM 6310 C CA . SER B 1 139 ? -21.125 -24.312 7.254 1 92 139 SER B CA 1
ATOM 6311 C C . SER B 1 139 ? -19.703 -24.203 7.809 1 92 139 SER B C 1
ATOM 6313 O O . SER B 1 139 ? -18.859 -23.531 7.227 1 92 139 SER B O 1
ATOM 6315 N N . LEU B 1 140 ? -19.469 -24.797 8.891 1 92.62 140 LEU B N 1
ATOM 6316 C CA . LEU B 1 140 ? -18.141 -24.828 9.484 1 92.62 140 LEU B CA 1
ATOM 6317 C C . LEU B 1 140 ? -17.375 -26.078 9.047 1 92.62 140 LEU B C 1
ATOM 6319 O O . LEU B 1 140 ? -17.953 -27.172 8.977 1 92.62 140 LEU B O 1
ATOM 6323 N N . CYS B 1 141 ? -16.156 -25.906 8.68 1 92.5 141 CYS B N 1
ATOM 6324 C CA . CYS B 1 141 ? -15.312 -27.047 8.336 1 92.5 141 CYS B CA 1
ATOM 6325 C C . CYS B 1 141 ? -14.836 -27.781 9.586 1 92.5 141 CYS B C 1
ATOM 6327 O O . CYS B 1 141 ? -14.57 -27.156 10.609 1 92.5 141 CYS B O 1
ATOM 6329 N N . MET B 1 142 ? -14.773 -29.062 9.484 1 91.44 142 MET B N 1
ATOM 6330 C CA . MET B 1 142 ? -14.414 -29.891 10.633 1 91.44 142 MET B CA 1
ATOM 6331 C C . MET B 1 142 ? -13.102 -30.625 10.391 1 91.44 142 MET B C 1
ATOM 6333 O O . MET B 1 142 ? -12.75 -30.906 9.242 1 91.44 142 MET B O 1
ATOM 6337 N N . HIS B 1 143 ? -12.422 -30.891 11.492 1 89.12 143 HIS B N 1
ATOM 6338 C CA . HIS B 1 143 ? -11.203 -31.672 11.398 1 89.12 143 HIS B CA 1
ATOM 6339 C C . HIS B 1 143 ? -11.516 -33.125 11.07 1 89.12 143 HIS B C 1
ATOM 6341 O O . HIS B 1 143 ? -12.039 -33.875 11.914 1 89.12 143 HIS B O 1
ATOM 6347 N N . SER B 1 144 ? -11.289 -33.469 9.797 1 86.44 144 SER B N 1
ATOM 6348 C CA . SER B 1 144 ? -11.586 -34.844 9.352 1 86.44 144 SER B CA 1
ATOM 6349 C C . SER B 1 144 ? -10.359 -35.5 8.742 1 86.44 144 SER B C 1
ATOM 6351 O O . SER B 1 144 ? -10.461 -36.25 7.758 1 86.44 144 SER B O 1
ATOM 6353 N N . SER B 1 145 ? -9.25 -35.188 9.281 1 83.62 145 SER B N 1
ATOM 6354 C CA . SER B 1 145 ? -8.031 -35.75 8.695 1 83.62 145 SER B CA 1
ATOM 6355 C C . SER B 1 145 ? -8.008 -37.281 8.789 1 83.62 145 SER B C 1
ATOM 6357 O O . SER B 1 145 ? -7.613 -37.938 7.84 1 83.62 145 SER B O 1
ATOM 6359 N N . ASP B 1 146 ? -8.461 -37.781 9.938 1 84.94 146 ASP B N 1
ATOM 6360 C CA . ASP B 1 146 ? -8.477 -39.25 10.125 1 84.94 146 ASP B CA 1
ATOM 6361 C C . ASP B 1 146 ? -9.477 -39.906 9.18 1 84.94 146 ASP B C 1
ATOM 6363 O O . ASP B 1 146 ? -9.18 -40.969 8.602 1 84.94 146 ASP B O 1
ATOM 6367 N N . LEU B 1 147 ? -10.609 -39.281 9.086 1 88.25 147 LEU B N 1
ATOM 6368 C CA . LEU B 1 147 ? -11.617 -39.812 8.172 1 88.25 147 LEU B CA 1
ATOM 6369 C C . LEU B 1 147 ? -11.125 -39.75 6.727 1 88.25 147 LEU B C 1
ATOM 6371 O O . LEU B 1 147 ? -11.344 -40.688 5.965 1 88.25 147 LEU B O 1
ATOM 6375 N N . GLU B 1 148 ? -10.469 -38.75 6.379 1 86.31 148 GLU B N 1
ATOM 6376 C CA . GLU B 1 148 ? -9.938 -38.625 5.023 1 86.31 148 GLU B CA 1
ATOM 6377 C C . GLU B 1 148 ? -8.875 -39.688 4.738 1 86.31 148 GLU B C 1
ATOM 6379 O O . GLU B 1 148 ? -8.82 -40.219 3.639 1 86.31 148 GLU B O 1
ATOM 6384 N N . ALA B 1 149 ? -8.078 -39.906 5.695 1 86 149 ALA B N 1
ATOM 6385 C CA . ALA B 1 149 ? -7.055 -40.938 5.547 1 86 149 ALA B CA 1
ATOM 6386 C C . ALA B 1 149 ? -7.688 -42.312 5.355 1 86 149 ALA B C 1
ATOM 6388 O O . ALA B 1 149 ? -7.25 -43.094 4.512 1 86 149 ALA B O 1
ATOM 6389 N N . THR B 1 150 ? -8.734 -42.531 6.145 1 90.25 150 THR B N 1
ATOM 6390 C CA . THR B 1 150 ? -9.438 -43.781 6.047 1 90.25 150 THR B CA 1
ATOM 6391 C C . THR B 1 150 ? -10.125 -43.938 4.688 1 90.25 150 THR B C 1
ATOM 6393 O O . THR B 1 150 ? -10.094 -45 4.078 1 90.25 150 THR B O 1
ATOM 6396 N N . LEU B 1 151 ? -10.633 -42.844 4.27 1 88 151 LEU B N 1
ATOM 6397 C CA . LEU B 1 151 ? -11.297 -42.875 2.973 1 88 151 LEU B CA 1
ATOM 6398 C C . LEU B 1 151 ? -10.281 -43.031 1.846 1 88 151 LEU B C 1
ATOM 6400 O O . LEU B 1 151 ? -10.586 -43.656 0.823 1 88 151 LEU B O 1
ATOM 6404 N N . GLY B 1 152 ? -9.18 -42.5 2.057 1 85.81 152 GLY B N 1
ATOM 6405 C CA . GLY B 1 152 ? -8.117 -42.719 1.091 1 85.81 152 GLY B CA 1
ATOM 6406 C C . GLY B 1 152 ? -7.699 -44.156 0.989 1 85.81 152 GLY B C 1
ATOM 6407 O O . GLY B 1 152 ? -7.551 -44.719 -0.112 1 85.81 152 GLY B O 1
ATOM 6408 N N . LYS B 1 153 ? -7.551 -44.812 2.111 1 87.75 153 LYS B N 1
ATOM 6409 C CA . LYS B 1 153 ? -7.223 -46.219 2.154 1 87.75 153 LYS B CA 1
ATOM 6410 C C . LYS B 1 153 ? -8.336 -47.062 1.545 1 87.75 153 LYS B C 1
ATOM 6412 O O . LYS B 1 153 ? -8.078 -48.062 0.873 1 87.75 153 LYS B O 1
ATOM 6417 N N . LYS B 1 154 ? -9.477 -46.562 1.851 1 89.25 154 LYS B N 1
ATOM 6418 C CA . LYS B 1 154 ? -10.641 -47.25 1.276 1 89.25 154 LYS B CA 1
ATOM 6419 C C . LYS B 1 154 ? -10.609 -47.188 -0.249 1 89.25 154 LYS B C 1
ATOM 6421 O O . LYS B 1 154 ? -10.875 -48.188 -0.917 1 89.25 154 LYS B O 1
ATOM 6426 N N . GLN B 1 155 ? -10.32 -46.031 -0.696 1 86.06 155 GLN B N 1
ATOM 6427 C CA . GLN B 1 155 ? -10.266 -45.875 -2.145 1 86.06 155 GLN B CA 1
ATOM 6428 C C . GLN B 1 155 ? -9.18 -46.75 -2.76 1 86.06 155 GLN B C 1
ATOM 6430 O O . GLN B 1 155 ? -9.375 -47.312 -3.838 1 86.06 155 GLN B O 1
ATOM 6435 N N . GLU B 1 156 ? -8.133 -46.844 -2.127 1 85.06 156 GLU B N 1
ATOM 6436 C CA . GLU B 1 156 ? -7.059 -47.719 -2.594 1 85.06 156 GLU B CA 1
ATOM 6437 C C . GLU B 1 156 ? -7.496 -49.188 -2.596 1 85.06 156 GLU B C 1
ATOM 6439 O O . GLU B 1 156 ? -7.191 -49.938 -3.531 1 85.06 156 GLU B O 1
ATOM 6444 N N . ALA B 1 157 ? -8.164 -49.531 -1.572 1 85.25 157 ALA B N 1
ATOM 6445 C CA . ALA B 1 157 ? -8.672 -50.906 -1.479 1 85.25 157 ALA B CA 1
ATOM 6446 C C . ALA B 1 157 ? -9.688 -51.188 -2.582 1 85.25 157 ALA B C 1
ATOM 6448 O O . ALA B 1 157 ? -9.695 -52.25 -3.166 1 85.25 157 ALA B O 1
ATOM 6449 N N . LEU B 1 158 ? -10.461 -50.219 -2.795 1 86.88 158 LEU B N 1
ATOM 6450 C CA . LEU B 1 158 ? -11.461 -50.344 -3.844 1 86.88 158 LEU B CA 1
ATOM 6451 C C . LEU B 1 158 ? -10.812 -50.531 -5.207 1 86.88 158 LEU B C 1
ATOM 6453 O O . LEU B 1 158 ? -11.258 -51.344 -6.008 1 86.88 158 LEU B O 1
ATOM 6457 N N . GLU B 1 159 ? -9.836 -49.844 -5.457 1 85.12 159 GLU B N 1
ATOM 6458 C CA . GLU B 1 159 ? -9.133 -49.938 -6.73 1 85.12 159 GLU B CA 1
ATOM 6459 C C . GLU B 1 159 ? -8.406 -51.25 -6.863 1 85.12 159 GLU B C 1
ATOM 6461 O O . GLU B 1 159 ? -8.32 -51.812 -7.961 1 85.12 159 GLU B O 1
ATOM 6466 N N . LYS B 1 160 ? -7.879 -51.75 -5.809 1 82.5 160 LYS B N 1
ATOM 6467 C CA . LYS B 1 160 ? -7.199 -53.031 -5.824 1 82.5 160 LYS B CA 1
ATOM 6468 C C . LYS B 1 160 ? -8.18 -54.188 -6.086 1 82.5 160 LYS B C 1
ATOM 6470 O O . LYS B 1 160 ? -7.84 -55.156 -6.738 1 82.5 160 LYS B O 1
ATOM 6475 N N . VAL B 1 161 ? -9.375 -54 -5.566 1 84.75 161 VAL B N 1
ATOM 6476 C CA . VAL B 1 161 ? -10.414 -55 -5.859 1 84.75 161 VAL B CA 1
ATOM 6477 C C . VAL B 1 161 ? -10.734 -54.969 -7.348 1 84.75 161 VAL B C 1
ATOM 6479 O O . VAL B 1 161 ? -10.844 -56.031 -7.98 1 84.75 161 VAL B O 1
ATOM 6482 N N . GLU B 1 162 ? -10.844 -53.812 -7.832 1 84.38 162 GLU B N 1
ATOM 6483 C CA . GLU B 1 162 ? -11.148 -53.656 -9.25 1 84.38 162 GLU B CA 1
ATOM 6484 C C . GLU B 1 162 ? -10.023 -54.219 -10.125 1 84.38 162 GLU B C 1
ATOM 6486 O O . GLU B 1 162 ? -10.281 -54.812 -11.164 1 84.38 162 GLU B O 1
ATOM 6491 N N . HIS B 1 163 ? -8.859 -53.906 -9.664 1 80.81 163 HIS B N 1
ATOM 6492 C CA . HIS B 1 163 ? -7.703 -54.438 -10.391 1 80.81 163 HIS B CA 1
ATOM 6493 C C . HIS B 1 163 ? -7.668 -55.969 -10.367 1 80.81 163 HIS B C 1
ATOM 6495 O O . HIS B 1 163 ? -7.316 -56.594 -11.367 1 80.81 163 HIS B O 1
ATOM 6501 N N . ALA B 1 164 ? -7.992 -56.531 -9.25 1 78.31 164 ALA B N 1
ATOM 6502 C CA . ALA B 1 164 ? -8.016 -57.969 -9.117 1 78.31 164 ALA B CA 1
ATOM 6503 C C . ALA B 1 164 ? -9.094 -58.594 -10 1 78.31 164 ALA B C 1
ATOM 6505 O O . ALA B 1 164 ? -8.875 -59.656 -10.617 1 78.31 164 ALA B O 1
ATOM 6506 N N . VAL B 1 165 ? -10.164 -57.938 -10.078 1 78.62 165 VAL B N 1
ATOM 6507 C CA . VAL B 1 165 ? -11.25 -58.406 -10.914 1 78.62 165 VAL B CA 1
ATOM 6508 C C . VAL B 1 165 ? -10.867 -58.281 -12.383 1 78.62 165 VAL B C 1
ATOM 6510 O O . VAL B 1 165 ? -11.164 -59.188 -13.188 1 78.62 165 VAL B O 1
ATOM 6513 N N . ALA B 1 166 ? -10.219 -57.281 -12.758 1 77.62 166 ALA B N 1
ATOM 6514 C CA . ALA B 1 166 ? -9.789 -57.062 -14.133 1 77.62 166 ALA B CA 1
ATOM 6515 C C . ALA B 1 166 ? -8.75 -58.125 -14.547 1 77.62 166 ALA B C 1
ATOM 6517 O O . ALA B 1 166 ? -8.773 -58.625 -15.672 1 77.62 166 ALA B O 1
ATOM 6518 N N . GLN B 1 167 ? -7.859 -58.469 -13.641 1 75.69 167 GLN B N 1
ATOM 6519 C CA . GLN B 1 167 ? -6.824 -59.438 -13.93 1 75.69 167 GLN B CA 1
ATOM 6520 C C . GLN B 1 167 ? -7.422 -60.844 -14.086 1 75.69 167 GLN B C 1
ATOM 6522 O O . GLN B 1 167 ? -6.938 -61.656 -14.891 1 75.69 167 GLN B O 1
ATOM 6527 N N . ARG B 1 168 ? -8.422 -61.125 -13.344 1 74.62 168 ARG B N 1
ATOM 6528 C CA . ARG B 1 168 ? -9.109 -62.406 -13.445 1 74.62 168 ARG B CA 1
ATOM 6529 C C . ARG B 1 168 ? -9.758 -62.594 -14.812 1 74.62 168 ARG B C 1
ATOM 6531 O O . ARG B 1 168 ? -9.836 -63.688 -15.336 1 74.62 168 ARG B O 1
ATOM 6538 N N . HIS B 1 169 ? -10.125 -61.469 -15.344 1 69.75 169 HIS B N 1
ATOM 6539 C CA . HIS B 1 169 ? -10.758 -61.531 -16.656 1 69.75 169 HIS B CA 1
ATOM 6540 C C . HIS B 1 169 ? -9.727 -61.688 -17.766 1 69.75 169 HIS B C 1
ATOM 6542 O O . HIS B 1 169 ? -10.016 -62.219 -18.828 1 69.75 169 HIS B O 1
ATOM 6548 N N . LEU B 1 170 ? -8.523 -61.156 -17.672 1 64.44 170 LEU B N 1
ATOM 6549 C CA . LEU B 1 170 ? -7.453 -61.219 -18.656 1 64.44 170 LEU B CA 1
ATOM 6550 C C . LEU B 1 170 ? -6.891 -62.656 -18.734 1 64.44 170 LEU B C 1
ATOM 6552 O O . LEU B 1 170 ? -6.617 -63.156 -19.812 1 64.44 170 LEU B O 1
ATOM 6556 N N . GLU B 1 171 ? -6.59 -63.219 -17.656 1 60.59 171 GLU B N 1
ATOM 6557 C CA . GLU B 1 171 ? -6.09 -64.625 -17.625 1 60.59 171 GLU B CA 1
ATOM 6558 C C . GLU B 1 171 ? -7.059 -65.5 -16.891 1 60.59 171 GLU B C 1
ATOM 6560 O O . GLU B 1 171 ? -6.898 -65.812 -15.695 1 60.59 171 GLU B O 1
ATOM 6565 N N . PRO B 1 172 ? -8.047 -66 -17.734 1 58.69 172 PRO B N 1
ATOM 6566 C CA . PRO B 1 172 ? -9.023 -66.875 -17.094 1 58.69 172 PRO B CA 1
ATOM 6567 C C . PRO B 1 172 ? -8.398 -68.188 -16.531 1 58.69 172 PRO B C 1
ATOM 6569 O O . PRO B 1 172 ? -7.422 -68.688 -17.094 1 58.69 172 PRO B O 1
ATOM 6572 N N . PRO B 1 173 ? -8.992 -68.688 -15.164 1 57.44 173 PRO B N 1
ATOM 6573 C CA . PRO B 1 173 ? -9.398 -69.125 -13.812 1 57.44 173 PRO B CA 1
ATOM 6574 C C . PRO B 1 173 ? -8.406 -68.688 -12.742 1 57.44 173 PRO B C 1
ATOM 6576 O O . PRO B 1 173 ? -8.414 -69.188 -11.625 1 57.44 173 PRO B O 1
ATOM 6579 N N . LYS B 1 174 ? -7.285 -67.875 -13.156 1 60.06 174 LYS B N 1
ATOM 6580 C CA . LYS B 1 174 ? -6.223 -67.688 -12.188 1 60.06 174 LYS B CA 1
ATOM 6581 C C . LYS B 1 174 ? -6.582 -66.562 -11.234 1 60.06 174 LYS B C 1
ATOM 6583 O O . LYS B 1 174 ? -6.879 -65.438 -11.672 1 60.06 174 LYS B O 1
ATOM 6588 N N . GLU B 1 175 ? -7.066 -66.875 -10.102 1 61.09 175 GLU B N 1
ATOM 6589 C CA . GLU B 1 175 ? -7.305 -65.938 -9.023 1 61.09 175 GLU B CA 1
ATOM 6590 C C . GLU B 1 175 ? -6.016 -65.188 -8.617 1 61.09 175 GLU B C 1
ATOM 6592 O O . GLU B 1 175 ? -4.977 -65.812 -8.438 1 61.09 175 GLU B O 1
ATOM 6597 N N . THR B 1 176 ? -5.848 -63.969 -8.93 1 69.38 176 THR B N 1
ATOM 6598 C CA . THR B 1 176 ? -4.668 -63.188 -8.523 1 69.38 176 THR B CA 1
ATOM 6599 C C . THR B 1 176 ? -4.465 -63.312 -7.012 1 69.38 176 THR B C 1
ATOM 6601 O O . THR B 1 176 ? -5.414 -63.156 -6.238 1 69.38 176 THR B O 1
ATOM 6604 N N . MET B 1 177 ? -3.414 -63.938 -6.613 1 70.88 177 MET B N 1
ATOM 6605 C CA . MET B 1 177 ? -3.105 -64.125 -5.199 1 70.88 177 MET B CA 1
ATOM 6606 C C . MET B 1 177 ? -2.25 -63 -4.656 1 70.88 177 MET B C 1
ATOM 6608 O O . MET B 1 177 ? -1.438 -62.406 -5.387 1 70.88 177 MET B O 1
ATOM 6612 N N . THR B 1 178 ? -2.707 -62.344 -3.566 1 72.25 178 THR B N 1
ATOM 6613 C CA . THR B 1 178 ? -1.898 -61.312 -2.896 1 72.25 178 THR B CA 1
ATOM 6614 C C . THR B 1 178 ? -1.372 -61.844 -1.562 1 72.25 178 THR B C 1
ATOM 6616 O O . THR B 1 178 ? -2.004 -62.688 -0.929 1 72.25 178 THR B O 1
ATOM 6619 N N . ARG B 1 179 ? -0.097 -61.625 -1.186 1 68.62 179 ARG B N 1
ATOM 6620 C CA . ARG B 1 179 ? 0.501 -62.031 0.081 1 68.62 179 ARG B CA 1
ATOM 6621 C C . ARG B 1 179 ? 0.156 -61.031 1.193 1 68.62 179 ARG B C 1
ATOM 6623 O O . ARG B 1 179 ? 0.332 -59.844 1.035 1 68.62 179 ARG B O 1
ATOM 6630 N N . VAL B 1 180 ? -0.645 -61.438 2.203 1 69.38 180 VAL B N 1
ATOM 6631 C CA . VAL B 1 180 ? -1.068 -60.625 3.328 1 69.38 180 VAL B CA 1
ATOM 6632 C C . VAL B 1 180 ? -0.18 -60.906 4.539 1 69.38 180 VAL B C 1
ATOM 6634 O O . VAL B 1 180 ? 0.119 -62.062 4.844 1 69.38 180 VAL B O 1
ATOM 6637 N N . GLY B 1 181 ? 0.356 -59.812 5.371 1 60.41 181 GLY B N 1
ATOM 6638 C CA . GLY B 1 181 ? 1.109 -59.938 6.609 1 60.41 181 GLY B CA 1
ATOM 6639 C C . GLY B 1 181 ? 2.611 -59.969 6.395 1 60.41 181 GLY B C 1
ATOM 6640 O O . GLY B 1 181 ? 3.379 -60.031 7.355 1 60.41 181 GLY B O 1
ATOM 6641 N N . GLY B 1 182 ? 3.131 -60.312 5.094 1 50.84 182 GLY B N 1
ATOM 6642 C CA . GLY B 1 182 ? 4.57 -60.438 4.926 1 50.84 182 GLY B CA 1
ATOM 6643 C C . GLY B 1 182 ? 5.246 -59.125 4.59 1 50.84 182 GLY B C 1
ATOM 6644 O O . GLY B 1 182 ? 4.578 -58.156 4.246 1 50.84 182 GLY B O 1
ATOM 6645 N N . VAL B 1 183 ? 6.246 -58.875 5.336 1 48.66 183 VAL B N 1
ATOM 6646 C CA . VAL B 1 183 ? 7.133 -57.75 5.039 1 48.66 183 VAL B CA 1
ATOM 6647 C C . VAL B 1 183 ? 7.867 -58.031 3.725 1 48.66 183 VAL B C 1
ATOM 6649 O O . VAL B 1 183 ? 8.383 -59.125 3.496 1 48.66 183 VAL B O 1
ATOM 6652 N N . ALA B 1 184 ? 8.273 -57 2.828 1 52.25 184 ALA B N 1
ATOM 6653 C CA . ALA B 1 184 ? 8.945 -56.969 1.53 1 52.25 184 ALA B CA 1
ATOM 6654 C C . ALA B 1 184 ? 8.828 -58.344 0.823 1 52.25 184 ALA B C 1
ATOM 6656 O O . ALA B 1 184 ? 7.914 -59.125 1.106 1 52.25 184 ALA B O 1
ATOM 6657 N N . CYS B 1 185 ? 9.758 -58.938 0.064 1 50.78 185 CYS B N 1
ATOM 6658 C CA . CYS B 1 185 ? 10 -60.125 -0.748 1 50.78 185 CYS B CA 1
ATOM 6659 C C . CYS B 1 185 ? 9.688 -61.375 0.038 1 50.78 185 CYS B C 1
ATOM 6661 O O . CYS B 1 185 ? 9.664 -62.469 -0.528 1 50.78 185 CYS B O 1
ATOM 6663 N N . CYS B 1 186 ? 9.625 -61.438 1.425 1 52.91 186 CYS B N 1
ATOM 6664 C CA . CYS B 1 186 ? 9.719 -62.688 2.17 1 52.91 186 CYS B CA 1
ATOM 6665 C C . CYS B 1 186 ? 8.625 -62.781 3.23 1 52.91 186 CYS B C 1
ATOM 6667 O O . CYS B 1 186 ? 8.414 -61.812 3.984 1 52.91 186 CYS B O 1
ATOM 6669 N N . GLY B 1 187 ? 7.609 -63.688 3.277 1 58.12 187 GLY B N 1
ATOM 6670 C CA . GLY B 1 187 ? 6.703 -64.062 4.348 1 58.12 187 GLY B CA 1
ATOM 6671 C C . GLY B 1 187 ? 5.301 -63.531 4.168 1 58.12 187 GLY B C 1
ATOM 6672 O O . GLY B 1 187 ? 5.074 -62.656 3.344 1 58.12 187 GLY B O 1
ATOM 6673 N N . GLY B 1 188 ? 4.156 -64.188 4.246 1 61.88 188 GLY B N 1
ATOM 6674 C CA . GLY B 1 188 ? 2.74 -63.906 4.352 1 61.88 188 GLY B CA 1
ATOM 6675 C C . GLY B 1 188 ? 1.855 -64.938 3.656 1 61.88 188 GLY B C 1
ATOM 6676 O O . GLY B 1 188 ? 2.352 -65.812 2.949 1 61.88 188 GLY B O 1
ATOM 6677 N N . GLU B 1 189 ? 0.789 -65.188 4.133 1 69.12 189 GLU B N 1
ATOM 6678 C CA . GLU B 1 189 ? -0.15 -66.188 3.602 1 69.12 189 GLU B CA 1
ATOM 6679 C C . GLU B 1 189 ? -0.769 -65.688 2.291 1 69.12 189 GLU B C 1
ATOM 6681 O O . GLU B 1 189 ? -1.128 -64.562 2.16 1 69.12 189 GLU B O 1
ATOM 6686 N N . LYS B 1 190 ? -0.562 -66.5 1.255 1 72.75 190 LYS B N 1
ATOM 6687 C CA . LYS B 1 190 ? -1.146 -66.188 -0.053 1 72.75 190 LYS B CA 1
ATOM 6688 C C . LYS B 1 190 ? -2.668 -66.312 -0.008 1 72.75 190 LYS B C 1
ATOM 6690 O O . LYS B 1 190 ? -3.221 -67.375 0.315 1 72.75 190 LYS B O 1
ATOM 6695 N N . VAL B 1 191 ? -3.246 -65.312 0.066 1 77.12 191 VAL B N 1
ATOM 6696 C CA . VAL B 1 191 ? -4.707 -65.312 0.064 1 77.12 191 VAL B CA 1
ATOM 6697 C C . VAL B 1 191 ? -5.215 -64.688 -1.255 1 77.12 191 VAL B C 1
ATOM 6699 O O . VAL B 1 191 ? -4.461 -64.062 -1.99 1 77.12 191 VAL B O 1
ATOM 6702 N N . SER B 1 192 ? -6.52 -65.062 -1.52 1 78.31 192 SER B N 1
ATOM 6703 C CA . SER B 1 192 ? -7.164 -64.5 -2.703 1 78.31 192 SER B CA 1
ATOM 6704 C C . SER B 1 192 ? -7.215 -63 -2.633 1 78.31 192 SER B C 1
ATOM 6706 O O . SER B 1 192 ? -7.648 -62.438 -1.628 1 78.31 192 SER B O 1
ATOM 6708 N N . SER B 1 193 ? -6.66 -62.312 -3.627 1 81.5 193 SER B N 1
ATOM 6709 C CA . SER B 1 193 ? -6.605 -60.875 -3.664 1 81.5 193 SER B CA 1
ATOM 6710 C C . SER B 1 193 ? -8.008 -60.25 -3.611 1 81.5 193 SER B C 1
ATOM 6712 O O . SER B 1 193 ? -8.234 -59.281 -2.896 1 81.5 193 SER B O 1
ATOM 6714 N N . GLU B 1 194 ? -8.93 -60.812 -4.316 1 81.5 194 GLU B N 1
ATOM 6715 C CA . GLU B 1 194 ? -10.289 -60.281 -4.371 1 81.5 194 GLU B CA 1
ATOM 6716 C C . GLU B 1 194 ? -10.977 -60.375 -3.016 1 81.5 194 GLU B C 1
ATOM 6718 O O . GLU B 1 194 ? -11.57 -59.406 -2.539 1 81.5 194 GLU B O 1
ATOM 6723 N N . ALA B 1 195 ? -10.922 -61.594 -2.432 1 81.56 195 ALA B N 1
ATOM 6724 C CA . ALA B 1 195 ? -11.586 -61.812 -1.147 1 81.56 195 ALA B CA 1
ATOM 6725 C C . ALA B 1 195 ? -10.93 -60.969 -0.051 1 81.56 195 ALA B C 1
ATOM 6727 O O . ALA B 1 195 ? -11.617 -60.406 0.805 1 81.56 195 ALA B O 1
ATOM 6728 N N . HIS B 1 196 ? -9.688 -60.938 -0.142 1 84.25 196 HIS B N 1
ATOM 6729 C CA . HIS B 1 196 ? -8.961 -60.156 0.871 1 84.25 196 HIS B CA 1
ATOM 6730 C C . HIS B 1 196 ? -9.297 -58.688 0.787 1 84.25 196 HIS B C 1
ATOM 6732 O O . HIS B 1 196 ? -9.609 -58.062 1.8 1 84.25 196 HIS B O 1
ATOM 6738 N N . PHE B 1 197 ? -9.242 -58.156 -0.358 1 87.25 197 PHE B N 1
ATOM 6739 C CA . PHE B 1 197 ? -9.461 -56.719 -0.505 1 87.25 197 PHE B CA 1
ATOM 6740 C C . PHE B 1 197 ? -10.93 -56.375 -0.315 1 87.25 197 PHE B C 1
ATOM 6742 O O . PHE B 1 197 ? -11.266 -55.281 0.148 1 87.25 197 PHE B O 1
ATOM 6749 N N . LYS B 1 198 ? -11.812 -57.219 -0.621 1 86.5 198 LYS B N 1
ATOM 6750 C CA . LYS B 1 198 ? -13.219 -57 -0.306 1 86.5 198 LYS B CA 1
ATOM 6751 C C . LYS B 1 198 ? -13.445 -56.938 1.203 1 86.5 198 LYS B C 1
ATOM 6753 O O . LYS B 1 198 ? -14.266 -56.156 1.691 1 86.5 198 LYS B O 1
ATOM 6758 N N . GLY B 1 199 ? -12.773 -57.844 1.891 1 86.19 199 GLY B N 1
ATOM 6759 C CA . GLY B 1 199 ? -12.82 -57.812 3.344 1 86.19 199 GLY B CA 1
ATOM 6760 C C . GLY B 1 199 ? -12.25 -56.531 3.928 1 86.19 199 GLY B C 1
ATOM 6761 O O . GLY B 1 199 ? -12.82 -55.969 4.859 1 86.19 199 GLY B O 1
ATOM 6762 N N . GLU B 1 200 ? -11.148 -56.156 3.387 1 88.44 200 GLU B N 1
ATOM 6763 C CA . GLU B 1 200 ? -10.539 -54.906 3.818 1 88.44 200 GLU B CA 1
ATOM 6764 C C . GLU B 1 200 ? -11.445 -53.719 3.523 1 88.44 200 GLU B C 1
ATOM 6766 O O . GLU B 1 200 ? -11.531 -52.781 4.32 1 88.44 200 GLU B O 1
ATOM 6771 N N . LEU B 1 201 ? -12.094 -53.656 2.4 1 90.25 201 LEU B N 1
ATOM 6772 C CA . LEU B 1 201 ? -13.023 -52.594 2.02 1 90.25 201 LEU B CA 1
ATOM 6773 C C . LEU B 1 201 ? -14.172 -52.5 3.021 1 90.25 201 LEU B C 1
ATOM 6775 O O . LEU B 1 201 ? -14.539 -51.406 3.449 1 90.25 201 LEU B O 1
ATOM 6779 N N . ALA B 1 202 ? -14.703 -53.656 3.355 1 88.69 202 ALA B N 1
ATOM 6780 C CA . ALA B 1 202 ? -15.797 -53.656 4.32 1 88.69 202 ALA B CA 1
ATOM 6781 C C . ALA B 1 202 ? -15.344 -53.156 5.684 1 88.69 202 ALA B C 1
ATOM 6783 O O . ALA B 1 202 ? -16.078 -52.438 6.359 1 88.69 202 ALA B O 1
ATOM 6784 N N . ARG B 1 203 ? -14.18 -53.562 6.039 1 91.06 203 ARG B N 1
ATOM 6785 C CA . ARG B 1 203 ? -13.625 -53.094 7.309 1 91.06 203 ARG B CA 1
ATOM 6786 C C . ARG B 1 203 ? -13.43 -51.594 7.293 1 91.06 203 ARG B C 1
ATOM 6788 O O . ARG B 1 203 ? -13.797 -50.906 8.25 1 91.06 203 ARG B O 1
ATOM 6795 N N . LEU B 1 204 ? -12.812 -51.094 6.266 1 92.44 204 LEU B N 1
ATOM 6796 C CA . LEU B 1 204 ? -12.523 -49.688 6.148 1 92.44 204 LEU B CA 1
ATOM 6797 C C . LEU B 1 204 ? -13.812 -48.875 6.059 1 92.44 204 LEU B C 1
ATOM 6799 O O . LEU B 1 204 ? -13.891 -47.75 6.582 1 92.44 204 LEU B O 1
ATOM 6803 N N . LEU B 1 205 ? -14.828 -49.344 5.453 1 90.88 205 LEU B N 1
ATOM 6804 C CA . LEU B 1 205 ? -16.125 -48.688 5.391 1 90.88 205 LEU B CA 1
ATOM 6805 C C . LEU B 1 205 ? -16.766 -48.594 6.773 1 90.88 205 LEU B C 1
ATOM 6807 O O . LEU B 1 205 ? -17.391 -47.594 7.113 1 90.88 205 LEU B O 1
ATOM 6811 N N . GLY B 1 206 ? -16.594 -49.656 7.496 1 90.38 206 GLY B N 1
ATOM 6812 C CA . GLY B 1 206 ? -17.078 -49.656 8.867 1 90.38 206 GLY B CA 1
ATOM 6813 C C . GLY B 1 206 ? -16.344 -48.656 9.742 1 90.38 206 GLY B C 1
ATOM 6814 O O . GLY B 1 206 ? -16.969 -47.938 10.539 1 90.38 206 GLY B O 1
ATOM 6815 N N . GLU B 1 207 ? -15.094 -48.625 9.57 1 92 207 GLU B N 1
ATOM 6816 C CA . GLU B 1 207 ? -14.289 -47.656 10.312 1 92 207 GLU B CA 1
ATOM 6817 C C . GLU B 1 207 ? -14.641 -46.219 9.914 1 92 207 GLU B C 1
ATOM 6819 O O . GLU B 1 207 ? -14.695 -45.344 10.773 1 92 207 GLU B O 1
ATOM 6824 N N . ALA B 1 208 ? -14.789 -45.969 8.648 1 92.25 208 ALA B N 1
ATOM 6825 C CA . ALA B 1 208 ? -15.164 -44.656 8.148 1 92.25 208 ALA B CA 1
ATOM 6826 C C . ALA B 1 208 ? -16.5 -44.219 8.727 1 92.25 208 ALA B C 1
ATOM 6828 O O . ALA B 1 208 ? -16.672 -43.031 9.086 1 92.25 208 ALA B O 1
ATOM 6829 N N . ASP B 1 209 ? -17.422 -45.094 8.836 1 90.94 209 ASP B N 1
ATOM 6830 C CA . ASP B 1 209 ? -18.734 -44.781 9.375 1 90.94 209 ASP B CA 1
ATOM 6831 C C . ASP B 1 209 ? -18.656 -44.438 10.859 1 90.94 209 ASP B C 1
ATOM 6833 O O . ASP B 1 209 ? -19.359 -43.531 11.328 1 90.94 209 ASP B O 1
ATOM 6837 N N . LYS B 1 210 ? -17.844 -45.156 11.547 1 91.44 210 LYS B N 1
ATOM 6838 C CA . LYS B 1 210 ? -17.656 -44.875 12.961 1 91.44 210 LYS B CA 1
ATOM 6839 C C . LYS B 1 210 ? -17.031 -43.5 13.172 1 91.44 210 LYS B C 1
ATOM 6841 O O . LYS B 1 210 ? -17.438 -42.75 14.062 1 91.44 210 LYS B O 1
ATOM 6846 N N . GLU B 1 211 ? -16.031 -43.25 12.383 1 91.06 211 GLU B N 1
ATOM 6847 C CA . GLU B 1 211 ? -15.375 -41.969 12.484 1 91.06 211 GLU B CA 1
ATOM 6848 C C . GLU B 1 211 ? -16.312 -40.812 12.094 1 91.06 211 GLU B C 1
ATOM 6850 O O . GLU B 1 211 ? -16.297 -39.75 12.719 1 91.06 211 GLU B O 1
ATOM 6855 N N . HIS B 1 212 ? -17.062 -41 11.07 1 91 212 HIS B N 1
ATOM 6856 C CA . HIS B 1 212 ? -18.031 -40.031 10.633 1 91 212 HIS B CA 1
ATOM 6857 C C . HIS B 1 212 ? -19.047 -39.719 11.734 1 91 212 HIS B C 1
ATOM 6859 O O . HIS B 1 212 ? -19.391 -38.562 11.984 1 91 212 HIS B O 1
ATOM 6865 N N . SER B 1 213 ? -19.5 -40.75 12.383 1 89.25 213 SER B N 1
ATOM 6866 C CA . SER B 1 213 ? -20.484 -40.594 13.461 1 89.25 213 SER B CA 1
ATOM 6867 C C . SER B 1 213 ? -19.859 -39.906 14.664 1 89.25 213 SER B C 1
ATOM 6869 O O . SER B 1 213 ? -20.531 -39.094 15.336 1 89.25 213 SER B O 1
ATOM 6871 N N . ARG B 1 214 ? -18.688 -40.188 14.875 1 88.19 214 ARG B N 1
ATOM 6872 C CA . ARG B 1 214 ? -18 -39.531 15.969 1 88.19 214 ARG B CA 1
ATOM 6873 C C . ARG B 1 214 ? -17.875 -38.031 15.719 1 88.19 214 ARG B C 1
ATOM 6875 O O . ARG B 1 214 ? -18.141 -37.219 16.609 1 88.19 214 ARG B O 1
ATOM 6882 N N . ILE B 1 215 ? -17.453 -37.719 14.555 1 89.06 215 ILE B N 1
ATOM 6883 C CA . ILE B 1 215 ? -17.281 -36.312 14.188 1 89.06 215 ILE B CA 1
ATOM 6884 C C . ILE B 1 215 ? -18.625 -35.594 14.289 1 89.06 215 ILE B C 1
ATOM 6886 O O . ILE B 1 215 ? -18.703 -34.469 14.805 1 89.06 215 ILE B O 1
ATOM 6890 N N . SER B 1 216 ? -19.672 -36.219 13.852 1 85.69 216 SER B N 1
ATOM 6891 C CA . SER B 1 216 ? -21.016 -35.625 13.891 1 85.69 216 SER B CA 1
ATOM 6892 C C . SER B 1 216 ? -21.5 -35.438 15.32 1 85.69 216 SER B C 1
ATOM 6894 O O . SER B 1 216 ? -22.141 -34.469 15.641 1 85.69 216 SER B O 1
ATOM 6896 N N . GLN B 1 217 ? -21.109 -36.344 16.156 1 85.81 217 GLN B N 1
ATOM 6897 C CA . GLN B 1 217 ? -21.516 -36.281 17.562 1 85.81 217 GLN B CA 1
ATOM 6898 C C . GLN B 1 217 ? -20.766 -35.156 18.297 1 85.81 217 GLN B C 1
ATOM 6900 O O . GLN B 1 217 ? -21.359 -34.406 19.047 1 85.81 217 GLN B O 1
ATOM 6905 N N . VAL B 1 218 ? -19.562 -35.125 18.031 1 86 218 VAL B N 1
ATOM 6906 C CA . VAL B 1 218 ? -18.75 -34.094 18.703 1 86 218 VAL B CA 1
ATOM 6907 C C . VAL B 1 218 ? -19.094 -32.719 18.172 1 86 218 VAL B C 1
ATOM 6909 O O . VAL B 1 218 ? -19.094 -31.75 18.922 1 86 218 VAL B O 1
ATOM 6912 N N . ALA B 1 219 ? -19.391 -32.594 16.922 1 83.81 219 ALA B N 1
ATOM 6913 C CA . ALA B 1 219 ? -19.781 -31.344 16.297 1 83.81 219 ALA B CA 1
ATOM 6914 C C . ALA B 1 219 ? -21.078 -30.812 16.891 1 83.81 219 ALA B C 1
ATOM 6916 O O . ALA B 1 219 ? -21.281 -29.594 16.969 1 83.81 219 ALA B O 1
ATOM 6917 N N . SER B 1 220 ? -21.938 -31.672 17.344 1 80.38 220 SER B N 1
ATOM 6918 C CA . SER B 1 220 ? -23.234 -31.297 17.875 1 80.38 220 SER B CA 1
ATOM 6919 C C . SER B 1 220 ? -23.109 -30.734 19.281 1 80.38 220 SER B C 1
ATOM 6921 O O . SER B 1 220 ? -24.031 -30.078 19.781 1 80.38 220 SER B O 1
ATOM 6923 N N . GLN B 1 221 ? -21.922 -30.922 19.953 1 79.12 221 GLN B N 1
ATOM 6924 C CA . GLN B 1 221 ? -21.703 -30.422 21.312 1 79.12 221 GLN B CA 1
ATOM 6925 C C . GLN B 1 221 ? -21.578 -28.891 21.328 1 79.12 221 GLN B C 1
ATOM 6927 O O . GLN B 1 221 ? -21.625 -28.266 22.391 1 79.12 221 GLN B O 1
ATOM 6932 N N . GLY B 1 222 ? -21.578 -28.266 20.203 1 75.94 222 GLY B N 1
ATOM 6933 C CA . GLY B 1 222 ? -21.641 -26.812 20.156 1 75.94 222 GLY B CA 1
ATOM 6934 C C . GLY B 1 222 ? -20.312 -26.172 19.812 1 75.94 222 GLY B C 1
ATOM 6935 O O . GLY B 1 222 ? -19.422 -26.828 19.266 1 75.94 222 GLY B O 1
ATOM 6936 N N . ALA B 1 223 ? -20.297 -24.812 20.203 1 74.69 223 ALA B N 1
ATOM 6937 C CA . ALA B 1 223 ? -19.125 -24 19.891 1 74.69 223 ALA B CA 1
ATOM 6938 C C . ALA B 1 223 ? -17.938 -24.359 20.781 1 74.69 223 ALA B C 1
ATOM 6940 O O . ALA B 1 223 ? -18.109 -24.594 21.984 1 74.69 223 ALA B O 1
ATOM 6941 N N . GLY B 1 224 ? -16.75 -24.656 20.172 1 75.19 224 GLY B N 1
ATOM 6942 C CA . GLY B 1 224 ? -15.531 -24.969 20.922 1 75.19 224 GLY B CA 1
ATOM 6943 C C . GLY B 1 224 ? -15.18 -26.438 20.906 1 75.19 224 GLY B C 1
ATOM 6944 O O . GLY B 1 224 ? -14.258 -26.859 21.609 1 75.19 224 GLY B O 1
ATOM 6945 N N . SER B 1 225 ? -15.914 -27.156 20.141 1 79.12 225 SER B N 1
ATOM 6946 C CA . SER B 1 225 ? -15.633 -28.594 20.047 1 79.12 225 SER B CA 1
ATOM 6947 C C . SER B 1 225 ? -14.234 -28.844 19.5 1 79.12 225 SER B C 1
ATOM 6949 O O . SER B 1 225 ? -13.656 -28 18.828 1 79.12 225 SER B O 1
ATOM 6951 N N . SER B 1 226 ? -13.68 -29.984 19.844 1 81.12 226 SER B N 1
ATOM 6952 C CA . SER B 1 226 ? -12.312 -30.344 19.484 1 81.12 226 SER B CA 1
ATOM 6953 C C . SER B 1 226 ? -12.188 -30.562 17.984 1 81.12 226 SER B C 1
ATOM 6955 O O . SER B 1 226 ? -11.086 -30.469 17.422 1 81.12 226 SER B O 1
ATOM 6957 N N . VAL B 1 227 ? -13.414 -30.812 17.328 1 87 227 VAL B N 1
ATOM 6958 C CA . VAL B 1 227 ? -13.344 -31.141 15.906 1 87 227 VAL B CA 1
ATOM 6959 C C . VAL B 1 227 ? -13.609 -29.875 15.078 1 87 227 VAL B C 1
ATOM 6961 O O . VAL B 1 227 ? -13.438 -29.875 13.859 1 87 227 VAL B O 1
ATOM 6964 N N . ALA B 1 228 ? -14 -28.844 15.766 1 90.19 228 ALA B N 1
ATOM 6965 C CA . ALA B 1 228 ? -14.328 -27.594 15.07 1 90.19 228 ALA B CA 1
ATOM 6966 C C . ALA B 1 228 ? -13.062 -26.875 14.609 1 90.19 228 ALA B C 1
ATOM 6968 O O . ALA B 1 228 ? -12.078 -26.812 15.344 1 90.19 228 ALA B O 1
ATOM 6969 N N . SER B 1 229 ? -13.094 -26.5 13.383 1 92.31 229 SER B N 1
ATOM 6970 C CA . SER B 1 229 ? -11.961 -25.75 12.852 1 92.31 229 SER B CA 1
ATOM 6971 C C . SER B 1 229 ? -12.227 -24.25 12.906 1 92.31 229 SER B C 1
ATOM 6973 O O . SER B 1 229 ? -13.289 -23.812 13.359 1 92.31 229 SER B O 1
ATOM 6975 N N . SER B 1 230 ? -11.281 -23.422 12.508 1 94 230 SER B N 1
ATOM 6976 C CA . SER B 1 230 ? -11.398 -21.969 12.531 1 94 230 SER B CA 1
ATOM 6977 C C . SER B 1 230 ? -11.766 -21.422 11.148 1 94 230 SER B C 1
ATOM 6979 O O . SER B 1 230 ? -11.617 -20.219 10.891 1 94 230 SER B O 1
ATOM 6981 N N . THR B 1 231 ? -12.141 -22.359 10.227 1 95.06 231 THR B N 1
ATOM 6982 C CA . THR B 1 231 ? -12.523 -21.969 8.875 1 95.06 231 THR B CA 1
ATOM 6983 C C . THR B 1 231 ? -13.969 -22.375 8.594 1 95.06 231 THR B C 1
ATOM 6985 O O . THR B 1 231 ? -14.414 -23.438 9 1 95.06 231 THR B O 1
ATOM 6988 N N . GLY B 1 232 ? -14.711 -21.469 7.996 1 95.06 232 GLY B N 1
ATOM 6989 C CA . GLY B 1 232 ? -16.094 -21.734 7.633 1 95.06 232 GLY B CA 1
ATOM 6990 C C . GLY B 1 232 ? -16.531 -21.016 6.375 1 95.06 232 GLY B C 1
ATOM 6991 O O . GLY B 1 232 ? -15.805 -20.172 5.848 1 95.06 232 GLY B O 1
ATOM 6992 N N . PHE B 1 233 ? -17.672 -21.5 5.809 1 95 233 PHE B N 1
ATOM 6993 C CA . PHE B 1 233 ? -18.266 -20.875 4.637 1 95 233 PHE B CA 1
ATOM 6994 C C . PHE B 1 233 ? -19.672 -20.344 4.953 1 95 233 PHE B C 1
ATOM 6996 O O . PHE B 1 233 ? -20.438 -20.984 5.668 1 95 233 PHE B O 1
ATOM 7003 N N . VAL B 1 234 ? -19.922 -19.156 4.5 1 95.19 234 VAL B N 1
ATOM 7004 C CA . VAL B 1 234 ? -21.234 -18.547 4.688 1 95.19 234 VAL B CA 1
ATOM 7005 C C . VAL B 1 234 ? -21.812 -18.109 3.34 1 95.19 234 VAL B C 1
ATOM 7007 O O . VAL B 1 234 ? -21.109 -17.469 2.549 1 95.19 234 VAL B O 1
ATOM 7010 N N . ALA B 1 235 ? -23 -18.516 3.064 1 93.56 235 ALA B N 1
ATOM 7011 C CA . ALA B 1 235 ? -23.688 -18.094 1.844 1 93.56 235 ALA B CA 1
ATOM 7012 C C . ALA B 1 235 ? -24.781 -17.078 2.148 1 93.56 235 ALA B C 1
ATOM 7014 O O . ALA B 1 235 ? -25.484 -17.203 3.15 1 93.56 235 ALA B O 1
ATOM 7015 N N . PHE B 1 236 ? -24.875 -16.094 1.325 1 92.56 236 PHE B N 1
ATOM 7016 C CA . PHE B 1 236 ? -25.844 -15.031 1.507 1 92.56 236 PHE B CA 1
ATOM 7017 C C . PHE B 1 236 ? -26.922 -15.078 0.427 1 92.56 236 PHE B C 1
ATOM 7019 O O . PHE B 1 236 ? -26.766 -15.773 -0.579 1 92.56 236 PHE B O 1
ATOM 7026 N N . THR B 1 237 ? -27.969 -14.336 0.68 1 89.12 237 THR B N 1
ATOM 7027 C CA . THR B 1 237 ? -29.078 -14.297 -0.271 1 89.12 237 THR B CA 1
ATOM 7028 C C . THR B 1 237 ? -28.891 -13.148 -1.261 1 89.12 237 THR B C 1
ATOM 7030 O O . THR B 1 237 ? -29.578 -13.102 -2.291 1 89.12 237 THR B O 1
ATOM 7033 N N . SER B 1 238 ? -28.062 -12.273 -0.917 1 89.81 238 SER B N 1
ATOM 7034 C CA . SER B 1 238 ? -27.812 -11.102 -1.741 1 89.81 238 SER B CA 1
ATOM 7035 C C . SER B 1 238 ? -26.312 -10.938 -2.035 1 89.81 238 SER B C 1
ATOM 7037 O O . SER B 1 238 ? -25.484 -11.102 -1.144 1 89.81 238 SER B O 1
ATOM 7039 N N . ALA B 1 239 ? -26.078 -10.594 -3.326 1 88.75 239 ALA B N 1
ATOM 7040 C CA . ALA B 1 239 ? -24.688 -10.367 -3.725 1 88.75 239 ALA B CA 1
ATOM 7041 C C . ALA B 1 239 ? -24.125 -9.117 -3.047 1 88.75 239 ALA B C 1
ATOM 7043 O O . ALA B 1 239 ? -22.938 -9.062 -2.725 1 88.75 239 ALA B O 1
ATOM 7044 N N . ALA B 1 240 ? -24.984 -8.141 -2.822 1 90.25 240 ALA B N 1
ATOM 7045 C CA . ALA B 1 240 ? -24.562 -6.91 -2.158 1 90.25 240 ALA B CA 1
ATOM 7046 C C . ALA B 1 240 ? -24.109 -7.188 -0.725 1 90.25 240 ALA B C 1
ATOM 7048 O O . ALA B 1 240 ? -23.125 -6.617 -0.256 1 90.25 240 ALA B O 1
ATOM 7049 N N . THR B 1 241 ? -24.828 -8.055 -0.097 1 92.06 241 THR B N 1
ATOM 7050 C CA . THR B 1 241 ? -24.484 -8.406 1.275 1 92.06 241 THR B CA 1
ATOM 7051 C C . THR B 1 241 ? -23.156 -9.172 1.323 1 92.06 241 THR B C 1
ATOM 7053 O O . THR B 1 241 ? -22.359 -8.969 2.23 1 92.06 241 THR B O 1
ATOM 7056 N N . LYS B 1 242 ? -23.031 -10.094 0.388 1 91.88 242 LYS B N 1
ATOM 7057 C CA . LYS B 1 242 ? -21.766 -10.82 0.302 1 91.88 242 LYS B CA 1
ATOM 7058 C C . LYS B 1 242 ? -20.594 -9.859 0.107 1 91.88 242 LYS B C 1
ATOM 7060 O O . LYS B 1 242 ? -19.547 -10.023 0.736 1 91.88 242 LYS B O 1
ATOM 7065 N N . LEU B 1 243 ? -20.812 -8.883 -0.798 1 91.38 243 LEU B N 1
ATOM 7066 C CA . LEU B 1 243 ? -19.781 -7.887 -1.059 1 91.38 243 LEU B CA 1
ATOM 7067 C C . LEU B 1 243 ? -19.438 -7.105 0.208 1 91.38 243 LEU B C 1
ATOM 7069 O O . LEU B 1 243 ? -18.281 -6.832 0.483 1 91.38 243 LEU B O 1
ATOM 7073 N N . ALA B 1 244 ? -20.391 -6.746 0.977 1 92 244 ALA B N 1
ATOM 7074 C CA . ALA B 1 244 ? -20.203 -6.016 2.225 1 92 244 ALA B CA 1
ATOM 7075 C C . ALA B 1 244 ? -19.469 -6.875 3.256 1 92 244 ALA B C 1
ATOM 7077 O O . ALA B 1 244 ? -18.578 -6.395 3.949 1 92 244 ALA B O 1
ATOM 7078 N N . ALA B 1 245 ? -19.859 -8.102 3.322 1 93.25 245 ALA B N 1
ATOM 7079 C CA . ALA B 1 245 ? -19.234 -9.016 4.285 1 93.25 245 ALA B CA 1
ATOM 7080 C C . ALA B 1 245 ? -17.766 -9.258 3.953 1 93.25 245 ALA B C 1
ATOM 7082 O O . ALA B 1 245 ? -16.922 -9.297 4.852 1 93.25 245 ALA B O 1
ATOM 7083 N N . ALA B 1 246 ? -17.484 -9.406 2.725 1 91.25 246 ALA B N 1
ATOM 7084 C CA . ALA B 1 246 ? -16.109 -9.703 2.295 1 91.25 246 ALA B CA 1
ATOM 7085 C C . ALA B 1 246 ? -15.273 -8.43 2.23 1 91.25 246 ALA B C 1
ATOM 7087 O O . ALA B 1 246 ? -14.055 -8.477 2.387 1 91.25 246 ALA B O 1
ATOM 7088 N N . GLY B 1 247 ? -15.867 -7.344 1.98 1 87.69 247 GLY B N 1
ATOM 7089 C CA . GLY B 1 247 ? -15.125 -6.117 1.722 1 87.69 247 GLY B CA 1
ATOM 7090 C C . GLY B 1 247 ? -14.914 -5.277 2.967 1 87.69 247 GLY B C 1
ATOM 7091 O O . GLY B 1 247 ? -13.984 -4.465 3.021 1 87.69 247 GLY B O 1
ATOM 7092 N N . LEU B 1 248 ? -15.734 -5.387 3.951 1 88.81 248 LEU B N 1
ATOM 7093 C CA . LEU B 1 248 ? -15.641 -4.578 5.16 1 88.81 248 LEU B CA 1
ATOM 7094 C C . LEU B 1 248 ? -15 -5.367 6.297 1 88.81 248 LEU B C 1
ATOM 7096 O O . LEU B 1 248 ? -15.055 -6.598 6.309 1 88.81 248 LEU B O 1
ATOM 7100 N N . SER B 1 249 ? -14.391 -4.602 7.191 1 88.06 249 SER B N 1
ATOM 7101 C CA . SER B 1 249 ? -13.883 -5.242 8.398 1 88.06 249 SER B CA 1
ATOM 7102 C C . SER B 1 249 ? -15.008 -5.586 9.359 1 88.06 249 SER B C 1
ATOM 7104 O O . SER B 1 249 ? -15.781 -4.711 9.758 1 88.06 249 SER B O 1
ATOM 7106 N N . LEU B 1 250 ? -15.117 -6.824 9.703 1 91.12 250 LEU B N 1
ATOM 7107 C CA . LEU B 1 250 ? -16.25 -7.262 10.516 1 91.12 250 LEU B CA 1
ATOM 7108 C C . LEU B 1 250 ? -16.016 -6.953 11.992 1 91.12 250 LEU B C 1
ATOM 7110 O O . LEU B 1 250 ? -16.781 -6.207 12.602 1 91.12 250 LEU B O 1
ATOM 7114 N N . SER B 1 251 ? -14.938 -7.434 12.602 1 86.25 251 SER B N 1
ATOM 7115 C CA . SER B 1 251 ? -14.719 -7.316 14.039 1 86.25 251 SER B CA 1
ATOM 7116 C C . SER B 1 251 ? -13.734 -6.195 14.359 1 86.25 251 SER B C 1
ATOM 7118 O O . SER B 1 251 ? -13.695 -5.703 15.492 1 86.25 251 SER B O 1
ATOM 7120 N N . GLY B 1 252 ? -12.953 -5.727 13.453 1 78.06 252 GLY B N 1
ATOM 7121 C CA . GLY B 1 252 ? -11.969 -4.691 13.719 1 78.06 252 GLY B CA 1
ATOM 7122 C C . GLY B 1 252 ? -10.742 -5.211 14.453 1 78.06 252 GLY B C 1
ATOM 7123 O O . GLY B 1 252 ? -9.891 -4.43 14.875 1 78.06 252 GLY B O 1
ATOM 7124 N N . LYS B 1 253 ? -10.734 -6.41 14.82 1 81.69 253 LYS B N 1
ATOM 7125 C CA . LYS B 1 253 ? -9.594 -7.035 15.469 1 81.69 253 LYS B CA 1
ATOM 7126 C C . LYS B 1 253 ? -8.758 -7.84 14.477 1 81.69 253 LYS B C 1
ATOM 7128 O O . LYS B 1 253 ? -9.297 -8.375 13.5 1 81.69 253 LYS B O 1
ATOM 7133 N N . LEU B 1 254 ? -7.531 -7.82 14.797 1 81.31 254 LEU B N 1
ATOM 7134 C CA . LEU B 1 254 ? -6.633 -8.562 13.922 1 81.31 254 LEU B CA 1
ATOM 7135 C C . LEU B 1 254 ? -6.887 -10.062 14.023 1 81.31 254 LEU B C 1
ATOM 7137 O O . LEU B 1 254 ? -7.039 -10.594 15.125 1 81.31 254 LEU B O 1
ATOM 7141 N N . ASN B 1 255 ? -6.984 -10.75 12.984 1 85.75 255 ASN B N 1
ATOM 7142 C CA . ASN B 1 255 ? -7.129 -12.195 12.906 1 85.75 255 ASN B CA 1
ATOM 7143 C C . ASN B 1 255 ? -8.391 -12.68 13.617 1 85.75 255 ASN B C 1
ATOM 7145 O O . ASN B 1 255 ? -8.336 -13.602 14.43 1 85.75 255 ASN B O 1
ATOM 7149 N N . ASN B 1 256 ? -9.398 -11.891 13.398 1 89.12 256 ASN B N 1
ATOM 7150 C CA . ASN B 1 256 ? -10.695 -12.227 13.969 1 89.12 256 ASN B CA 1
ATOM 7151 C C . ASN B 1 256 ? -11.812 -12.109 12.938 1 89.12 256 ASN B C 1
ATOM 7153 O O . ASN B 1 256 ? -12.125 -11.008 12.484 1 89.12 256 ASN B O 1
ATOM 7157 N N . MET B 1 257 ? -12.352 -13.195 12.602 1 92.75 257 MET B N 1
ATOM 7158 C CA . MET B 1 257 ? -13.484 -13.25 11.68 1 92.75 257 MET B CA 1
ATOM 7159 C C . MET B 1 257 ? -13.141 -12.578 10.359 1 92.75 257 MET B C 1
ATOM 7161 O O . MET B 1 257 ? -13.828 -11.641 9.945 1 92.75 257 MET B O 1
ATOM 7165 N N . ASP B 1 258 ? -12.188 -13.031 9.742 1 92.12 258 ASP B N 1
ATOM 7166 C CA . ASP B 1 258 ? -11.766 -12.516 8.445 1 92.12 258 ASP B CA 1
ATOM 7167 C C . ASP B 1 258 ? -12.562 -13.164 7.309 1 92.12 258 ASP B C 1
ATOM 7169 O O . ASP B 1 258 ? -12.453 -14.375 7.082 1 92.12 258 ASP B O 1
ATOM 7173 N N . ALA B 1 259 ? -13.328 -12.359 6.637 1 93.88 259 ALA B N 1
ATOM 7174 C CA . ALA B 1 259 ? -14.156 -12.875 5.551 1 93.88 259 ALA B CA 1
ATOM 7175 C C . ALA B 1 259 ? -13.594 -12.469 4.191 1 93.88 259 ALA B C 1
ATOM 7177 O O . ALA B 1 259 ? -13.188 -11.32 4.004 1 93.88 259 ALA B O 1
ATOM 7178 N N . HIS B 1 260 ? -13.5 -13.406 3.316 1 91.56 260 HIS B N 1
ATOM 7179 C CA . HIS B 1 260 ? -13.078 -13.188 1.94 1 91.56 260 HIS B CA 1
ATOM 7180 C C . HIS B 1 260 ? -13.969 -13.93 0.958 1 91.56 260 HIS B C 1
ATOM 7182 O O . HIS B 1 260 ? -14.797 -14.75 1.364 1 91.56 260 HIS B O 1
ATOM 7188 N N . ASN B 1 261 ? -13.875 -13.617 -0.301 1 88.19 261 ASN B N 1
ATOM 7189 C CA . ASN B 1 261 ? -14.641 -14.344 -1.305 1 88.19 261 ASN B CA 1
ATOM 7190 C C . ASN B 1 261 ? -14.312 -15.836 -1.298 1 88.19 261 ASN B C 1
ATOM 7192 O O . ASN B 1 261 ? -13.141 -16.219 -1.234 1 88.19 261 ASN B O 1
ATOM 7196 N N . ALA B 1 262 ? -15.227 -16.641 -1.337 1 90.38 262 ALA B N 1
ATOM 7197 C CA . ALA B 1 262 ? -15.016 -18.078 -1.328 1 90.38 262 ALA B CA 1
ATOM 7198 C C . ALA B 1 262 ? -14.555 -18.578 -2.693 1 90.38 262 ALA B C 1
ATOM 7200 O O . ALA B 1 262 ? -15.055 -18.141 -3.727 1 90.38 262 ALA B O 1
ATOM 7201 N N . PRO B 1 263 ? -13.578 -19.391 -2.666 1 88.19 263 PRO B N 1
ATOM 7202 C CA . PRO B 1 263 ? -13.258 -20.078 -3.924 1 88.19 263 PRO B CA 1
ATOM 7203 C C . PRO B 1 263 ? -14.328 -21.078 -4.352 1 88.19 263 PRO B C 1
ATOM 7205 O O . PRO B 1 263 ? -15.148 -21.484 -3.531 1 88.19 263 PRO B O 1
ATOM 7208 N N . ALA B 1 264 ? -14.352 -21.391 -5.59 1 85.06 264 ALA B N 1
ATOM 7209 C CA . ALA B 1 264 ? -15.281 -22.422 -6.043 1 85.06 264 ALA B CA 1
ATOM 7210 C C . ALA B 1 264 ? -15.047 -23.734 -5.305 1 85.06 264 ALA B C 1
ATOM 7212 O O . ALA B 1 264 ? -13.914 -24.062 -4.945 1 85.06 264 ALA B O 1
ATOM 7213 N N . PRO B 1 265 ? -16.047 -24.438 -5.094 1 85.44 265 PRO B N 1
ATOM 7214 C CA . PRO B 1 265 ? -15.914 -25.688 -4.344 1 85.44 265 PRO B CA 1
ATOM 7215 C C . PRO B 1 265 ? -14.891 -26.625 -4.953 1 85.44 265 PRO B C 1
ATOM 7217 O O . PRO B 1 265 ? -14.211 -27.359 -4.23 1 85.44 265 PRO B O 1
ATOM 7220 N N . ASN B 1 266 ? -14.711 -26.578 -6.277 1 81.62 266 ASN B N 1
ATOM 7221 C CA . ASN B 1 266 ? -13.742 -27.438 -6.957 1 81.62 266 ASN B CA 1
ATOM 7222 C C . ASN B 1 266 ? -12.32 -26.891 -6.824 1 81.62 266 ASN B C 1
ATOM 7224 O O . ASN B 1 266 ? -11.352 -27.609 -7.07 1 81.62 266 ASN B O 1
ATOM 7228 N N . ASP B 1 267 ? -12.273 -25.672 -6.387 1 86.31 267 ASP B N 1
ATOM 7229 C CA . ASP B 1 267 ? -10.969 -25.031 -6.242 1 86.31 267 ASP B CA 1
ATOM 7230 C C . ASP B 1 267 ? -10.445 -25.156 -4.816 1 86.31 267 ASP B C 1
ATOM 7232 O O . ASP B 1 267 ? -9.266 -24.906 -4.555 1 86.31 267 ASP B O 1
ATOM 7236 N N . VAL B 1 268 ? -11.297 -25.625 -3.947 1 89.31 268 VAL B N 1
ATOM 7237 C CA . VAL B 1 268 ? -10.922 -25.719 -2.541 1 89.31 268 VAL B CA 1
ATOM 7238 C C . VAL B 1 268 ? -10.125 -27 -2.309 1 89.31 268 VAL B C 1
ATOM 7240 O O . VAL B 1 268 ? -10.508 -28.078 -2.785 1 89.31 268 VAL B O 1
ATOM 7243 N N . ILE B 1 269 ? -8.977 -26.906 -1.685 1 89.94 269 ILE B N 1
ATOM 7244 C CA . ILE B 1 269 ? -8.227 -28.078 -1.228 1 89.94 269 ILE B CA 1
ATOM 7245 C C . ILE B 1 269 ? -8.742 -28.516 0.141 1 89.94 269 ILE B C 1
ATOM 7247 O O . ILE B 1 269 ? -8.234 -28.062 1.174 1 89.94 269 ILE B O 1
ATOM 7251 N N . TRP B 1 270 ? -9.625 -29.312 0.119 1 86.81 270 TRP B N 1
ATOM 7252 C CA . TRP B 1 270 ? -10.391 -29.703 1.3 1 86.81 270 TRP B CA 1
ATOM 7253 C C . TRP B 1 270 ? -9.484 -30.312 2.365 1 86.81 270 TRP B C 1
ATOM 7255 O O . TRP B 1 270 ? -9.75 -30.172 3.562 1 86.81 270 TRP B O 1
ATOM 7265 N N . ASP B 1 271 ? -8.367 -30.906 1.974 1 85.19 271 ASP B N 1
ATOM 7266 C CA . ASP B 1 271 ? -7.438 -31.5 2.934 1 85.19 271 ASP B CA 1
ATOM 7267 C C . ASP B 1 271 ? -6.781 -30.422 3.793 1 85.19 271 ASP B C 1
ATOM 7269 O O . ASP B 1 271 ? -6.352 -30.688 4.914 1 85.19 271 ASP B O 1
ATOM 7273 N N . ASN B 1 272 ? -6.77 -29.234 3.264 1 91.12 272 ASN B N 1
ATOM 7274 C CA . ASN B 1 272 ? -6.043 -28.156 3.936 1 91.12 272 ASN B CA 1
ATOM 7275 C C . ASN B 1 272 ? -6.992 -27.125 4.523 1 91.12 272 ASN B C 1
ATOM 7277 O O . ASN B 1 272 ? -6.551 -26.156 5.141 1 91.12 272 ASN B O 1
ATOM 7281 N N . VAL B 1 273 ? -8.273 -27.297 4.438 1 90.38 273 VAL B N 1
ATOM 7282 C CA . VAL B 1 273 ? -9.242 -26.266 4.785 1 90.38 273 VAL B CA 1
ATOM 7283 C C . VAL B 1 273 ? -9.266 -26.062 6.301 1 90.38 273 VAL B C 1
ATOM 7285 O O . VAL B 1 273 ? -9.562 -24.969 6.781 1 90.38 273 VAL B O 1
ATOM 7288 N N . THR B 1 274 ? -8.82 -27.062 7.09 1 90.69 274 THR B N 1
ATOM 7289 C CA . THR B 1 274 ? -8.914 -27 8.547 1 90.69 274 THR B CA 1
ATOM 7290 C C . THR B 1 274 ? -7.688 -26.312 9.141 1 90.69 274 THR B C 1
ATOM 7292 O O . THR B 1 274 ? -7.664 -26 10.328 1 90.69 274 THR B O 1
ATOM 7295 N N . ALA B 1 275 ? -6.73 -26.094 8.32 1 91.56 275 ALA B N 1
ATOM 7296 C CA . ALA B 1 275 ? -5.551 -25.391 8.82 1 91.56 275 ALA B CA 1
ATOM 7297 C C . ALA B 1 275 ? -5.891 -23.938 9.188 1 91.56 275 ALA B C 1
ATOM 7299 O O . ALA B 1 275 ? -6.645 -23.281 8.469 1 91.56 275 ALA B O 1
ATOM 7300 N N . THR B 1 276 ? -5.363 -23.531 10.297 1 91.94 276 THR B N 1
ATOM 7301 C CA . THR B 1 276 ? -5.633 -22.156 10.734 1 91.94 276 THR B CA 1
ATOM 7302 C C . THR B 1 276 ? -4.93 -21.156 9.828 1 91.94 276 THR B C 1
ATOM 7304 O O . THR B 1 276 ? -3.846 -21.422 9.312 1 91.94 276 THR B O 1
ATOM 7307 N N . ALA B 1 277 ? -5.562 -20.078 9.641 1 91.31 277 ALA B N 1
ATOM 7308 C CA . ALA B 1 277 ? -5.008 -19.047 8.773 1 91.31 277 ALA B CA 1
ATOM 7309 C C . ALA B 1 277 ? -3.65 -18.578 9.273 1 91.31 277 ALA B C 1
ATOM 7311 O O . ALA B 1 277 ? -2.746 -18.297 8.484 1 91.31 277 ALA B O 1
ATOM 7312 N N . LEU B 1 278 ? -3.494 -18.453 10.547 1 89.38 278 LEU B N 1
ATOM 7313 C CA . LEU B 1 278 ? -2.227 -18.016 11.125 1 89.38 278 LEU B CA 1
ATOM 7314 C C . LEU B 1 278 ? -1.122 -19.031 10.844 1 89.38 278 LEU B C 1
ATOM 7316 O O . LEU B 1 278 ? 0.023 -18.641 10.586 1 89.38 278 LEU B O 1
ATOM 7320 N N . PHE B 1 279 ? -1.49 -20.266 10.914 1 91.38 279 PHE B N 1
ATOM 7321 C CA . PHE B 1 279 ? -0.544 -21.328 10.609 1 91.38 279 PHE B CA 1
ATOM 7322 C C . PHE B 1 279 ? -0.102 -21.266 9.156 1 91.38 279 PHE B C 1
ATOM 7324 O O . PHE B 1 279 ? 1.09 -21.375 8.859 1 91.38 279 PHE B O 1
ATOM 7331 N N . VAL B 1 280 ? -1.01 -21.109 8.305 1 92.75 280 VAL B N 1
ATOM 7332 C CA . VAL B 1 280 ? -0.721 -21.031 6.879 1 92.75 280 VAL B CA 1
ATOM 7333 C C . VAL B 1 280 ? 0.164 -19.828 6.59 1 92.75 280 VAL B C 1
ATOM 7335 O O . VAL B 1 280 ? 1.153 -19.938 5.859 1 92.75 280 VAL B O 1
ATOM 7338 N N . GLU B 1 281 ? -0.172 -18.703 7.156 1 90.19 281 GLU B N 1
ATOM 7339 C CA . GLU B 1 281 ? 0.607 -17.484 6.938 1 90.19 281 GLU B CA 1
ATOM 7340 C C . GLU B 1 281 ? 2.025 -17.641 7.477 1 90.19 281 GLU B C 1
ATOM 7342 O O . GLU B 1 281 ? 2.984 -17.172 6.855 1 90.19 281 GLU B O 1
ATOM 7347 N N . GLY B 1 282 ? 2.158 -18.172 8.648 1 89.69 282 GLY B N 1
ATOM 7348 C CA . GLY B 1 282 ? 3.477 -18.406 9.219 1 89.69 282 GLY B CA 1
ATOM 7349 C C . GLY B 1 282 ? 4.355 -19.281 8.359 1 89.69 282 GLY B C 1
ATOM 7350 O O . GLY B 1 282 ? 5.523 -18.969 8.117 1 89.69 282 GLY B O 1
ATOM 7351 N N . ARG B 1 283 ? 3.809 -20.359 7.887 1 93.69 283 ARG B N 1
ATOM 7352 C CA . ARG B 1 283 ? 4.551 -21.281 7.039 1 93.69 283 ARG B CA 1
ATOM 7353 C C . ARG B 1 283 ? 4.867 -20.656 5.688 1 93.69 283 ARG B C 1
ATOM 7355 O O . ARG B 1 283 ? 5.914 -20.938 5.098 1 93.69 283 ARG B O 1
ATOM 7362 N N . LYS B 1 284 ? 3.943 -19.875 5.242 1 93.19 284 LYS B N 1
ATOM 7363 C CA . LYS B 1 284 ? 4.199 -19.156 3.996 1 93.19 284 LYS B CA 1
ATOM 7364 C C . LYS B 1 284 ? 5.391 -18.219 4.137 1 93.19 284 LYS B C 1
ATOM 7366 O O . LYS B 1 284 ? 6.219 -18.109 3.229 1 93.19 284 LYS B O 1
ATOM 7371 N N . LYS B 1 285 ? 5.453 -17.5 5.254 1 88.5 285 LYS B N 1
ATOM 7372 C CA . LYS B 1 285 ? 6.574 -16.594 5.484 1 88.5 285 LYS B CA 1
ATOM 7373 C C . LYS B 1 285 ? 7.898 -17.359 5.527 1 88.5 285 LYS B C 1
ATOM 7375 O O . LYS B 1 285 ? 8.906 -16.891 4.988 1 88.5 285 LYS B O 1
ATOM 7380 N N . ILE B 1 286 ? 7.859 -18.484 6.137 1 91.44 286 ILE B N 1
ATOM 7381 C CA . ILE B 1 286 ? 9.055 -19.328 6.184 1 91.44 286 ILE B CA 1
ATOM 7382 C C . ILE B 1 286 ? 9.438 -19.766 4.773 1 91.44 286 ILE B C 1
ATOM 7384 O O . ILE B 1 286 ? 10.602 -19.672 4.379 1 91.44 286 ILE B O 1
ATOM 7388 N N . ALA B 1 287 ? 8.414 -20.297 4.098 1 94.5 287 ALA B N 1
ATOM 7389 C CA . ALA B 1 287 ? 8.664 -20.719 2.725 1 94.5 287 ALA B CA 1
ATOM 7390 C C . ALA B 1 287 ? 9.211 -19.578 1.881 1 94.5 287 ALA B C 1
ATOM 7392 O O . ALA B 1 287 ? 10.125 -19.766 1.075 1 94.5 287 ALA B O 1
ATOM 7393 N N . ASN B 1 288 ? 8.609 -18.406 2.049 1 92.69 288 ASN B N 1
ATOM 7394 C CA . ASN B 1 288 ? 9.086 -17.25 1.312 1 92.69 288 ASN B CA 1
ATOM 7395 C C . ASN B 1 288 ? 10.555 -16.953 1.609 1 92.69 288 ASN B C 1
ATOM 7397 O O . ASN B 1 288 ? 11.312 -16.594 0.71 1 92.69 288 ASN B O 1
ATOM 7401 N N . CYS B 1 289 ? 10.969 -17.031 2.799 1 88.5 289 CYS B N 1
ATOM 7402 C CA . CYS B 1 289 ? 12.367 -16.844 3.17 1 88.5 289 CYS B CA 1
ATOM 7403 C C . CYS B 1 289 ? 13.258 -17.875 2.496 1 88.5 289 CYS B C 1
ATOM 7405 O O . CYS B 1 289 ? 14.359 -17.547 2.043 1 88.5 289 CYS B O 1
ATOM 7407 N N . VAL B 1 290 ? 12.773 -19.062 2.426 1 91.56 290 VAL B N 1
ATOM 7408 C CA . VAL B 1 290 ? 13.523 -20.141 1.79 1 91.56 290 VAL B CA 1
ATOM 7409 C C . VAL B 1 290 ? 13.688 -19.859 0.3 1 91.56 290 VAL B C 1
ATOM 7411 O O . VAL B 1 290 ? 14.766 -20.047 -0.265 1 91.56 290 VAL B O 1
ATOM 7414 N N . TRP B 1 291 ? 12.562 -19.422 -0.304 1 93.19 291 TRP B N 1
ATOM 7415 C CA . TRP B 1 291 ? 12.648 -19.094 -1.726 1 93.19 291 TRP B CA 1
ATOM 7416 C C . TRP B 1 291 ? 13.586 -17.922 -1.968 1 93.19 291 TRP B C 1
ATOM 7418 O O . TRP B 1 291 ? 14.344 -17.922 -2.943 1 93.19 291 TRP B O 1
ATOM 7428 N N . MET B 1 292 ? 13.523 -16.938 -1.107 1 88.38 292 MET B N 1
ATOM 7429 C CA . MET B 1 292 ? 14.445 -15.812 -1.23 1 88.38 292 MET B CA 1
ATOM 7430 C C . MET B 1 292 ? 15.891 -16.281 -1.131 1 88.38 292 MET B C 1
ATOM 7432 O O . MET B 1 292 ? 16.734 -15.852 -1.919 1 88.38 292 MET B O 1
ATOM 7436 N N . ALA B 1 293 ? 16.172 -17.109 -0.208 1 84.81 293 ALA B N 1
ATOM 7437 C CA . ALA B 1 293 ? 17.516 -17.703 -0.072 1 84.81 293 ALA B CA 1
ATOM 7438 C C . ALA B 1 293 ? 17.875 -18.516 -1.302 1 84.81 293 ALA B C 1
ATOM 7440 O O . ALA B 1 293 ? 19.016 -18.469 -1.778 1 84.81 293 ALA B O 1
ATOM 7441 N N . GLY B 1 294 ? 16.906 -19.312 -1.738 1 85.94 294 GLY B N 1
ATOM 7442 C CA . GLY B 1 294 ? 17.141 -20.094 -2.945 1 85.94 294 GLY B CA 1
ATOM 7443 C C . GLY B 1 294 ? 17.516 -19.25 -4.141 1 85.94 294 GLY B C 1
ATOM 7444 O O . GLY B 1 294 ? 18.406 -19.625 -4.922 1 85.94 294 GLY B O 1
ATOM 7445 N N . ILE B 1 295 ? 16.859 -18.094 -4.254 1 86.31 295 ILE B N 1
ATOM 7446 C CA . ILE B 1 295 ? 17.141 -17.188 -5.355 1 86.31 295 ILE B CA 1
ATOM 7447 C C . ILE B 1 295 ? 18.531 -16.578 -5.188 1 86.31 295 ILE B C 1
ATOM 7449 O O . ILE B 1 295 ? 19.297 -16.469 -6.152 1 86.31 295 ILE B O 1
ATOM 7453 N N . LEU B 1 296 ? 18.922 -16.266 -3.965 1 77.56 296 LEU B N 1
ATOM 7454 C CA . LEU B 1 296 ? 20.219 -15.672 -3.689 1 77.56 296 LEU B CA 1
ATOM 7455 C C . LEU B 1 296 ? 21.344 -16.672 -3.951 1 77.56 296 LEU B C 1
ATOM 7457 O O . LEU B 1 296 ? 22.406 -16.297 -4.461 1 77.56 296 LEU B O 1
ATOM 7461 N N . PHE B 1 297 ? 21.094 -17.953 -3.658 1 79.19 297 PHE B N 1
ATOM 7462 C CA . PHE B 1 297 ? 22.109 -18.984 -3.816 1 79.19 297 PHE B CA 1
ATOM 7463 C C . PHE B 1 297 ? 21.859 -19.781 -5.086 1 79.19 297 PHE B C 1
ATOM 7465 O O . PHE B 1 297 ? 22.406 -20.891 -5.238 1 79.19 297 PHE B O 1
ATOM 7472 N N . TRP B 1 298 ? 21.031 -19.297 -5.953 1 83.06 298 TRP B N 1
ATOM 7473 C CA . TRP B 1 298 ? 20.656 -20.016 -7.164 1 83.06 298 TRP B CA 1
ATOM 7474 C C . TRP B 1 298 ? 21.875 -20.266 -8.047 1 83.06 298 TRP B C 1
ATOM 7476 O O . TRP B 1 298 ? 21.891 -21.188 -8.859 1 83.06 298 TRP B O 1
ATOM 7486 N N . ALA B 1 299 ? 22.891 -19.469 -7.82 1 76.56 299 ALA B N 1
ATOM 7487 C CA . ALA B 1 299 ? 24.109 -19.578 -8.625 1 76.56 299 ALA B CA 1
ATOM 7488 C C . ALA B 1 299 ? 24.781 -20.922 -8.422 1 76.56 299 ALA B C 1
ATOM 7490 O O . ALA B 1 299 ? 25.422 -21.453 -9.336 1 76.56 299 ALA B O 1
ATOM 7491 N N . ILE B 1 300 ? 24.578 -21.484 -7.344 1 78.62 300 ILE B N 1
ATOM 7492 C CA . ILE B 1 300 ? 25.266 -22.719 -6.984 1 78.62 300 ILE B CA 1
ATOM 7493 C C . ILE B 1 300 ? 24.734 -23.875 -7.84 1 78.62 300 ILE B C 1
ATOM 7495 O O . ILE B 1 300 ? 25.484 -24.484 -8.594 1 78.62 300 ILE B O 1
ATOM 7499 N N . PRO B 1 301 ? 23.469 -24.141 -7.801 1 81 301 PRO B N 1
ATOM 7500 C CA . PRO B 1 301 ? 22.984 -25.234 -8.641 1 81 301 PRO B CA 1
ATOM 7501 C C . PRO B 1 301 ? 23.172 -24.969 -10.133 1 81 301 PRO B C 1
ATOM 7503 O O . PRO B 1 301 ? 23.438 -25.906 -10.898 1 81 301 PRO B O 1
ATOM 7506 N N . VAL B 1 302 ? 23.062 -23.812 -10.531 1 78.25 302 VAL B N 1
ATOM 7507 C CA . VAL B 1 302 ? 23.234 -23.469 -11.938 1 78.25 302 VAL B CA 1
ATOM 7508 C C . VAL B 1 302 ? 24.688 -23.703 -12.352 1 78.25 302 VAL B C 1
ATOM 7510 O O . VAL B 1 302 ? 24.953 -24.25 -13.43 1 78.25 302 VAL B O 1
ATOM 7513 N N . ALA B 1 303 ? 25.641 -23.297 -11.484 1 72.62 303 ALA B N 1
ATOM 7514 C CA . ALA B 1 303 ? 27.047 -23.516 -11.766 1 72.62 303 ALA B CA 1
ATOM 7515 C C . ALA B 1 303 ? 27.375 -25 -11.883 1 72.62 303 ALA B C 1
ATOM 7517 O O . ALA B 1 303 ? 28.141 -25.406 -12.742 1 72.62 303 ALA B O 1
ATOM 7518 N N . VAL B 1 304 ? 26.781 -25.734 -11.055 1 76.62 304 VAL B N 1
ATOM 7519 C CA . VAL B 1 304 ? 27 -27.172 -11.07 1 76.62 304 VAL B CA 1
ATOM 7520 C C . VAL B 1 304 ? 26.484 -27.766 -12.375 1 76.62 304 VAL B C 1
ATOM 7522 O O . VAL B 1 304 ? 27.172 -28.578 -13.016 1 76.62 304 VAL B O 1
ATOM 7525 N N . VAL B 1 305 ? 25.344 -27.344 -12.797 1 76.12 305 VAL B N 1
ATOM 7526 C CA . VAL B 1 305 ? 24.734 -27.844 -14.023 1 76.12 305 VAL B CA 1
ATOM 7527 C C . VAL B 1 305 ? 25.562 -27.406 -15.227 1 76.12 305 VAL B C 1
ATOM 7529 O O . VAL B 1 305 ? 25.766 -28.188 -16.156 1 76.12 305 VAL B O 1
ATOM 7532 N N . LEU B 1 306 ? 26.078 -26.172 -15.172 1 71.69 306 LEU B N 1
ATOM 7533 C CA . LEU B 1 306 ? 26.891 -25.672 -16.266 1 71.69 306 LEU B CA 1
ATOM 7534 C C . LEU B 1 306 ? 28.25 -26.359 -16.312 1 71.69 306 LEU B C 1
ATOM 7536 O O . LEU B 1 306 ? 28.781 -26.625 -17.391 1 71.69 306 LEU B O 1
ATOM 7540 N N . ALA B 1 307 ? 28.734 -26.609 -15.172 1 71.5 307 ALA B N 1
ATOM 7541 C CA . ALA B 1 307 ? 30.016 -27.312 -15.109 1 71.5 307 ALA B CA 1
ATOM 7542 C C . ALA B 1 307 ? 29.891 -28.734 -15.664 1 71.5 307 ALA B C 1
ATOM 7544 O O . ALA B 1 307 ? 30.797 -29.203 -16.375 1 71.5 307 ALA B O 1
ATOM 7545 N N . ILE B 1 308 ? 28.75 -29.312 -15.375 1 73.12 308 ILE B N 1
ATOM 7546 C CA . ILE B 1 308 ? 28.531 -30.688 -15.812 1 73.12 308 ILE B CA 1
ATOM 7547 C C . ILE B 1 308 ? 28.219 -30.719 -17.297 1 73.12 308 ILE B C 1
ATOM 7549 O O . ILE B 1 308 ? 28.469 -31.719 -17.984 1 73.12 308 ILE B O 1
ATOM 7553 N N . SER B 1 309 ? 27.781 -29.578 -17.812 1 70.81 309 SER B N 1
ATOM 7554 C CA . SER B 1 309 ? 27.359 -29.547 -19.219 1 70.81 309 SER B CA 1
ATOM 7555 C C . SER B 1 309 ? 28.453 -28.984 -20.109 1 70.81 309 SER B C 1
ATOM 7557 O O . SER B 1 309 ? 28.25 -28.781 -21.312 1 70.81 309 SER B O 1
ATOM 7559 N N . ASP B 1 310 ? 29.531 -28.688 -19.438 1 71.62 310 ASP B N 1
ATOM 7560 C CA . ASP B 1 310 ? 30.672 -28.25 -20.234 1 71.62 310 ASP B CA 1
ATOM 7561 C C . ASP B 1 310 ? 31.375 -29.422 -20.891 1 71.62 310 ASP B C 1
ATOM 7563 O O . ASP B 1 310 ? 32.031 -30.234 -20.234 1 71.62 310 ASP B O 1
ATOM 7567 N N . LEU B 1 311 ? 31.219 -29.469 -22.172 1 69.81 311 LEU B N 1
ATOM 7568 C CA . LEU B 1 311 ? 31.703 -30.609 -22.922 1 69.81 311 LEU B CA 1
ATOM 7569 C C . LEU B 1 311 ? 33.219 -30.734 -22.828 1 69.81 311 LEU B C 1
ATOM 7571 O O . LEU B 1 311 ? 33.75 -31.844 -22.75 1 69.81 311 LEU B O 1
ATOM 7575 N N . ASP B 1 312 ? 33.812 -29.5 -22.875 1 67.44 312 ASP B N 1
ATOM 7576 C CA . ASP B 1 312 ? 35.281 -29.531 -22.797 1 67.44 312 ASP B CA 1
ATOM 7577 C C . ASP B 1 312 ? 35.75 -30.109 -21.453 1 67.44 312 ASP B C 1
ATOM 7579 O O . ASP B 1 312 ? 36.688 -30.906 -21.391 1 67.44 312 ASP B O 1
ATOM 7583 N N . ALA B 1 313 ? 34.969 -29.703 -20.5 1 68.88 313 ALA B N 1
ATOM 7584 C CA . ALA B 1 313 ? 35.312 -30.188 -19.172 1 68.88 313 ALA B CA 1
ATOM 7585 C C . ALA B 1 313 ? 34.938 -31.672 -19.031 1 68.88 313 ALA B C 1
ATOM 7587 O O . ALA B 1 313 ? 35.688 -32.438 -18.375 1 68.88 313 ALA B O 1
ATOM 7588 N N . LEU B 1 314 ? 33.906 -32.094 -19.594 1 68.12 314 LEU B N 1
ATOM 7589 C CA . LEU B 1 314 ? 33.438 -33.5 -19.531 1 68.12 314 LEU B CA 1
ATOM 7590 C C . LEU B 1 314 ? 34.406 -34.406 -20.281 1 68.12 314 LEU B C 1
ATOM 7592 O O . LEU B 1 314 ? 34.688 -35.531 -19.828 1 68.12 314 LEU B O 1
ATOM 7596 N N . LYS B 1 315 ? 34.844 -33.812 -21.422 1 70.12 315 LYS B N 1
ATOM 7597 C CA . LYS B 1 315 ? 35.812 -34.594 -22.203 1 70.12 315 LYS B CA 1
ATOM 7598 C C . LYS B 1 315 ? 37.094 -34.812 -21.438 1 70.12 315 LYS B C 1
ATOM 7600 O O . LYS B 1 315 ? 37.719 -35.875 -21.531 1 70.12 315 LYS B O 1
ATOM 7605 N N . GLN B 1 316 ? 37.344 -33.75 -20.719 1 66.75 316 GLN B N 1
ATOM 7606 C CA . GLN B 1 316 ? 38.594 -33.844 -19.984 1 66.75 316 GLN B CA 1
ATOM 7607 C C . GLN B 1 316 ? 38.469 -34.812 -18.797 1 66.75 316 GLN B C 1
ATOM 7609 O O . GLN B 1 316 ? 39.438 -35.531 -18.469 1 66.75 316 GLN B O 1
ATOM 7614 N N . ARG B 1 317 ? 37.375 -34.812 -18.266 1 65.38 317 ARG B N 1
ATOM 7615 C CA . ARG B 1 317 ? 37.188 -35.625 -17.062 1 65.38 317 ARG B CA 1
ATOM 7616 C C . ARG B 1 317 ? 36.812 -37.062 -17.406 1 65.38 317 ARG B C 1
ATOM 7618 O O . ARG B 1 317 ? 37.25 -38 -16.734 1 65.38 317 ARG B O 1
ATOM 7625 N N . TRP B 1 318 ? 35.938 -37.188 -18.297 1 63.53 318 TRP B N 1
ATOM 7626 C CA . TRP B 1 318 ? 35.469 -38.5 -18.641 1 63.53 318 TRP B CA 1
ATOM 7627 C C . TRP B 1 318 ? 35.781 -38.844 -20.109 1 63.53 318 TRP B C 1
ATOM 7629 O O . TRP B 1 318 ? 35.031 -38.438 -21 1 63.53 318 TRP B O 1
ATOM 7639 N N . ASP B 1 319 ? 36.781 -39.375 -20.453 1 63.94 319 ASP B N 1
ATOM 7640 C CA . ASP B 1 319 ? 37.25 -39.719 -21.781 1 63.94 319 ASP B CA 1
ATOM 7641 C C . ASP B 1 319 ? 36.344 -40.75 -22.453 1 63.94 319 ASP B C 1
ATOM 7643 O O . ASP B 1 319 ? 36.406 -40.938 -23.672 1 63.94 319 ASP B O 1
ATOM 7647 N N . TRP B 1 320 ? 35.562 -41.406 -21.625 1 63.75 320 TRP B N 1
ATOM 7648 C CA . TRP B 1 320 ? 34.812 -42.5 -22.219 1 63.75 320 TRP B CA 1
ATOM 7649 C C . TRP B 1 320 ? 33.625 -42 -23.016 1 63.75 320 TRP B C 1
ATOM 7651 O O . TRP B 1 320 ? 33 -42.75 -23.766 1 63.75 320 TRP B O 1
ATOM 7661 N N . ILE B 1 321 ? 33.219 -40.781 -22.938 1 62.12 321 ILE B N 1
ATOM 7662 C CA . ILE B 1 321 ? 32.094 -40.25 -23.672 1 62.12 321 ILE B CA 1
ATOM 7663 C C . ILE B 1 321 ? 32.469 -39.969 -25.125 1 62.12 321 ILE B C 1
ATOM 7665 O O . ILE B 1 321 ? 33.406 -39.188 -25.391 1 62.12 321 ILE B O 1
ATOM 7669 N N . PRO B 1 322 ? 32.031 -40.844 -26.016 1 66.69 322 PRO B N 1
ATOM 7670 C CA . PRO B 1 322 ? 32.375 -40.625 -27.406 1 66.69 322 PRO B CA 1
ATOM 7671 C C . PRO B 1 322 ? 31.844 -39.312 -27.953 1 66.69 322 PRO B C 1
ATOM 7673 O O . PRO B 1 322 ? 30.672 -39.188 -28.297 1 66.69 322 PRO B O 1
ATOM 7676 N N . LEU B 1 323 ? 32.594 -38.219 -27.781 1 68.38 323 LEU B N 1
ATOM 7677 C CA . LEU B 1 323 ? 32.188 -36.938 -28.312 1 68.38 323 LEU B CA 1
ATOM 7678 C C . LEU B 1 323 ? 32.781 -36.688 -29.688 1 68.38 323 LEU B C 1
ATOM 7680 O O . LEU B 1 323 ? 33.875 -37.156 -29.984 1 68.38 323 LEU B O 1
ATOM 7684 N N . PRO B 1 324 ? 31.891 -36.25 -30.609 1 69.94 324 PRO B N 1
ATOM 7685 C CA . PRO B 1 324 ? 32.438 -35.938 -31.922 1 69.94 324 PRO B CA 1
ATOM 7686 C C . PRO B 1 324 ? 33.656 -35 -31.859 1 69.94 324 PRO B C 1
ATOM 7688 O O . PRO B 1 324 ? 33.938 -34.438 -30.797 1 69.94 324 PRO B O 1
ATOM 7691 N N . SER B 1 325 ? 34.375 -34.906 -32.938 1 68.56 325 SER B N 1
ATOM 7692 C CA . SER B 1 325 ? 35.562 -34.062 -33 1 68.56 325 SER B CA 1
ATOM 7693 C C . SER B 1 325 ? 35.188 -32.594 -32.75 1 68.56 325 SER B C 1
ATOM 7695 O O . SER B 1 325 ? 34.156 -32.094 -33.156 1 68.56 325 SER B O 1
ATOM 7697 N N . PRO B 1 326 ? 35.875 -31.922 -31.812 1 69.88 326 PRO B N 1
ATOM 7698 C CA . PRO B 1 326 ? 35.625 -30.531 -31.422 1 69.88 326 PRO B CA 1
ATOM 7699 C C . PRO B 1 326 ? 35.406 -29.609 -32.625 1 69.88 326 PRO B C 1
ATOM 7701 O O . PRO B 1 326 ? 34.75 -28.578 -32.5 1 69.88 326 PRO B O 1
ATOM 7704 N N . SER B 1 327 ? 35.906 -29.984 -33.781 1 66.19 327 SER B N 1
ATOM 7705 C CA . SER B 1 327 ? 35.781 -29.141 -34.969 1 66.19 327 SER B CA 1
ATOM 7706 C C . SER B 1 327 ? 34.5 -29.469 -35.719 1 66.19 327 SER B C 1
ATOM 7708 O O . SER B 1 327 ? 34.156 -28.766 -36.688 1 66.19 327 SER B O 1
ATOM 7710 N N . SER B 1 328 ? 33.781 -30.312 -35.188 1 65.56 328 SER B N 1
ATOM 7711 C CA . SER B 1 328 ? 32.594 -30.734 -35.906 1 65.56 328 SER B CA 1
ATOM 7712 C C . SER B 1 328 ? 31.375 -29.891 -35.562 1 65.56 328 SER B C 1
ATOM 7714 O O . SER B 1 328 ? 31.312 -29.297 -34.469 1 65.56 328 SER B O 1
ATOM 7716 N N . PHE B 1 329 ? 30.531 -29.703 -36.531 1 63.53 329 PHE B N 1
ATOM 7717 C CA . PHE B 1 329 ? 29.266 -29 -36.344 1 63.53 329 PHE B CA 1
ATOM 7718 C C . PHE B 1 329 ? 28.453 -29.609 -35.219 1 63.53 329 PHE B C 1
ATOM 7720 O O . PHE B 1 329 ? 27.859 -28.891 -34.406 1 63.53 329 PHE B O 1
ATOM 7727 N N . LEU B 1 330 ? 28.531 -30.906 -35.156 1 65.12 330 LEU B N 1
ATOM 7728 C CA . LEU B 1 330 ? 27.75 -31.609 -34.156 1 65.12 330 LEU B CA 1
ATOM 7729 C C . LEU B 1 330 ? 28.266 -31.297 -32.75 1 65.12 330 LEU B C 1
ATOM 7731 O O . LEU B 1 330 ? 27.469 -31.156 -31.797 1 65.12 330 LEU B O 1
ATOM 7735 N N . TYR B 1 331 ? 29.484 -31.188 -32.625 1 70.81 331 TYR B N 1
ATOM 7736 C CA . TYR B 1 331 ? 30.078 -30.844 -31.344 1 70.81 331 TYR B CA 1
ATOM 7737 C C . TYR B 1 331 ? 29.641 -29.453 -30.906 1 70.81 331 TYR B C 1
ATOM 7739 O O . TYR B 1 331 ? 29.312 -29.234 -29.734 1 70.81 331 TYR B O 1
ATOM 7747 N N . GLY B 1 332 ? 29.656 -28.625 -31.844 1 63.28 332 GLY B N 1
ATOM 7748 C CA . GLY B 1 332 ? 29.219 -27.266 -31.547 1 63.28 332 GLY B CA 1
ATOM 7749 C C . GLY B 1 332 ? 27.766 -27.203 -31.109 1 63.28 332 GLY B C 1
ATOM 7750 O O . GLY B 1 332 ? 27.422 -26.453 -30.188 1 63.28 332 GLY B O 1
ATOM 7751 N N . LEU B 1 333 ? 27.047 -27.938 -31.781 1 65.62 333 LEU B N 1
ATOM 7752 C CA . LEU B 1 333 ? 25.625 -27.953 -31.469 1 65.62 333 LEU B CA 1
ATOM 7753 C C . LEU B 1 333 ? 25.391 -28.5 -30.078 1 65.62 333 LEU B C 1
ATOM 7755 O O . LEU B 1 333 ? 24.625 -27.906 -29.297 1 65.62 333 LEU B O 1
ATOM 7759 N N . ILE B 1 334 ? 26.016 -29.594 -29.781 1 70.12 334 ILE B N 1
ATOM 7760 C CA . ILE B 1 334 ? 25.828 -30.219 -28.484 1 70.12 334 ILE B CA 1
ATOM 7761 C C . ILE B 1 334 ? 26.406 -29.328 -27.391 1 70.12 334 ILE B C 1
ATOM 7763 O O . ILE B 1 334 ? 25.797 -29.156 -26.328 1 70.12 334 ILE B O 1
ATOM 7767 N N . ALA B 1 335 ? 27.547 -28.734 -27.766 1 68.19 335 ALA B N 1
ATOM 7768 C CA . ALA B 1 335 ? 28.219 -27.859 -26.797 1 68.19 335 ALA B CA 1
ATOM 7769 C C . ALA B 1 335 ? 27.359 -26.641 -26.484 1 68.19 335 ALA B C 1
ATOM 7771 O O . ALA B 1 335 ? 27.391 -26.125 -25.359 1 68.19 335 ALA B O 1
ATOM 7772 N N . GLY B 1 336 ? 26.656 -26.312 -27.469 1 64.19 336 GLY B N 1
ATOM 7773 C CA . GLY B 1 336 ? 25.828 -25.141 -27.297 1 64.19 336 GLY B CA 1
ATOM 7774 C C . GLY B 1 336 ? 24.484 -25.453 -26.641 1 64.19 336 GLY B C 1
ATOM 7775 O O . GLY B 1 336 ? 23.984 -24.656 -25.859 1 64.19 336 GLY B O 1
ATOM 7776 N N . LEU B 1 337 ? 23.953 -26.578 -26.984 1 72 337 LEU B N 1
ATOM 7777 C CA . LEU B 1 337 ? 22.578 -26.875 -26.562 1 72 337 LEU B CA 1
ATOM 7778 C C . LEU B 1 337 ? 22.562 -27.562 -25.203 1 72 337 LEU B C 1
ATOM 7780 O O . LEU B 1 337 ? 21.594 -27.438 -24.453 1 72 337 LEU B O 1
ATOM 7784 N N . LEU B 1 338 ? 23.594 -28.25 -24.938 1 72.75 338 LEU B N 1
ATOM 7785 C CA . LEU B 1 338 ? 23.594 -29.078 -23.734 1 72.75 338 LEU B CA 1
ATOM 7786 C C . LEU B 1 338 ? 23.422 -28.219 -22.484 1 72.75 338 LEU B C 1
ATOM 7788 O O . LEU B 1 338 ? 22.578 -28.516 -21.641 1 72.75 338 LEU B O 1
ATOM 7792 N N . PRO B 1 339 ? 24.219 -27.141 -22.391 1 71.44 339 PRO B N 1
ATOM 7793 C CA . PRO B 1 339 ? 24 -26.312 -21.203 1 71.44 339 PRO B CA 1
ATOM 7794 C C . PRO B 1 339 ? 22.594 -25.719 -21.156 1 71.44 339 PRO B C 1
ATOM 7796 O O . PRO B 1 339 ? 22.031 -25.562 -20.062 1 71.44 339 PRO B O 1
ATOM 7799 N N . VAL B 1 340 ? 22.062 -25.5 -22.234 1 71.06 340 VAL B N 1
ATOM 7800 C CA . VAL B 1 340 ? 20.734 -24.906 -22.297 1 71.06 340 VAL B CA 1
ATOM 7801 C C . VAL B 1 340 ? 19.688 -25.922 -21.859 1 71.06 340 VAL B C 1
ATOM 7803 O O . VAL B 1 340 ? 18.797 -25.594 -21.062 1 71.06 340 VAL B O 1
ATOM 7806 N N . ILE B 1 341 ? 19.797 -27.125 -22.25 1 72.44 341 ILE B N 1
ATOM 7807 C CA . ILE B 1 341 ? 18.844 -28.172 -21.906 1 72.44 341 ILE B CA 1
ATOM 7808 C C . ILE B 1 341 ? 18.969 -28.5 -20.422 1 72.44 341 ILE B C 1
ATOM 7810 O O . ILE B 1 341 ? 17.969 -28.672 -19.734 1 72.44 341 ILE B O 1
ATOM 7814 N N . ALA B 1 342 ? 20.188 -28.625 -19.969 1 75 342 ALA B N 1
ATOM 7815 C CA . ALA B 1 342 ? 20.422 -28.938 -18.562 1 75 342 ALA B CA 1
ATOM 7816 C C . ALA B 1 342 ? 19.812 -27.859 -17.672 1 75 342 ALA B C 1
ATOM 7818 O O . ALA B 1 342 ? 19.188 -28.172 -16.641 1 75 342 ALA B O 1
ATOM 7819 N N . LEU B 1 343 ? 19.969 -26.703 -18.109 1 75.25 343 LEU B N 1
ATOM 7820 C CA . LEU B 1 343 ? 19.406 -25.609 -17.328 1 75.25 343 LEU B CA 1
ATOM 7821 C C . LEU B 1 343 ? 17.875 -25.609 -17.406 1 75.25 343 LEU B C 1
ATOM 7823 O O . LEU B 1 343 ? 17.203 -25.266 -16.438 1 75.25 343 LEU B O 1
ATOM 7827 N N . ALA B 1 344 ? 17.359 -26.016 -18.5 1 73.81 344 ALA B N 1
ATOM 7828 C CA . ALA B 1 344 ? 15.914 -26.094 -18.656 1 73.81 344 ALA B CA 1
ATOM 7829 C C . ALA B 1 344 ? 15.312 -27.125 -17.719 1 73.81 344 ALA B C 1
ATOM 7831 O O . ALA B 1 344 ? 14.242 -26.906 -17.141 1 73.81 344 ALA B O 1
ATOM 7832 N N . VAL B 1 345 ? 15.992 -28.172 -17.547 1 74.31 345 VAL B N 1
ATOM 7833 C CA . VAL B 1 345 ? 15.523 -29.234 -16.672 1 74.31 345 VAL B CA 1
ATOM 7834 C C . VAL B 1 345 ? 15.539 -28.75 -15.219 1 74.31 345 VAL B C 1
ATOM 7836 O O . VAL B 1 345 ? 14.594 -29 -14.469 1 74.31 345 VAL B O 1
ATOM 7839 N N . LEU B 1 346 ? 16.609 -28.141 -14.898 1 79 346 LEU B N 1
ATOM 7840 C CA . LEU B 1 346 ? 16.719 -27.609 -13.547 1 79 346 LEU B CA 1
ATOM 7841 C C . LEU B 1 346 ? 15.594 -26.625 -13.258 1 79 346 LEU B C 1
ATOM 7843 O O . LEU B 1 346 ? 14.961 -26.688 -12.203 1 79 346 LEU B O 1
ATOM 7847 N N . THR B 1 347 ? 15.328 -25.812 -14.188 1 80.69 347 THR B N 1
ATOM 7848 C CA . THR B 1 347 ? 14.32 -24.781 -13.992 1 80.69 347 THR B CA 1
ATOM 7849 C C . THR B 1 347 ? 12.914 -25.391 -13.992 1 80.69 347 THR B C 1
ATOM 7851 O O . THR B 1 347 ? 12.008 -24.859 -13.352 1 80.69 347 THR B O 1
ATOM 7854 N N . ALA B 1 348 ? 12.727 -26.547 -14.633 1 77.75 348 ALA B N 1
ATOM 7855 C CA . ALA B 1 348 ? 11.422 -27.203 -14.703 1 77.75 348 ALA B CA 1
ATOM 7856 C C . ALA B 1 348 ? 11.055 -27.828 -13.359 1 77.75 348 ALA B C 1
ATOM 7858 O O . ALA B 1 348 ? 9.875 -28.047 -13.07 1 77.75 348 ALA B O 1
ATOM 7859 N N . ILE B 1 349 ? 12.023 -28.109 -12.578 1 85 349 ILE B N 1
ATOM 7860 C CA . ILE B 1 349 ? 11.812 -28.75 -11.289 1 85 349 ILE B CA 1
ATOM 7861 C C . ILE B 1 349 ? 11.336 -27.719 -10.273 1 85 349 ILE B C 1
ATOM 7863 O O . ILE B 1 349 ? 10.586 -28.047 -9.352 1 85 349 ILE B O 1
ATOM 7867 N N . VAL B 1 350 ? 11.672 -26.516 -10.5 1 88.88 350 VAL B N 1
ATOM 7868 C CA . VAL B 1 350 ? 11.438 -25.453 -9.531 1 88.88 350 VAL B CA 1
ATOM 7869 C C . VAL B 1 350 ? 9.938 -25.312 -9.281 1 88.88 350 VAL B C 1
ATOM 7871 O O . VAL B 1 350 ? 9.484 -25.344 -8.133 1 88.88 350 VAL B O 1
ATOM 7874 N N . PRO B 1 351 ? 9.109 -25.25 -10.305 1 89.81 351 PRO B N 1
ATOM 7875 C CA . PRO B 1 351 ? 7.676 -25.078 -10.047 1 89.81 351 PRO B CA 1
ATOM 7876 C C . PRO B 1 351 ? 7.047 -26.297 -9.367 1 89.81 351 PRO B C 1
ATOM 7878 O O . PRO B 1 351 ? 6.102 -26.156 -8.586 1 89.81 351 PRO B O 1
ATOM 7881 N N . ILE B 1 352 ? 7.574 -27.438 -9.594 1 87 352 ILE B N 1
ATOM 7882 C CA . ILE B 1 352 ? 7.059 -28.641 -8.969 1 87 352 ILE B CA 1
ATOM 7883 C C . ILE B 1 352 ? 7.316 -28.594 -7.461 1 87 352 ILE B C 1
ATOM 7885 O O . ILE B 1 352 ? 6.418 -28.875 -6.664 1 87 352 ILE B O 1
ATOM 7889 N N . VAL B 1 353 ? 8.5 -28.219 -7.18 1 91.38 353 VAL B N 1
ATOM 7890 C CA . VAL B 1 353 ? 8.875 -28.141 -5.77 1 91.38 353 VAL B CA 1
ATOM 7891 C C . VAL B 1 353 ? 8.07 -27.047 -5.074 1 91.38 353 VAL B C 1
ATOM 7893 O O . VAL B 1 353 ? 7.574 -27.25 -3.959 1 91.38 353 VAL B O 1
ATOM 7896 N N . ILE B 1 354 ? 7.91 -25.938 -5.699 1 94.06 354 ILE B N 1
ATOM 7897 C CA . ILE B 1 354 ? 7.164 -24.828 -5.109 1 94.06 354 ILE B CA 1
ATOM 7898 C C . ILE B 1 354 ? 5.715 -25.234 -4.883 1 94.06 354 ILE B C 1
ATOM 7900 O O . ILE B 1 354 ? 5.125 -24.922 -3.846 1 94.06 354 ILE B O 1
ATOM 7904 N N . ARG B 1 355 ? 5.188 -25.938 -5.824 1 92.25 355 ARG B N 1
ATOM 7905 C CA . ARG B 1 355 ? 3.809 -26.406 -5.695 1 92.25 355 ARG B CA 1
ATOM 7906 C C . ARG B 1 355 ? 3.66 -27.375 -4.531 1 92.25 355 ARG B C 1
ATOM 7908 O O . ARG B 1 355 ? 2.715 -27.266 -3.748 1 92.25 355 ARG B O 1
ATOM 7915 N N . LEU B 1 356 ? 4.613 -28.25 -4.43 1 92.25 356 LEU B N 1
ATOM 7916 C CA . LEU B 1 356 ? 4.578 -29.219 -3.348 1 92.25 356 LEU B CA 1
ATOM 7917 C C . LEU B 1 356 ? 4.676 -28.531 -1.989 1 92.25 356 LEU B C 1
ATOM 7919 O O . LEU B 1 356 ? 3.947 -28.891 -1.059 1 92.25 356 LEU B O 1
ATOM 7923 N N . VAL B 1 357 ? 5.5 -27.609 -1.923 1 95.19 357 VAL B N 1
ATOM 7924 C CA . VAL B 1 357 ? 5.68 -26.875 -0.669 1 95.19 357 VAL B CA 1
ATOM 7925 C C . VAL B 1 357 ? 4.422 -26.062 -0.358 1 95.19 357 VAL B C 1
ATOM 7927 O O . VAL B 1 357 ? 3.992 -26 0.795 1 95.19 357 VAL B O 1
ATOM 7930 N N . ALA B 1 358 ? 3.801 -25.484 -1.342 1 94.94 358 ALA B N 1
ATOM 7931 C CA . ALA B 1 358 ? 2.6 -24.688 -1.157 1 94.94 358 ALA B CA 1
ATOM 7932 C C . ALA B 1 358 ? 1.442 -25.531 -0.636 1 94.94 358 ALA B C 1
ATOM 7934 O O . ALA B 1 358 ? 0.698 -25.094 0.248 1 94.94 358 ALA B O 1
ATOM 7935 N N . ILE B 1 359 ? 1.362 -26.734 -1.091 1 92.88 359 ILE B N 1
ATOM 7936 C CA . ILE B 1 359 ? 0.229 -27.594 -0.746 1 92.88 359 ILE B CA 1
ATOM 7937 C C . ILE B 1 359 ? 0.524 -28.344 0.548 1 92.88 359 ILE B C 1
ATOM 7939 O O . ILE B 1 359 ? -0.303 -28.375 1.463 1 92.88 359 ILE B O 1
ATOM 7943 N N . LYS B 1 360 ? 1.712 -28.828 0.668 1 93.31 360 LYS B N 1
ATOM 7944 C CA . LYS B 1 360 ? 1.991 -29.766 1.757 1 93.31 360 LYS B CA 1
ATOM 7945 C C . LYS B 1 360 ? 2.576 -29.047 2.965 1 93.31 360 LYS B C 1
ATOM 7947 O O . LYS B 1 360 ? 2.279 -29.391 4.109 1 93.31 360 LYS B O 1
ATOM 7952 N N . PHE B 1 361 ? 3.393 -28.125 2.67 1 94.81 361 PHE B N 1
ATOM 7953 C CA . PHE B 1 361 ? 4.043 -27.438 3.775 1 94.81 361 PHE B CA 1
ATOM 7954 C C . PHE B 1 361 ? 3.227 -26.219 4.211 1 94.81 361 PHE B C 1
ATOM 7956 O O . PHE B 1 361 ? 2.863 -26.094 5.383 1 94.81 361 PHE B O 1
ATOM 7963 N N . CYS B 1 362 ? 2.906 -25.312 3.301 1 95 362 CYS B N 1
ATOM 7964 C CA . CYS B 1 362 ? 2.148 -24.125 3.633 1 95 362 CYS B CA 1
ATOM 7965 C C . CYS B 1 362 ? 0.685 -24.453 3.895 1 95 362 CYS B C 1
ATOM 7967 O O . CYS B 1 362 ? 0.02 -23.766 4.676 1 95 362 CYS B O 1
ATOM 7969 N N . ARG B 1 363 ? 0.175 -25.531 3.217 1 94.38 363 ARG B N 1
ATOM 7970 C CA . ARG B 1 363 ? -1.205 -25.984 3.328 1 94.38 363 ARG B CA 1
ATOM 7971 C C . ARG B 1 363 ? -2.18 -24.922 2.854 1 94.38 363 ARG B C 1
ATOM 7973 O O . ARG B 1 363 ? -3.154 -24.609 3.545 1 94.38 363 ARG B O 1
ATOM 7980 N N . MET B 1 364 ? -1.924 -24.422 1.722 1 94.5 364 MET B N 1
ATOM 7981 C CA . MET B 1 364 ? -2.82 -23.438 1.125 1 94.5 364 MET B CA 1
ATOM 7982 C C . MET B 1 364 ? -4.18 -24.047 0.817 1 94.5 364 MET B C 1
ATOM 7984 O O . MET B 1 364 ? -4.281 -25.266 0.59 1 94.5 364 MET B O 1
ATOM 7988 N N . LYS B 1 365 ? -5.18 -23.297 0.749 1 93.5 365 LYS B N 1
ATOM 7989 C CA . LYS B 1 365 ? -6.539 -23.844 0.775 1 93.5 365 LYS B CA 1
ATOM 7990 C C . LYS B 1 365 ? -7.18 -23.781 -0.608 1 93.5 365 LYS B C 1
ATOM 7992 O O . LYS B 1 365 ? -8.266 -24.312 -0.817 1 93.5 365 LYS B O 1
ATOM 7997 N N . SER B 1 366 ? -6.625 -23.047 -1.498 1 91.44 366 SER B N 1
ATOM 7998 C CA . SER B 1 366 ? -7.176 -22.938 -2.844 1 91.44 366 SER B CA 1
ATOM 7999 C C . SER B 1 366 ? -6.125 -23.25 -3.902 1 91.44 366 SER B C 1
ATOM 8001 O O . SER B 1 366 ? -4.965 -22.844 -3.77 1 91.44 366 SER B O 1
ATOM 8003 N N . GLU B 1 367 ? -6.551 -23.969 -4.926 1 89.38 367 GLU B N 1
ATOM 8004 C CA . GLU B 1 367 ? -5.652 -24.344 -6.02 1 89.38 367 GLU B CA 1
ATOM 8005 C C . GLU B 1 367 ? -5.23 -23.109 -6.82 1 89.38 367 GLU B C 1
ATOM 8007 O O . GLU B 1 367 ? -4.094 -23.031 -7.289 1 89.38 367 GLU B O 1
ATOM 8012 N N . ALA B 1 368 ? -6.191 -22.234 -7 1 86.88 368 ALA B N 1
ATOM 8013 C CA . ALA B 1 368 ? -5.879 -21.016 -7.738 1 86.88 368 ALA B CA 1
ATOM 8014 C C . ALA B 1 368 ? -4.797 -20.203 -7.031 1 86.88 368 ALA B C 1
ATOM 8016 O O . ALA B 1 368 ? -3.893 -19.672 -7.676 1 86.88 368 ALA B O 1
ATOM 8017 N N . ASP B 1 369 ? -4.871 -20.125 -5.723 1 90.19 369 ASP B N 1
ATOM 8018 C CA . ASP B 1 369 ? -3.865 -19.406 -4.953 1 90.19 369 ASP B CA 1
ATOM 8019 C C . ASP B 1 369 ? -2.508 -20.094 -5.039 1 90.19 369 ASP B C 1
ATOM 8021 O O . ASP B 1 369 ? -1.467 -19.438 -5.043 1 90.19 369 ASP B O 1
ATOM 8025 N N . VAL B 1 370 ? -2.523 -21.391 -5.016 1 92 370 VAL B N 1
ATOM 8026 C CA . VAL B 1 370 ? -1.286 -22.156 -5.152 1 92 370 VAL B CA 1
ATOM 8027 C C . VAL B 1 370 ? -0.639 -21.844 -6.504 1 92 370 VAL B C 1
ATOM 8029 O O . VAL B 1 370 ? 0.572 -21.625 -6.582 1 92 370 VAL B O 1
ATOM 8032 N N . ASP B 1 371 ? -1.491 -21.859 -7.512 1 89.69 371 ASP B N 1
ATOM 8033 C CA . ASP B 1 371 ? -0.988 -21.578 -8.852 1 89.69 371 ASP B CA 1
ATOM 8034 C C . ASP B 1 371 ? -0.353 -20.203 -8.93 1 89.69 371 ASP B C 1
ATOM 8036 O O . ASP B 1 371 ? 0.702 -20.016 -9.547 1 89.69 371 ASP B O 1
ATOM 8040 N N . LEU B 1 372 ? -1.022 -19.25 -8.336 1 91 372 LEU B N 1
ATOM 8041 C CA . LEU B 1 372 ? -0.481 -17.891 -8.328 1 91 372 LEU B CA 1
ATOM 8042 C C . LEU B 1 372 ? 0.81 -17.828 -7.52 1 91 372 LEU B C 1
ATOM 8044 O O . LEU B 1 372 ? 1.731 -17.078 -7.871 1 91 372 LEU B O 1
ATOM 8048 N N . TYR B 1 373 ? 0.842 -18.547 -6.438 1 93.5 373 TYR B N 1
ATOM 8049 C CA . TYR B 1 373 ? 2.043 -18.625 -5.613 1 93.5 373 TYR B CA 1
ATOM 8050 C C . TYR B 1 373 ? 3.207 -19.219 -6.398 1 93.5 373 TYR B C 1
ATOM 8052 O O . TYR B 1 373 ? 4.332 -18.719 -6.324 1 93.5 373 TYR B O 1
ATOM 8060 N N . VAL B 1 374 ? 2.945 -20.234 -7.125 1 92.38 374 VAL B N 1
ATOM 8061 C CA . VAL B 1 374 ? 3.959 -20.859 -7.965 1 92.38 374 VAL B CA 1
ATOM 8062 C C . VAL B 1 374 ? 4.422 -19.875 -9.039 1 92.38 374 VAL B C 1
ATOM 8064 O O . VAL B 1 374 ? 5.625 -19.734 -9.281 1 92.38 374 VAL B O 1
ATOM 8067 N N . PHE B 1 375 ? 3.465 -19.219 -9.641 1 91.75 375 PHE B N 1
ATOM 8068 C CA . PHE B 1 375 ? 3.754 -18.234 -10.664 1 91.75 375 PHE B CA 1
ATOM 8069 C C . PHE B 1 375 ? 4.711 -17.172 -10.133 1 91.75 375 PHE B C 1
ATOM 8071 O O . PHE B 1 375 ? 5.746 -16.891 -10.75 1 91.75 375 PHE B O 1
ATOM 8078 N N . LYS B 1 376 ? 4.465 -16.672 -8.984 1 93.31 376 LYS B N 1
ATOM 8079 C CA . LYS B 1 376 ? 5.23 -15.578 -8.398 1 93.31 376 LYS B CA 1
ATOM 8080 C C . LYS B 1 376 ? 6.676 -15.992 -8.133 1 93.31 376 LYS B C 1
ATOM 8082 O O . LYS B 1 376 ? 7.609 -15.328 -8.594 1 93.31 376 LYS B O 1
ATOM 8087 N N . TRP B 1 377 ? 6.871 -17.062 -7.52 1 93.25 377 TRP B N 1
ATOM 8088 C CA . TRP B 1 377 ? 8.219 -17.438 -7.094 1 93.25 377 TRP B CA 1
ATOM 8089 C C . TRP B 1 377 ? 8.984 -18.094 -8.234 1 93.25 377 TRP B C 1
ATOM 8091 O O . TRP B 1 377 ? 10.211 -17.969 -8.32 1 93.25 377 TRP B O 1
ATOM 8101 N N . HIS B 1 378 ? 8.242 -18.844 -9.078 1 92 378 HIS B N 1
ATOM 8102 C CA . HIS B 1 378 ? 8.906 -19.391 -10.258 1 92 378 HIS B CA 1
ATOM 8103 C C . HIS B 1 378 ? 9.508 -18.281 -11.117 1 92 378 HIS B C 1
ATOM 8105 O O . HIS B 1 378 ? 10.617 -18.422 -11.633 1 92 378 HIS B O 1
ATOM 8111 N N . PHE B 1 379 ? 8.805 -17.203 -11.258 1 91.69 379 PHE B N 1
ATOM 8112 C CA . PHE B 1 379 ? 9.328 -16.078 -12.031 1 91.69 379 PHE B CA 1
ATOM 8113 C C . PHE B 1 379 ? 10.562 -15.5 -11.359 1 91.69 379 PHE B C 1
ATOM 8115 O O . PHE B 1 379 ? 11.516 -15.102 -12.039 1 91.69 379 PHE B O 1
ATOM 8122 N N . GLY B 1 380 ? 10.516 -15.43 -10.055 1 91.25 380 GLY B N 1
ATOM 8123 C CA . GLY B 1 380 ? 11.695 -14.961 -9.344 1 91.25 380 GLY B CA 1
ATOM 8124 C C . GLY B 1 380 ? 12.938 -15.758 -9.664 1 91.25 380 GLY B C 1
ATOM 8125 O O . GLY B 1 380 ? 14.016 -15.188 -9.875 1 91.25 380 GLY B O 1
ATOM 8126 N N . PHE B 1 381 ? 12.828 -16.984 -9.734 1 88.44 381 PHE B N 1
ATOM 8127 C CA . PHE B 1 381 ? 13.953 -17.859 -10.047 1 88.44 381 PHE B CA 1
ATOM 8128 C C . PHE B 1 381 ? 14.406 -17.656 -11.492 1 88.44 381 PHE B C 1
ATOM 8130 O O . PHE B 1 381 ? 15.602 -17.719 -11.789 1 88.44 381 PHE B O 1
ATOM 8137 N N . ARG B 1 382 ? 13.469 -17.375 -12.328 1 86.19 382 ARG B N 1
ATOM 8138 C CA . ARG B 1 382 ? 13.812 -17.125 -13.727 1 86.19 382 ARG B CA 1
ATOM 8139 C C . ARG B 1 382 ? 14.602 -15.836 -13.883 1 86.19 382 ARG B C 1
ATOM 8141 O O . ARG B 1 382 ? 15.531 -15.766 -14.68 1 86.19 382 ARG B O 1
ATOM 8148 N N . VAL B 1 383 ? 14.211 -14.898 -13.18 1 87.06 383 VAL B N 1
ATOM 8149 C CA . VAL B 1 383 ? 14.93 -13.633 -13.219 1 87.06 383 VAL B CA 1
ATOM 8150 C C . VAL B 1 383 ? 16.344 -13.82 -12.672 1 87.06 383 VAL B C 1
ATOM 8152 O O . VAL B 1 383 ? 17.297 -13.281 -13.227 1 87.06 383 VAL B O 1
ATOM 8155 N N . ALA B 1 384 ? 16.391 -14.555 -11.617 1 82.44 384 ALA B N 1
ATOM 8156 C CA . ALA B 1 384 ? 17.703 -14.852 -11.047 1 82.44 384 ALA B CA 1
ATOM 8157 C C . ALA B 1 384 ? 18.594 -15.562 -12.07 1 82.44 384 ALA B C 1
ATOM 8159 O O . ALA B 1 384 ? 19.797 -15.297 -12.148 1 82.44 384 ALA B O 1
ATOM 8160 N N . ASN B 1 385 ? 18 -16.391 -12.82 1 77.31 385 ASN B N 1
ATOM 8161 C CA . ASN B 1 385 ? 18.734 -17.109 -13.859 1 77.31 385 ASN B CA 1
ATOM 8162 C C . ASN B 1 385 ? 19.312 -16.141 -14.891 1 77.31 385 ASN B C 1
ATOM 8164 O O . ASN B 1 385 ? 20.453 -16.312 -15.336 1 77.31 385 ASN B O 1
ATOM 8168 N N . LEU B 1 386 ? 18.547 -15.211 -15.242 1 77 386 LEU B N 1
ATOM 8169 C CA . LEU B 1 386 ? 19.016 -14.227 -16.219 1 77 386 LEU B CA 1
ATOM 8170 C C . LEU B 1 386 ? 20.219 -13.461 -15.68 1 77 386 LEU B C 1
ATOM 8172 O O . LEU B 1 386 ? 21.234 -13.312 -16.375 1 77 386 LEU B O 1
ATOM 8176 N N . TRP B 1 387 ? 20.172 -13.039 -14.492 1 75.75 387 TRP B N 1
ATOM 8177 C CA . TRP B 1 387 ? 21.234 -12.227 -13.914 1 75.75 387 TRP B CA 1
ATOM 8178 C C . TRP B 1 387 ? 22.5 -13.055 -13.719 1 75.75 387 TRP B C 1
ATOM 8180 O O . TRP B 1 387 ? 23.609 -12.562 -13.945 1 75.75 387 TRP B O 1
ATOM 8190 N N . LEU B 1 388 ? 22.281 -14.219 -13.352 1 73.31 388 LEU B N 1
ATOM 8191 C CA . LEU B 1 388 ? 23.438 -15.102 -13.156 1 73.31 388 LEU B CA 1
ATOM 8192 C C . LEU B 1 388 ? 24.156 -15.352 -14.477 1 73.31 388 LEU B C 1
ATOM 8194 O O . LEU B 1 388 ? 25.391 -15.414 -14.516 1 73.31 388 LEU B O 1
ATOM 8198 N N . LEU B 1 389 ? 23.453 -15.445 -15.477 1 71.81 389 LEU B N 1
ATOM 8199 C CA . LEU B 1 389 ? 24.031 -15.719 -16.781 1 71.81 389 LEU B CA 1
ATOM 8200 C C . LEU B 1 389 ? 24.766 -14.492 -17.328 1 71.81 389 LEU B C 1
ATOM 8202 O O . LEU B 1 389 ? 25.781 -14.617 -18 1 71.81 389 LEU B O 1
ATOM 8206 N N . ILE B 1 390 ? 24.203 -13.367 -17.031 1 71.62 390 ILE B N 1
ATOM 8207 C CA . ILE B 1 390 ? 24.812 -12.125 -17.5 1 71.62 390 ILE B CA 1
ATOM 8208 C C . ILE B 1 390 ? 26.078 -11.844 -16.719 1 71.62 390 ILE B C 1
ATOM 8210 O O . ILE B 1 390 ? 27.109 -11.5 -17.297 1 71.62 390 ILE B O 1
ATOM 8214 N N . ILE B 1 391 ? 26.016 -11.789 -15.359 1 66.5 391 ILE B N 1
ATOM 8215 C CA . ILE B 1 391 ? 27.156 -11.422 -14.523 1 66.5 391 ILE B CA 1
ATOM 8216 C C . ILE B 1 391 ? 28.203 -12.539 -14.555 1 66.5 391 ILE B C 1
ATOM 8218 O O . ILE B 1 391 ? 29.406 -12.281 -14.398 1 66.5 391 ILE B O 1
ATOM 8222 N N . GLY B 1 392 ? 28.016 -13.414 -15.219 1 55.38 392 GLY B N 1
ATOM 8223 C CA . GLY B 1 392 ? 29.031 -14.43 -15.398 1 55.38 392 GLY B CA 1
ATOM 8224 C C . GLY B 1 392 ? 29.609 -14.938 -14.094 1 55.38 392 GLY B C 1
ATOM 8225 O O . GLY B 1 392 ? 30.094 -14.148 -13.281 1 55.38 392 GLY B O 1
ATOM 8226 N N . GLY B 1 393 ? 29.406 -16.047 -13.539 1 52.72 393 GLY B N 1
ATOM 8227 C CA . GLY B 1 393 ? 30.141 -16.672 -12.445 1 52.72 393 GLY B CA 1
ATOM 8228 C C . GLY B 1 393 ? 29.531 -16.375 -11.086 1 52.72 393 GLY B C 1
ATOM 8229 O O . GLY B 1 393 ? 28.422 -15.828 -10.992 1 52.72 393 GLY B O 1
ATOM 8230 N N . SER B 1 394 ? 30.406 -16.656 -10.016 1 47.78 394 SER B N 1
ATOM 8231 C CA . SER B 1 394 ? 29.953 -16.609 -8.625 1 47.78 394 SER B CA 1
ATOM 8232 C C . SER B 1 394 ? 29.766 -15.172 -8.148 1 47.78 394 SER B C 1
ATOM 8234 O O . SER B 1 394 ? 30.672 -14.344 -8.297 1 47.78 394 SER B O 1
ATOM 8236 N N . ILE B 1 395 ? 28.531 -14.617 -8.07 1 49.59 395 ILE B N 1
ATOM 8237 C CA . ILE B 1 395 ? 28.266 -13.367 -7.371 1 49.59 395 ILE B CA 1
ATOM 8238 C C . ILE B 1 395 ? 29.328 -13.141 -6.289 1 49.59 395 ILE B C 1
ATOM 8240 O O . ILE B 1 395 ? 29.734 -12.008 -6.039 1 49.59 395 ILE B O 1
ATOM 8244 N N . ILE B 1 396 ? 29.844 -14.258 -5.793 1 49.5 396 ILE B N 1
ATOM 8245 C CA . ILE B 1 396 ? 30.797 -14.18 -4.695 1 49.5 396 ILE B CA 1
ATOM 8246 C C . ILE B 1 396 ? 32.094 -13.578 -5.195 1 49.5 396 ILE B C 1
ATOM 8248 O O . ILE B 1 396 ? 32.719 -12.758 -4.512 1 49.5 396 ILE B O 1
ATOM 8252 N N . ASN B 1 397 ? 32.531 -14.07 -6.281 1 51.53 397 ASN B N 1
ATOM 8253 C CA . ASN B 1 397 ? 33.812 -13.57 -6.762 1 51.53 397 ASN B CA 1
ATOM 8254 C C . ASN B 1 397 ? 33.719 -12.102 -7.172 1 51.53 397 ASN B C 1
ATOM 8256 O O . ASN B 1 397 ? 34.75 -11.398 -7.191 1 51.53 397 ASN B O 1
ATOM 8260 N N . GLN B 1 398 ? 32.5 -11.711 -7.391 1 52.28 398 GLN B N 1
ATOM 8261 C CA . GLN B 1 398 ? 32.375 -10.312 -7.797 1 52.28 398 GLN B CA 1
ATOM 8262 C C . GLN B 1 398 ? 32.031 -9.43 -6.598 1 52.28 398 GLN B C 1
ATOM 8264 O O . GLN B 1 398 ? 32.062 -8.195 -6.707 1 52.28 398 GLN B O 1
ATOM 8269 N N . LEU B 1 399 ? 31.75 -10.109 -5.586 1 52.72 399 LEU B N 1
ATOM 8270 C CA . LEU B 1 399 ? 31.406 -9.344 -4.391 1 52.72 399 LEU B CA 1
ATOM 8271 C C . LEU B 1 399 ? 32.594 -8.531 -3.91 1 52.72 399 LEU B C 1
ATOM 8273 O O . LEU B 1 399 ? 32.438 -7.402 -3.432 1 52.72 399 LEU B O 1
ATOM 8277 N N . ASP B 1 400 ? 33.844 -9.164 -3.93 1 53.47 400 ASP B N 1
ATOM 8278 C CA . ASP B 1 400 ? 35 -8.461 -3.428 1 53.47 400 ASP B CA 1
ATOM 8279 C C . ASP B 1 400 ? 35.219 -7.152 -4.18 1 53.47 400 ASP B C 1
ATOM 8281 O O . ASP B 1 400 ? 35.406 -6.098 -3.562 1 53.47 400 ASP B O 1
ATOM 8285 N N . PRO B 1 401 ? 35.25 -7.285 -5.426 1 55.91 401 PRO B N 1
ATOM 8286 C CA . PRO B 1 401 ? 35.406 -6.008 -6.117 1 55.91 401 PRO B CA 1
ATOM 8287 C C . PRO B 1 401 ? 34.25 -5.047 -5.891 1 55.91 401 PRO B C 1
ATOM 8289 O O . PRO B 1 401 ? 34.469 -3.828 -5.879 1 55.91 401 PRO B O 1
ATOM 8292 N N . PHE B 1 402 ? 33.125 -5.582 -5.68 1 56 402 PHE B N 1
ATOM 8293 C CA . PHE B 1 402 ? 31.953 -4.75 -5.477 1 56 402 PHE B CA 1
ATOM 8294 C C . PHE B 1 402 ? 32.031 -4.016 -4.145 1 56 402 PHE B C 1
ATOM 8296 O O . PHE B 1 402 ? 31.609 -2.859 -4.039 1 56 402 PHE B O 1
ATOM 8303 N N . ILE B 1 403 ? 32.469 -4.758 -3.23 1 52.91 403 ILE B N 1
ATOM 8304 C CA . ILE B 1 403 ? 32.625 -4.152 -1.913 1 52.91 403 ILE B CA 1
ATOM 8305 C C . ILE B 1 403 ? 33.688 -3.047 -1.973 1 52.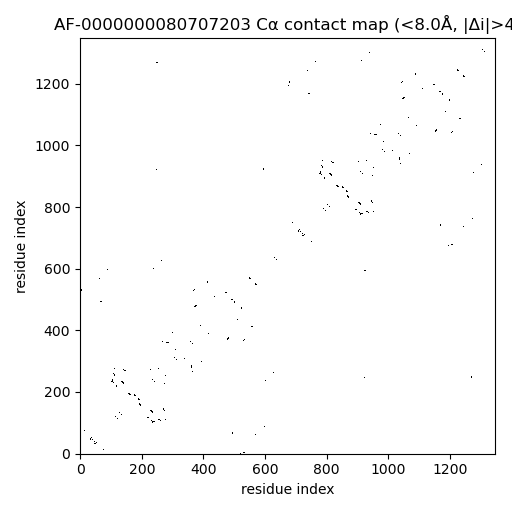91 403 ILE B C 1
ATOM 8307 O O . ILE B 1 403 ? 33.531 -1.998 -1.342 1 52.91 403 ILE B O 1
ATOM 8311 N N . GLU B 1 404 ? 34.781 -3.334 -2.797 1 52.38 404 GLU B N 1
ATOM 8312 C CA . GLU B 1 404 ? 35.875 -2.355 -2.879 1 52.38 404 GLU B CA 1
ATOM 8313 C C . GLU B 1 404 ? 35.469 -1.17 -3.756 1 52.38 404 GLU B C 1
ATOM 8315 O O . GLU B 1 404 ? 35.812 -0.027 -3.457 1 52.38 404 GLU B O 1
ATOM 8320 N N . ASP B 1 405 ? 34.75 -1.577 -4.992 1 53.09 405 ASP B N 1
ATOM 8321 C CA . ASP B 1 405 ? 34.312 -0.529 -5.914 1 53.09 405 ASP B CA 1
ATOM 8322 C C . ASP B 1 405 ? 32.875 -0.775 -6.398 1 53.09 405 ASP B C 1
ATOM 8324 O O . ASP B 1 405 ? 32.688 -1.348 -7.469 1 53.09 405 ASP B O 1
ATOM 8328 N N . PRO B 1 406 ? 31.953 -0.418 -5.609 1 54.44 406 PRO B N 1
ATOM 8329 C CA . PRO B 1 406 ? 30.547 -0.673 -5.949 1 54.44 406 PRO B CA 1
ATOM 8330 C C . PRO B 1 406 ? 30.172 -0.16 -7.336 1 54.44 406 PRO B C 1
ATOM 8332 O O . PRO B 1 406 ? 29.266 -0.702 -7.977 1 54.44 406 PRO B O 1
ATOM 8335 N N . ALA B 1 407 ? 30.812 0.875 -7.789 1 54.06 407 ALA B N 1
ATOM 8336 C CA . ALA B 1 407 ? 30.562 1.39 -9.133 1 54.06 407 ALA B CA 1
ATOM 8337 C C . ALA B 1 407 ? 30.953 0.366 -10.195 1 54.06 407 ALA B C 1
ATOM 8339 O O . ALA B 1 407 ? 30.5 0.448 -11.336 1 54.06 407 ALA B O 1
ATOM 8340 N N . SER B 1 408 ? 31.719 -0.521 -9.758 1 60.66 408 SER B N 1
ATOM 8341 C CA . SER B 1 408 ? 32.219 -1.524 -10.703 1 60.66 408 SER B CA 1
ATOM 8342 C C . SER B 1 408 ? 31.078 -2.381 -11.234 1 60.66 408 SER B C 1
ATOM 8344 O O . SER B 1 408 ? 31.203 -3.018 -12.289 1 60.66 408 SER B O 1
ATOM 8346 N N . ILE B 1 409 ? 29.922 -2.314 -10.648 1 60.88 409 ILE B N 1
ATOM 8347 C CA . ILE B 1 409 ? 28.766 -3.1 -11.078 1 60.88 409 ILE B CA 1
ATOM 8348 C C . ILE B 1 409 ? 28.25 -2.559 -12.406 1 60.88 409 ILE B C 1
ATOM 8350 O O . ILE B 1 409 ? 27.797 -3.326 -13.266 1 60.88 409 ILE B O 1
ATOM 8354 N N . ILE B 1 410 ? 28.328 -1.363 -12.508 1 57.72 410 ILE B N 1
ATOM 8355 C CA . ILE B 1 410 ? 27.859 -0.73 -13.734 1 57.72 410 ILE B CA 1
ATOM 8356 C C . ILE B 1 410 ? 28.734 -1.146 -14.906 1 57.72 410 ILE B C 1
ATOM 8358 O O . ILE B 1 410 ? 28.234 -1.456 -15.992 1 57.72 410 ILE B O 1
ATOM 8362 N N . ASP B 1 411 ? 30.031 -1.201 -14.609 1 60.53 411 ASP B N 1
ATOM 8363 C CA . ASP B 1 411 ? 30.969 -1.604 -15.656 1 60.53 411 ASP B CA 1
ATOM 8364 C C . ASP B 1 411 ? 30.781 -3.076 -16.016 1 60.53 411 ASP B C 1
ATOM 8366 O O . ASP B 1 411 ? 30.875 -3.445 -17.203 1 60.53 411 ASP B O 1
ATOM 8370 N N . LEU B 1 412 ? 30.547 -3.762 -15 1 63.66 412 LEU B N 1
ATOM 8371 C CA . LEU B 1 412 ? 30.344 -5.188 -15.227 1 63.66 412 LEU B CA 1
ATOM 8372 C C . LEU B 1 412 ? 29.078 -5.426 -16.062 1 63.66 412 LEU B C 1
ATOM 8374 O O . LEU B 1 412 ? 29.094 -6.234 -16.984 1 63.66 412 LEU B O 1
ATOM 8378 N N . LEU B 1 413 ? 28.031 -4.758 -15.75 1 61.78 413 LEU B N 1
ATOM 8379 C CA . LEU B 1 413 ? 26.781 -4.895 -16.484 1 61.78 413 LEU B CA 1
ATOM 8380 C C . LEU B 1 413 ? 26.938 -4.43 -17.922 1 61.78 413 LEU B C 1
ATOM 8382 O O . LEU B 1 413 ? 26.375 -5.031 -18.844 1 61.78 413 LEU B O 1
ATOM 8386 N N . GLY B 1 414 ? 27.781 -3.42 -18.031 1 61 414 GLY B N 1
ATOM 8387 C CA . GLY B 1 414 ? 28.031 -2.852 -19.344 1 61 414 GLY B CA 1
ATOM 8388 C C . GLY B 1 414 ? 28.734 -3.805 -20.281 1 61 414 GLY B C 1
ATOM 8389 O O . GLY B 1 414 ? 28.453 -3.83 -21.484 1 61 414 GLY B O 1
ATOM 8390 N N . VAL B 1 415 ? 29.609 -4.59 -19.719 1 63.72 415 VAL B N 1
ATOM 8391 C CA . VAL B 1 415 ? 30.406 -5.48 -20.547 1 63.72 415 VAL B CA 1
ATOM 8392 C C . VAL B 1 415 ? 29.703 -6.82 -20.703 1 63.72 415 VAL B C 1
ATOM 8394 O O . VAL B 1 415 ? 29.719 -7.426 -21.781 1 63.72 415 VAL B O 1
ATOM 8397 N N . SER B 1 416 ? 28.984 -7.16 -19.75 1 70.88 416 SER B N 1
ATOM 8398 C CA . SER B 1 416 ? 28.453 -8.523 -19.719 1 70.88 416 SER B CA 1
ATOM 8399 C C . SER B 1 416 ? 27.125 -8.617 -20.453 1 70.88 416 SER B C 1
ATOM 8401 O O . SER B 1 416 ? 26.812 -9.633 -21.078 1 70.88 416 SER B O 1
ATOM 8403 N N . VAL B 1 417 ? 26.391 -7.586 -20.531 1 71.38 417 VAL B N 1
ATOM 8404 C CA . VAL B 1 417 ? 25.031 -7.645 -21.078 1 71.38 417 VAL B CA 1
ATOM 8405 C C . VAL B 1 417 ? 25.078 -7.824 -22.594 1 71.38 417 VAL B C 1
ATOM 8407 O O . VAL B 1 417 ? 24.5 -8.766 -23.125 1 71.38 417 VAL B O 1
ATOM 8410 N N . PRO B 1 418 ? 25.828 -7.004 -23.219 1 69.44 418 PRO B N 1
ATOM 8411 C CA . PRO B 1 418 ? 25.859 -7.184 -24.672 1 69.44 418 PRO B CA 1
ATOM 8412 C C . PRO B 1 418 ? 26.547 -8.477 -25.109 1 69.44 418 PRO B C 1
ATOM 8414 O O . PRO B 1 418 ? 26.203 -9.055 -26.141 1 69.44 418 PRO B O 1
ATOM 8417 N N . GLY B 1 419 ? 27.484 -8.914 -24.297 1 72.88 419 GLY B N 1
ATOM 8418 C CA . GLY B 1 419 ? 28.25 -10.109 -24.625 1 72.88 419 GLY B CA 1
ATOM 8419 C C . GLY B 1 419 ? 27.422 -11.375 -24.547 1 72.88 419 GLY B C 1
ATOM 8420 O O . GLY B 1 419 ? 27.766 -12.375 -25.188 1 72.88 419 GLY B O 1
ATOM 8421 N N . LYS B 1 420 ? 26.312 -11.344 -23.906 1 78.75 420 LYS B N 1
ATOM 8422 C CA . LYS B 1 420 ? 25.516 -12.555 -23.719 1 78.75 420 LYS B CA 1
ATOM 8423 C C . LYS B 1 420 ? 24.281 -12.539 -24.609 1 78.75 420 LYS B C 1
ATOM 8425 O O . LYS B 1 420 ? 23.391 -13.391 -24.484 1 78.75 420 LYS B O 1
ATOM 8430 N N . ALA B 1 421 ? 24.234 -11.648 -25.516 1 82.44 421 ALA B N 1
ATOM 8431 C CA . ALA B 1 421 ? 23.078 -11.523 -26.422 1 82.44 421 ALA B CA 1
ATOM 8432 C C . ALA B 1 421 ? 22.922 -12.781 -27.266 1 82.44 421 ALA B C 1
ATOM 8434 O O . ALA B 1 421 ? 21.797 -13.234 -27.5 1 82.44 421 ALA B O 1
ATOM 8435 N N . GLN B 1 422 ? 24.062 -13.336 -27.641 1 78.88 422 GLN B N 1
ATOM 8436 C CA . GLN B 1 422 ? 24 -14.547 -28.453 1 78.88 422 GLN B CA 1
ATOM 8437 C C . GLN B 1 422 ? 23.453 -15.727 -27.641 1 78.88 422 GLN B C 1
ATOM 8439 O O . GLN B 1 422 ? 22.688 -16.547 -28.172 1 78.88 422 GLN B O 1
ATOM 8444 N N . PHE B 1 423 ? 23.891 -15.812 -26.484 1 76.19 423 PHE B N 1
ATOM 8445 C CA . PHE B 1 423 ? 23.391 -16.875 -25.609 1 76.19 423 PHE B CA 1
ATOM 8446 C C . PHE B 1 423 ? 21.875 -16.797 -25.469 1 76.19 423 PHE B C 1
ATOM 8448 O O . PHE B 1 423 ? 21.188 -17.812 -25.578 1 76.19 423 PHE B O 1
ATOM 8455 N N . PHE B 1 424 ? 21.359 -15.68 -25.266 1 83.75 424 PHE B N 1
ATOM 8456 C CA . PHE B 1 424 ? 19.938 -15.523 -25.031 1 83.75 424 PHE B CA 1
ATOM 8457 C C . PHE B 1 424 ? 19.156 -15.734 -26.328 1 83.75 424 PHE B C 1
ATOM 8459 O O . PHE B 1 424 ? 18.031 -16.25 -26.297 1 83.75 424 PHE B O 1
ATOM 8466 N N . LEU B 1 425 ? 19.766 -15.383 -27.375 1 85.75 425 LEU B N 1
ATOM 8467 C CA . LEU B 1 425 ? 19.141 -15.703 -28.656 1 85.75 425 LEU B CA 1
ATOM 8468 C C . LEU B 1 425 ? 19.031 -17.203 -28.844 1 85.75 425 LEU B C 1
ATOM 8470 O O . LEU B 1 425 ? 17.984 -17.703 -29.266 1 85.75 425 LEU B O 1
ATOM 8474 N N . ASN B 1 426 ? 20.047 -17.922 -28.484 1 80.88 426 ASN B N 1
ATOM 8475 C CA . ASN B 1 426 ? 20.016 -19.375 -28.562 1 80.88 426 ASN B CA 1
ATOM 8476 C C . ASN B 1 426 ? 18.969 -19.969 -27.625 1 80.88 426 ASN B C 1
ATOM 8478 O O . ASN B 1 426 ? 18.312 -20.938 -27.969 1 80.88 426 ASN B O 1
ATOM 8482 N N . THR B 1 427 ? 18.906 -19.328 -26.531 1 82 427 THR B N 1
ATOM 8483 C CA . THR B 1 427 ? 17.891 -19.766 -25.578 1 82 427 THR B CA 1
ATOM 8484 C C . THR B 1 427 ? 16.5 -19.625 -26.172 1 82 427 THR B C 1
ATOM 8486 O O . THR B 1 427 ? 15.656 -20.516 -26 1 82 427 THR B O 1
ATOM 8489 N N . LEU B 1 428 ? 16.234 -18.562 -26.875 1 88.06 428 LEU B N 1
ATOM 8490 C CA . LEU B 1 428 ? 14.945 -18.328 -27.5 1 88.06 428 LEU B CA 1
ATOM 8491 C C . LEU B 1 428 ? 14.695 -19.328 -28.625 1 88.06 428 LEU B C 1
ATOM 8493 O O . LEU B 1 428 ? 13.578 -19.828 -28.781 1 88.06 428 LEU B O 1
ATOM 8497 N N . ILE B 1 429 ? 15.727 -19.641 -29.281 1 84.94 429 ILE B N 1
ATOM 8498 C CA . ILE B 1 429 ? 15.602 -20.578 -30.391 1 84.94 429 ILE B CA 1
ATOM 8499 C C . ILE B 1 429 ? 15.273 -21.969 -29.859 1 84.94 429 ILE B C 1
ATOM 8501 O O . ILE B 1 429 ? 14.391 -22.656 -30.391 1 84.94 429 ILE B O 1
ATOM 8505 N N . VAL B 1 430 ? 15.93 -22.328 -28.844 1 78.81 430 VAL B N 1
ATOM 8506 C CA . VAL B 1 430 ? 15.664 -23.625 -28.219 1 78.81 430 VAL B CA 1
ATOM 8507 C C . VAL B 1 430 ? 14.234 -23.672 -27.688 1 78.81 430 VAL B C 1
ATOM 8509 O O . VAL B 1 430 ? 13.547 -24.672 -27.828 1 78.81 430 VAL B O 1
ATOM 8512 N N . SER B 1 431 ? 13.828 -22.578 -27.078 1 84.12 431 SER B N 1
ATOM 8513 C CA . SER B 1 431 ? 12.469 -22.516 -26.578 1 84.12 431 SER B CA 1
ATOM 8514 C C . SER B 1 431 ? 11.445 -22.609 -27.703 1 84.12 431 SER B C 1
ATOM 8516 O O . SER B 1 431 ? 10.383 -23.219 -27.531 1 84.12 431 SER B O 1
ATOM 8518 N N . LEU B 1 432 ? 11.75 -22.078 -28.766 1 84.94 432 LEU B N 1
ATOM 8519 C CA . LEU B 1 432 ? 10.859 -22.062 -29.922 1 84.94 432 LEU B CA 1
ATOM 8520 C C . LEU B 1 432 ? 10.766 -23.438 -30.562 1 84.94 432 LEU B C 1
ATOM 8522 O O . LEU B 1 432 ? 9.664 -23.953 -30.797 1 84.94 432 LEU B O 1
ATOM 8526 N N . LEU B 1 433 ? 11.891 -24.031 -30.703 1 80.31 433 LEU B N 1
ATOM 8527 C CA . LEU B 1 433 ? 11.922 -25.281 -31.453 1 80.31 433 LEU B CA 1
ATOM 8528 C C . LEU B 1 433 ? 11.68 -26.469 -30.531 1 80.31 433 LEU B C 1
ATOM 8530 O O . LEU B 1 433 ? 10.797 -27.297 -30.797 1 80.31 433 LEU B O 1
ATOM 8534 N N . ALA B 1 434 ? 12.43 -26.5 -29.484 1 74.06 434 ALA B N 1
ATOM 8535 C CA . ALA B 1 434 ? 12.328 -27.641 -28.578 1 74.06 434 ALA B CA 1
ATOM 8536 C C . ALA B 1 434 ? 11.227 -27.438 -27.547 1 74.06 434 ALA B C 1
ATOM 8538 O O . ALA B 1 434 ? 10.477 -28.359 -27.234 1 74.06 434 ALA B O 1
ATOM 8539 N N . GLY B 1 435 ? 11.094 -26.297 -27.109 1 76 435 GLY B N 1
ATOM 8540 C CA . GLY B 1 435 ? 10.125 -26.031 -26.062 1 76 435 GLY B CA 1
ATOM 8541 C C . GLY B 1 435 ? 8.688 -26.188 -26.516 1 76 435 GLY B C 1
ATOM 8542 O O . GLY B 1 435 ? 7.906 -26.891 -25.875 1 76 435 GLY B O 1
ATOM 8543 N N . LEU B 1 436 ? 8.312 -25.594 -27.578 1 79.5 436 LEU B N 1
ATOM 8544 C CA . LEU B 1 436 ? 6.945 -25.672 -28.094 1 79.5 436 LEU B CA 1
ATOM 8545 C C . LEU B 1 436 ? 6.605 -27.078 -28.547 1 79.5 436 LEU B C 1
ATOM 8547 O O . LEU B 1 436 ? 5.473 -27.531 -28.375 1 79.5 436 LEU B O 1
ATOM 8551 N N . ALA B 1 437 ? 7.633 -27.703 -29.062 1 74.19 437 ALA B N 1
ATOM 8552 C CA . ALA B 1 437 ? 7.418 -29.078 -29.484 1 74.19 437 ALA B CA 1
ATOM 8553 C C . ALA B 1 437 ? 7.145 -29.984 -28.281 1 74.19 437 ALA B C 1
ATOM 8555 O O . ALA B 1 437 ? 6.281 -30.859 -28.359 1 74.19 437 ALA B O 1
ATOM 8556 N N . MET B 1 438 ? 7.812 -29.688 -27.359 1 73.25 438 MET B N 1
ATOM 8557 C CA . MET B 1 438 ? 7.629 -30.469 -26.141 1 73.25 438 MET B CA 1
ATOM 8558 C C . MET B 1 438 ? 6.254 -30.219 -25.531 1 73.25 438 MET B C 1
ATOM 8560 O O . MET B 1 438 ? 5.613 -31.141 -25.031 1 73.25 438 MET B O 1
ATOM 8564 N N . ASP B 1 439 ? 5.809 -29.047 -25.625 1 74.12 439 ASP B N 1
ATOM 8565 C CA . ASP B 1 439 ? 4.5 -28.688 -25.078 1 74.12 439 ASP B CA 1
ATOM 8566 C C . ASP B 1 439 ? 3.379 -29.312 -25.922 1 74.12 439 ASP B C 1
ATOM 8568 O O . ASP B 1 439 ? 2.365 -29.75 -25.375 1 74.12 439 ASP B O 1
ATOM 8572 N N . LEU B 1 440 ? 3.592 -29.25 -27.188 1 73.25 440 LEU B N 1
ATOM 8573 C CA . LEU B 1 440 ? 2.576 -29.797 -28.078 1 73.25 440 LEU B CA 1
ATOM 8574 C C . LEU B 1 440 ? 2.498 -31.312 -27.969 1 73.25 440 LEU B C 1
ATOM 8576 O O . LEU B 1 440 ? 1.405 -31.891 -27.969 1 73.25 440 LEU B O 1
ATOM 8580 N N . SER B 1 441 ? 3.666 -31.953 -27.891 1 65.44 441 SER B N 1
ATOM 8581 C CA . SER B 1 441 ? 3.707 -33.406 -27.859 1 65.44 441 SER B CA 1
ATOM 8582 C C . SER B 1 441 ? 3.393 -33.938 -26.469 1 65.44 441 SER B C 1
ATOM 8584 O O . SER B 1 441 ? 3.102 -35.125 -26.297 1 65.44 441 SER B O 1
ATOM 8586 N N . ARG B 1 442 ? 3.107 -33.062 -25.547 1 64.31 442 ARG B N 1
ATOM 8587 C CA . ARG B 1 442 ? 2.924 -33.469 -24.172 1 64.31 442 ARG B CA 1
ATOM 8588 C C . ARG B 1 442 ? 3.834 -34.656 -23.812 1 64.31 442 ARG B C 1
ATOM 8590 O O . ARG B 1 442 ? 3.381 -35.656 -23.266 1 64.31 442 ARG B O 1
ATOM 8597 N N . ILE B 1 443 ? 5 -34.406 -24.266 1 56.69 443 ILE B N 1
ATOM 8598 C CA . ILE B 1 443 ? 5.961 -35.5 -24.234 1 56.69 443 ILE B CA 1
ATOM 8599 C C . ILE B 1 443 ? 6.16 -35.969 -22.781 1 56.69 443 ILE B C 1
ATOM 8601 O O . ILE B 1 443 ? 6.316 -37.156 -22.516 1 56.69 443 ILE B O 1
ATOM 8605 N N . ILE B 1 444 ? 6.039 -35 -21.906 1 55.12 444 ILE B N 1
ATOM 8606 C CA . ILE B 1 444 ? 6.363 -35.375 -20.531 1 55.12 444 ILE B CA 1
ATOM 8607 C C . ILE B 1 444 ? 5.309 -36.344 -20 1 55.12 444 ILE B C 1
ATOM 8609 O O . ILE B 1 444 ? 5.637 -37.438 -19.547 1 55.12 444 ILE B O 1
ATOM 8613 N N . PRO B 1 445 ? 4.062 -35.969 -20.125 1 56.28 445 PRO B N 1
ATOM 8614 C CA . PRO B 1 445 ? 3.08 -36.969 -19.672 1 56.28 445 PRO B CA 1
ATOM 8615 C C . PRO B 1 445 ? 3.121 -38.25 -20.5 1 56.28 445 PRO B C 1
ATOM 8617 O O . PRO B 1 445 ? 2.895 -39.344 -19.969 1 56.28 445 PRO B O 1
ATOM 8620 N N . LEU B 1 446 ? 3.508 -38.094 -21.734 1 57.69 446 LEU B N 1
ATOM 8621 C CA . LEU B 1 446 ? 3.582 -39.25 -22.609 1 57.69 446 LEU B CA 1
ATOM 8622 C C . LEU B 1 446 ? 4.742 -40.156 -22.188 1 57.69 446 LEU B C 1
ATOM 8624 O O . LEU B 1 446 ? 4.602 -41.375 -22.172 1 57.69 446 LEU B O 1
ATOM 8628 N N . ILE B 1 447 ? 5.863 -39.531 -21.906 1 52.91 447 ILE B N 1
ATOM 8629 C CA . ILE B 1 447 ? 7.012 -40.312 -21.469 1 52.91 447 ILE B CA 1
ATOM 8630 C C . ILE B 1 447 ? 6.68 -41.031 -20.172 1 52.91 447 ILE B C 1
ATOM 8632 O O . ILE B 1 447 ? 6.973 -42.219 -20.031 1 52.91 447 ILE B O 1
ATOM 8636 N N . ILE B 1 448 ? 6.031 -40.281 -19.391 1 54.25 448 ILE B N 1
ATOM 8637 C CA . ILE B 1 448 ? 5.672 -40.906 -18.109 1 54.25 448 ILE B CA 1
ATOM 8638 C C . ILE B 1 448 ? 4.695 -42.062 -18.344 1 54.25 448 ILE B C 1
ATOM 8640 O O . ILE B 1 448 ? 4.852 -43.125 -17.781 1 54.25 448 ILE B O 1
ATOM 8644 N N . LYS B 1 449 ? 3.725 -41.812 -19.156 1 57.78 449 LYS B N 1
ATOM 8645 C CA . LYS B 1 449 ? 2.744 -42.875 -19.469 1 57.78 449 LYS B CA 1
ATOM 8646 C C . LYS B 1 449 ? 3.402 -44.062 -20.156 1 57.78 449 LYS B C 1
ATOM 8648 O O . LYS B 1 449 ? 3.066 -45.188 -19.875 1 57.78 449 LYS B O 1
ATOM 8653 N N . THR B 1 450 ? 4.301 -43.75 -21.109 1 54.22 450 THR B N 1
ATOM 8654 C CA . THR B 1 450 ? 4.973 -44.812 -21.844 1 54.22 450 THR B CA 1
ATOM 8655 C C . THR B 1 450 ? 5.848 -45.656 -20.906 1 54.22 450 THR B C 1
ATOM 8657 O O . THR B 1 450 ? 5.859 -46.875 -21 1 54.22 450 THR B O 1
ATOM 8660 N N . ILE B 1 451 ? 6.508 -44.906 -20.094 1 51.12 451 ILE B N 1
ATOM 8661 C CA . ILE B 1 451 ? 7.371 -45.625 -19.156 1 51.12 451 ILE B CA 1
ATOM 8662 C C . ILE B 1 451 ? 6.516 -46.438 -18.203 1 51.12 451 ILE B C 1
ATOM 8664 O O . ILE B 1 451 ? 6.809 -47.625 -17.938 1 51.12 451 ILE B O 1
ATOM 8668 N N . LEU B 1 452 ? 5.516 -45.75 -17.75 1 54.38 452 LEU B N 1
ATOM 8669 C CA . LEU B 1 452 ? 4.633 -46.438 -16.828 1 54.38 452 LEU B CA 1
ATOM 8670 C C . LEU B 1 452 ? 3.852 -47.531 -17.547 1 54.38 452 LEU B C 1
ATOM 8672 O O . LEU B 1 452 ? 3.596 -48.625 -16.984 1 54.38 452 LEU B O 1
ATOM 8676 N N . GLY B 1 453 ? 3.391 -47.219 -18.703 1 53.75 453 GLY B N 1
ATOM 8677 C CA . GLY B 1 453 ? 2.715 -48.219 -19.531 1 53.75 453 GLY B CA 1
ATOM 8678 C C . GLY B 1 453 ? 3.598 -49.375 -19.891 1 53.75 453 GLY B C 1
ATOM 8679 O O . GLY B 1 453 ? 3.127 -50.531 -19.938 1 53.75 453 GLY B O 1
ATOM 8680 N N . ALA B 1 454 ? 4.789 -49.094 -20.328 1 50.16 454 ALA B N 1
ATOM 8681 C CA . ALA B 1 454 ? 5.723 -50.156 -20.641 1 50.16 454 ALA B CA 1
ATOM 8682 C C . ALA B 1 454 ? 5.926 -51.062 -19.438 1 50.16 454 ALA B C 1
ATOM 8684 O O . ALA B 1 454 ? 6.164 -52.281 -19.594 1 50.16 454 ALA B O 1
ATOM 8685 N N . LEU B 1 455 ? 5.867 -50.469 -18.406 1 48.62 455 LEU B N 1
ATOM 8686 C CA . LEU B 1 455 ? 6.062 -51.25 -17.203 1 48.62 455 LEU B CA 1
ATOM 8687 C C . LEU B 1 455 ? 4.766 -51.969 -16.797 1 48.62 455 LEU B C 1
ATOM 8689 O O . LEU B 1 455 ? 4.797 -53 -16.156 1 48.62 455 LEU B O 1
ATOM 8693 N N . ALA B 1 456 ? 3.58 -51.344 -16.969 1 50.81 456 ALA B N 1
ATOM 8694 C CA . ALA B 1 456 ? 2.314 -51.969 -16.562 1 50.81 456 ALA B CA 1
ATOM 8695 C C . ALA B 1 456 ? 1.474 -52.344 -17.766 1 50.81 456 ALA B C 1
ATOM 8697 O O . ALA B 1 456 ? 1.367 -51.594 -18.734 1 50.81 456 ALA B O 1
ATOM 8698 N N . ASN B 1 457 ? 1.256 -53.562 -18.141 1 46.94 457 ASN B N 1
ATOM 8699 C CA . ASN B 1 457 ? 0.411 -54.094 -19.203 1 46.94 457 ASN B CA 1
ATOM 8700 C C . ASN B 1 457 ? -0.977 -53.469 -19.188 1 46.94 457 ASN B C 1
ATOM 8702 O O . ASN B 1 457 ? -1.636 -53.406 -18.156 1 46.94 457 ASN B O 1
ATOM 8706 N N . ASP B 1 458 ? -1.455 -52.625 -20.109 1 51.66 458 ASP B N 1
ATOM 8707 C CA . ASP B 1 458 ? -2.715 -51.906 -20.25 1 51.66 458 ASP B CA 1
ATOM 8708 C C . ASP B 1 458 ? -3.908 -52.844 -20.047 1 51.66 458 ASP B C 1
ATOM 8710 O O . ASP B 1 458 ? -4.945 -52.406 -19.531 1 51.66 458 ASP B O 1
ATOM 8714 N N . VAL B 1 459 ? -3.889 -54.094 -20.516 1 50.31 459 VAL B N 1
ATOM 8715 C CA . VAL B 1 459 ? -5.012 -55.031 -20.438 1 50.31 459 VAL B CA 1
ATOM 8716 C C . VAL B 1 459 ? -5.332 -55.312 -18.984 1 50.31 459 VAL B C 1
ATOM 8718 O O . VAL B 1 459 ? -6.492 -55.531 -18.625 1 50.31 459 VAL B O 1
ATOM 8721 N N . GLY B 1 460 ? -4.332 -55.219 -18.156 1 54.88 460 GLY B N 1
ATOM 8722 C CA . GLY B 1 460 ? -4.535 -55.562 -16.766 1 54.88 460 GLY B CA 1
ATOM 8723 C C . GLY B 1 460 ? -4.992 -54.375 -15.922 1 54.88 460 GLY B C 1
ATOM 8724 O O . GLY B 1 460 ? -5.133 -54.5 -14.703 1 54.88 460 GLY B O 1
ATOM 8725 N N . LYS B 1 461 ? -5.375 -53.25 -16.609 1 63.56 461 LYS B N 1
ATOM 8726 C CA . LYS B 1 461 ? -5.773 -52.094 -15.836 1 63.56 461 LYS B CA 1
ATOM 8727 C C . LYS B 1 461 ? -7.293 -51.969 -15.742 1 63.56 461 LYS B C 1
ATOM 8729 O O . LYS B 1 461 ? -8.008 -52.375 -16.656 1 63.56 461 LYS B O 1
ATOM 8734 N N . SER B 1 462 ? -7.793 -51.594 -14.602 1 70.44 462 SER B N 1
ATOM 8735 C CA . SER B 1 462 ? -9.219 -51.406 -14.359 1 70.44 462 SER B CA 1
ATOM 8736 C C . SER B 1 462 ? -9.75 -50.219 -15.164 1 70.44 462 SER B C 1
ATOM 8738 O O . SER B 1 462 ? -8.977 -49.406 -15.688 1 70.44 462 SER B O 1
ATOM 8740 N N . ASP B 1 463 ? -11.039 -50.219 -15.422 1 67.62 463 ASP B N 1
ATOM 8741 C CA . ASP B 1 463 ? -11.695 -49.125 -16.141 1 67.62 463 ASP B CA 1
ATOM 8742 C C . ASP B 1 463 ? -11.391 -47.781 -15.484 1 67.62 463 ASP B C 1
ATOM 8744 O O . ASP B 1 463 ? -11.203 -46.781 -16.172 1 67.62 463 ASP B O 1
ATOM 8748 N N . ARG B 1 464 ? -11.289 -47.812 -14.227 1 73.69 464 ARG B N 1
ATOM 8749 C CA . ARG B 1 464 ? -11 -46.562 -13.5 1 73.69 464 ARG B CA 1
ATOM 8750 C C . ARG B 1 464 ? -9.586 -46.094 -13.781 1 73.69 464 ARG B C 1
ATOM 8752 O O . ARG B 1 464 ? -9.359 -44.875 -13.977 1 73.69 464 ARG B O 1
ATOM 8759 N N . GLU B 1 465 ? -8.75 -47 -13.758 1 69.12 465 GLU B N 1
ATOM 8760 C CA . GLU B 1 465 ? -7.363 -46.625 -14.023 1 69.12 465 GLU B CA 1
ATOM 8761 C C . GLU B 1 465 ? -7.203 -46.031 -15.43 1 69.12 465 GLU B C 1
ATOM 8763 O O . GLU B 1 465 ? -6.453 -45.094 -15.633 1 69.12 465 GLU B O 1
ATOM 8768 N N . LEU B 1 466 ? -7.984 -46.656 -16.281 1 64.56 466 LEU B N 1
ATOM 8769 C CA . LEU B 1 466 ? -7.926 -46.156 -17.656 1 64.56 466 LEU B CA 1
ATOM 8770 C C . LEU B 1 466 ? -8.562 -44.781 -17.781 1 64.56 466 LEU B C 1
ATOM 8772 O O . LEU B 1 466 ? -8.047 -43.906 -18.484 1 64.56 466 LEU B O 1
ATOM 8776 N N . ARG B 1 467 ? -9.641 -44.688 -17.094 1 65.56 467 ARG B N 1
ATOM 8777 C CA . ARG B 1 467 ? -10.32 -43.375 -17.125 1 65.56 467 ARG B CA 1
ATOM 8778 C C . ARG B 1 467 ? -9.461 -42.312 -16.484 1 65.56 467 ARG B C 1
ATOM 8780 O O . ARG B 1 467 ? -9.414 -41.188 -16.969 1 65.56 467 ARG B O 1
ATOM 8787 N N . ASN B 1 468 ? -8.875 -42.688 -15.477 1 67.5 468 ASN B N 1
ATOM 8788 C CA . ASN B 1 468 ? -8.023 -41.719 -14.797 1 67.5 468 ASN B CA 1
ATOM 8789 C C . ASN B 1 468 ? -6.805 -41.375 -15.648 1 67.5 468 ASN B C 1
ATOM 8791 O O . ASN B 1 468 ? -6.348 -40.219 -15.617 1 67.5 468 ASN B O 1
ATOM 8795 N N . ALA B 1 469 ? -6.379 -42.375 -16.25 1 61.53 469 ALA B N 1
ATOM 8796 C CA . ALA B 1 469 ? -5.234 -42.125 -17.125 1 61.53 469 ALA B CA 1
ATOM 8797 C C . ALA B 1 469 ? -5.625 -41.25 -18.297 1 61.53 469 ALA B C 1
ATOM 8799 O O . ALA B 1 469 ? -4.801 -40.5 -18.828 1 61.53 469 ALA B O 1
ATOM 8800 N N . GLN B 1 470 ? -6.91 -41.344 -18.625 1 57 470 GLN B N 1
ATOM 8801 C CA . GLN B 1 470 ? -7.398 -40.562 -19.766 1 57 470 GLN B CA 1
ATOM 8802 C C . GLN B 1 470 ? -7.973 -39.219 -19.312 1 57 470 GLN B C 1
ATOM 8804 O O . GLN B 1 470 ? -8.297 -38.375 -20.141 1 57 470 GLN B O 1
ATOM 8809 N N . ALA B 1 471 ? -8.07 -39.156 -18.078 1 58.84 471 ALA B N 1
ATOM 8810 C CA . ALA B 1 471 ? -8.664 -37.906 -17.594 1 58.84 471 ALA B CA 1
ATOM 8811 C C . ALA B 1 471 ? -7.797 -36.719 -17.969 1 58.84 471 ALA B C 1
ATOM 8813 O O . ALA B 1 471 ? -6.566 -36.781 -17.906 1 58.84 471 ALA B O 1
ATOM 8814 N N . ALA B 1 472 ? -8.469 -35.719 -18.594 1 59.38 472 ALA B N 1
ATOM 8815 C CA . ALA B 1 472 ? -7.801 -34.5 -19 1 59.38 472 ALA B CA 1
ATOM 8816 C C . ALA B 1 472 ? -7.156 -33.781 -17.812 1 59.38 472 ALA B C 1
ATOM 8818 O O . ALA B 1 472 ? -7.801 -33.594 -16.797 1 59.38 472 ALA B O 1
ATOM 8819 N N . PRO B 1 473 ? -5.734 -33.719 -17.891 1 63.41 473 PRO B N 1
ATOM 8820 C CA . PRO B 1 473 ? -5.078 -33.031 -16.781 1 63.41 473 PRO B CA 1
ATOM 8821 C C . PRO B 1 473 ? -5.48 -31.562 -16.703 1 63.41 473 PRO B C 1
ATOM 8823 O O . PRO B 1 473 ? -5.984 -31 -17.688 1 63.41 473 PRO B O 1
ATOM 8826 N N . SER B 1 474 ? -5.602 -31.125 -15.492 1 65.44 474 SER B N 1
ATOM 8827 C CA . SER B 1 474 ? -5.887 -29.703 -15.297 1 65.44 474 SER B CA 1
ATOM 8828 C C . SER B 1 474 ? -4.664 -28.859 -15.609 1 65.44 474 SER B C 1
ATOM 8830 O O . SER B 1 474 ? -3.527 -29.281 -15.367 1 65.44 474 SER B O 1
ATOM 8832 N N . LEU B 1 475 ? -4.867 -28.016 -16.484 1 64.31 475 LEU B N 1
ATOM 8833 C CA . LEU B 1 475 ? -3.781 -27.109 -16.859 1 64.31 475 LEU B CA 1
ATOM 8834 C C . LEU B 1 475 ? -3.512 -26.109 -15.75 1 64.31 475 LEU B C 1
ATOM 8836 O O . LEU B 1 475 ? -4.414 -25.375 -15.336 1 64.31 475 LEU B O 1
ATOM 8840 N N . ASN B 1 476 ? -2.332 -26.281 -15.055 1 72.06 476 ASN B N 1
ATOM 8841 C CA . ASN B 1 476 ? -1.875 -25.25 -14.117 1 72.06 476 ASN B CA 1
ATOM 8842 C C . ASN B 1 476 ? -1.081 -24.156 -14.82 1 72.06 476 ASN B C 1
ATOM 8844 O O . ASN B 1 476 ? 0.076 -24.359 -15.188 1 72.06 476 ASN B O 1
ATOM 8848 N N . TRP B 1 477 ? -1.708 -23.047 -15.039 1 72.69 477 TRP B N 1
ATOM 8849 C CA . TRP B 1 477 ? -1.134 -21.969 -15.859 1 72.69 477 TRP B CA 1
ATOM 8850 C C . TRP B 1 477 ? 0.029 -21.297 -15.133 1 72.69 477 TRP B C 1
ATOM 8852 O O . TRP B 1 477 ? 0.841 -20.609 -15.758 1 72.69 477 TRP B O 1
ATOM 8862 N N . GLY B 1 478 ? 0.12 -21.5 -13.859 1 75.38 478 GLY B N 1
ATOM 8863 C CA . GLY B 1 478 ? 1.188 -20.875 -13.102 1 75.38 478 GLY B CA 1
ATOM 8864 C C . GLY B 1 478 ? 2.572 -21.297 -13.562 1 75.38 478 GLY B C 1
ATOM 8865 O O . GLY B 1 478 ? 3.547 -20.562 -13.359 1 75.38 478 GLY B O 1
ATOM 8866 N N . VAL B 1 479 ? 2.643 -22.375 -14.281 1 78.69 479 VAL B N 1
ATOM 8867 C CA . VAL B 1 479 ? 3.938 -22.906 -14.703 1 78.69 479 VAL B CA 1
ATOM 8868 C C . VAL B 1 479 ? 4.324 -22.312 -16.062 1 78.69 479 VAL B C 1
ATOM 8870 O O . VAL B 1 479 ? 5.512 -22.203 -16.375 1 78.69 479 VAL B O 1
ATOM 8873 N N . PHE B 1 480 ? 3.379 -21.828 -16.781 1 80.75 480 PHE B N 1
ATOM 8874 C CA . PHE B 1 480 ? 3.652 -21.422 -18.156 1 80.75 480 PHE B CA 1
ATOM 8875 C C . PHE B 1 480 ? 3.941 -19.922 -18.219 1 80.75 480 PHE B C 1
ATOM 8877 O O . PHE B 1 480 ? 4.711 -19.469 -19.078 1 80.75 480 PHE B O 1
ATOM 8884 N N . TYR B 1 481 ? 3.412 -19.172 -17.344 1 88.56 481 TYR B N 1
ATOM 8885 C CA . TYR B 1 481 ? 3.523 -17.719 -17.391 1 88.56 481 TYR B CA 1
ATOM 8886 C C . TYR B 1 481 ? 4.973 -17.281 -17.234 1 88.56 481 TYR B C 1
ATOM 8888 O O . TYR B 1 481 ? 5.441 -16.391 -17.953 1 88.56 481 TYR B O 1
ATOM 8896 N N . PRO B 1 482 ? 5.648 -17.875 -16.312 1 89.12 482 PRO B N 1
ATOM 8897 C CA . PRO B 1 482 ? 7.016 -17.406 -16.094 1 89.12 482 PRO B CA 1
ATOM 8898 C C . PRO B 1 482 ? 7.902 -17.578 -17.328 1 89.12 482 PRO B C 1
ATOM 8900 O O . PRO B 1 482 ? 8.781 -16.75 -17.562 1 89.12 482 PRO B O 1
ATOM 8903 N N . GLN B 1 483 ? 7.664 -18.594 -18.109 1 86.5 483 GLN B N 1
ATOM 8904 C CA . GLN B 1 483 ? 8.438 -18.781 -19.328 1 86.5 483 GLN B CA 1
ATOM 8905 C C . GLN B 1 483 ? 8.156 -17.672 -20.328 1 86.5 483 GLN B C 1
ATOM 8907 O O . GLN B 1 483 ? 9.078 -17.141 -20.969 1 86.5 483 GLN B O 1
ATOM 8912 N N . LEU B 1 484 ? 6.949 -17.375 -20.469 1 91.12 484 LEU B N 1
ATOM 8913 C CA . LEU B 1 484 ? 6.562 -16.312 -21.391 1 91.12 484 LEU B CA 1
ATOM 8914 C C . LEU B 1 484 ? 7.121 -14.969 -20.922 1 91.12 484 LEU B C 1
ATOM 8916 O O . LEU B 1 484 ? 7.562 -14.164 -21.734 1 91.12 484 LEU B O 1
ATOM 8920 N N . LEU B 1 485 ? 7.09 -14.766 -19.625 1 93.75 485 LEU B N 1
ATOM 8921 C CA . LEU B 1 485 ? 7.609 -13.523 -19.062 1 93.75 485 LEU B CA 1
ATOM 8922 C C . LEU B 1 485 ? 9.125 -13.461 -19.203 1 93.75 485 LEU B C 1
ATOM 8924 O O . LEU B 1 485 ? 9.695 -12.375 -19.375 1 93.75 485 LEU B O 1
ATOM 8928 N N . PHE B 1 486 ? 9.711 -14.594 -19.078 1 91.38 486 PHE B N 1
ATOM 8929 C CA . PHE B 1 486 ? 11.156 -14.641 -19.266 1 91.38 486 PHE B CA 1
ATOM 8930 C C . PHE B 1 486 ? 11.539 -14.203 -20.672 1 91.38 486 PHE B C 1
ATOM 8932 O O . PHE B 1 486 ? 12.516 -13.477 -20.859 1 91.38 486 PHE B O 1
ATOM 8939 N N . VAL B 1 487 ? 10.805 -14.664 -21.625 1 93 487 VAL B N 1
ATOM 8940 C CA . VAL B 1 487 ? 11.008 -14.242 -23 1 93 487 VAL B CA 1
ATOM 8941 C C . VAL B 1 487 ? 10.852 -12.727 -23.109 1 93 487 VAL B C 1
ATOM 8943 O O . VAL B 1 487 ? 11.664 -12.055 -23.75 1 93 487 VAL B O 1
ATOM 8946 N N . LEU B 1 488 ? 9.883 -12.242 -22.422 1 95.38 488 LEU B N 1
ATOM 8947 C CA . LEU B 1 488 ? 9.641 -10.797 -22.422 1 95.38 488 LEU B CA 1
ATOM 8948 C C . LEU B 1 488 ? 10.812 -10.055 -21.797 1 95.38 488 LEU B C 1
ATOM 8950 O O . LEU B 1 488 ? 11.188 -8.977 -22.266 1 95.38 488 LEU B O 1
ATOM 8954 N N . LEU B 1 489 ? 11.289 -10.586 -20.766 1 93.81 489 LEU B N 1
ATOM 8955 C CA . LEU B 1 489 ? 12.453 -10 -20.094 1 93.81 489 LEU B CA 1
ATOM 8956 C C . LEU B 1 489 ? 13.641 -9.914 -21.047 1 93.81 489 LEU B C 1
ATOM 8958 O O . LEU B 1 489 ? 14.297 -8.867 -21.141 1 93.81 489 LEU B O 1
ATOM 8962 N N . ILE B 1 490 ? 13.891 -10.977 -21.75 1 91.75 490 ILE B N 1
ATOM 8963 C CA . ILE B 1 490 ? 14.977 -11 -22.719 1 91.75 490 ILE B CA 1
ATOM 8964 C C . ILE B 1 490 ? 14.727 -9.945 -23.797 1 91.75 490 ILE B C 1
ATOM 8966 O O . ILE B 1 490 ? 15.641 -9.203 -24.172 1 91.75 490 ILE B O 1
ATOM 8970 N N . VAL B 1 491 ? 13.531 -9.898 -24.234 1 94.56 491 VAL B N 1
ATOM 8971 C CA . VAL B 1 491 ? 13.156 -8.961 -25.281 1 94.56 491 VAL B CA 1
ATOM 8972 C C . VAL B 1 491 ? 13.414 -7.527 -24.812 1 94.56 491 VAL B C 1
ATOM 8974 O O . VAL B 1 491 ? 14.039 -6.734 -25.516 1 94.56 491 VAL B O 1
ATOM 8977 N N . PHE B 1 492 ? 13.062 -7.164 -23.641 1 95.06 492 PHE B N 1
ATOM 8978 C CA . PHE B 1 492 ? 13.203 -5.797 -23.156 1 95.06 492 PHE B CA 1
ATOM 8979 C C . PHE B 1 492 ? 14.664 -5.461 -22.891 1 95.06 492 PHE B C 1
ATOM 8981 O O . PHE B 1 492 ? 15.086 -4.32 -23.094 1 95.06 492 PHE B O 1
ATOM 8988 N N . CYS B 1 493 ? 15.367 -6.422 -22.547 1 90.5 493 CYS B N 1
ATOM 8989 C CA . CYS B 1 493 ? 16.781 -6.188 -22.281 1 90.5 493 CYS B CA 1
ATOM 8990 C C . CYS B 1 493 ? 17.562 -6.02 -23.578 1 90.5 493 CYS B C 1
ATOM 8992 O O . CYS B 1 493 ? 18.516 -5.234 -23.625 1 90.5 493 CYS B O 1
ATOM 8994 N N . TYR B 1 494 ? 17.141 -6.691 -24.656 1 92.12 494 TYR B N 1
ATOM 8995 C CA . TYR B 1 494 ? 18.031 -6.797 -25.797 1 92.12 494 TYR B CA 1
ATOM 8996 C C . TYR B 1 494 ? 17.391 -6.219 -27.062 1 92.12 494 TYR B C 1
ATOM 8998 O O . TYR B 1 494 ? 18.031 -6.137 -28.109 1 92.12 494 TYR B O 1
ATOM 9006 N N . ALA B 1 495 ? 16.188 -5.82 -26.969 1 93.12 495 ALA B N 1
ATOM 9007 C CA . ALA B 1 495 ? 15.508 -5.312 -28.156 1 93.12 495 ALA B CA 1
ATOM 9008 C C . ALA B 1 495 ? 16.328 -4.207 -28.828 1 93.12 495 ALA B C 1
ATOM 9010 O O . ALA B 1 495 ? 16.516 -4.215 -30.047 1 93.12 495 ALA B O 1
ATOM 9011 N N . ALA B 1 496 ? 16.859 -3.275 -28.047 1 92.75 496 ALA B N 1
ATOM 9012 C CA . ALA B 1 496 ? 17.609 -2.146 -28.594 1 92.75 496 ALA B CA 1
ATOM 9013 C C . ALA B 1 496 ? 19.094 -2.496 -28.781 1 92.75 496 ALA B C 1
ATOM 9015 O O . ALA B 1 496 ? 19.781 -1.884 -29.594 1 92.75 496 ALA B O 1
ATOM 9016 N N . ILE B 1 497 ? 19.594 -3.416 -28.047 1 90.56 497 ILE B N 1
ATOM 9017 C CA . ILE B 1 497 ? 21 -3.777 -28.062 1 90.56 497 ILE B CA 1
ATOM 9018 C C . ILE B 1 497 ? 21.266 -4.781 -29.188 1 90.56 497 ILE B C 1
ATOM 9020 O O . ILE B 1 497 ? 22.25 -4.66 -29.922 1 90.56 497 ILE B O 1
ATOM 9024 N N . ALA B 1 498 ? 20.438 -5.766 -29.328 1 91.62 498 ALA B N 1
ATOM 9025 C CA . ALA B 1 498 ? 20.516 -6.797 -30.359 1 91.62 498 ALA B CA 1
ATOM 9026 C C . ALA B 1 498 ? 19.141 -7.07 -30.969 1 91.62 498 ALA B C 1
ATOM 9028 O O . ALA B 1 498 ? 18.5 -8.078 -30.641 1 91.62 498 ALA B O 1
ATOM 9029 N N . PRO B 1 499 ? 18.703 -6.324 -31.938 1 92 499 PRO B N 1
ATOM 9030 C CA . PRO B 1 499 ? 17.344 -6.383 -32.469 1 92 499 PRO B CA 1
ATOM 9031 C C . PRO B 1 499 ? 17 -7.738 -33.094 1 92 499 PRO B C 1
ATOM 9033 O O . PRO B 1 499 ? 15.828 -8.039 -33.312 1 92 499 PRO B O 1
ATOM 9036 N N . ILE B 1 500 ? 17.953 -8.578 -33.312 1 89.44 500 ILE B N 1
ATOM 9037 C CA . ILE B 1 500 ? 17.734 -9.883 -33.938 1 89.44 500 ILE B CA 1
ATOM 9038 C C . ILE B 1 500 ? 16.953 -10.781 -32.969 1 89.44 500 ILE B C 1
ATOM 9040 O O . ILE B 1 500 ? 16.391 -11.797 -33.406 1 89.44 500 ILE B O 1
ATOM 9044 N N . VAL B 1 501 ? 16.891 -10.461 -31.75 1 91.75 501 VAL B N 1
ATOM 9045 C CA . VAL B 1 501 ? 16.172 -11.227 -30.734 1 91.75 501 VAL B CA 1
ATOM 9046 C C . VAL B 1 501 ? 14.672 -11.102 -30.969 1 91.75 501 VAL B C 1
ATOM 9048 O O . VAL B 1 501 ? 13.906 -12.016 -30.641 1 91.75 501 VAL B O 1
ATOM 9051 N N . LEU B 1 502 ? 14.18 -10.055 -31.625 1 95.19 502 LEU B N 1
ATOM 9052 C CA . LEU B 1 502 ? 12.766 -9.703 -31.719 1 95.19 502 LEU B CA 1
ATOM 9053 C C . LEU B 1 502 ? 12.031 -10.664 -32.656 1 95.19 502 LEU B C 1
ATOM 9055 O O . LEU B 1 502 ? 10.961 -11.18 -32.312 1 95.19 502 LEU B O 1
ATOM 9059 N N . PRO B 1 503 ? 12.617 -10.984 -33.812 1 93.38 503 PRO B N 1
ATOM 9060 C CA . PRO B 1 503 ? 11.891 -11.93 -34.656 1 93.38 503 PRO B CA 1
ATOM 9061 C C . PRO B 1 503 ? 11.773 -13.32 -34.031 1 93.38 503 PRO B C 1
ATOM 9063 O O . PRO B 1 503 ? 10.742 -13.984 -34.188 1 93.38 503 PRO B O 1
ATOM 9066 N N . THR B 1 504 ? 12.781 -13.734 -33.438 1 93 504 THR B N 1
ATOM 9067 C CA . THR B 1 504 ? 12.742 -15.039 -32.781 1 93 504 THR B CA 1
ATOM 9068 C C . THR B 1 504 ? 11.711 -15.055 -31.672 1 93 504 THR B C 1
ATOM 9070 O O . THR B 1 504 ? 10.953 -16.016 -31.531 1 93 504 THR B O 1
ATOM 9073 N N . ALA B 1 505 ? 11.688 -14.016 -30.906 1 95.12 505 ALA B N 1
ATOM 9074 C CA . ALA B 1 505 ? 10.703 -13.906 -29.828 1 95.12 505 ALA B CA 1
ATOM 9075 C C . ALA B 1 505 ? 9.281 -13.852 -30.391 1 95.12 505 ALA B C 1
ATOM 9077 O O . ALA B 1 505 ? 8.359 -14.43 -29.812 1 95.12 505 ALA B O 1
ATOM 9078 N N . SER B 1 506 ? 9.102 -13.141 -31.5 1 95.69 506 SER B N 1
ATOM 9079 C CA . SER B 1 506 ? 7.793 -13.039 -32.125 1 95.69 506 SER B CA 1
ATOM 9080 C C . SER B 1 506 ? 7.281 -14.406 -32.562 1 95.69 506 SER B C 1
ATOM 9082 O O . SER B 1 506 ? 6.121 -14.75 -32.312 1 95.69 506 SER B O 1
ATOM 9084 N N . LEU B 1 507 ? 8.148 -15.156 -33.094 1 94.5 507 LEU B N 1
ATOM 9085 C CA . LEU B 1 507 ? 7.777 -16.5 -33.531 1 94.5 507 LEU B CA 1
ATOM 9086 C C . LEU B 1 507 ? 7.457 -17.391 -32.344 1 94.5 507 LEU B C 1
ATOM 9088 O O . LEU B 1 507 ? 6.551 -18.219 -32.406 1 94.5 507 LEU B O 1
ATOM 9092 N N . LEU B 1 508 ? 8.156 -17.188 -31.391 1 94.31 508 LEU B N 1
ATOM 9093 C CA . LEU B 1 508 ? 7.93 -17.969 -30.172 1 94.31 508 LEU B CA 1
ATOM 9094 C C . LEU B 1 508 ? 6.566 -17.656 -29.578 1 94.31 508 LEU B C 1
ATOM 9096 O O . LEU B 1 508 ? 5.836 -18.562 -29.172 1 94.31 508 LEU B O 1
ATOM 9100 N N . TYR B 1 509 ? 6.199 -16.406 -29.484 1 95.44 509 TYR B N 1
ATOM 9101 C CA . TYR B 1 509 ? 4.898 -16.016 -28.938 1 95.44 509 TYR B CA 1
ATOM 9102 C C . TYR B 1 509 ? 3.771 -16.531 -29.844 1 95.44 509 TYR B C 1
ATOM 9104 O O . TYR B 1 509 ? 2.742 -16.984 -29.344 1 95.44 509 TYR B O 1
ATOM 9112 N N . LEU B 1 510 ? 4.016 -16.438 -31.078 1 94.38 510 LEU B N 1
ATOM 9113 C CA . LEU B 1 510 ? 3.014 -16.953 -32 1 94.38 510 LEU B CA 1
ATOM 9114 C C . LEU B 1 510 ? 2.871 -18.469 -31.859 1 94.38 510 LEU B C 1
ATOM 9116 O O . LEU B 1 510 ? 1.755 -18.984 -31.828 1 94.38 510 LEU B O 1
ATOM 9120 N N . GLY B 1 511 ? 3.967 -19.125 -31.828 1 92.62 511 GLY B N 1
ATOM 9121 C CA . GLY B 1 511 ? 3.939 -20.562 -31.625 1 92.62 511 GLY B CA 1
ATOM 9122 C C . GLY B 1 511 ? 3.291 -20.969 -30.312 1 92.62 511 GLY B C 1
ATOM 9123 O O . GLY B 1 511 ? 2.516 -21.922 -30.25 1 92.62 511 GLY B O 1
ATOM 9124 N N . SER B 1 512 ? 3.609 -20.266 -29.312 1 91.38 512 SER B N 1
ATOM 9125 C CA . SER B 1 512 ? 3.012 -20.531 -28.016 1 91.38 512 SER B CA 1
ATOM 9126 C C . SER B 1 512 ? 1.5 -20.344 -28.047 1 91.38 512 SER B C 1
ATOM 9128 O O . SER B 1 512 ? 0.753 -21.109 -27.438 1 91.38 512 SER B O 1
ATOM 9130 N N . TYR B 1 513 ? 1.055 -19.281 -28.734 1 92.19 513 TYR B N 1
ATOM 9131 C CA . TYR B 1 513 ? -0.374 -19.016 -28.859 1 92.19 513 TYR B CA 1
ATOM 9132 C C . TYR B 1 513 ? -1.084 -20.203 -29.516 1 92.19 513 TYR B C 1
ATOM 9134 O O . TYR B 1 513 ? -2.125 -20.656 -29.031 1 92.19 513 TYR B O 1
ATOM 9142 N N . LEU B 1 514 ? -0.514 -20.734 -30.484 1 89.88 514 LEU B N 1
ATOM 9143 C CA . LEU B 1 514 ? -1.136 -21.812 -31.234 1 89.88 514 LEU B CA 1
ATOM 9144 C C . LEU B 1 514 ? -1.138 -23.109 -30.422 1 89.88 514 LEU B C 1
ATOM 9146 O O . LEU B 1 514 ? -2.145 -23.812 -30.375 1 89.88 514 LEU B O 1
ATOM 9150 N N . VAL B 1 515 ? -0.118 -23.328 -29.797 1 86.38 515 VAL B N 1
ATOM 9151 C CA . VAL B 1 515 ? 0.004 -24.547 -29.016 1 86.38 515 VAL B CA 1
ATOM 9152 C C . VAL B 1 515 ? -0.924 -24.484 -27.812 1 86.38 515 VAL B C 1
ATOM 9154 O O . VAL B 1 515 ? -1.655 -25.438 -27.531 1 86.38 515 VAL B O 1
ATOM 9157 N N . TYR B 1 516 ? -0.928 -23.406 -27.109 1 86 516 TYR B N 1
ATOM 9158 C CA . TYR B 1 516 ? -1.744 -23.281 -25.906 1 86 516 TYR B CA 1
ATOM 9159 C C . TYR B 1 516 ? -3.225 -23.219 -26.266 1 86 516 TYR B C 1
ATOM 9161 O O . TYR B 1 516 ? -4.074 -23.672 -25.484 1 86 516 TYR B O 1
ATOM 9169 N N . LYS B 1 517 ? -3.518 -22.609 -27.344 1 87.06 517 LYS B N 1
ATOM 9170 C CA . LYS B 1 517 ? -4.902 -22.625 -27.797 1 87.06 517 LYS B CA 1
ATOM 9171 C C . LYS B 1 517 ? -5.395 -24.047 -28.047 1 87.06 517 LYS B C 1
ATOM 9173 O O . LYS B 1 517 ? -6.504 -24.406 -27.656 1 87.06 517 LYS B O 1
ATOM 9178 N N . ASN B 1 518 ? -4.562 -24.797 -28.641 1 82.44 518 ASN B N 1
ATOM 9179 C CA . ASN B 1 518 ? -4.902 -26.188 -28.906 1 82.44 518 ASN B CA 1
ATOM 9180 C C . ASN B 1 518 ? -5.051 -26.969 -27.594 1 82.44 518 ASN B C 1
ATOM 9182 O O . ASN B 1 518 ? -5.98 -27.766 -27.453 1 82.44 518 ASN B O 1
ATOM 9186 N N . GLN B 1 519 ? -4.219 -26.688 -26.734 1 79.25 519 GLN B N 1
ATOM 9187 C CA . GLN B 1 519 ? -4.25 -27.391 -25.453 1 79.25 519 GLN B CA 1
ATOM 9188 C C . GLN B 1 519 ? -5.453 -26.969 -24.609 1 79.25 519 GLN B C 1
ATOM 9190 O O . GLN B 1 519 ? -6.059 -27.797 -23.922 1 79.25 519 GLN B O 1
ATOM 9195 N N . ALA B 1 520 ? -5.77 -25.734 -24.594 1 76.81 520 ALA B N 1
ATOM 9196 C CA . ALA B 1 520 ? -6.883 -25.219 -23.797 1 76.81 520 ALA B CA 1
ATOM 9197 C C . ALA B 1 520 ? -8.219 -25.703 -24.344 1 76.81 520 ALA B C 1
ATOM 9199 O O . ALA B 1 520 ? -9.148 -25.969 -23.578 1 76.81 520 ALA B O 1
ATOM 9200 N N . LEU B 1 521 ? -8.328 -25.828 -25.625 1 75.5 521 LEU B N 1
ATOM 9201 C CA . LEU B 1 521 ? -9.602 -26.172 -26.25 1 75.5 521 LEU B CA 1
ATOM 9202 C C . LEU B 1 521 ? -9.805 -27.688 -26.266 1 75.5 521 LEU B C 1
ATOM 9204 O O . LEU B 1 521 ? -10.922 -28.172 -26.062 1 75.5 521 LEU B O 1
ATOM 9208 N N . TYR B 1 522 ? -8.656 -28.406 -26.391 1 72.69 522 TYR B N 1
ATOM 9209 C CA . TYR B 1 522 ? -8.875 -29.797 -26.734 1 72.69 522 TYR B CA 1
ATOM 9210 C C . TYR B 1 522 ? -8.312 -30.734 -25.672 1 72.69 522 TYR B C 1
ATOM 9212 O O . TYR B 1 522 ? -8.734 -31.875 -25.547 1 72.69 522 TYR B O 1
ATOM 9220 N N . VAL B 1 523 ? -7.484 -30.234 -24.922 1 69.5 523 VAL B N 1
ATOM 9221 C CA . VAL B 1 523 ? -6.746 -31.188 -24.094 1 69.5 523 VAL B CA 1
ATOM 9222 C C . VAL B 1 523 ? -7.098 -30.984 -22.625 1 69.5 523 VAL B C 1
ATOM 9224 O O . VAL B 1 523 ? -7.383 -31.938 -21.906 1 69.5 523 VAL B O 1
ATOM 9227 N N . TYR B 1 524 ? -7.145 -29.781 -22.141 1 67.81 524 TYR B N 1
ATOM 9228 C CA . TYR B 1 524 ? -7.234 -29.531 -20.703 1 67.81 524 TYR B CA 1
ATOM 9229 C C . TYR B 1 524 ? -8.633 -29.078 -20.312 1 67.81 524 TYR B C 1
ATOM 9231 O O . TYR B 1 524 ? -9.336 -28.453 -21.109 1 67.81 524 TYR B O 1
ATOM 9239 N N . VAL B 1 525 ? -9.094 -29.609 -19.141 1 65.94 525 VAL B N 1
ATOM 9240 C CA . VAL B 1 525 ? -10.328 -29.109 -18.531 1 65.94 525 VAL B CA 1
ATOM 9241 C C . VAL B 1 525 ? -9.992 -28.266 -17.297 1 65.94 525 VAL B C 1
ATOM 9243 O O . VAL B 1 525 ? -9.203 -28.688 -16.453 1 65.94 525 VAL B O 1
ATOM 9246 N N . GLN B 1 526 ? -10.414 -27.062 -17.391 1 63.88 526 GLN B N 1
ATOM 9247 C CA . GLN B 1 526 ? -10.078 -26.172 -16.281 1 63.88 526 GLN B CA 1
ATOM 9248 C C . GLN B 1 526 ? -10.945 -26.469 -15.062 1 63.88 526 GLN B C 1
ATOM 9250 O O . GLN B 1 526 ? -12.172 -26.359 -15.125 1 63.88 526 GLN B O 1
ATOM 9255 N N . THR B 1 527 ? -10.297 -26.984 -14.078 1 65.69 527 THR B N 1
ATOM 9256 C CA . THR B 1 527 ? -11.023 -27.344 -12.867 1 65.69 527 THR B CA 1
ATOM 9257 C C . THR B 1 527 ? -11.062 -26.156 -11.898 1 65.69 527 THR B C 1
ATOM 9259 O O . THR B 1 527 ? -12.031 -26 -11.156 1 65.69 527 THR B O 1
ATOM 9262 N N . ALA B 1 528 ? -10 -25.391 -11.938 1 69.19 528 ALA B N 1
ATOM 9263 C CA . ALA B 1 528 ? -9.945 -24.25 -11.023 1 69.19 528 ALA B CA 1
ATOM 9264 C C . ALA B 1 528 ? -9.773 -22.938 -11.781 1 69.19 528 ALA B C 1
ATOM 9266 O O . ALA B 1 528 ? -9.016 -22.875 -12.758 1 69.19 528 ALA B O 1
ATOM 9267 N N . GLU B 1 529 ? -10.734 -22.031 -11.516 1 72.31 529 GLU B N 1
ATOM 9268 C CA . GLU B 1 529 ? -10.664 -20.734 -12.18 1 72.31 529 GLU B CA 1
ATOM 9269 C C . GLU B 1 529 ? -10.391 -19.609 -11.188 1 72.31 529 GLU B C 1
ATOM 9271 O O . GLU B 1 529 ? -11.055 -19.516 -10.148 1 72.31 529 GLU B O 1
ATOM 9276 N N . SER B 1 530 ? -9.375 -18.906 -11.344 1 72.81 530 SER B N 1
ATOM 9277 C CA . SER B 1 530 ? -9.07 -17.75 -10.508 1 72.81 530 SER B CA 1
ATOM 9278 C C . SER B 1 530 ? -9.812 -16.516 -10.992 1 72.81 530 SER B C 1
ATOM 9280 O O . SER B 1 530 ? -9.789 -15.469 -10.328 1 72.81 530 SER B O 1
ATOM 9282 N N . GLY B 1 531 ? -10.586 -16.562 -12.062 1 76.56 531 GLY B N 1
ATOM 9283 C CA . GLY B 1 531 ? -11.281 -15.414 -12.617 1 76.56 531 GLY B CA 1
ATOM 9284 C C . GLY B 1 531 ? -10.336 -14.359 -13.172 1 76.56 531 GLY B C 1
ATOM 9285 O O . GLY B 1 531 ? -10.594 -13.164 -13.039 1 76.56 531 GLY B O 1
ATOM 9286 N N . GLY B 1 532 ? -9.242 -14.75 -13.688 1 81.75 532 GLY B N 1
ATOM 9287 C CA . GLY B 1 532 ? -8.281 -13.812 -14.25 1 81.75 532 GLY B CA 1
ATOM 9288 C C . GLY B 1 532 ? -7.344 -13.227 -13.211 1 81.75 532 GLY B C 1
ATOM 9289 O O . GLY B 1 532 ? -6.824 -12.125 -13.391 1 81.75 532 GLY B O 1
ATOM 9290 N N . GLY B 1 533 ? -7.191 -13.812 -12.156 1 84.56 533 GLY B N 1
ATOM 9291 C CA . GLY B 1 533 ? -6.312 -13.336 -11.102 1 84.56 533 GLY B CA 1
ATOM 9292 C C . GLY B 1 533 ? -4.855 -13.266 -11.531 1 84.56 533 GLY B C 1
ATOM 9293 O O . GLY B 1 533 ? -4.078 -12.492 -10.969 1 84.56 533 GLY B O 1
ATOM 9294 N N . SER B 1 534 ? -4.5 -13.945 -12.555 1 89 534 SER B N 1
ATOM 9295 C CA . SER B 1 534 ? -3.123 -13.977 -13.031 1 89 534 SER B CA 1
ATOM 9296 C C . SER B 1 534 ? -2.766 -12.695 -13.773 1 89 534 SER B C 1
ATOM 9298 O O . SER B 1 534 ? -1.586 -12.375 -13.945 1 89 534 SER B O 1
ATOM 9300 N N . MET B 1 535 ? -3.824 -11.992 -14.219 1 91.25 535 MET B N 1
ATOM 9301 C CA . MET B 1 535 ? -3.594 -10.773 -14.992 1 91.25 535 MET B CA 1
ATOM 9302 C C . MET B 1 535 ? -2.83 -9.742 -14.164 1 91.25 535 MET B C 1
ATOM 9304 O O . MET B 1 535 ? -1.967 -9.039 -14.688 1 91.25 535 MET B O 1
ATOM 9308 N N . TYR B 1 536 ? -3.08 -9.703 -12.922 1 92 536 TYR B N 1
ATOM 9309 C CA . TYR B 1 536 ? -2.441 -8.727 -12.055 1 92 536 TYR B CA 1
ATOM 9310 C C . TYR B 1 536 ? -0.953 -9.016 -11.906 1 92 536 TYR B C 1
ATOM 9312 O O . TYR B 1 536 ? -0.122 -8.109 -12.016 1 92 536 TYR B O 1
ATOM 9320 N N . LEU B 1 537 ? -0.647 -10.266 -11.719 1 92.31 537 LEU B N 1
ATOM 9321 C CA . LEU B 1 537 ? 0.756 -10.641 -11.609 1 92.31 537 LEU B CA 1
ATOM 9322 C C . LEU B 1 537 ? 1.458 -10.531 -12.961 1 92.31 537 LEU B C 1
ATOM 9324 O O . LEU B 1 537 ? 2.621 -10.117 -13.023 1 92.31 537 LEU B O 1
ATOM 9328 N N . LEU B 1 538 ? 0.712 -10.883 -13.969 1 93.62 538 LEU B N 1
ATOM 9329 C CA . LEU B 1 538 ? 1.262 -10.781 -15.32 1 93.62 538 LEU B CA 1
ATOM 9330 C C . LEU B 1 538 ? 1.653 -9.336 -15.633 1 93.62 538 LEU B C 1
ATOM 9332 O O . LEU B 1 538 ? 2.736 -9.086 -16.172 1 93.62 538 LEU B O 1
ATOM 9336 N N . PHE B 1 539 ? 0.8 -8.414 -15.266 1 95.56 539 PHE B N 1
ATOM 9337 C CA . PHE B 1 539 ? 1.068 -7.004 -15.516 1 95.56 539 PHE B CA 1
ATOM 9338 C C . PHE B 1 539 ? 2.23 -6.516 -14.656 1 95.56 539 PHE B C 1
ATOM 9340 O O . PHE B 1 539 ? 3.146 -5.859 -15.156 1 95.56 539 PHE B O 1
ATOM 9347 N N . SER B 1 540 ? 2.17 -6.848 -13.422 1 94.88 540 SER B N 1
ATOM 9348 C CA . SER B 1 540 ? 3.211 -6.391 -12.508 1 94.88 540 SER B CA 1
ATOM 9349 C C . SER B 1 540 ? 4.582 -6.898 -12.93 1 94.88 540 SER B C 1
ATOM 9351 O O . SER B 1 540 ? 5.559 -6.145 -12.93 1 94.88 540 SER B O 1
ATOM 9353 N N . PHE B 1 541 ? 4.668 -8.141 -13.305 1 94.88 541 PHE B N 1
ATOM 9354 C CA . PHE B 1 541 ? 5.949 -8.727 -13.688 1 94.88 541 PHE B CA 1
ATOM 9355 C C . PHE B 1 541 ? 6.375 -8.234 -15.07 1 94.88 541 PHE B C 1
ATOM 9357 O O . PHE B 1 541 ? 7.566 -8.078 -15.336 1 94.88 541 PHE B O 1
ATOM 9364 N N . SER B 1 542 ? 5.406 -8.008 -15.922 1 96.12 542 SER B N 1
ATOM 9365 C CA . SER B 1 542 ? 5.75 -7.41 -17.219 1 96.12 542 SER B CA 1
ATOM 9366 C C . SER B 1 542 ? 6.371 -6.031 -17.031 1 96.12 542 SER B C 1
ATOM 9368 O O . SER B 1 542 ? 7.336 -5.684 -17.719 1 96.12 542 SER B O 1
ATOM 9370 N N . MET B 1 543 ? 5.805 -5.262 -16.141 1 96.5 543 MET B N 1
ATOM 9371 C CA . MET B 1 543 ? 6.359 -3.941 -15.859 1 96.5 543 MET B CA 1
ATOM 9372 C C . MET B 1 543 ? 7.742 -4.055 -15.234 1 96.5 543 MET B C 1
ATOM 9374 O O . MET B 1 543 ? 8.633 -3.268 -15.539 1 96.5 543 MET B O 1
ATOM 9378 N N . ALA B 1 544 ? 7.84 -5.016 -14.352 1 94.06 544 ALA B N 1
ATOM 9379 C CA . ALA B 1 544 ? 9.156 -5.246 -13.766 1 94.06 544 ALA B CA 1
ATOM 9380 C C . ALA B 1 544 ? 10.188 -5.555 -14.852 1 94.06 544 ALA B C 1
ATOM 9382 O O . ALA B 1 544 ? 11.312 -5.043 -14.812 1 94.06 544 ALA B O 1
ATOM 9383 N N . CYS B 1 545 ? 9.82 -6.406 -15.734 1 94.81 545 CYS B N 1
ATOM 9384 C CA . CYS B 1 545 ? 10.703 -6.73 -16.844 1 94.81 545 CYS B CA 1
ATOM 9385 C C . CYS B 1 545 ? 11.055 -5.48 -17.641 1 94.81 545 CYS B C 1
ATOM 9387 O O . CYS B 1 545 ? 12.211 -5.297 -18.031 1 94.81 545 CYS B O 1
ATOM 9389 N N . LEU B 1 546 ? 10.086 -4.703 -17.875 1 96.75 546 LEU B N 1
ATOM 9390 C CA . LEU B 1 546 ? 10.297 -3.471 -18.625 1 96.75 546 LEU B CA 1
ATOM 9391 C C . LEU B 1 546 ? 11.266 -2.549 -17.891 1 96.75 546 LEU B C 1
ATOM 9393 O O . LEU B 1 546 ? 12.164 -1.968 -18.5 1 96.75 546 LEU B O 1
ATOM 9397 N N . TYR B 1 547 ? 11.094 -2.398 -16.578 1 93.88 547 TYR B N 1
ATOM 9398 C CA . TYR B 1 547 ? 11.992 -1.564 -15.781 1 93.88 547 TYR B CA 1
ATOM 9399 C C . TYR B 1 547 ? 13.422 -2.082 -15.852 1 93.88 547 TYR B C 1
ATOM 9401 O O . TYR B 1 547 ? 14.367 -1.3 -16 1 93.88 547 TYR B O 1
ATOM 9409 N N . ILE B 1 548 ? 13.562 -3.387 -15.727 1 88.5 548 ILE B N 1
ATOM 9410 C CA . ILE B 1 548 ? 14.891 -3.99 -15.805 1 88.5 548 ILE B CA 1
ATOM 9411 C C . ILE B 1 548 ? 15.516 -3.693 -17.172 1 88.5 548 ILE B C 1
ATOM 9413 O O . ILE B 1 548 ? 16.672 -3.299 -17.25 1 88.5 548 ILE B O 1
ATOM 9417 N N . GLY B 1 549 ? 14.758 -3.871 -18.188 1 91.44 549 GLY B N 1
ATOM 9418 C CA . GLY B 1 549 ? 15.242 -3.57 -19.531 1 91.44 549 GLY B CA 1
ATOM 9419 C C . GLY B 1 549 ? 15.664 -2.123 -19.688 1 91.44 549 GLY B C 1
ATOM 9420 O O . GLY B 1 549 ? 16.688 -1.839 -20.312 1 91.44 549 GLY B O 1
ATOM 9421 N N . GLU B 1 550 ? 14.898 -1.217 -19.172 1 93.5 550 GLU B N 1
ATOM 9422 C CA . GLU B 1 550 ? 15.203 0.206 -19.297 1 93.5 550 GLU B CA 1
ATOM 9423 C C . GLU B 1 550 ? 16.469 0.566 -18.531 1 93.5 550 GLU B C 1
ATOM 9425 O O . GLU B 1 550 ? 17.266 1.379 -18.984 1 93.5 550 GLU B O 1
ATOM 9430 N N . VAL B 1 551 ? 16.625 -0.047 -17.391 1 85.94 551 VAL B N 1
ATOM 9431 C CA . VAL B 1 551 ? 17.812 0.24 -16.594 1 85.94 551 VAL B CA 1
ATOM 9432 C C . VAL B 1 551 ? 19.062 -0.316 -17.266 1 85.94 551 VAL B C 1
ATOM 9434 O O . VAL B 1 551 ? 20.109 0.335 -17.297 1 85.94 551 VAL B O 1
ATOM 9437 N N . VAL B 1 552 ? 18.938 -1.529 -17.812 1 84.25 552 VAL B N 1
ATOM 9438 C CA . VAL B 1 552 ? 20.062 -2.131 -18.531 1 84.25 552 VAL B CA 1
ATOM 9439 C C . VAL B 1 552 ? 20.422 -1.262 -19.734 1 84.25 552 VAL B C 1
ATOM 9441 O O . VAL B 1 552 ? 21.609 -1.023 -20 1 84.25 552 VAL B O 1
ATOM 9444 N N . PHE B 1 553 ? 19.5 -0.792 -20.453 1 90.06 553 PHE B N 1
ATOM 9445 C CA . PHE B 1 553 ? 19.734 0.075 -21.609 1 90.06 553 PHE B CA 1
ATOM 9446 C C . PHE B 1 553 ? 20.375 1.385 -21.172 1 90.06 553 PHE B C 1
ATOM 9448 O O . PHE B 1 553 ? 21.297 1.874 -21.844 1 90.06 553 PHE B O 1
ATOM 9455 N N . LEU B 1 554 ? 19.859 1.958 -20.094 1 86.62 554 LEU B N 1
ATOM 9456 C CA . LEU B 1 554 ? 20.422 3.193 -19.562 1 86.62 554 LEU B CA 1
ATOM 9457 C C . LEU B 1 554 ? 21.906 3.012 -19.203 1 86.62 554 LEU B C 1
ATOM 9459 O O . LEU B 1 554 ? 22.734 3.855 -19.547 1 86.62 554 LEU B O 1
ATOM 9463 N N . ALA B 1 555 ? 22.188 1.943 -18.531 1 79.75 555 ALA B N 1
ATOM 9464 C CA . ALA B 1 555 ? 23.562 1.653 -18.156 1 79.75 555 ALA B CA 1
ATOM 9465 C C . ALA B 1 555 ? 24.453 1.502 -19.391 1 79.75 555 ALA B C 1
ATOM 9467 O O . ALA B 1 555 ? 25.578 1.998 -19.406 1 79.75 555 ALA B O 1
ATOM 9468 N N . TYR B 1 556 ? 23.953 0.842 -20.406 1 85.06 556 TYR B N 1
ATOM 9469 C CA . TYR B 1 556 ? 24.75 0.57 -21.594 1 85.06 556 TYR B CA 1
ATOM 9470 C C . TYR B 1 556 ? 25.016 1.848 -22.391 1 85.06 556 TYR B C 1
ATOM 9472 O O . TYR B 1 556 ? 26.094 2.043 -22.938 1 85.06 556 TYR B O 1
ATOM 9480 N N . ILE B 1 557 ? 24.031 2.645 -22.5 1 87.12 557 ILE B N 1
ATOM 9481 C CA . ILE B 1 557 ? 24.203 3.92 -23.188 1 87.12 557 ILE B CA 1
ATOM 9482 C C . ILE B 1 557 ? 25.219 4.773 -22.438 1 87.12 557 ILE B C 1
ATOM 9484 O O . ILE B 1 557 ? 25.984 5.52 -23.047 1 87.12 557 ILE B O 1
ATOM 9488 N N . GLY B 1 558 ? 25.141 4.727 -21.141 1 80.81 558 GLY B N 1
ATOM 9489 C CA . GLY B 1 558 ? 26.141 5.426 -20.344 1 80.81 558 GLY B CA 1
ATOM 9490 C C . GLY B 1 558 ? 27.547 4.953 -20.625 1 80.81 558 GLY B C 1
ATOM 9491 O O . GLY B 1 558 ? 28.484 5.766 -20.719 1 80.81 558 GLY B O 1
ATOM 9492 N N . ILE B 1 559 ? 27.703 3.682 -20.781 1 77.25 559 ILE B N 1
ATOM 9493 C CA . ILE B 1 559 ? 29 3.094 -21.062 1 77.25 559 ILE B CA 1
ATOM 9494 C C . ILE B 1 559 ? 29.484 3.518 -22.438 1 77.25 559 ILE B C 1
ATOM 9496 O O . ILE B 1 559 ? 30.672 3.736 -22.656 1 77.25 559 ILE B O 1
ATOM 9500 N N . LYS B 1 560 ? 28.594 3.641 -23.359 1 85.19 560 LYS B N 1
ATOM 9501 C CA . LYS B 1 560 ? 28.922 4.082 -24.703 1 85.19 560 LYS B CA 1
ATOM 9502 C C . LYS B 1 560 ? 29.109 5.594 -24.766 1 85.19 560 LYS B C 1
ATOM 9504 O O . LYS B 1 560 ? 29.281 6.164 -25.844 1 85.19 560 LYS B O 1
ATOM 9509 N N . GLU B 1 561 ? 29.062 6.227 -23.531 1 81.5 561 GLU B N 1
ATOM 9510 C CA . GLU B 1 561 ? 29.375 7.641 -23.344 1 81.5 561 GLU B CA 1
ATOM 9511 C C . GLU B 1 561 ? 28.406 8.531 -24.125 1 81.5 561 GLU B C 1
ATOM 9513 O O . GLU B 1 561 ? 28.828 9.484 -24.781 1 81.5 561 GLU B O 1
ATOM 9518 N N . GLY B 1 562 ? 27.266 8.117 -24.266 1 85.44 562 GLY B N 1
ATOM 9519 C CA . GLY B 1 562 ? 26.25 9 -24.812 1 85.44 562 GLY B CA 1
ATOM 9520 C C . GLY B 1 562 ? 25.703 9.977 -23.797 1 85.44 562 GLY B C 1
ATOM 9521 O O . GLY B 1 562 ? 24.875 9.602 -22.953 1 85.44 562 GLY B O 1
ATOM 9522 N N . ALA B 1 563 ? 26.078 11.25 -23.75 1 82.5 563 ALA B N 1
ATOM 9523 C CA . ALA B 1 563 ? 25.719 12.219 -22.719 1 82.5 563 ALA B CA 1
ATOM 9524 C C . ALA B 1 563 ? 24.25 12.578 -22.797 1 82.5 563 ALA B C 1
ATOM 9526 O O . ALA B 1 563 ? 23.484 12.289 -21.875 1 82.5 563 ALA B O 1
ATOM 9527 N N . TYR B 1 564 ? 23.812 13.133 -23.953 1 86.06 564 TYR B N 1
ATOM 9528 C CA . TYR B 1 564 ? 22.422 13.555 -24.094 1 86.06 564 TYR B CA 1
ATOM 9529 C C . TYR B 1 564 ? 21.5 12.352 -24.234 1 86.06 564 TYR B C 1
ATOM 9531 O O . TYR B 1 564 ? 20.328 12.398 -23.812 1 86.06 564 TYR B O 1
ATOM 9539 N N . GLU B 1 565 ? 22.078 11.305 -24.766 1 91 565 GLU B N 1
ATOM 9540 C CA . GLU B 1 565 ? 21.297 10.078 -24.922 1 91 565 GLU B CA 1
ATOM 9541 C C . GLU B 1 565 ? 20.969 9.469 -23.562 1 91 565 GLU B C 1
ATOM 9543 O O . GLU B 1 565 ? 19.891 8.891 -23.375 1 91 565 GLU B O 1
ATOM 9548 N N . THR B 1 566 ? 21.875 9.648 -22.641 1 88.19 566 THR B N 1
ATOM 9549 C CA . THR B 1 566 ? 21.656 9.133 -21.281 1 88.19 566 THR B CA 1
ATOM 9550 C C . THR B 1 566 ? 20.5 9.883 -20.609 1 88.19 566 THR B C 1
ATOM 9552 O O . THR B 1 566 ? 19.672 9.273 -19.938 1 88.19 566 THR B O 1
ATOM 9555 N N . ILE B 1 567 ? 20.406 11.133 -20.828 1 87.56 567 ILE B N 1
ATOM 9556 C CA . ILE B 1 567 ? 19.328 11.93 -20.266 1 87.56 567 ILE B CA 1
ATOM 9557 C C . ILE B 1 567 ? 17.984 11.492 -20.859 1 87.56 567 ILE B C 1
ATOM 9559 O O . ILE B 1 567 ? 17 11.359 -20.156 1 87.56 567 ILE B O 1
ATOM 9563 N N . ALA B 1 568 ? 18.016 11.289 -22.094 1 92.06 568 ALA B N 1
ATOM 9564 C CA . ALA B 1 568 ? 16.812 10.844 -22.766 1 92.06 568 ALA B CA 1
ATOM 9565 C C . ALA B 1 568 ? 16.359 9.484 -22.25 1 92.06 568 ALA B C 1
ATOM 9567 O O . ALA B 1 568 ? 15.156 9.234 -22.109 1 92.06 568 ALA B O 1
ATOM 9568 N N . ALA B 1 569 ? 17.328 8.672 -21.969 1 92.56 569 ALA B N 1
ATOM 9569 C CA . ALA B 1 569 ? 17 7.355 -21.438 1 92.56 569 ALA B CA 1
ATOM 9570 C C . ALA B 1 569 ? 16.406 7.465 -20.047 1 92.56 569 ALA B C 1
ATOM 9572 O O . ALA B 1 569 ? 15.508 6.699 -19.688 1 92.56 569 ALA B O 1
ATOM 9573 N N . VAL B 1 570 ? 16.828 8.406 -19.281 1 89.19 570 VAL B N 1
ATOM 9574 C CA . VAL B 1 570 ? 16.312 8.625 -17.938 1 89.19 570 VAL B CA 1
ATOM 9575 C C . VAL B 1 570 ? 14.867 9.125 -18.031 1 89.19 570 VAL B C 1
ATOM 9577 O O . VAL B 1 570 ? 14 8.688 -17.266 1 89.19 570 VAL B O 1
ATOM 9580 N N . VAL B 1 571 ? 14.602 9.984 -18.938 1 89.69 571 VAL B N 1
ATOM 9581 C CA . VAL B 1 571 ? 13.266 10.531 -19.125 1 89.69 571 VAL B CA 1
ATOM 9582 C C . VAL B 1 571 ? 12.289 9.406 -19.469 1 89.69 571 VAL B C 1
ATOM 9584 O O . VAL B 1 571 ? 11.148 9.414 -19.016 1 89.69 571 VAL B O 1
ATOM 9587 N N . LEU B 1 572 ? 12.742 8.5 -20.219 1 94.44 572 LEU B N 1
ATOM 9588 C CA . LEU B 1 572 ? 11.906 7.363 -20.609 1 94.44 572 LEU B CA 1
ATOM 9589 C C . LEU B 1 572 ? 11.461 6.578 -19.375 1 94.44 572 LEU B C 1
ATOM 9591 O O . LEU B 1 572 ? 10.305 6.152 -19.297 1 94.44 572 LEU B O 1
ATOM 9595 N N . ILE B 1 573 ? 12.344 6.398 -18.453 1 93.88 573 ILE B N 1
ATOM 9596 C CA . ILE B 1 573 ? 12.016 5.672 -17.234 1 93.88 573 ILE B CA 1
ATOM 9597 C C . ILE B 1 573 ? 10.93 6.422 -16.469 1 93.88 573 ILE B C 1
ATOM 9599 O O . ILE B 1 573 ? 10 5.809 -15.945 1 93.88 573 ILE B O 1
ATOM 9603 N N . PHE B 1 574 ? 10.984 7.754 -16.453 1 89.25 574 PHE B N 1
ATOM 9604 C CA . PHE B 1 574 ? 9.992 8.555 -15.734 1 89.25 574 PHE B CA 1
ATOM 9605 C C . PHE B 1 574 ? 8.641 8.469 -16.422 1 89.25 574 PHE B C 1
ATOM 9607 O O . PHE B 1 574 ? 7.602 8.422 -15.758 1 89.25 574 PHE B O 1
ATOM 9614 N N . ILE B 1 575 ? 8.672 8.43 -17.672 1 91.25 575 ILE B N 1
ATOM 9615 C CA . ILE B 1 575 ? 7.426 8.281 -18.422 1 91.25 575 ILE B CA 1
ATOM 9616 C C . ILE B 1 575 ? 6.773 6.945 -18.078 1 91.25 575 ILE B C 1
ATOM 9618 O O . ILE B 1 575 ? 5.562 6.883 -17.844 1 91.25 575 ILE B O 1
ATOM 9622 N N . THR B 1 576 ? 7.582 5.945 -18.031 1 95.62 576 THR B N 1
ATOM 9623 C CA . THR B 1 576 ? 7.078 4.617 -17.703 1 95.62 576 THR B CA 1
ATOM 9624 C C . THR B 1 576 ? 6.516 4.582 -16.281 1 95.62 576 THR B C 1
ATOM 9626 O O . THR B 1 576 ? 5.453 4.008 -16.047 1 95.62 576 THR B O 1
ATOM 9629 N N . ILE B 1 577 ? 7.168 5.215 -15.367 1 92.44 577 ILE B N 1
ATOM 9630 C CA . ILE B 1 577 ? 6.734 5.227 -13.977 1 92.44 577 ILE B CA 1
ATOM 9631 C C . ILE B 1 577 ? 5.391 5.949 -13.859 1 92.44 577 ILE B C 1
ATOM 9633 O O . ILE B 1 577 ? 4.469 5.457 -13.211 1 92.44 577 ILE B O 1
ATOM 9637 N N . PHE B 1 578 ? 5.266 7.082 -14.5 1 88.12 578 PHE B N 1
ATOM 9638 C CA . PHE B 1 578 ? 4.035 7.863 -14.438 1 88.12 578 PHE B CA 1
ATOM 9639 C C . PHE B 1 578 ? 2.873 7.094 -15.055 1 88.12 578 PHE B C 1
ATOM 9641 O O . PHE B 1 578 ? 1.771 7.082 -14.508 1 88.12 578 PHE B O 1
ATOM 9648 N N . TRP B 1 579 ? 3.205 6.551 -16.188 1 92.56 579 TRP B N 1
ATOM 9649 C CA . TRP B 1 579 ? 2.182 5.746 -16.844 1 92.56 579 TRP B CA 1
ATOM 9650 C C . TRP B 1 579 ? 1.775 4.562 -15.977 1 92.56 579 TRP B C 1
ATOM 9652 O O . TRP B 1 579 ? 0.588 4.25 -15.852 1 92.56 579 TRP B O 1
ATOM 9662 N N . HIS B 1 580 ? 2.709 3.91 -15.391 1 94.25 580 HIS B N 1
ATOM 9663 C CA . HIS B 1 580 ? 2.471 2.756 -14.531 1 94.25 580 HIS B CA 1
ATOM 9664 C C . HIS B 1 580 ? 1.603 3.127 -13.336 1 94.25 580 HIS B C 1
ATOM 9666 O O . HIS B 1 580 ? 0.669 2.4 -12.984 1 94.25 580 HIS B O 1
ATOM 9672 N N . MET B 1 581 ? 1.813 4.227 -12.781 1 89.25 581 MET B N 1
ATOM 9673 C CA . MET B 1 581 ? 1.034 4.695 -11.641 1 89.25 581 MET B CA 1
ATOM 9674 C C . MET B 1 581 ? -0.406 4.992 -12.047 1 89.25 581 MET B C 1
ATOM 9676 O O . MET B 1 581 ? -1.342 4.664 -11.312 1 89.25 581 MET B O 1
ATOM 9680 N N . HIS B 1 582 ? -0.524 5.586 -13.148 1 85 582 HIS B N 1
ATOM 9681 C CA . HIS B 1 582 ? -1.853 5.926 -13.648 1 85 582 HIS B CA 1
ATOM 9682 C C . HIS B 1 582 ? -2.672 4.672 -13.93 1 85 582 HIS B C 1
ATOM 9684 O O . HIS B 1 582 ? -3.84 4.586 -13.547 1 85 582 HIS B O 1
ATOM 9690 N N . VAL B 1 583 ? -2.033 3.736 -14.547 1 91.56 583 VAL B N 1
ATOM 9691 C CA . VAL B 1 583 ? -2.729 2.504 -14.906 1 91.56 583 VAL B CA 1
ATOM 9692 C C . VAL B 1 583 ? -3.061 1.713 -13.641 1 91.56 583 VAL B C 1
ATOM 9694 O O . VAL B 1 583 ? -4.129 1.103 -13.547 1 91.56 583 VAL B O 1
ATOM 9697 N N . ASN B 1 584 ? -2.195 1.702 -12.703 1 91.69 584 ASN B N 1
ATOM 9698 C CA . ASN B 1 584 ? -2.453 1 -11.445 1 91.69 584 ASN B CA 1
ATOM 9699 C C . ASN B 1 584 ? -3.684 1.556 -10.734 1 91.69 584 ASN B C 1
ATOM 9701 O O . ASN B 1 584 ? -4.516 0.794 -10.242 1 91.69 584 ASN B O 1
ATOM 9705 N N . LYS B 1 585 ? -3.887 2.787 -10.781 1 84.12 585 LYS B N 1
ATOM 9706 C CA . LYS B 1 585 ? -5.016 3.424 -10.109 1 84.12 585 LYS B CA 1
ATOM 9707 C C . LYS B 1 585 ? -6.305 3.234 -10.898 1 84.12 585 LYS B C 1
ATOM 9709 O O . LYS B 1 585 ? -7.352 2.92 -10.328 1 84.12 585 LYS B O 1
ATOM 9714 N N . LYS B 1 586 ? -6.191 3.379 -12.133 1 85 586 LYS B N 1
ATOM 9715 C CA . LYS B 1 586 ? -7.383 3.391 -12.977 1 85 586 LYS B CA 1
ATOM 9716 C C . LYS B 1 586 ? -7.91 1.976 -13.203 1 85 586 LYS B C 1
ATOM 9718 O O . LYS B 1 586 ? -9.117 1.743 -13.141 1 85 586 LYS B O 1
ATOM 9723 N N . PHE B 1 587 ? -6.961 1.058 -13.414 1 87.94 587 PHE B N 1
ATOM 9724 C CA . PHE B 1 587 ? -7.422 -0.251 -13.859 1 87.94 587 PHE B CA 1
ATOM 9725 C C . PHE B 1 587 ? -7.168 -1.309 -12.789 1 87.94 587 PHE B C 1
ATOM 9727 O O . PHE B 1 587 ? -8.078 -2.049 -12.414 1 87.94 587 PHE B O 1
ATOM 9734 N N . VAL B 1 588 ? -5.988 -1.398 -12.242 1 89.62 588 VAL B N 1
ATOM 9735 C CA . VAL B 1 588 ? -5.582 -2.502 -11.375 1 89.62 588 VAL B CA 1
ATOM 9736 C C . VAL B 1 588 ? -6.371 -2.447 -10.062 1 89.62 588 VAL B C 1
ATOM 9738 O O . VAL B 1 588 ? -7.07 -3.398 -9.719 1 89.62 588 VAL B O 1
ATOM 9741 N N . GLU B 1 589 ? -6.414 -1.35 -9.453 1 84.88 589 GLU B N 1
ATOM 9742 C CA . GLU B 1 589 ? -7.066 -1.235 -8.148 1 84.88 589 GLU B CA 1
ATOM 9743 C C . GLU B 1 589 ? -8.586 -1.306 -8.289 1 84.88 589 GLU B C 1
ATOM 9745 O O . GLU B 1 589 ? -9.258 -1.882 -7.434 1 84.88 589 GLU B O 1
ATOM 9750 N N . MET B 1 590 ? -9.125 -0.877 -9.312 1 82.62 590 MET B N 1
ATOM 9751 C CA . MET B 1 590 ? -10.57 -0.823 -9.5 1 82.62 590 MET B CA 1
ATOM 9752 C C . MET B 1 590 ? -11.125 -2.193 -9.875 1 82.62 590 MET B C 1
ATOM 9754 O O . MET B 1 590 ? -12.281 -2.504 -9.578 1 82.62 590 MET B O 1
ATOM 9758 N N . SER B 1 591 ? -10.297 -2.934 -10.453 1 86.38 591 SER B N 1
ATOM 9759 C CA . SER B 1 591 ? -10.797 -4.199 -10.969 1 86.38 591 SER B CA 1
ATOM 9760 C C . SER B 1 591 ? -10.695 -5.309 -9.93 1 86.38 591 SER B C 1
ATOM 9762 O O . SER B 1 591 ? -11.203 -6.41 -10.133 1 86.38 591 SER B O 1
ATOM 9764 N N . LYS B 1 592 ? -10.086 -5.07 -8.789 1 82.19 592 LYS B N 1
ATOM 9765 C CA . LYS B 1 592 ? -9.867 -6.102 -7.777 1 82.19 592 LYS B CA 1
ATOM 9766 C C . LYS B 1 592 ? -11.148 -6.383 -6.996 1 82.19 592 LYS B C 1
ATOM 9768 O O . LYS B 1 592 ? -11.352 -7.496 -6.508 1 82.19 592 LYS B O 1
ATOM 9773 N N . VAL B 1 593 ? -11.938 -5.336 -6.891 1 78.31 593 VAL B N 1
ATOM 9774 C CA . VAL B 1 593 ? -13.133 -5.523 -6.07 1 78.31 593 VAL B CA 1
ATOM 9775 C C . VAL B 1 593 ? -14.375 -5.234 -6.898 1 78.31 593 VAL B C 1
ATOM 9777 O O . VAL B 1 593 ? -14.352 -4.383 -7.793 1 78.31 593 VAL B O 1
ATOM 9780 N N . GLN B 1 594 ? -15.352 -5.988 -6.703 1 82.88 594 GLN B N 1
ATOM 9781 C CA . GLN B 1 594 ? -16.641 -5.766 -7.363 1 82.88 594 GLN B CA 1
ATOM 9782 C C . GLN B 1 594 ? -17.297 -4.484 -6.859 1 82.88 594 GLN B C 1
ATOM 9784 O O . GLN B 1 594 ? -17.109 -4.098 -5.703 1 82.88 594 GLN B O 1
ATOM 9789 N N . CYS B 1 595 ? -17.984 -3.887 -7.758 1 86.88 595 CYS B N 1
ATOM 9790 C CA . CYS B 1 595 ? -18.672 -2.656 -7.387 1 86.88 595 CYS B CA 1
ATOM 9791 C C . CYS B 1 595 ? -20.078 -2.951 -6.879 1 86.88 595 CYS B C 1
ATOM 9793 O O . CYS B 1 595 ? -20.656 -3.99 -7.207 1 86.88 595 CYS B O 1
ATOM 9795 N N . LEU B 1 596 ? -20.594 -2.129 -6.066 1 90.38 596 LEU B N 1
ATOM 9796 C CA . LEU B 1 596 ? -21.891 -2.301 -5.438 1 90.38 596 LEU B CA 1
ATOM 9797 C C . LEU B 1 596 ? -23.016 -2.217 -6.473 1 90.38 596 LEU B C 1
ATOM 9799 O O . LEU B 1 596 ? -24 -2.949 -6.383 1 90.38 596 LEU B O 1
ATOM 9803 N N . GLU B 1 597 ? -22.859 -1.396 -7.48 1 89.94 597 GLU B N 1
ATOM 9804 C CA . GLU B 1 597 ? -23.875 -1.276 -8.531 1 89.94 597 GLU B CA 1
ATOM 9805 C C . GLU B 1 597 ? -24.062 -2.604 -9.266 1 89.94 597 GLU B C 1
ATOM 9807 O O . GLU B 1 597 ? -25.203 -3.004 -9.539 1 89.94 597 GLU B O 1
ATOM 9812 N N . ALA B 1 598 ? -23.016 -3.18 -9.547 1 86.44 598 ALA B N 1
ATOM 9813 C CA . ALA B 1 598 ? -23.062 -4.461 -10.242 1 86.44 598 ALA B CA 1
ATOM 9814 C C . ALA B 1 598 ? -23.656 -5.547 -9.352 1 86.44 598 ALA B C 1
ATOM 9816 O O . ALA B 1 598 ? -24.391 -6.422 -9.828 1 86.44 598 ALA B O 1
ATOM 9817 N N . ALA B 1 599 ? -23.312 -5.512 -8.102 1 87.94 599 ALA B N 1
ATOM 9818 C CA . ALA B 1 599 ? -23.859 -6.488 -7.16 1 87.94 599 ALA B CA 1
ATOM 9819 C C . ALA B 1 599 ? -25.359 -6.336 -7.023 1 87.94 599 ALA B C 1
ATOM 9821 O O . ALA B 1 599 ? -26.094 -7.328 -6.992 1 87.94 599 ALA B O 1
ATOM 9822 N N . VAL B 1 600 ? -25.844 -5.129 -6.953 1 89.88 600 VAL B N 1
ATOM 9823 C CA . VAL B 1 600 ? -27.281 -4.867 -6.82 1 89.88 600 VAL B CA 1
ATOM 9824 C C . VAL B 1 600 ? -28 -5.266 -8.109 1 89.88 600 VAL B C 1
ATOM 9826 O O . VAL B 1 600 ? -29.109 -5.793 -8.062 1 89.88 600 VAL B O 1
ATOM 9829 N N . ALA B 1 601 ? -27.375 -4.992 -9.203 1 86.81 601 ALA B N 1
ATOM 9830 C CA . ALA B 1 601 ? -27.953 -5.41 -10.484 1 86.81 601 ALA B CA 1
ATOM 9831 C C . ALA B 1 601 ? -28.094 -6.926 -10.547 1 86.81 601 ALA B C 1
ATOM 9833 O O . ALA B 1 601 ? -29.094 -7.441 -11.07 1 86.81 601 ALA B O 1
ATOM 9834 N N . ALA B 1 602 ? -27.094 -7.59 -10.055 1 83.31 602 ALA B N 1
ATOM 9835 C CA . ALA B 1 602 ? -27.141 -9.047 -10.016 1 83.31 602 ALA B CA 1
ATOM 9836 C C . ALA B 1 602 ? -28.266 -9.531 -9.109 1 83.31 602 ALA B C 1
ATOM 9838 O O . ALA B 1 602 ? -28.953 -10.516 -9.414 1 83.31 602 ALA B O 1
ATOM 9839 N N . ASP B 1 603 ? -28.453 -8.852 -7.992 1 85.81 603 ASP B N 1
ATOM 9840 C CA . ASP B 1 603 ? -29.531 -9.188 -7.066 1 85.81 603 ASP B CA 1
ATOM 9841 C C . ASP B 1 603 ? -30.906 -8.984 -7.719 1 85.81 603 ASP B C 1
ATOM 9843 O O . ASP B 1 603 ? -31.797 -9.812 -7.559 1 85.81 603 ASP B O 1
ATOM 9847 N N . ASN B 1 604 ? -31 -7.902 -8.453 1 85.88 604 ASN B N 1
ATOM 9848 C CA . ASN B 1 604 ? -32.25 -7.613 -9.125 1 85.88 604 ASN B CA 1
ATOM 9849 C C . ASN B 1 604 ? -32.562 -8.625 -10.219 1 85.88 604 ASN B C 1
ATOM 9851 O O . ASN B 1 604 ? -33.719 -9.008 -10.422 1 85.88 604 ASN B O 1
ATOM 9855 N N . LYS B 1 605 ? -31.562 -9.039 -10.906 1 81.44 605 LYS B N 1
ATOM 9856 C CA . LYS B 1 605 ? -31.734 -10.062 -11.938 1 81.44 605 LYS B CA 1
ATOM 9857 C C . LYS B 1 605 ? -32.188 -11.391 -11.32 1 81.44 605 LYS B C 1
ATOM 9859 O O . LYS B 1 605 ? -33.031 -12.086 -11.883 1 81.44 605 LYS B O 1
ATOM 9864 N N . LEU B 1 606 ? -31.594 -11.695 -10.234 1 78.25 606 LEU B N 1
ATOM 9865 C CA . LEU B 1 606 ? -31.953 -12.922 -9.539 1 78.25 606 LEU B CA 1
ATOM 9866 C C . LEU B 1 606 ? -33.375 -12.859 -9.039 1 78.25 606 LEU B C 1
ATOM 9868 O O . LEU B 1 606 ? -34.125 -13.852 -9.094 1 78.25 606 LEU B O 1
ATOM 9872 N N . LEU B 1 607 ? -33.75 -11.711 -8.5 1 79.5 607 LEU B N 1
ATOM 9873 C CA . LEU B 1 607 ? -35.125 -11.531 -8.016 1 79.5 607 LEU B CA 1
ATOM 9874 C C . LEU B 1 607 ? -36.125 -11.641 -9.156 1 79.5 607 LEU B C 1
ATOM 9876 O O . LEU B 1 607 ? -37.188 -12.242 -8.992 1 79.5 607 LEU B O 1
ATOM 9880 N N . LYS B 1 608 ? -35.781 -11.125 -10.312 1 79.31 608 LYS B N 1
ATOM 9881 C CA . LYS B 1 608 ? -36.656 -11.203 -11.477 1 79.31 608 LYS B CA 1
ATOM 9882 C C . LYS B 1 608 ? -36.781 -12.641 -11.992 1 79.31 608 LYS B C 1
ATOM 9884 O O . LYS B 1 608 ? -37.844 -13.078 -12.398 1 79.31 608 LYS B O 1
ATOM 9889 N N . ALA B 1 609 ? -35.688 -13.312 -11.953 1 74.5 609 ALA B N 1
ATOM 9890 C CA . ALA B 1 609 ? -35.688 -14.703 -12.406 1 74.5 609 ALA B CA 1
ATOM 9891 C C . ALA B 1 609 ? -36.5 -15.594 -11.469 1 74.5 609 ALA B C 1
ATOM 9893 O O . ALA B 1 609 ? -37.188 -16.5 -11.922 1 74.5 609 ALA B O 1
ATOM 9894 N N . THR B 1 610 ? -36.344 -15.328 -10.195 1 72.88 610 THR B N 1
ATOM 9895 C CA . THR B 1 610 ? -37.094 -16.109 -9.211 1 72.88 610 THR B CA 1
ATOM 9896 C C . THR B 1 610 ? -38.562 -15.773 -9.281 1 72.88 610 THR B C 1
ATOM 9898 O O . THR B 1 610 ? -39.406 -16.656 -9.117 1 72.88 610 THR B O 1
ATOM 9901 N N . ALA B 1 611 ? -38.844 -14.516 -9.414 1 66.62 611 ALA B N 1
ATOM 9902 C CA . ALA B 1 611 ? -40.25 -14.109 -9.547 1 66.62 611 ALA B CA 1
ATOM 9903 C C . ALA B 1 611 ? -40.906 -14.742 -10.773 1 66.62 611 ALA B C 1
ATOM 9905 O O . ALA B 1 611 ? -42.094 -15.062 -10.758 1 66.62 611 ALA B O 1
ATOM 9906 N N . ALA B 1 612 ? -40.219 -15.023 -11.82 1 64.69 612 ALA B N 1
ATOM 9907 C CA . ALA B 1 612 ? -40.719 -15.625 -13.047 1 64.69 612 ALA B CA 1
ATOM 9908 C C . ALA B 1 612 ? -40.969 -17.109 -12.852 1 64.69 612 ALA B C 1
ATOM 9910 O O . ALA B 1 612 ? -41.844 -17.688 -13.508 1 64.69 612 ALA B O 1
ATOM 9911 N N . GLN B 1 613 ? -40.062 -17.812 -12.219 1 61.94 613 GLN B N 1
ATOM 9912 C CA . GLN B 1 613 ? -40.219 -19.25 -12.031 1 61.94 613 GLN B CA 1
ATOM 9913 C C . GLN B 1 613 ? -41.375 -19.547 -11.078 1 61.94 613 GLN B C 1
ATOM 9915 O O . GLN B 1 613 ? -41.844 -20.688 -10.992 1 61.94 613 GLN B O 1
ATOM 9920 N N . GLY B 1 614 ? -42.344 -18.656 -10.703 1 53.19 614 GLY B N 1
ATOM 9921 C CA . GLY B 1 614 ? -43.5 -18.859 -9.867 1 53.19 614 GLY B CA 1
ATOM 9922 C C . GLY B 1 614 ? -43.219 -18.797 -8.383 1 53.19 614 GLY B C 1
ATOM 9923 O O . GLY B 1 614 ? -42.031 -18.844 -7.984 1 53.19 614 GLY B O 1
ATOM 9924 N N . PRO B 1 615 ? -44.219 -18.453 -7.531 1 47.5 615 PRO B N 1
ATOM 9925 C CA . PRO B 1 615 ? -44.125 -18.328 -6.074 1 47.5 615 PRO B CA 1
ATOM 9926 C C . PRO B 1 615 ? -43.469 -19.531 -5.41 1 47.5 615 PRO B C 1
ATOM 9928 O O . PRO B 1 615 ? -43.781 -19.844 -4.254 1 47.5 615 PRO B O 1
ATOM 9931 N N . SER B 1 616 ? -42.938 -20.406 -6.059 1 42.47 616 SER B N 1
ATOM 9932 C CA . SER B 1 616 ? -42.594 -21.531 -5.211 1 42.47 616 SER B CA 1
ATOM 9933 C C . SER B 1 616 ? -41.875 -21.078 -3.936 1 42.47 616 SER B C 1
ATOM 9935 O O . SER B 1 616 ? -41.312 -19.984 -3.902 1 42.47 616 SER B O 1
ATOM 9937 N N . SER B 1 617 ? -42.094 -21.75 -2.836 1 44.59 617 SER B N 1
ATOM 9938 C CA . SER B 1 617 ? -41.812 -21.594 -1.411 1 44.59 617 SER B CA 1
ATOM 9939 C C . SER B 1 617 ? -40.438 -20.984 -1.178 1 44.59 617 SER B C 1
ATOM 9941 O O . SER B 1 617 ? -40.25 -20.188 -0.249 1 44.59 617 SER B O 1
ATOM 9943 N N . SER B 1 618 ? -39.156 -21.672 -1.461 1 43.84 618 SER B N 1
ATOM 9944 C CA . SER B 1 618 ? -37.938 -21.5 -0.678 1 43.84 618 SER B CA 1
ATOM 9945 C C . SER B 1 618 ? -37.188 -20.25 -1.099 1 43.84 618 SER B C 1
ATOM 9947 O O . SER B 1 618 ? -36.062 -20.344 -1.631 1 43.84 618 SER B O 1
ATOM 9949 N N . ALA B 1 619 ? -37.688 -19.25 -1.555 1 48.25 619 ALA B N 1
ATOM 9950 C CA . ALA B 1 619 ? -37.062 -17.969 -1.889 1 48.25 619 ALA B CA 1
ATOM 9951 C C . ALA B 1 619 ? -36.031 -17.562 -0.84 1 48.25 619 ALA B C 1
ATOM 9953 O O . ALA B 1 619 ? -35.031 -16.891 -1.155 1 48.25 619 ALA B O 1
ATOM 9954 N N . ASP B 1 620 ? -36.25 -17.719 0.368 1 53.28 620 ASP B N 1
ATOM 9955 C CA . ASP B 1 620 ? -35.469 -17.297 1.518 1 53.28 620 ASP B CA 1
ATOM 9956 C C . ASP B 1 620 ? -34.125 -18.016 1.569 1 53.28 620 ASP B C 1
ATOM 9958 O O . ASP B 1 620 ? -33.188 -17.547 2.221 1 53.28 620 ASP B O 1
ATOM 9962 N N . HIS B 1 621 ? -34.062 -19.312 0.875 1 58.81 621 HIS B N 1
ATOM 9963 C CA . HIS B 1 621 ? -32.781 -20.031 0.955 1 58.81 621 HIS B CA 1
ATOM 9964 C C . HIS B 1 621 ? -32.406 -20.641 -0.395 1 58.81 621 HIS B C 1
ATOM 9966 O O . HIS B 1 621 ? -32.562 -21.844 -0.604 1 58.81 621 HIS B O 1
ATOM 9972 N N . PRO B 1 622 ? -32 -19.734 -1.378 1 59.72 622 PRO B N 1
ATOM 9973 C CA . PRO B 1 622 ? -31.766 -20.203 -2.744 1 59.72 622 PRO B CA 1
ATOM 9974 C C . PRO B 1 622 ? -30.688 -21.297 -2.814 1 59.72 622 PRO B C 1
ATOM 9976 O O . PRO B 1 622 ? -30.656 -22.078 -3.77 1 59.72 622 PRO B O 1
ATOM 9979 N N . PHE B 1 623 ? -29.906 -21.344 -1.825 1 69.31 623 PHE B N 1
ATOM 9980 C CA . PHE B 1 623 ? -28.812 -22.297 -1.938 1 69.31 623 PHE B CA 1
ATOM 9981 C C . PHE B 1 623 ? -28.906 -23.359 -0.85 1 69.31 623 PHE B C 1
ATOM 9983 O O . PHE B 1 623 ? -29.203 -23.047 0.305 1 69.31 623 PHE B O 1
ATOM 9990 N N . GLU B 1 624 ? -29.078 -24.609 -1.147 1 65.19 624 GLU B N 1
ATOM 9991 C CA . GLU B 1 624 ? -29.281 -25.719 -0.222 1 65.19 624 GLU B CA 1
ATOM 9992 C C . GLU B 1 624 ? -28.016 -26.031 0.577 1 65.19 624 GLU B C 1
ATOM 9994 O O . GLU B 1 624 ? -28.031 -26.859 1.484 1 65.19 624 GLU B O 1
ATOM 9999 N N . GLY B 1 625 ? -27.016 -25.203 0.576 1 64.38 625 GLY B N 1
ATOM 10000 C CA . GLY B 1 625 ? -25.859 -25.328 1.439 1 64.38 625 GLY B CA 1
ATOM 10001 C C . GLY B 1 625 ? -25.047 -26.594 1.169 1 64.38 625 GLY B C 1
ATOM 10002 O O . GLY B 1 625 ? -24.406 -27.125 2.072 1 64.38 625 GLY B O 1
ATOM 10003 N N . LYS B 1 626 ? -25.094 -27.25 0.049 1 71.12 626 LYS B N 1
ATOM 10004 C CA . LYS B 1 626 ? -24.406 -28.516 -0.177 1 71.12 626 LYS B CA 1
ATOM 10005 C C . LYS B 1 626 ? -23.078 -28.297 -0.888 1 71.12 626 LYS B C 1
ATOM 10007 O O . LYS B 1 626 ? -22.219 -29.188 -0.88 1 71.12 626 LYS B O 1
ATOM 10012 N N . ALA B 1 627 ? -22.844 -27.219 -1.322 1 80.5 627 ALA B N 1
ATOM 10013 C CA . ALA B 1 627 ? -21.656 -27.047 -2.166 1 80.5 627 ALA B CA 1
ATOM 10014 C C . ALA B 1 627 ? -20.406 -26.891 -1.319 1 80.5 627 ALA B C 1
ATOM 10016 O O . ALA B 1 627 ? -19.359 -27.484 -1.631 1 80.5 627 ALA B O 1
ATOM 10017 N N . TYR B 1 628 ? -20.484 -26.188 -0.212 1 88.19 628 TYR B N 1
ATOM 10018 C CA . TYR B 1 628 ? -19.297 -25.906 0.586 1 88.19 628 TYR B CA 1
ATOM 10019 C C . TYR B 1 628 ? -19.266 -26.797 1.827 1 88.19 628 TYR B C 1
ATOM 10021 O O . TYR B 1 628 ? -19.266 -26.297 2.953 1 88.19 628 TYR B O 1
ATOM 10029 N N . VAL B 1 629 ? -19.297 -28.078 1.577 1 86.06 629 VAL B N 1
ATOM 10030 C CA . VAL B 1 629 ? -19.125 -29.094 2.609 1 86.06 629 VAL B CA 1
ATOM 10031 C C . VAL B 1 629 ? -18.031 -30.078 2.201 1 86.06 629 VAL B C 1
ATOM 10033 O O . VAL B 1 629 ? -17.875 -30.391 1.019 1 86.06 629 VAL B O 1
ATOM 10036 N N . GLN B 1 630 ? -17.25 -30.438 3.16 1 87.38 630 GLN B N 1
ATOM 10037 C CA . GLN B 1 630 ? -16.172 -31.375 2.883 1 87.38 630 GLN B CA 1
ATOM 10038 C C . GLN B 1 630 ? -16.688 -32.688 2.289 1 87.38 630 GLN B C 1
ATOM 10040 O O . GLN B 1 630 ? -17.688 -33.219 2.768 1 87.38 630 GLN B O 1
ATOM 10045 N N . SER B 1 631 ? -16.062 -33.094 1.27 1 80.88 631 SER B N 1
ATOM 10046 C CA . SER B 1 631 ? -16.5 -34.312 0.571 1 80.88 631 SER B CA 1
ATOM 10047 C C . SER B 1 631 ? -16.453 -35.531 1.491 1 80.88 631 SER B C 1
ATOM 10049 O O . SER B 1 631 ? -17.266 -36.438 1.348 1 80.88 631 SER B O 1
ATOM 10051 N N . SER B 1 632 ? -15.578 -35.469 2.465 1 83.88 632 SER B N 1
ATOM 10052 C CA . SER B 1 632 ? -15.445 -36.594 3.387 1 83.88 632 SER B CA 1
ATOM 10053 C C . SER B 1 632 ? -16.656 -36.719 4.305 1 83.88 632 SER B C 1
ATOM 10055 O O . SER B 1 632 ? -16.984 -37.812 4.781 1 83.88 632 SER B O 1
ATOM 10057 N N . LEU B 1 633 ? -17.281 -35.594 4.43 1 84.69 633 LEU B N 1
ATOM 10058 C CA . LEU B 1 633 ? -18.406 -35.594 5.371 1 84.69 633 LEU B CA 1
ATOM 10059 C C . LEU B 1 633 ? -19.719 -35.875 4.652 1 84.69 633 LEU B C 1
ATOM 10061 O O . LEU B 1 633 ? -20.75 -36.062 5.293 1 84.69 633 LEU B O 1
ATOM 10065 N N . LYS B 1 634 ? -19.562 -35.875 3.387 1 84.69 634 LYS B N 1
ATOM 10066 C CA . LYS B 1 634 ? -20.734 -36.25 2.605 1 84.69 634 LYS B CA 1
ATOM 10067 C C . LYS B 1 634 ? -20.766 -37.75 2.336 1 84.69 634 LYS B C 1
ATOM 10069 O O . LYS B 1 634 ? -20.156 -38.219 1.369 1 84.69 634 LYS B O 1
ATOM 10074 N N . LYS B 1 635 ? -21.5 -38.375 2.996 1 82.38 635 LYS B N 1
ATOM 10075 C CA . LYS B 1 635 ? -21.562 -39.844 2.873 1 82.38 635 LYS B CA 1
ATOM 10076 C C . LYS B 1 635 ? -22.078 -40.25 1.496 1 82.38 635 LYS B C 1
ATOM 10078 O O . LYS B 1 635 ? -21.703 -41.312 0.975 1 82.38 635 LYS B O 1
ATOM 10083 N N . SER B 1 636 ? -22.906 -39.375 0.935 1 78.44 636 SER B N 1
ATOM 10084 C CA . SER B 1 636 ? -23.5 -39.688 -0.36 1 78.44 636 SER B CA 1
ATOM 10085 C C . SER B 1 636 ? -22.438 -39.75 -1.457 1 78.44 636 SER B C 1
ATOM 10087 O O . SER B 1 636 ? -22.656 -40.344 -2.5 1 78.44 636 SER B O 1
ATOM 10089 N N . GLU B 1 637 ? -21.344 -39.219 -1.214 1 78.75 637 GLU B N 1
ATOM 10090 C CA . GLU B 1 637 ? -20.312 -39.156 -2.244 1 78.75 637 GLU B CA 1
ATOM 10091 C C . GLU B 1 637 ? -19.281 -40.281 -2.068 1 78.75 637 GLU B C 1
ATOM 10093 O O . GLU B 1 637 ? -18.391 -40.438 -2.91 1 78.75 637 GLU B O 1
ATOM 10098 N N . TRP B 1 638 ? -19.453 -41.094 -0.994 1 83.81 638 TRP B N 1
ATOM 10099 C CA . TRP B 1 638 ? -18.531 -42.219 -0.778 1 83.81 638 TRP B CA 1
ATOM 10100 C C . TRP B 1 638 ? -18.797 -43.344 -1.778 1 83.81 638 TRP B C 1
ATOM 10102 O O . TRP B 1 638 ? -19.938 -43.781 -1.956 1 83.81 638 TRP B O 1
ATOM 10112 N N . GLU B 1 639 ? -17.781 -43.625 -2.549 1 79.56 639 GLU B N 1
ATOM 10113 C CA . GLU B 1 639 ? -17.922 -44.781 -3.414 1 79.56 639 GLU B CA 1
ATOM 10114 C C . GLU B 1 639 ? -17.797 -46.062 -2.617 1 79.56 639 GLU B C 1
ATOM 10116 O O . GLU B 1 639 ? -16.734 -46.375 -2.059 1 79.56 639 GLU B O 1
ATOM 10121 N N . THR B 1 640 ? -18.859 -46.75 -2.432 1 78.38 640 THR B N 1
ATOM 10122 C CA . THR B 1 640 ? -18.859 -47.938 -1.566 1 78.38 640 THR B CA 1
ATOM 10123 C C . THR B 1 640 ? -18.719 -49.219 -2.393 1 78.38 640 THR B C 1
ATOM 10125 O O . THR B 1 640 ? -18.297 -50.25 -1.881 1 78.38 640 THR B O 1
ATOM 10128 N N . THR B 1 641 ? -19.062 -49.156 -3.719 1 78.81 641 THR B N 1
ATOM 10129 C CA . THR B 1 641 ? -19.078 -50.375 -4.523 1 78.81 641 THR B CA 1
ATOM 10130 C C . THR B 1 641 ? -18.078 -50.281 -5.676 1 78.81 641 THR B C 1
ATOM 10132 O O . THR B 1 641 ? -18.016 -49.25 -6.344 1 78.81 641 THR B O 1
ATOM 10135 N N . PRO B 1 642 ? -17.125 -51.344 -5.801 1 80.31 642 PRO B N 1
ATOM 10136 C CA . PRO B 1 642 ? -16.188 -51.312 -6.93 1 80.31 642 PRO B CA 1
ATOM 10137 C C . PRO B 1 642 ? -16.906 -51.281 -8.281 1 80.31 642 PRO B C 1
ATOM 10139 O O . PRO B 1 642 ? -18 -51.812 -8.422 1 80.31 642 PRO B O 1
ATOM 10142 N N . GLU B 1 643 ? -16.359 -50.594 -9.18 1 76.94 643 GLU B N 1
ATOM 10143 C CA . GLU B 1 643 ? -16.922 -50.5 -10.523 1 76.94 643 GLU B CA 1
ATOM 10144 C C . GLU B 1 643 ? -16.75 -51.812 -11.281 1 76.94 643 GLU B C 1
ATOM 10146 O O . GLU B 1 643 ? -15.75 -52.5 -11.086 1 76.94 643 GLU B O 1
ATOM 10151 N N . GLY B 1 644 ? -17.766 -52.281 -12.016 1 67.25 644 GLY B N 1
ATOM 10152 C CA . GLY B 1 644 ? -17.719 -53.531 -12.789 1 67.25 644 GLY B CA 1
ATOM 10153 C C . GLY B 1 644 ? -16.734 -53.469 -13.938 1 67.25 644 GLY B C 1
ATOM 10154 O O . GLY B 1 644 ? -16.328 -52.375 -14.375 1 67.25 644 GLY B O 1
ATOM 10155 N N . TYR B 1 645 ? -15.961 -54.625 -14.211 1 65.12 645 TYR B N 1
ATOM 10156 C CA . TYR B 1 645 ? -15 -54.719 -15.297 1 65.12 645 TYR B CA 1
ATOM 10157 C C . TYR B 1 645 ? -15.688 -54.594 -16.656 1 65.12 645 TYR B C 1
ATOM 10159 O O . TYR B 1 645 ? -16.844 -54.969 -16.797 1 65.12 645 TYR B O 1
ATOM 10167 N N . ARG B 1 646 ? -15.148 -53.906 -17.766 1 58.31 646 ARG B N 1
ATOM 10168 C CA . ARG B 1 646 ? -15.664 -53.688 -19.109 1 58.31 646 ARG B CA 1
ATOM 10169 C C . ARG B 1 646 ? -16.047 -54.969 -19.797 1 58.31 646 ARG B C 1
ATOM 10171 O O . ARG B 1 646 ? -15.469 -56.031 -19.516 1 58.31 646 ARG B O 1
ATOM 10178 N N . ASP B 1 647 ? -17.281 -55.25 -20.266 1 48.25 647 ASP B N 1
ATOM 10179 C CA . ASP B 1 647 ? -17.641 -56.344 -21.141 1 48.25 647 ASP B CA 1
ATOM 10180 C C . ASP B 1 647 ? -16.609 -56.531 -22.25 1 48.25 647 ASP B C 1
ATOM 10182 O O . ASP B 1 647 ? -16.203 -55.594 -22.906 1 48.25 647 ASP B O 1
ATOM 10186 N N . PRO B 1 648 ? -15.805 -57.625 -22.406 1 42.88 648 PRO B N 1
ATOM 10187 C CA . PRO B 1 648 ? -14.828 -57.906 -23.469 1 42.88 648 PRO B CA 1
ATOM 10188 C C . PRO B 1 648 ? -15.305 -57.438 -24.844 1 42.88 648 PRO B C 1
ATOM 10190 O O . PRO B 1 648 ? -14.492 -57.219 -25.75 1 42.88 648 PRO B O 1
ATOM 10193 N N . ALA B 1 649 ? -16.531 -57.688 -25.359 1 41.44 649 ALA B N 1
ATOM 10194 C CA . ALA B 1 649 ? -17.016 -57.312 -26.688 1 41.44 649 ALA B CA 1
ATOM 10195 C C . ALA B 1 649 ? -16.891 -55.812 -26.906 1 41.44 649 ALA B C 1
ATOM 10197 O O . ALA B 1 649 ? -16.656 -55.344 -28.031 1 41.44 649 ALA B O 1
ATOM 10198 N N . ASN B 1 650 ? -17.125 -54.906 -25.984 1 39.56 650 ASN B N 1
ATOM 10199 C CA . ASN B 1 650 ? -17.094 -53.469 -26.172 1 39.56 650 ASN B CA 1
ATOM 10200 C C . ASN B 1 650 ? -15.695 -52.906 -25.922 1 39.56 650 ASN B C 1
ATOM 10202 O O . ASN B 1 650 ? -15.508 -51.688 -25.875 1 39.56 650 ASN B O 1
ATOM 10206 N N . ALA B 1 651 ? -14.688 -53.625 -25.516 1 39.06 651 ALA B N 1
ATOM 10207 C CA . ALA B 1 651 ? -13.273 -53.281 -25.484 1 39.06 651 ALA B CA 1
ATOM 10208 C C . ALA B 1 651 ? -12.789 -52.844 -26.859 1 39.06 651 ALA B C 1
ATOM 10210 O O . ALA B 1 651 ? -11.789 -52.125 -26.969 1 39.06 651 ALA B O 1
ATOM 10211 N N . SER B 1 652 ? -13.234 -53.438 -27.953 1 36.34 652 SER B N 1
ATOM 10212 C CA . SER B 1 652 ? -12.906 -53.031 -29.328 1 36.34 652 SER B CA 1
ATOM 10213 C C . SER B 1 652 ? -13.367 -51.625 -29.625 1 36.34 652 SER B C 1
ATOM 10215 O O . SER B 1 652 ? -12.961 -51.031 -30.625 1 36.34 652 SER B O 1
ATOM 10217 N N . LYS B 1 653 ? -14.43 -51.156 -29.078 1 38.78 653 LYS B N 1
ATOM 10218 C CA . LYS B 1 653 ? -15.008 -49.875 -29.5 1 38.78 653 LYS B CA 1
ATOM 10219 C C . LYS B 1 653 ? -14.32 -48.719 -28.797 1 38.78 653 LYS B C 1
ATOM 10221 O O . LYS B 1 653 ? -14.859 -47.594 -28.766 1 38.78 653 LYS B O 1
ATOM 10226 N N . LEU B 1 654 ? -13.414 -48.906 -28.047 1 33.62 654 LEU B N 1
ATOM 10227 C CA . LEU B 1 654 ? -12.758 -47.656 -27.625 1 33.62 654 LEU B CA 1
ATOM 10228 C C . LEU B 1 654 ? -12.25 -46.875 -28.828 1 33.62 654 LEU B C 1
ATOM 10230 O O . LEU B 1 654 ? -11.742 -47.469 -29.781 1 33.62 654 LEU B O 1
ATOM 10234 N N . PRO B 1 655 ? -12.766 -45.719 -29.172 1 34.31 655 PRO B N 1
ATOM 10235 C CA . PRO B 1 655 ? -12.43 -45 -30.406 1 34.31 655 PRO B CA 1
ATOM 10236 C C . PRO B 1 655 ? -10.977 -45.219 -30.828 1 34.31 655 PRO B C 1
ATOM 10238 O O . PRO B 1 655 ? -10.648 -45.125 -32 1 34.31 655 PRO B O 1
ATOM 10241 N N . GLY B 1 656 ? -10.016 -45.188 -30.016 1 30.78 656 GLY B N 1
ATOM 10242 C CA . GLY B 1 656 ? -8.648 -45.188 -30.5 1 30.78 656 GLY B CA 1
ATOM 10243 C C . GLY B 1 656 ? -8.219 -46.562 -31 1 30.78 656 GLY B C 1
ATOM 10244 O O . GLY B 1 656 ? -7.066 -46.781 -31.375 1 30.78 656 GLY B O 1
ATOM 10245 N N . SER B 1 657 ? -8.914 -47.656 -30.688 1 29.25 657 SER B N 1
ATOM 10246 C CA . SER B 1 657 ? -8.375 -48.938 -31.094 1 29.25 657 SER B CA 1
ATOM 10247 C C . SER B 1 657 ? -8.43 -49.125 -32.625 1 29.25 657 SER B C 1
ATOM 10249 O O . SER B 1 657 ? -7.871 -50.062 -33.156 1 29.25 657 SER B O 1
ATOM 10251 N N . GLU B 1 658 ? -9.383 -48.562 -33.344 1 29.73 658 GLU B N 1
ATOM 10252 C CA . GLU B 1 658 ? -9.234 -48.656 -34.781 1 29.73 658 GLU B CA 1
ATOM 10253 C C . GLU B 1 658 ? -8.008 -47.875 -35.25 1 29.73 658 GLU B C 1
ATOM 10255 O O . GLU B 1 658 ? -8.141 -46.812 -35.844 1 29.73 658 GLU B O 1
ATOM 10260 N N . MET B 1 659 ? -7.059 -47.562 -34.438 1 28.86 659 MET B N 1
ATOM 10261 C CA . MET B 1 659 ? -5.844 -47.219 -35.188 1 28.86 659 MET B CA 1
ATOM 10262 C C . MET B 1 659 ? -5.488 -48.281 -36.188 1 28.86 659 MET B C 1
ATOM 10264 O O . MET B 1 659 ? -5.312 -49.469 -35.812 1 28.86 659 MET B O 1
ATOM 10268 N N . ASP B 1 660 ? -5.91 -48.219 -37.375 1 28.41 660 ASP B N 1
ATOM 10269 C CA . ASP B 1 660 ? -5.621 -49 -38.594 1 28.41 660 ASP B CA 1
ATOM 10270 C C . ASP B 1 660 ? -4.172 -49.469 -38.594 1 28.41 660 ASP B C 1
ATOM 10272 O O . ASP B 1 660 ? -3.277 -48.781 -38.125 1 28.41 660 ASP B O 1
ATOM 10276 N N . ASN B 1 661 ? -3.832 -50.75 -38.719 1 32.28 661 ASN B N 1
ATOM 10277 C CA . ASN B 1 661 ? -2.619 -51.438 -39.125 1 32.28 661 ASN B CA 1
ATOM 10278 C C . ASN B 1 661 ? -1.826 -50.625 -40.125 1 32.28 661 ASN B C 1
ATOM 10280 O O . ASN B 1 661 ? -0.666 -50.938 -40.406 1 32.28 661 ASN B O 1
ATOM 10284 N N . ARG B 1 662 ? -2.543 -49.75 -40.812 1 34.41 662 ARG B N 1
ATOM 10285 C CA . ARG B 1 662 ? -1.97 -49.062 -41.969 1 34.41 662 ARG B CA 1
ATOM 10286 C C . ARG B 1 662 ? -0.922 -48.062 -41.531 1 34.41 662 ARG B C 1
ATOM 10288 O O . ARG B 1 662 ? 0.107 -47.875 -42.188 1 34.41 662 ARG B O 1
ATOM 10295 N N . VAL B 1 663 ? -1.226 -47.406 -40.5 1 31.17 663 VAL B N 1
ATOM 10296 C CA . VAL B 1 663 ? -0.225 -46.375 -40.25 1 31.17 663 VAL B CA 1
ATOM 10297 C C . VAL B 1 663 ? 1.023 -47 -39.625 1 31.17 663 VAL B C 1
ATOM 10299 O O . VAL B 1 663 ? 2.141 -46.531 -39.875 1 31.17 663 VAL B O 1
ATOM 10302 N N . VAL B 1 664 ? 0.964 -48.156 -39 1 31.48 664 VAL B N 1
ATOM 10303 C CA . VAL B 1 664 ? 2.209 -48.844 -38.688 1 31.48 664 VAL B CA 1
ATOM 10304 C C . VAL B 1 664 ? 2.846 -49.375 -39.969 1 31.48 664 VAL B C 1
ATOM 10306 O O . VAL B 1 664 ? 4.062 -49.312 -40.156 1 31.48 664 VAL B O 1
ATOM 10309 N N . GLU B 1 665 ? 2.062 -49.875 -40.844 1 32.91 665 GLU B N 1
ATOM 10310 C CA . GLU B 1 665 ? 2.611 -50.312 -42.125 1 32.91 665 GLU B CA 1
ATOM 10311 C C . GLU B 1 665 ? 3.164 -49.125 -42.938 1 32.91 665 GLU B C 1
ATOM 10313 O O . GLU B 1 665 ? 4.195 -49.25 -43.594 1 32.91 665 GLU B O 1
ATOM 10318 N N . GLU B 1 666 ? 2.469 -48.062 -42.906 1 32.69 666 GLU B N 1
ATOM 10319 C CA . GLU B 1 666 ? 3.008 -46.938 -43.688 1 32.69 666 GLU B CA 1
ATOM 10320 C C . GLU B 1 666 ? 4.277 -46.406 -43.062 1 32.69 666 GLU B C 1
ATOM 10322 O O . GLU B 1 666 ? 5.23 -46.062 -43.75 1 32.69 666 GLU B O 1
ATOM 10327 N N . ILE B 1 667 ? 4.316 -46.312 -41.844 1 31.7 667 ILE B N 1
ATOM 10328 C CA . ILE B 1 667 ? 5.609 -45.875 -41.312 1 31.7 667 ILE B CA 1
ATOM 10329 C C . ILE B 1 667 ? 6.613 -47.031 -41.375 1 31.7 667 ILE B C 1
ATOM 10331 O O . ILE B 1 667 ? 7.773 -46.812 -41.75 1 31.7 667 ILE B O 1
ATOM 10335 N N . ALA B 1 668 ? 6.223 -48.25 -41.156 1 30.77 668 ALA B N 1
ATOM 10336 C CA . ALA B 1 668 ? 7.168 -49.344 -41.375 1 30.77 668 ALA B CA 1
ATOM 10337 C C . ALA B 1 668 ? 7.527 -49.438 -42.875 1 30.77 668 ALA B C 1
ATOM 10339 O O . ALA B 1 668 ? 8.68 -49.688 -43.219 1 30.77 668 ALA B O 1
ATOM 10340 N N . GLY B 1 669 ? 6.551 -49.25 -43.688 1 30.52 669 GLY B N 1
ATOM 10341 C CA . GLY B 1 669 ? 6.887 -49.219 -45.094 1 30.52 669 GLY B CA 1
ATOM 10342 C C . GLY B 1 669 ? 7.758 -48.031 -45.5 1 30.52 669 GLY B C 1
ATOM 10343 O O . GLY B 1 669 ? 8.633 -48.156 -46.344 1 30.52 669 GLY B O 1
ATOM 10344 N N . ALA B 1 670 ? 7.441 -46.938 -45.031 1 32.03 670 ALA B N 1
ATOM 10345 C CA . ALA B 1 670 ? 8.289 -45.812 -45.438 1 32.03 670 ALA B CA 1
ATOM 10346 C C . ALA B 1 670 ? 9.703 -45.969 -44.906 1 32.03 670 ALA B C 1
ATOM 10348 O O . ALA B 1 670 ? 10.672 -45.469 -45.5 1 32.03 670 ALA B O 1
ATOM 10349 N N . ALA B 1 671 ? 9.891 -46.625 -43.812 1 27.55 671 ALA B N 1
ATOM 10350 C CA . ALA B 1 671 ? 11.273 -46.844 -43.406 1 27.55 671 ALA B CA 1
ATOM 10351 C C . ALA B 1 671 ? 11.938 -47.844 -44.375 1 27.55 671 ALA B C 1
ATOM 10353 O O . ALA B 1 671 ? 13.156 -47.781 -44.594 1 27.55 671 ALA B O 1
ATOM 10354 N N . LEU B 1 672 ? 11.219 -48.812 -44.844 1 27.3 672 LEU B N 1
ATOM 10355 C CA . LEU B 1 672 ? 11.906 -49.719 -45.75 1 27.3 672 LEU B CA 1
ATOM 10356 C C . LEU B 1 672 ? 12.305 -49 -47.031 1 27.3 672 LEU B C 1
ATOM 10358 O O . LEU B 1 672 ? 13.328 -49.312 -47.656 1 27.3 672 LEU B O 1
ATOM 10362 N N . ASN B 1 673 ? 11.414 -48.156 -47.531 1 28.69 673 ASN B N 1
ATOM 10363 C CA . ASN B 1 673 ? 11.867 -47.594 -48.812 1 28.69 673 ASN B CA 1
ATOM 10364 C C . ASN B 1 673 ? 12.891 -46.469 -48.594 1 28.69 673 ASN B C 1
ATOM 10366 O O . ASN B 1 673 ? 13.516 -46 -49.531 1 28.69 673 ASN B O 1
ATOM 10370 N N . ALA B 1 674 ? 13.008 -45.906 -47.438 1 23.89 674 ALA B N 1
ATOM 10371 C CA . ALA B 1 674 ? 14.219 -45.094 -47.406 1 23.89 674 ALA B CA 1
ATOM 10372 C C . ALA B 1 674 ? 15.438 -45.906 -47.031 1 23.89 674 ALA B C 1
ATOM 10374 O O . ALA B 1 674 ? 15.352 -46.844 -46.219 1 23.89 674 ALA B O 1
#

InterPro domains:
  IPR003864 CSC1/OSCA1-like, 7TM region [PF02714] (284-555)
  IPR027815 CSC1/OSCA1-like, cytosolic domain [PF14703] (106-272)
  IPR032880 CSC1/OSCA1-like, N-terminal transmembrane domain [PF13967] (2-81)
  IPR045122 Calcium permeable stress-gated cation channel 1-like [PTHR13018] (2-637)

Solvent-accessible surface area (backbone atoms only — not comparable to full-atom values): 69950 Å² total; per-residue (Å²): 130,81,50,55,45,56,51,50,53,46,48,47,23,50,47,47,18,56,58,24,43,59,52,20,58,52,22,61,63,50,47,32,52,54,15,55,66,28,74,49,77,46,65,74,77,40,22,44,13,50,73,4,38,42,70,53,42,74,68,54,50,57,39,52,52,47,42,49,49,54,52,53,50,45,54,51,52,52,51,53,50,50,66,60,45,46,63,52,42,51,47,38,62,51,61,37,53,90,88,42,70,68,59,39,50,18,25,30,31,33,33,35,42,52,55,81,39,24,26,33,66,45,42,36,50,54,50,32,68,76,38,71,86,39,54,41,46,38,36,56,41,54,63,47,66,68,45,44,52,39,48,49,52,31,51,51,30,37,51,51,29,28,28,35,53,24,38,29,66,70,46,78,86,49,71,51,68,38,68,50,93,34,56,88,99,58,70,46,57,74,36,53,32,45,63,50,27,49,50,49,33,54,50,36,52,53,51,38,52,53,47,51,50,47,53,54,53,47,54,68,74,33,54,56,29,92,44,44,27,32,26,32,37,38,32,31,70,29,33,44,56,34,49,46,52,36,67,45,48,43,66,51,47,72,81,33,50,44,39,33,76,32,66,46,65,74,21,43,35,67,90,25,45,46,56,44,59,68,57,28,52,52,37,40,52,51,50,48,50,50,50,53,49,45,45,73,54,40,60,54,63,51,49,53,46,43,56,68,31,28,51,71,54,38,48,70,70,42,70,82,62,88,66,65,58,80,86,33,70,65,31,48,49,48,52,57,42,39,36,52,52,50,49,49,53,58,58,60,47,49,42,55,53,46,43,48,39,37,51,69,65,23,30,50,41,36,52,45,58,41,31,50,50,25,25,55,54,44,33,50,44,50,52,42,51,53,51,43,63,37,67,53,68,60,66,66,74,48,40,58,54,32,73,78,38,57,71,49,52,56,56,47,50,42,56,25,49,69,69,40,48,64,58,53,42,50,50,47,48,46,43,42,58,53,44,47,47,41,61,65,60,39,41,64,65,45,49,50,46,48,54,48,42,73,69,40,66,70,80,49,48,25,66,62,56,50,47,57,69,62,46,55,55,61,69,66,62,28,68,53,50,34,57,58,48,48,53,48,30,51,44,43,48,28,42,58,44,34,24,75,46,23,52,53,50,17,51,32,22,47,50,47,32,55,45,50,50,49,36,55,73,72,49,34,47,79,64,55,77,58,65,39,58,59,54,60,56,50,49,53,52,49,49,49,26,44,52,52,10,52,49,53,46,38,47,38,38,45,69,36,50,29,67,71,56,33,53,52,43,52,51,50,53,52,51,51,50,53,51,50,53,51,46,40,58,55,47,55,61,37,59,74,49,77,22,45,53,52,22,45,50,43,39,51,51,50,50,52,53,48,62,65,75,44,84,67,83,67,73,77,41,84,57,87,66,68,67,73,52,58,67,83,76,35,67,86,71,56,82,84,70,67,69,80,67,79,63,78,80,63,64,65,62,45,78,73,61,74,61,61,71,53,60,57,42,48,52,55,45,51,53,67,73,96,132,82,50,54,46,55,51,50,53,46,48,46,24,49,47,48,19,55,59,23,43,59,51,20,59,51,22,60,64,49,47,32,54,53,14,55,67,28,74,48,78,45,66,74,78,38,20,46,13,51,75,4,38,42,68,55,43,76,68,54,50,56,41,51,52,47,43,50,50,52,51,53,51,44,54,51,52,53,50,53,50,48,65,58,44,47,62,54,43,50,47,36,61,51,62,37,53,90,87,44,68,68,58,40,49,17,26,30,32,34,32,34,42,52,55,81,37,24,25,33,68,46,42,36,50,54,50,31,68,77,37,71,88,40,54,41,48,38,37,55,42,56,64,47,66,68,47,43,52,39,49,49,53,31,51,50,29,38,49,50,28,27,28,34,53,24,36,31,66,70,46,80,90,49,70,51,67,37,68,51,91,34,60,84,101,56,68,47,56,76,37,53,32,44,63,50,27,50,52,50,33,54,50,36,51,52,50,39,51,52,48,52,52,48,52,55,53,47,54,69,76,32,54,56,29,92,45,44,27,31,26,33,37,38,33,31,68,31,33,46,56,35,49,46,50,36,68,44,47,43,66,52,48,72,80,32,49,44,38,34,75,33,68,46,64,76,19,43,34,67,92,25,46,46,56,45,58,66,57,28,52,53,38,40,51,52,49,49,52,50,52,52,48,46,44,73,52,40,59,53,63,51,48,52,46,41,55,67,31,28,52,71,55,37,47,69,71,41,69,81,60,88,65,64,58,81,87,34,71,66,32,48,49,48,51,58,44,39,37,53,52,49,49,49,53,57,57,58,48,47,44,55,52,44,42,48,40,36,50,70,64,23,28,49,40,36,53,45,59,42,31,52,52,24,25,54,55,45,31,50,45,50,52,42,51,52,51,43,63,36,68,52,68,60,67,66,74,49,38,58,54,32,73,77,37,59,70,50,51,57,54,47,50,43,56,25,49,70,71,40,47,63,58,53,41,50,52,48,48,44,44,43,58,52,43,47,48,41,61,64,59,40,40,64,66,44,50,51,45,47,55,49,43,73,70,41,67,73,77,49,47,26,64,62,55,51,46,58,68,62,46,54,57,60,70,67,61,29,67,54,50,35,57,56,49,49,51,48,31,51,44,43,49,28,41,57,44,33,26,74,47,22,52,54,50,16,50,31,23,47,50,47,31,55,45,49,50,49,36,55,73,71,48,32,45,78,63,53,75,59,66,38,58,59,54,59,55,49,49,53,50,50,49,50,29,45,51,51,11,52,49,52,45,37,47,36,37,46,68,36,51,28,68,71,56,34,52,54,45,53,50,51,53,51,51,50,51,54,49,50,52,50,45,41,58,55,49,55,60,37,59,75,49,76,22,45,53,52,21,47,50,43,38,50,51,49,52,52,52,47,62,67,74,43,85,67,82,64,71,77,41,82,57,85,66,68,67,72,52,58,67,82,76,35,67,87,70,57,83,83,69,67,67,80,69,78,63,76,83,63,63,65,64,45,80,73,63,72,59,61,71,54,60,58,44,48,53,53,46,51,53,66,75,94

Organism: Ectocarpus siliculosus (NCBI:txid2880)

Secondary structure (DSSP, 8-state):
---HHHHHHHHHHHHHHHHHHHHHHHIIIIIHHHHHTSBS---GGGGGSGGGBPTT-TTHHHHHHHHHHHHHHHHHHHHHHHHHHHHHHHHHHHH--TTS-GGGGGEEEEES--GGG-SHHHHHHHHHHHSTT-EEEEEEEE--HHHHHHHHHHHHHHHHHHHHHHHHHHSTT---EEEES-BTTB--EEEEHHHHHHHHHHHHHHHHHHHHHHHHHHHHT-TT-TTEEEEEEEEES-HHHHHHHHHS-SS-STTSSEEEEPPPTTTB-GGGTTS-HHHHHHHHHHHHHHHHHHHHTTHHHHHHHHHHT-HHHHHHH-TTS-PPPTTSHHHHHHHHHHHHHHHHHHHHHHHHHHHHIIIIIS--SBHHHHHHHHHHHHHHHHHHHHHHHHH-S-HHHHHHHHHH-TTHHHHHHHHHHHHTHHHHHHHHHHIIIIIHHHHHHTHHHHHHHHHHHHHS-GGGS-HHHHHHHHS-----GGGTHHHHHHHHHHHHHHTTT-TTHHHHHHHHHHHHHHHHHHIIIII-------SSTHHHHHHHHHHHHHHHHHHHHHHHHHHTT-HHHHHHHHHHHHHHHHHHHHHIIIIIHHHSS--HHHHHHHHHHHHHHHHHT-S-S-TT-SS-S-TTS-GGG-GGG---SPPPPP-TTTTTTSGGG---HHHHHHHHHHHHH-/---HHHHHHHHHHHHHHHHHHHHHHHIIIIIHHHHHTSBS---GGGGGSGGGBPTT-TTHHHHHHHHHHHHHHHHHHHHHHHHHHHHHHHHHHHH--TTS-GGGGGEEEEES--GGG-SHHHHHHHHHHHSTT-EEEEEEEE--HHHHHHHHHHHHHHHHHHHHHHHHHHSTT---EEEES-BTTB--EEEEHHHHHHHHHHHHHHHHHHHHHHHHHHHTT-TT-TTEEEEEEEEES-HHHHHHHHHS-SS-STTSSEEEEPPPGGGB-GGGTTS-HHHHHHHHHHHHHHHHHHHHTTHHHHHHHHHHT-HHHHHHH-TTS-PPPTTSHHHHHHHHHHHHHHHHHHHHHHHHHHHHIIIIIS--SBHHHHHHHHHHHHHHHHHHHHHHHHH-S-HHHHHHHHHH-TTHHHHHHHHHHHHTHHHHHHHHHHIIIIIHHHHHHTHHHHHHHHHHHHHS-GGGS-HHHHHHHHS-----GGGTHHHHHHHHHHHHHHTTT-TTHHHHHHHHHHHHHHHHHHIIIII-------SSTHHHHHHHHHHHHHHHHHHHHHHHHHHTT-HHHHHHHHHHHHHHHHHHHHHIIIIIHHHSS--HHHHHHHHHHHHHHHHHT---SGGG--S-S-TTS-GGG-GGG---SPPPPP-GGGGTTSGGG---HHHHHHHHHHHHH-

Foldseek 3Di:
DFFLQLVLLLVVLVLLLVLLVVLLVVCVPPQQVLQLPQCLPDDDQLSSFVVSHFFQDPSVVVLLVSLLVSLVSNLVSVVVVLVVQLVLLLVCLLQNDPVFDSQLNFKKKWALADLQQLAFVSVVVLLCVVPPLWWQGKFFFWQCLVLVVLLVVLVVLLQQLLLQQLQCVVDPPDQDWDFPPDDDPDDGDTDRSNVVSLVVNVVSVVVSVVSLVVRVVQSVVHGNGPTGARMMMIGTLFSLSLQCQQVDDDPPDDSYTHIHRDFGLLFWPSSLRRPHPVLLVVLVVVVVVVLVVCLVCVLPVLVVLLCCQQPVNCCVVPVVPPQPDCPDPVNVVSNLCSSLVSVVVVLLVQLVVQLCCSCPVSNDTGNLVSLLSSLVSSLSNLVSVVVCQQLDHDPVVVVVVCVVPVCVVLVSLQPRLLVCLVSVLVSLLCCQPVVLVCLLVVVVLVVVCCVVCVVPPPSSHFPVVVCVNQDQDADSCSSVLSVLLSLLLSCLQCCSRNVVSSVSSSSSSVSVSVRSVCCSVPGHDHSGHPSCPVVLVSVVSSLVSNLVSLVSSLSNSVVSVHDVSNVSSVVSSVVSVVSVVVCCVPRVVVSPRHDSVSSVVSSVVVVVVVVVVDPDPDSSNVDPPPRNYRCSSDPVNRDSHRDDGDDPVCVCVPVVNPPPPVVVCVVVVVVVVD/DFFLQLVLLLVVLVLLLVLLVVLLVVCVPPQQVLQLVQCLPDDDQLSSFVVSHFFQDPSVVVLLVSLLVSLVSNLVSVVVVLVVQLVLLLVCLLQNDPVFDSQLNFKKKWALADLQQLAFVSVVVLLCVVPPLWWQGKFFFWACLVLVVLLVVLVVLLQQLLLQQLQCVVDPPDQDWDFPPDDDPDDGDTDRSNVVSLVVNVVSVVVSVVSLVVRVVQSVVHGNGPTGARMMMIGTLFSLSLQCQQPDDDPPDPSYTHIHRDFGLLFWPSSLRRPHPVLLVVLVVVVVVVLVVCLVCVLPVLVVLLCCQQPVNCCVVPVVPPAPDCPDPVNVVSNLCSSLVSVVVVLLVQLVVQLCCSCPVSNDTGNLVSLLSSLVSSLSNLVSVVVCQQLDHDPVVVVVVCVVPVCVVLVSLQVRLLVCLVSVLVSLLCCLPVVLVCLLVVVVLVVVCCVVCVVPPPSSGGPVVVCVNQPQDADSCSSVLSVLLSLLLSCLQCCSRNVVSSVSSSSSSVSVSVRSVCCSVPGHDHSGHPSCPVVLVSVVSSLVSNLVSLVSSLSNSVVSVHDVSNVSSVVSSVVSVVSVVVCCVPRVVVSPRHDSVSSVVSSVVVVVVVVVVDPDDPSSNVDPPPRNYRCSSDPVNRDSHRDDGDDPVCVCVPVVNPPPPVVVVVVVVVVVVD

Sequence (1348 aa):
MVGMDHYVLLRHCLMGFKLTALPALLGIVLMVLVYRTGGNGEVNFNEITMANVTKGSTRLWYSVAFMYIVVLWTLLLWWKEWENFVPKRFKFLAEGDPDMNKEVAFSTMVENIPEDKRSSPALYGYFDHLFPGKVSYASLCMHSSDLEATLGKKQEALEKVEHAVAQRHLEPPKETMTRVGGVACCGGEKVSSEAHFKGELARLLGEADKEHSRISQVASQGAGSSVASSTGFVAFTSAATKLAAAGLSLSGKLNNMDAHNAPAPNDVIWDNVTATALFVEGRKKIANCVWMAGILFWAIPVAVVLAISDLDALKQRWDWIPLPSPSSFLYGLIAGLLPVIALAVLTAIVPIVIRLVAIKFCRMKSEADVDLYVFKWHFGFRVANLWLLIIGGSIINQLDPFIEDPASIIDLLGVSVPGKAQFFLNTLIVSLLAGLAMDLSRIIPLIIKTILGALANDVGKSDRELRNAQAAPSLNWGVFYPQLLFVLLIVFCYAAIAPIVLPTASLLYLGSYLVYKNQALYVYVQTAESGGGSMYLLFSFSMACLYIGEVVFLAYIGIKEGAYETIAAVVLIFITIFWHMHVNKKFVEMSKVQCLEAAVAADNKLLKATAAQGPSSSADHPFEGKAYVQSSLKKSEWETTPEGYRDPANASKLPGSEMDNRVVEEIAGAALNAMVGMDHYVLLRHCLMGFKLTALPALLGIVLMVLVYRTGGNGEVNFNEITMANVTKGSTRLWYSVAFMYIVVLWTLLLWWKEWENFVPKRFKFLAEGDPDMNKEVAFSTMVENIPEDKRSSPALYGYFDHLFPGKVSYASLCMHSSDLEATLGKKQEALEKVEHAVAQRHLEPPKETMTRVGGVACCGGEKVSSEAHFKGELARLLGEADKEHSRISQVASQGAGSSVASSTGFVAFTSAATKLAAAGLSLSGKLNNMDAHNAPAPNDVIWDNVTATALFVEGRKKIANCVWMAGILFWAIPVAVVLAISDLDALKQRWDWIPLPSPSSFLYGLIAGLLPVIALAVLTAIVPIVIRLVAIKFCRMKSEADVDLYVFKWHFGFRVANLWLLIIGGSIINQLDPFIEDPASIIDLLGVSVPGKAQFFLNTLIVSLLAGLAMDLSRIIPLIIKTILGALANDVGKSDRELRNAQAAPSLNWGVFYPQLLFVLLIVFCYAAIAPIVLPTASLLYLGSYLVYKNQALYVYVQTAESGGGSMYLLFSFSMACLYIGEVVFLAYIGIKEGAYETIAAVVLIFITIFWHMHVNKKFVEMSKVQCLEAAVAADNKLLKATAAQGPSSSADHPFEGKAYVQSSLKKSEWETTPEGYRDPANASKLPGSEMDNRVVEEIAGAALNA

pLDDT: mean 79.36, std 15.93, range [23.89, 97.5]

Nearest PDB structures (foldseek):
  8xw0-assembly1_A  TM=8.435E-01  e=4.085E-28  Arabidopsis thaliana
  8xaj-assembly1_A  TM=8.128E-01  e=7.420E-28  Arabidopsis thaliana
  8xs0-assembly1_B  TM=8.361E-01  e=2.431E-26  Arabidopsis thaliana
  8xry-assembly1_A  TM=8.363E-01  e=3.058E-26  Arabidopsis thaliana
  8gso-assembly1_B  TM=7.866E-01  e=1.966E-22  Arabidopsis thaliana